Protein AF-0000000082720178 (afdb_homodimer)

Solvent-accessible surface area (backbone atoms only — not comparable to full-atom values): 41706 Å² total; per-residue (Å²): 103,67,63,56,49,51,52,51,48,44,49,37,62,72,74,40,55,43,65,56,24,17,54,50,43,48,48,54,54,47,52,56,64,49,44,74,40,42,38,33,37,38,34,42,59,77,24,45,58,36,50,36,52,17,33,49,51,61,38,50,56,73,42,89,86,37,43,69,71,69,71,55,94,68,56,86,49,78,40,82,41,52,26,85,91,44,62,38,36,28,40,30,44,42,42,30,40,37,24,77,92,29,33,66,92,52,33,65,79,72,67,57,78,77,83,43,68,35,36,35,39,31,35,40,74,45,82,38,37,66,55,52,53,51,54,50,54,40,47,75,69,72,43,56,71,41,38,32,37,28,50,42,62,57,53,51,52,52,47,40,69,45,28,69,89,74,57,50,70,70,59,50,53,49,51,49,52,49,51,46,45,49,54,43,37,75,71,68,38,88,82,68,60,77,29,49,27,23,57,91,44,50,64,40,81,27,40,64,56,48,51,52,50,51,43,67,71,37,58,70,66,51,21,59,46,49,59,50,50,43,59,85,51,48,71,64,54,51,51,51,50,50,54,56,54,56,69,44,37,64,56,53,14,50,26,20,35,32,26,69,52,41,72,36,76,95,41,100,39,34,46,23,62,68,56,52,42,55,54,49,51,49,48,30,54,50,52,47,34,33,55,70,48,38,48,47,51,18,65,74,58,70,42,54,56,67,61,48,55,68,59,49,76,55,79,62,47,59,45,83,78,39,72,68,57,51,52,52,54,49,46,66,41,51,79,31,68,74,55,52,46,34,71,69,56,44,76,73,67,85,50,85,77,58,57,75,87,32,34,50,30,24,50,44,43,36,50,51,51,50,50,51,50,51,48,51,50,51,27,35,50,44,38,47,43,63,57,69,51,82,111,101,67,64,56,50,50,52,51,49,42,48,37,63,73,74,38,55,44,65,56,24,17,54,50,44,49,49,53,53,47,52,56,63,50,45,75,40,42,38,33,34,37,34,44,59,78,25,46,59,38,50,37,52,18,33,48,51,62,36,51,56,73,40,89,86,36,43,70,69,68,72,53,93,64,54,87,48,79,40,83,41,52,26,85,91,43,61,38,38,28,40,30,44,42,42,29,40,38,25,78,91,28,34,65,92,53,36,65,79,71,66,57,79,76,82,42,67,34,37,35,39,32,36,40,73,46,80,38,37,65,57,51,53,51,53,51,54,41,47,74,70,72,41,54,71,39,39,33,38,27,50,44,63,57,53,50,51,50,46,39,69,45,28,68,90,74,57,50,71,70,59,50,53,49,51,50,52,48,50,45,46,49,54,43,36,76,73,69,37,88,79,70,58,76,30,48,28,23,56,90,43,48,65,41,83,26,39,64,58,48,50,51,49,52,43,68,70,38,58,68,67,50,21,58,48,50,59,51,51,42,59,85,51,49,71,64,54,51,53,52,50,48,54,55,54,58,70,46,37,63,55,53,14,52,25,22,34,32,26,69,53,41,74,36,76,96,41,99,38,31,44,23,61,69,55,50,41,56,54,50,52,48,50,30,54,49,51,47,34,34,55,72,48,38,47,46,51,18,67,73,57,70,43,53,56,66,62,48,56,68,58,48,76,57,79,63,47,60,44,83,78,40,72,69,56,50,50,52,53,49,46,66,41,52,80,32,68,73,54,52,46,34,70,69,55,44,76,72,66,86,48,85,76,57,58,75,87,31,32,50,31,24,48,44,43,36,49,52,53,50,49,51,51,51,49,51,50,51,28,37,50,44,37,47,44,65,57,68,50,82,113

Foldseek 3Di:
DLVVLLVVLLVLLVPDALASSLVVLVVSVVVLLQAAAEEEEAEAFPLCRQLLVCLQLLHHCPDPQGRHDDPDFDDLAWDWRARPVHRSYIYTYAGHECDPSHDLVCNCVRHPPQPHQAYEYGGEDADDVSSLSVVVVCVVSVHYYAYEYEPLVVVLVVQCVVCVPDRDSVVSVVVRQVRNVVVNVVSPDPDHHYFYAYSLQRLDGCNVVVLVVCLVPDPVSVNLNSLLSGDCSDLVSLVVPLVVLLSCLLSLLSSQLSHDFDQQVVDNTGTDLVSLLVSLVSLQSSLQQEQVSLCSLCVSQVNDSVQLVVQADDPVGNDRDDSVSLSVVVNVCSPPPQLVCLVVPLPDDPRSPNPSSSSSSSSNSSSSSNVSSVRSSVSSVRSNCRSPVPD/DLVVLLVVLLVLLVPDALASSLVVLVVSVVVLLQAAAEEEEAEAFPLCRQLLVCLQLLHHCPDPQGRHDDPDFDDLAWDWRARPVHRSYIYTYAGHECDPSHDLVCNCVRHPPQPHQAYEYGGEDADDVSSLSVVVVCVVSVHYYAYEYEPLVVVLVVQCVVCVPDRDSVVSVVVRQVRNVVVNVVSPDPDHHYFYAYSLQRLDGCNVVVLVVCLVPDPVSVNLNSLLSGDCSDLVSLVVPLVVLLSCLLSLLSSQLSHDFCQQVVDNTGTDLVSLLVSLVSLQSSLQQEQVSLCSLCVSQVPHSVQLVVQADDPVGNDRDDSVSLSVVLNVCSPPPQLVCLVVPLPDDPRSPNPSSSSSSSSNSSSSSNVSSVRSSVSSVRSNCSSPVPD

InterPro domains:
  IPR007743 Immunity-related GTPases-like [PF05049] (7-385)
  IPR027417 P-loop containing nucleoside triphosphate hydrolase [G3DSA:3.40.50.300] (37-218)
  IPR027417 P-loop containing nucleoside triphosphate hydrolase [SSF52540] (13-230)
  IPR030385 IRG-type guanine nucleotide-binding (G) domain [PS51716] (35-217)
  IPR051515 Immunity-related GTPase [PTHR32341] (4-389)

Nearest PDB structures (foldseek):
  5fph-assembly7_G  TM=8.128E-01  e=3.679E-24  Mus musculus
  4lv5-assembly3_B  TM=8.031E-01  e=7.877E-24  Mus musculus
  5fph-assembly3_B  TM=8.210E-01  e=2.353E-23  Mus musculus
  4lv8-assembly3_B  TM=8.014E-01  e=9.808E-23  Mus musculus
  1tq6-assembly1_A  TM=7.907E-01  e=2.002E-22  Mus musculus

Organism: NCBI:txid210632

Radius of gyration: 36.69 Å; Cα contacts (8 Å, |Δi|>4): 1253; chains: 2; bounding box: 57×122×67 Å

Structure (mmCIF, N/CA/C/O backbone):
data_AF-0000000082720178-model_v1
#
loop_
_entity.id
_entity.type
_entity.pdbx_description
1 polymer 'Interferon-inducible GTPase 5-like'
#
loop_
_atom_site.group_PDB
_atom_site.id
_atom_site.type_symbol
_atom_site.label_atom_id
_atom_site.label_alt_id
_atom_site.label_comp_id
_atom_site.label_asym_id
_atom_site.label_entity_id
_atom_site.label_seq_id
_atom_site.pdbx_PDB_ins_code
_atom_site.Cartn_x
_atom_site.Cartn_y
_atom_site.Cartn_z
_atom_site.occupancy
_atom_site.B_iso_or_equiv
_atom_site.auth_seq_id
_atom_site.auth_comp_id
_atom_site.auth_asym_id
_atom_site.auth_atom_id
_atom_site.pdbx_PDB_model_num
ATOM 1 N N . MET A 1 1 ? -13.562 40.438 10.492 1 57.91 1 MET A N 1
ATOM 2 C CA . MET A 1 1 ? -12.875 40.062 11.734 1 57.91 1 MET A CA 1
ATOM 3 C C . MET A 1 1 ? -11.805 41.094 12.07 1 57.91 1 MET A C 1
ATOM 5 O O . MET A 1 1 ? -11.727 41.562 13.203 1 57.91 1 MET A O 1
ATOM 9 N N . GLU A 1 2 ? -11.172 41.438 10.977 1 64.31 2 GLU A N 1
ATOM 10 C CA . GLU A 1 2 ? -10.172 42.438 11.25 1 64.31 2 GLU A CA 1
ATOM 11 C C . GLU A 1 2 ? -10.82 43.75 11.711 1 64.31 2 GLU A C 1
ATOM 13 O O . GLU A 1 2 ? -10.328 44.406 12.641 1 64.31 2 GLU A O 1
ATOM 18 N N . ALA A 1 3 ? -12 43.906 11.078 1 65.06 3 ALA A N 1
ATOM 19 C CA . ALA A 1 3 ? -12.703 45.156 11.398 1 65.06 3 ALA A CA 1
ATOM 20 C C . ALA A 1 3 ? -13.211 45.156 12.836 1 65.06 3 ALA A C 1
ATOM 22 O O . ALA A 1 3 ? -13.125 46.156 13.539 1 65.06 3 ALA A O 1
ATOM 23 N N . GLU A 1 4 ? -13.656 43.906 13.109 1 72.38 4 GLU A N 1
ATOM 24 C CA . GLU A 1 4 ? -14.172 43.812 14.469 1 72.38 4 GLU A CA 1
ATOM 25 C C . GLU A 1 4 ? -13.055 43.906 15.5 1 72.38 4 GLU A C 1
ATOM 27 O O . GLU A 1 4 ? -13.227 44.562 16.547 1 72.38 4 GLU A O 1
ATOM 32 N N . THR A 1 5 ? -11.984 43.344 15.148 1 76.31 5 THR A N 1
ATOM 33 C CA . THR A 1 5 ? -10.844 43.406 16.047 1 76.31 5 THR A CA 1
ATOM 34 C C . THR A 1 5 ? -10.328 44.844 16.141 1 76.31 5 THR A C 1
ATOM 36 O O . THR A 1 5 ? -10.008 45.312 17.234 1 76.31 5 THR A O 1
ATOM 39 N N . ASP A 1 6 ? -10.297 45.5 15.047 1 76.44 6 ASP A N 1
ATOM 40 C CA . ASP A 1 6 ? -9.875 46.906 15.023 1 76.44 6 ASP A CA 1
ATOM 41 C C . ASP A 1 6 ? -10.758 47.781 15.93 1 76.44 6 ASP A C 1
ATOM 43 O O . ASP A 1 6 ? -10.25 48.594 16.688 1 76.44 6 ASP A O 1
ATOM 47 N N . ALA A 1 7 ? -12.039 47.469 15.82 1 75.25 7 ALA A N 1
ATOM 48 C CA . ALA A 1 7 ? -12.992 48.25 16.609 1 75.25 7 ALA A CA 1
ATOM 49 C C . ALA A 1 7 ? -12.82 48 18.094 1 75.25 7 ALA A C 1
ATOM 51 O O . ALA A 1 7 ? -12.891 48.906 18.922 1 75.25 7 ALA A O 1
ATOM 52 N N . GLU A 1 8 ? -12.578 46.781 18.375 1 79.25 8 GLU A N 1
ATOM 53 C CA . GLU A 1 8 ? -12.414 46.406 19.766 1 79.25 8 GLU A CA 1
ATOM 54 C C . GLU A 1 8 ? -11.156 47.031 20.359 1 79.25 8 GLU A C 1
ATOM 56 O O . GLU A 1 8 ? -11.18 47.531 21.484 1 79.25 8 GLU A O 1
ATOM 61 N N . ILE A 1 9 ? -10.141 47 19.703 1 78.38 9 ILE A N 1
ATOM 62 C CA . ILE A 1 9 ? -8.867 47.531 20.172 1 78.38 9 ILE A CA 1
ATOM 63 C C . ILE A 1 9 ? -8.953 49.031 20.312 1 78.38 9 ILE A C 1
ATOM 65 O O . ILE A 1 9 ? -8.461 49.594 21.297 1 78.38 9 ILE A O 1
ATOM 69 N N . ARG A 1 10 ? -9.609 49.688 19.406 1 76.06 10 ARG A N 1
ATOM 70 C CA . ARG A 1 10 ? -9.812 51.125 19.484 1 76.06 10 ARG A CA 1
ATOM 71 C C . ARG A 1 10 ? -10.578 51.5 20.75 1 76.06 10 ARG A C 1
ATOM 73 O O . ARG A 1 10 ? -10.25 52.5 21.422 1 76.06 10 ARG A O 1
ATOM 80 N N . GLN A 1 11 ? -11.5 50.719 21.016 1 76.75 11 GLN A N 1
ATOM 81 C CA . GLN A 1 11 ? -12.297 51 22.203 1 76.75 11 GLN A CA 1
ATOM 82 C C . GLN A 1 11 ? -11.469 50.812 23.469 1 76.75 11 GLN A C 1
ATOM 84 O O . GLN A 1 11 ? -11.617 51.562 24.422 1 76.75 11 GLN A O 1
ATOM 89 N N . ILE A 1 12 ? -10.617 49.844 23.484 1 77 12 ILE A N 1
ATOM 90 C CA . ILE A 1 12 ? -9.758 49.562 24.641 1 77 12 ILE A CA 1
ATOM 91 C C . ILE A 1 12 ? -8.789 50.719 24.844 1 77 12 ILE A C 1
ATOM 93 O O . ILE A 1 12 ? -8.586 51.188 25.969 1 77 12 ILE A O 1
ATOM 97 N N . LEU A 1 13 ? -8.25 51.219 23.766 1 73.75 13 LEU A N 1
ATOM 98 C CA . LEU A 1 13 ? -7.266 52.281 23.844 1 73.75 13 LEU A CA 1
ATOM 99 C C . LEU A 1 13 ? -7.914 53.594 24.297 1 73.75 13 LEU A C 1
ATOM 101 O O . LEU A 1 13 ? -7.277 54.406 24.969 1 73.75 13 LEU A O 1
ATOM 105 N N . GLN A 1 14 ? -9.203 53.719 24 1 72.19 14 GLN A N 1
ATOM 106 C CA . GLN A 1 14 ? -9.914 54.938 24.344 1 72.19 14 GLN A CA 1
ATOM 107 C C . GLN A 1 14 ? -10.406 54.906 25.797 1 72.19 14 GLN A C 1
ATOM 109 O O . GLN A 1 14 ? -10.5 55.938 26.453 1 72.19 14 GLN A O 1
ATOM 114 N N . ASN A 1 15 ? -10.727 53.781 26.297 1 69.25 15 ASN A N 1
ATOM 115 C CA . ASN A 1 15 ? -11.484 53.688 27.547 1 69.25 15 ASN A CA 1
ATOM 116 C C . ASN A 1 15 ? -10.609 53.25 28.703 1 69.25 15 ASN A C 1
ATOM 118 O O . ASN A 1 15 ? -11.039 53.25 29.859 1 69.25 15 ASN A O 1
ATOM 122 N N . SER A 1 16 ? -9.438 52.719 28.469 1 67.56 16 SER A N 1
ATOM 123 C CA . SER A 1 16 ? -8.695 52.094 29.547 1 67.56 16 SER A CA 1
ATOM 124 C C . SER A 1 16 ? -7.383 52.812 29.812 1 67.56 16 SER A C 1
ATOM 126 O O . SER A 1 16 ? -6.871 53.531 28.953 1 67.56 16 SER A O 1
ATOM 128 N N . ASP A 1 17 ? -7.027 52.656 31.062 1 67.94 17 ASP A N 1
ATOM 129 C CA . ASP A 1 17 ? -5.68 53.094 31.422 1 67.94 17 ASP A CA 1
ATOM 130 C C . ASP A 1 17 ? -4.629 52.281 30.656 1 67.94 17 ASP A C 1
ATOM 132 O O . ASP A 1 17 ? -4.898 51.156 30.203 1 67.94 17 ASP A O 1
ATOM 136 N N . GLN A 1 18 ? -3.543 52.875 30.516 1 66.12 18 GLN A N 1
ATOM 137 C CA . GLN A 1 18 ? -2.486 52.375 29.656 1 66.12 18 GLN A CA 1
ATOM 138 C C . GLN A 1 18 ? -2.139 50.906 29.984 1 66.12 18 GLN A C 1
ATOM 140 O O . GLN A 1 18 ? -2.104 50.062 29.094 1 66.12 18 GLN A O 1
ATOM 145 N N . SER A 1 19 ? -1.897 50.625 31.25 1 65.69 19 SER A N 1
ATOM 146 C CA . SER A 1 19 ? -1.517 49.281 31.688 1 65.69 19 SER A CA 1
ATOM 147 C C . SER A 1 19 ? -2.643 48.281 31.438 1 65.69 19 SER A C 1
ATOM 149 O O . SER A 1 19 ? -2.396 47.156 31 1 65.69 19 SER A O 1
ATOM 151 N N . LEU A 1 20 ? -3.781 48.75 31.641 1 76.5 20 LEU A N 1
ATOM 152 C CA . LEU A 1 20 ? -4.945 47.906 31.453 1 76.5 20 LEU A CA 1
ATOM 153 C C . LEU A 1 20 ? -5.215 47.656 29.969 1 76.5 20 LEU A C 1
ATOM 155 O O . LEU A 1 20 ? -5.633 46.562 29.578 1 76.5 20 LEU A O 1
ATOM 159 N N . ALA A 1 21 ? -4.844 48.688 29.25 1 76.5 21 ALA A N 1
ATOM 160 C CA . ALA A 1 21 ? -5.066 48.562 27.812 1 76.5 21 ALA A CA 1
ATOM 161 C C . ALA A 1 21 ? -4.168 47.5 27.188 1 76.5 21 ALA A C 1
ATOM 163 O O . ALA A 1 21 ? -4.617 46.688 26.375 1 76.5 21 ALA A O 1
ATOM 164 N N . ALA A 1 22 ? -2.908 47.438 27.609 1 75.94 22 ALA A N 1
ATOM 165 C CA . ALA A 1 22 ? -1.968 46.438 27.094 1 75.94 22 ALA A CA 1
ATOM 166 C C . ALA A 1 22 ? -2.432 45.031 27.422 1 75.94 22 ALA A C 1
ATOM 168 O O . ALA A 1 22 ? -2.391 44.156 26.562 1 75.94 22 ALA A O 1
ATOM 169 N N . ALA A 1 23 ? -2.875 44.875 28.531 1 78.31 23 ALA A N 1
ATOM 170 C CA . ALA A 1 23 ? -3.332 43.562 28.969 1 78.31 23 ALA A CA 1
ATOM 171 C C . ALA A 1 23 ? -4.57 43.125 28.188 1 78.31 23 ALA A C 1
ATOM 173 O O . ALA A 1 23 ? -4.699 41.969 27.812 1 78.31 23 ALA A O 1
ATOM 174 N N . GLN A 1 24 ? -5.434 44.125 27.984 1 81.5 24 GLN A N 1
ATOM 175 C CA . GLN A 1 24 ? -6.676 43.812 27.297 1 81.5 24 GLN A CA 1
ATOM 176 C C . GLN A 1 24 ? -6.418 43.5 25.812 1 81.5 24 GLN A C 1
ATOM 178 O O . GLN A 1 24 ? -7.043 42.594 25.25 1 81.5 24 GLN A O 1
ATOM 183 N N . ILE A 1 25 ? -5.551 44.219 25.25 1 79.44 25 ILE A N 1
ATOM 184 C CA . ILE A 1 25 ? -5.199 43.969 23.859 1 79.44 25 ILE A CA 1
ATOM 185 C C . ILE A 1 25 ? -4.562 42.594 23.719 1 79.44 25 ILE A C 1
ATOM 187 O O . ILE A 1 25 ? -4.879 41.844 22.781 1 79.44 25 ILE A O 1
ATOM 191 N N . ASN A 1 26 ? -3.744 42.25 24.688 1 76.94 26 ASN A N 1
ATOM 192 C CA . ASN A 1 26 ? -3.133 40.938 24.688 1 76.94 26 ASN A CA 1
ATOM 193 C C . ASN A 1 26 ? -4.184 39.812 24.781 1 76.94 26 ASN A C 1
ATOM 195 O O . ASN A 1 26 ? -4.047 38.781 24.156 1 76.94 26 ASN A O 1
ATOM 199 N N . GLU A 1 27 ? -5.098 40.125 25.5 1 80.5 27 GLU A N 1
ATOM 200 C CA . GLU A 1 27 ? -6.172 39.125 25.672 1 80.5 27 GLU A CA 1
ATOM 201 C C . GLU A 1 27 ? -6.945 38.938 24.359 1 80.5 27 GLU A C 1
ATOM 203 O O . GLU A 1 27 ? -7.336 37.812 24.031 1 80.5 27 GLU A O 1
ATOM 208 N N . VAL A 1 28 ? -7.203 40.062 23.719 1 79.56 28 VAL A N 1
ATOM 209 C CA . VAL A 1 28 ? -7.914 40 22.453 1 79.56 28 VAL A CA 1
ATOM 210 C C . VAL A 1 28 ? -7.094 39.219 21.438 1 79.56 28 VAL A C 1
ATOM 212 O O . VAL A 1 28 ? -7.629 38.406 20.703 1 79.56 28 VAL A O 1
ATOM 215 N N . LEU A 1 29 ? -5.859 39.438 21.453 1 76.81 29 LEU A N 1
ATOM 216 C CA . LEU A 1 29 ? -4.977 38.75 20.516 1 76.81 29 LEU A CA 1
ATOM 217 C C . LEU A 1 29 ? -4.879 37.25 20.828 1 76.81 29 LEU A C 1
ATOM 219 O O . LEU A 1 29 ? -4.887 36.406 19.922 1 76.81 29 LEU A O 1
ATOM 223 N N . GLU A 1 30 ? -4.879 36.969 22.031 1 76.88 30 GLU A N 1
ATOM 224 C CA . GLU A 1 30 ? -4.816 35.562 22.453 1 76.88 30 GLU A CA 1
ATOM 225 C C . GLU A 1 30 ? -6.105 34.844 22.125 1 76.88 30 GLU A C 1
ATOM 227 O O . GLU A 1 30 ? -6.074 33.656 21.734 1 76.88 30 GLU A O 1
ATOM 232 N N . ARG A 1 31 ? -7.164 35.5 22.328 1 78.06 31 ARG A N 1
ATOM 233 C CA . ARG A 1 31 ? -8.461 34.906 22.016 1 78.06 31 ARG A CA 1
ATOM 234 C C . ARG A 1 31 ? -8.562 34.594 20.516 1 78.06 31 ARG A C 1
ATOM 236 O O . ARG A 1 31 ? -9.117 33.562 20.141 1 78.06 31 ARG A O 1
ATOM 243 N N . GLN A 1 32 ? -8.094 35.469 19.781 1 73.94 32 GLN A N 1
ATOM 244 C CA . GLN A 1 32 ? -8.133 35.281 18.328 1 73.94 32 GLN A CA 1
ATOM 245 C C . GLN A 1 32 ? -7.242 34.094 17.906 1 73.94 32 GLN A C 1
ATOM 247 O O . GLN A 1 32 ? -7.562 33.375 16.953 1 73.94 32 GLN A O 1
ATOM 252 N N . ASN A 1 33 ? -6.23 33.969 18.672 1 73.25 33 ASN A N 1
ATOM 253 C CA . ASN A 1 33 ? -5.266 32.906 18.328 1 73.25 33 ASN A CA 1
ATOM 254 C C . ASN A 1 33 ? -5.684 31.562 18.891 1 73.25 33 ASN A C 1
ATOM 256 O O . ASN A 1 33 ? -5.164 30.531 18.484 1 73.25 33 ASN A O 1
ATOM 260 N N . ASN A 1 34 ? -6.711 31.578 19.766 1 78.88 34 ASN A N 1
ATOM 261 C CA . ASN A 1 34 ? -7.043 30.344 20.469 1 78.88 34 ASN A CA 1
ATOM 262 C C . ASN A 1 34 ? -8.438 29.844 20.094 1 78.88 34 ASN A C 1
ATOM 264 O O . ASN A 1 34 ? -9.117 29.219 20.922 1 78.88 34 ASN A O 1
ATOM 268 N N . VAL A 1 35 ? -8.875 30.219 18.953 1 81 35 VAL A N 1
ATOM 269 C CA . VAL A 1 35 ? -10.141 29.672 18.484 1 81 35 VAL A CA 1
ATOM 270 C C . VAL A 1 35 ? -10.031 28.156 18.297 1 81 35 VAL A C 1
ATOM 272 O O . VAL A 1 35 ? -9.133 27.672 17.609 1 81 35 VAL A O 1
ATOM 275 N N . PRO A 1 36 ? -10.961 27.516 18.953 1 87.44 36 PRO A N 1
ATOM 276 C CA . PRO A 1 36 ? -10.875 26.047 18.844 1 87.44 36 PRO A CA 1
ATOM 277 C C . PRO A 1 36 ? -11.273 25.531 17.469 1 87.44 36 PRO A C 1
ATOM 279 O O . PRO A 1 36 ? -12.25 26 16.891 1 87.44 36 PRO A O 1
ATOM 282 N N . LEU A 1 37 ? -10.523 24.75 16.938 1 89.62 37 LEU A N 1
ATOM 283 C CA . LEU A 1 37 ? -10.773 24.047 15.688 1 89.62 37 LEU A CA 1
ATOM 284 C C . LEU A 1 37 ? -10.625 22.547 15.867 1 89.62 37 LEU A C 1
ATOM 286 O O . LEU A 1 37 ? -9.555 22.062 16.25 1 89.62 37 LEU A O 1
ATOM 290 N N . ASN A 1 38 ? -11.766 21.812 15.664 1 92.06 38 ASN A N 1
ATOM 291 C CA . ASN A 1 38 ? -11.773 20.359 15.766 1 92.06 38 ASN A CA 1
ATOM 292 C C . ASN A 1 38 ? -11.938 19.688 14.406 1 92.06 38 ASN A C 1
ATOM 294 O O . ASN A 1 38 ? -13.008 19.766 13.805 1 92.06 38 ASN A O 1
ATOM 298 N N . ILE A 1 39 ? -10.922 19.016 14.023 1 92.38 39 ILE A N 1
ATOM 299 C CA . ILE A 1 39 ? -10.906 18.375 12.719 1 92.38 39 ILE A CA 1
ATOM 300 C C . ILE A 1 39 ? -10.977 16.859 12.883 1 92.38 39 ILE A C 1
ATOM 302 O O . ILE A 1 39 ? -10.094 16.266 13.5 1 92.38 39 ILE A O 1
ATOM 306 N N . ALA A 1 40 ? -11.984 16.266 12.328 1 95 40 ALA A N 1
ATOM 307 C CA . ALA A 1 40 ? -12.109 14.82 12.406 1 95 40 ALA A CA 1
ATOM 308 C C . ALA A 1 40 ? -11.492 14.148 11.18 1 95 40 ALA A C 1
ATOM 310 O O . ALA A 1 40 ? -11.797 14.516 10.047 1 95 40 ALA A O 1
ATOM 311 N N . VAL A 1 41 ? -10.617 13.203 11.445 1 95.88 41 VAL A N 1
ATOM 312 C CA . VAL A 1 41 ? -10.023 12.406 10.375 1 95.88 41 VAL A CA 1
ATOM 313 C C . VAL A 1 41 ? -10.57 10.984 10.43 1 95.88 41 VAL A C 1
ATOM 315 O O . VAL A 1 41 ? -10.352 10.258 11.398 1 95.88 41 VAL A O 1
ATOM 318 N N . THR A 1 42 ? -11.289 10.609 9.383 1 95.06 42 THR A N 1
ATOM 319 C CA . THR A 1 42 ? -11.93 9.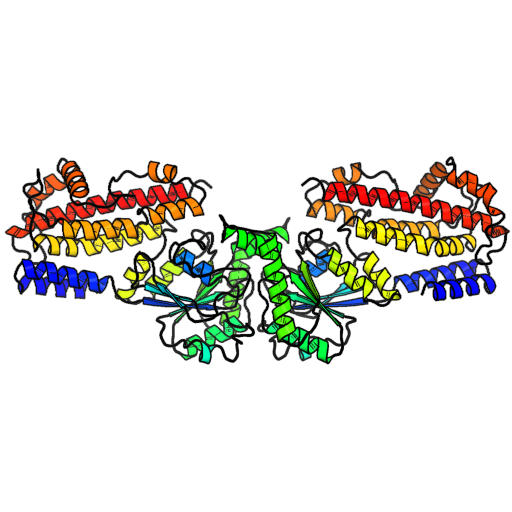305 9.32 1 95.06 42 THR A CA 1
ATOM 320 C C . THR A 1 42 ? -11.586 8.602 8.008 1 95.06 42 THR A C 1
ATOM 322 O O . THR A 1 42 ? -10.898 9.164 7.152 1 95.06 42 THR A O 1
ATOM 325 N N . GLY A 1 43 ? -12 7.355 7.898 1 94.56 43 GLY A N 1
ATOM 326 C CA . GLY A 1 43 ? -11.664 6.527 6.75 1 94.56 43 GLY A CA 1
ATOM 327 C C . GLY A 1 43 ? -11.445 5.07 7.109 1 94.56 43 GLY A C 1
ATOM 328 O O . GLY A 1 43 ? -11.641 4.672 8.258 1 94.56 43 GLY A O 1
ATOM 329 N N . GLU A 1 44 ? -11.023 4.34 6.137 1 91.94 44 GLU A N 1
ATOM 330 C CA . GLU A 1 44 ? -10.852 2.902 6.324 1 91.94 44 GLU A CA 1
ATOM 331 C C . GLU A 1 44 ? -9.617 2.6 7.164 1 91.94 44 GLU A C 1
ATOM 333 O O . GLU A 1 44 ? -8.68 3.404 7.215 1 91.94 44 GLU A O 1
ATOM 338 N N . THR A 1 45 ? -9.664 1.413 7.789 1 89.69 45 THR A N 1
ATOM 339 C CA . THR A 1 45 ? -8.508 0.959 8.555 1 89.69 45 THR A CA 1
ATOM 340 C C . THR A 1 45 ? -7.281 0.826 7.656 1 89.69 45 THR A C 1
ATOM 342 O O . THR A 1 45 ? -7.391 0.393 6.508 1 89.69 45 THR A O 1
ATOM 345 N N . GLY A 1 46 ? -6.172 1.346 8.156 1 89.5 46 GLY A N 1
ATOM 346 C CA . GLY A 1 46 ? -4.922 1.211 7.426 1 89.5 46 GLY A CA 1
ATOM 347 C C . GLY A 1 46 ? -4.75 2.248 6.332 1 89.5 46 GLY A C 1
ATOM 348 O O . GLY A 1 46 ? -3.754 2.236 5.605 1 89.5 46 GLY A O 1
ATOM 349 N N . ALA A 1 47 ? -5.633 3.146 6.215 1 92.81 47 ALA A N 1
ATOM 350 C CA . ALA A 1 47 ? -5.609 4.129 5.133 1 92.81 47 ALA A CA 1
ATOM 351 C C . ALA A 1 47 ? -4.547 5.191 5.379 1 92.81 47 ALA A C 1
ATOM 353 O O . ALA A 1 47 ? -4.207 5.965 4.48 1 92.81 47 ALA A O 1
ATOM 354 N N . GLY A 1 48 ? -3.994 5.262 6.629 1 93.31 48 GLY A N 1
ATOM 355 C CA . GLY A 1 48 ? -2.951 6.234 6.914 1 93.31 48 GLY A CA 1
ATOM 356 C C . GLY A 1 48 ? -3.459 7.453 7.664 1 93.31 48 GLY A C 1
ATOM 357 O O . GLY A 1 48 ? -2.861 8.523 7.586 1 93.31 48 GLY A O 1
ATOM 358 N N . LYS A 1 49 ? -4.562 7.328 8.359 1 94.94 49 LYS A N 1
ATOM 359 C CA . LYS A 1 49 ? -5.164 8.43 9.109 1 94.94 49 LYS A CA 1
ATOM 360 C C . LYS A 1 49 ? -4.191 8.984 10.148 1 94.94 49 LYS A C 1
ATOM 362 O O . LYS A 1 49 ? -3.949 10.188 10.195 1 94.94 49 LYS A O 1
ATOM 367 N N . SER A 1 50 ? -3.648 8.102 10.945 1 94.88 50 SER A N 1
ATOM 368 C CA . SER A 1 50 ? -2.75 8.523 12.016 1 94.88 50 SER A CA 1
ATOM 369 C C . SER A 1 50 ? -1.476 9.148 11.453 1 94.88 50 SER A C 1
ATOM 371 O O . SER A 1 50 ? -0.987 10.148 11.977 1 94.88 50 SER A O 1
ATOM 373 N N . THR A 1 51 ? -0.949 8.523 10.422 1 93.94 51 THR A N 1
ATOM 374 C CA . THR A 1 51 ? 0.23 9.086 9.773 1 93.94 51 THR A CA 1
ATOM 375 C C . THR A 1 51 ? -0.068 10.477 9.219 1 93.94 51 THR A C 1
ATOM 377 O O . THR A 1 51 ? 0.766 11.375 9.312 1 93.94 51 THR A O 1
ATOM 380 N N . PHE A 1 52 ? -1.224 10.664 8.633 1 95.62 52 PHE A N 1
ATOM 381 C CA . PHE A 1 52 ? -1.647 11.953 8.094 1 95.62 52 PHE A CA 1
ATOM 382 C C . PHE A 1 52 ? -1.74 13 9.188 1 95.62 52 PHE A C 1
ATOM 384 O O . PHE A 1 52 ? -1.288 14.133 9.016 1 95.62 52 PHE A O 1
ATOM 391 N N . ILE A 1 53 ? -2.34 12.609 10.281 1 96.25 53 ILE A N 1
ATOM 392 C CA . ILE A 1 53 ? -2.486 13.492 11.43 1 96.25 53 ILE A CA 1
ATOM 393 C C . ILE A 1 53 ? -1.107 13.93 11.922 1 96.25 53 ILE A C 1
ATOM 395 O O . ILE A 1 53 ? -0.878 15.117 12.172 1 96.25 53 ILE A O 1
ATOM 399 N N . ASN A 1 54 ? -0.237 12.977 12.078 1 94.06 54 ASN A N 1
ATOM 400 C CA . ASN A 1 54 ? 1.118 13.312 12.508 1 94.06 54 ASN A CA 1
ATOM 401 C C . ASN A 1 54 ? 1.793 14.273 11.531 1 94.06 54 ASN A C 1
ATOM 403 O O . ASN A 1 54 ? 2.361 15.289 11.945 1 94.06 54 ASN A O 1
ATOM 407 N N . ALA A 1 55 ? 1.644 13.992 10.281 1 91.94 55 ALA A N 1
ATOM 408 C CA . ALA A 1 55 ? 2.27 14.82 9.258 1 91.94 55 ALA A CA 1
ATOM 409 C C . ALA A 1 55 ? 1.704 16.234 9.273 1 91.94 55 ALA A C 1
ATOM 411 O O . ALA A 1 55 ? 2.453 17.203 9.18 1 91.94 55 ALA A O 1
ATOM 412 N N . PHE A 1 56 ? 0.453 16.281 9.383 1 92.12 56 PHE A N 1
ATOM 413 C CA . PHE A 1 56 ? -0.204 17.594 9.398 1 92.12 56 PHE A CA 1
ATOM 414 C C . PHE A 1 56 ? 0.243 18.406 10.602 1 92.12 56 PHE A C 1
ATOM 416 O O . PHE A 1 56 ? 0.332 19.625 10.531 1 92.12 56 PHE A O 1
ATOM 423 N N . ARG A 1 57 ? 0.526 17.75 11.633 1 91.75 57 ARG A N 1
ATOM 424 C CA . ARG A 1 57 ? 0.955 18.422 12.859 1 91.75 57 ARG A CA 1
ATOM 425 C C . ARG A 1 57 ? 2.469 18.609 12.875 1 91.75 57 ARG A C 1
ATOM 427 O O . ARG A 1 57 ? 3.041 18.953 13.914 1 91.75 57 ARG A O 1
ATOM 434 N N . ASP A 1 58 ? 3.096 18.266 11.766 1 89.12 58 ASP A N 1
ATOM 435 C CA . ASP A 1 58 ? 4.535 18.422 11.578 1 89.12 58 ASP A CA 1
ATOM 436 C C . ASP A 1 58 ? 5.312 17.516 12.539 1 89.12 58 ASP A C 1
ATOM 438 O O . ASP A 1 58 ? 6.301 17.953 13.141 1 89.12 58 ASP A O 1
ATOM 442 N N . LEU A 1 59 ? 4.73 16.375 12.758 1 89.75 59 LEU A N 1
ATOM 443 C CA . LEU A 1 59 ? 5.375 15.359 13.578 1 89.75 59 LEU A CA 1
ATOM 444 C C . LEU A 1 59 ? 5.746 14.133 12.75 1 89.75 59 LEU A C 1
ATOM 446 O O . LEU A 1 59 ? 5.062 13.812 11.773 1 89.75 59 LEU A O 1
ATOM 450 N N . ASN A 1 60 ? 6.832 13.531 13.18 1 87.19 60 ASN A N 1
ATOM 451 C CA . ASN A 1 60 ? 7.105 12.188 12.695 1 87.19 60 ASN A CA 1
ATOM 452 C C . ASN A 1 60 ? 6.371 11.133 13.523 1 87.19 60 ASN A C 1
ATOM 454 O O . ASN A 1 60 ? 5.977 11.391 14.664 1 87.19 60 ASN A O 1
ATOM 458 N N . ASP A 1 61 ? 6.262 9.977 12.969 1 89.19 61 ASP A N 1
ATOM 459 C CA . ASP A 1 61 ? 5.469 8.93 13.594 1 89.19 61 ASP A CA 1
ATOM 460 C C . ASP A 1 61 ? 6.102 8.469 14.906 1 89.19 61 ASP A C 1
ATOM 462 O O . ASP A 1 61 ? 5.43 7.867 15.75 1 89.19 61 ASP A O 1
ATOM 466 N N . GLU A 1 62 ? 7.355 8.789 15.148 1 86.81 62 GLU A N 1
ATOM 467 C CA . GLU A 1 62 ? 8.039 8.32 16.359 1 86.81 62 GLU A CA 1
ATOM 468 C C . GLU A 1 62 ? 8.156 9.438 17.391 1 86.81 62 GLU A C 1
ATOM 470 O O . GLU A 1 62 ? 8.648 9.211 18.5 1 86.81 62 GLU A O 1
ATOM 475 N N . ASP A 1 63 ? 7.738 10.562 17.031 1 88.25 63 ASP A N 1
ATOM 476 C CA . ASP A 1 63 ? 7.883 11.703 17.938 1 88.25 63 ASP A CA 1
ATOM 477 C C . ASP A 1 63 ? 6.957 11.562 19.141 1 88.25 63 ASP A C 1
ATOM 479 O O . ASP A 1 63 ? 5.953 10.844 19.078 1 88.25 63 ASP A O 1
ATOM 483 N N . GLU A 1 64 ? 7.289 12.258 20.172 1 88.12 64 GLU A N 1
ATOM 484 C CA . GLU A 1 64 ? 6.422 12.305 21.344 1 88.12 64 GLU A CA 1
ATOM 485 C C . GLU A 1 64 ? 5.09 12.969 21.016 1 88.12 64 GLU A C 1
ATOM 487 O O . GLU A 1 64 ? 5.059 14.023 20.375 1 88.12 64 GLU A O 1
ATOM 492 N N . GLY A 1 65 ? 4.027 12.32 21.453 1 90.06 65 GLY A N 1
ATOM 493 C CA . GLY A 1 65 ? 2.705 12.891 21.234 1 90.06 65 GLY A CA 1
ATOM 494 C C . GLY A 1 65 ? 2.123 12.523 19.875 1 90.06 65 GLY A C 1
ATOM 495 O O . GLY A 1 65 ? 0.982 12.875 19.578 1 90.06 65 GLY A O 1
ATOM 496 N N . ALA A 1 66 ? 2.883 11.828 19.109 1 91.75 66 ALA A N 1
ATOM 497 C CA . ALA A 1 66 ? 2.4 11.406 17.797 1 91.75 66 ALA A CA 1
ATOM 498 C C . ALA A 1 66 ? 1.315 10.344 17.922 1 91.75 66 ALA A C 1
ATOM 500 O O . ALA A 1 66 ? 1.305 9.57 18.891 1 91.75 66 ALA A O 1
ATOM 501 N N . ALA A 1 67 ? 0.402 10.422 17.016 1 91.19 67 ALA A N 1
ATOM 502 C CA . ALA A 1 67 ? -0.583 9.344 16.922 1 91.19 67 ALA A CA 1
ATOM 503 C C . ALA A 1 67 ? 0.09 8.008 16.625 1 91.19 67 ALA A C 1
ATOM 505 O O . ALA A 1 67 ? 1.034 7.949 15.828 1 91.19 67 ALA A O 1
ATOM 506 N N . LEU A 1 68 ? -0.419 6.973 17.188 1 87.5 68 LEU A N 1
ATOM 507 C CA . LEU A 1 68 ? 0.169 5.652 17 1 87.5 68 LEU A CA 1
ATOM 508 C C . LEU A 1 68 ? -0.1 5.129 15.602 1 87.5 68 LEU A C 1
ATOM 510 O O . LEU A 1 68 ? -1.225 5.219 15.102 1 87.5 68 LEU A O 1
ATOM 514 N N . THR A 1 69 ? 0.968 4.676 14.992 1 85.38 69 THR A N 1
ATOM 515 C CA . THR A 1 69 ? 0.882 4.109 13.648 1 85.38 69 THR A CA 1
ATOM 516 C C . THR A 1 69 ? 1.402 2.674 13.633 1 85.38 69 THR A C 1
ATOM 518 O O . THR A 1 69 ? 2.02 2.221 14.602 1 85.38 69 THR A O 1
ATOM 521 N N . GLY A 1 70 ? 1.036 1.876 12.578 1 81.75 70 GLY A N 1
ATOM 522 C CA . GLY A 1 70 ? 1.529 0.511 12.484 1 81.75 70 GLY A CA 1
ATOM 523 C C . GLY A 1 70 ? 0.789 -0.323 11.461 1 81.75 70 GLY A C 1
ATOM 524 O O . GLY A 1 70 ? -0.146 0.16 10.812 1 81.75 70 GLY A O 1
ATOM 525 N N . CYS A 1 71 ? 1.255 -1.528 11.352 1 81.75 71 CYS A N 1
ATOM 526 C CA . CYS A 1 71 ? 0.708 -2.443 10.359 1 81.75 71 CYS A CA 1
ATOM 527 C C . CYS A 1 71 ? -0.548 -3.131 10.875 1 81.75 71 CYS A C 1
ATOM 529 O O . CYS A 1 71 ? -1.229 -3.838 10.133 1 81.75 71 CYS A O 1
ATOM 531 N N . LYS A 1 72 ? -0.849 -2.916 12.18 1 81.56 72 LYS A N 1
ATOM 532 C CA . LYS A 1 72 ? -2.084 -3.402 12.789 1 81.56 72 LYS A CA 1
ATOM 533 C C . LYS A 1 72 ? -2.967 -2.244 13.242 1 81.56 72 LYS A C 1
ATOM 535 O O . LYS A 1 72 ? -2.521 -1.096 13.281 1 81.56 72 LYS A O 1
ATOM 540 N N . GLU A 1 73 ? -4.148 -2.666 13.383 1 80.5 73 GLU A N 1
ATOM 541 C CA . GLU A 1 73 ? -5.055 -1.647 13.906 1 80.5 73 GLU A CA 1
ATOM 542 C C . GLU A 1 73 ? -4.535 -1.066 15.219 1 80.5 73 GLU A C 1
ATOM 544 O O . GLU A 1 73 ? -4.242 -1.808 16.156 1 80.5 73 GLU A O 1
ATOM 549 N N . THR A 1 74 ? -4.445 0.219 15.234 1 79 74 THR A N 1
ATOM 550 C CA . THR A 1 74 ? -3.9 0.866 16.422 1 79 74 THR A CA 1
ATOM 551 C C . THR A 1 74 ? -4.914 1.838 17.016 1 79 74 THR A C 1
ATOM 553 O O . THR A 1 74 ? -4.82 2.193 18.203 1 79 74 THR A O 1
ATOM 556 N N . THR A 1 75 ? -5.805 2.359 16.219 1 81.81 75 THR A N 1
ATOM 557 C CA . THR A 1 75 ? -6.809 3.312 16.672 1 81.81 75 THR A CA 1
ATOM 558 C C . THR A 1 75 ? -8.094 2.594 17.078 1 81.81 75 THR A C 1
ATOM 560 O O . THR A 1 75 ? -8.906 2.232 16.219 1 81.81 75 THR A O 1
ATOM 563 N N . LYS A 1 76 ? -8.305 2.484 18.359 1 86.06 76 LYS A N 1
ATOM 564 C CA . LYS A 1 76 ? -9.438 1.696 18.844 1 86.06 76 LYS A CA 1
ATOM 565 C C . LYS A 1 76 ? -10.484 2.588 19.5 1 86.06 76 LYS A C 1
ATOM 567 O O . LYS A 1 76 ? -11.531 2.104 19.938 1 86.06 76 LYS A O 1
ATOM 572 N N . GLU A 1 77 ? -10.141 3.859 19.625 1 89 77 GLU A N 1
ATOM 573 C CA . GLU A 1 77 ? -11.062 4.859 20.141 1 89 77 GLU A CA 1
ATOM 574 C C . GLU A 1 77 ? -10.82 6.227 19.516 1 89 77 GLU A C 1
ATOM 576 O O . GLU A 1 77 ? -9.75 6.469 18.953 1 89 77 GLU A O 1
ATOM 581 N N . VAL A 1 78 ? -11.859 6.969 19.578 1 91.56 78 VAL A N 1
ATOM 582 C CA . VAL A 1 78 ? -11.695 8.352 19.141 1 91.56 78 VAL A CA 1
ATOM 583 C C . VAL A 1 78 ? -10.648 9.047 20 1 91.56 78 VAL A C 1
ATOM 585 O O . VAL A 1 78 ? -10.805 9.148 21.219 1 91.56 78 VAL A O 1
ATOM 588 N N . THR A 1 79 ? -9.586 9.539 19.406 1 93.5 79 THR A N 1
ATOM 589 C CA . THR A 1 79 ? -8.484 10.102 20.172 1 93.5 79 THR A CA 1
ATOM 590 C C . THR A 1 79 ? -8.133 11.5 19.672 1 93.5 79 THR A C 1
ATOM 592 O O . THR A 1 79 ? -8.062 11.727 18.453 1 93.5 79 THR A O 1
ATOM 595 N N . ALA A 1 80 ? -7.934 12.398 20.625 1 94.19 80 ALA A N 1
ATOM 596 C CA . ALA A 1 80 ? -7.602 13.781 20.281 1 94.19 80 ALA A CA 1
ATOM 597 C C . ALA A 1 80 ? -6.09 13.984 20.219 1 94.19 80 ALA A C 1
ATOM 599 O O . ALA A 1 80 ? -5.352 13.477 21.062 1 94.19 80 ALA A O 1
ATOM 600 N N . TYR A 1 81 ? -5.664 14.695 19.203 1 95.44 81 TYR A N 1
ATOM 601 C CA . TYR A 1 81 ? -4.266 15.078 19.031 1 95.44 81 TYR A CA 1
ATOM 602 C C . TYR A 1 81 ? -4.137 16.578 18.781 1 95.44 81 TYR A C 1
ATOM 604 O O . TYR A 1 81 ? -4.156 17.016 17.625 1 95.44 81 TYR A O 1
ATOM 612 N N . PRO A 1 82 ? -3.92 17.328 19.797 1 93.94 82 PRO A N 1
ATOM 613 C CA . PRO A 1 82 ? -3.699 18.766 19.609 1 93.94 82 PRO A CA 1
ATOM 614 C C . PRO A 1 82 ? -2.369 19.062 18.922 1 93.94 82 PRO A C 1
ATOM 616 O O . PRO A 1 82 ? -1.394 18.328 19.094 1 93.94 82 PRO A O 1
ATOM 619 N N . HIS A 1 83 ? -2.389 20.078 18.125 1 91.69 83 HIS A N 1
ATOM 620 C CA . HIS A 1 83 ? -1.129 20.531 17.547 1 91.69 83 HIS A CA 1
ATOM 621 C C . HIS A 1 83 ? -0.14 20.938 18.625 1 91.69 83 HIS A C 1
ATOM 623 O O . HIS A 1 83 ? -0.518 21.609 19.594 1 91.69 83 HIS A O 1
ATOM 629 N N . PRO A 1 84 ? 1.073 20.609 18.484 1 87.88 84 PRO A N 1
ATOM 630 C CA . PRO A 1 84 ? 2.043 20.875 19.547 1 87.88 84 PRO A CA 1
ATOM 631 C C . PRO A 1 84 ? 2.23 22.375 19.797 1 87.88 84 PRO A C 1
ATOM 633 O O . PRO A 1 84 ? 2.338 22.797 20.953 1 87.88 84 PRO A O 1
ATOM 636 N N . ASN A 1 85 ? 2.248 23.188 18.781 1 83.44 85 ASN A N 1
ATOM 637 C CA . ASN A 1 85 ? 2.504 24.625 18.922 1 83.44 85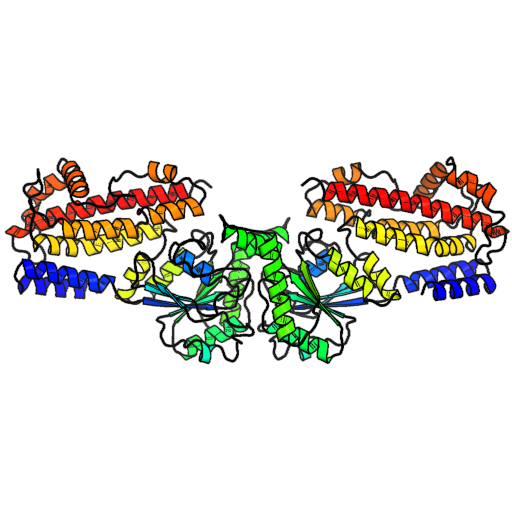 ASN A CA 1
ATOM 638 C C . ASN A 1 85 ? 1.206 25.422 18.953 1 83.44 85 ASN A C 1
ATOM 640 O O . ASN A 1 85 ? 1.199 26.594 19.344 1 83.44 85 ASN A O 1
ATOM 644 N N . TYR A 1 86 ? 0.124 24.75 18.547 1 86.44 86 TYR A N 1
ATOM 645 C CA . TYR A 1 86 ? -1.191 25.391 18.5 1 86.44 86 TYR A CA 1
ATOM 646 C C . TYR A 1 86 ? -2.258 24.453 19.078 1 86.44 86 TYR A C 1
ATOM 648 O O . TYR A 1 86 ? -3.115 23.969 18.344 1 86.44 86 TYR A O 1
ATOM 656 N N . PRO A 1 87 ? -2.361 24.328 20.328 1 88.62 87 PRO A N 1
ATOM 657 C CA . PRO A 1 87 ? -3.199 23.328 20.984 1 88.62 87 PRO A CA 1
ATOM 658 C C . PRO A 1 87 ? -4.691 23.562 20.766 1 88.62 87 PRO A C 1
ATOM 660 O O . PRO A 1 87 ? -5.508 22.688 21.031 1 88.62 87 PRO A O 1
ATOM 663 N N . ASN A 1 88 ? -5.055 24.781 20.359 1 88.94 88 ASN A N 1
ATOM 664 C CA . ASN A 1 88 ? -6.453 25.078 20.062 1 88.94 88 ASN A CA 1
ATOM 665 C C . ASN A 1 88 ? -6.914 24.344 18.797 1 88.94 88 ASN A C 1
ATOM 667 O O . ASN A 1 88 ? -8.117 24.234 18.547 1 88.94 88 ASN A O 1
ATOM 671 N N . VAL A 1 89 ? -6.027 23.891 18.016 1 90.25 89 VAL A N 1
ATOM 672 C CA . VAL A 1 89 ? -6.352 23.094 16.844 1 90.25 89 VAL A CA 1
ATOM 673 C C . VAL A 1 89 ? -6.125 21.609 17.156 1 90.25 89 VAL A C 1
ATOM 675 O O . VAL A 1 89 ? -4.996 21.188 17.406 1 90.25 89 VAL A O 1
ATOM 678 N N . THR A 1 90 ? -7.199 20.891 17.078 1 93.69 90 THR A N 1
ATOM 679 C CA . THR A 1 90 ? -7.125 19.484 17.469 1 93.69 90 THR A CA 1
ATOM 680 C C . THR A 1 90 ? -7.562 18.578 16.328 1 93.69 90 THR A C 1
ATOM 682 O O . THR A 1 90 ? -8.633 18.781 15.75 1 93.69 90 THR A O 1
ATOM 685 N N . PHE A 1 91 ? -6.707 17.672 16.016 1 94.88 91 PHE A N 1
ATOM 686 C CA . PHE A 1 91 ? -7.055 16.594 15.102 1 94.88 91 PHE A CA 1
ATOM 687 C C . PHE A 1 91 ? -7.586 15.391 15.859 1 94.88 91 PHE A C 1
ATOM 689 O O . PHE A 1 91 ? -6.98 14.953 16.844 1 94.88 91 PHE A O 1
ATOM 696 N N . TRP A 1 92 ? -8.688 14.945 15.398 1 94.31 92 TRP A N 1
ATOM 697 C CA . TRP A 1 92 ? -9.289 13.781 16.016 1 94.31 92 TRP A CA 1
ATOM 698 C C . TRP A 1 92 ? -9.141 12.547 15.133 1 94.31 92 TRP A C 1
ATOM 700 O O . TRP A 1 92 ? -9.664 12.508 14.016 1 94.31 92 TRP A O 1
ATOM 710 N N . ASP A 1 93 ? -8.414 11.609 15.617 1 95.31 93 ASP A N 1
ATOM 711 C CA . ASP A 1 93 ? -8.242 10.336 14.938 1 95.31 93 ASP A CA 1
ATOM 712 C C . ASP A 1 93 ? -9.414 9.398 15.227 1 95.31 93 ASP A C 1
ATOM 714 O O . ASP A 1 93 ? -9.562 8.914 16.359 1 95.31 93 ASP A O 1
ATOM 718 N N . LEU A 1 94 ? -10.18 9.141 14.266 1 93.44 94 LEU A N 1
ATOM 719 C CA . LEU A 1 94 ? -11.32 8.242 14.422 1 93.44 94 LEU A CA 1
ATOM 720 C C . LEU A 1 94 ? -10.945 6.82 14.016 1 93.44 94 LEU A C 1
ATOM 722 O O . LEU A 1 94 ? -10.164 6.621 13.086 1 93.44 94 LEU A O 1
ATOM 726 N N . PRO A 1 95 ? -11.469 5.844 14.688 1 91.19 95 PRO A N 1
ATOM 727 C CA . PRO A 1 95 ? -11.203 4.457 14.289 1 91.19 95 PRO A CA 1
ATOM 728 C C . PRO A 1 95 ? -11.586 4.184 12.836 1 91.19 95 PRO A C 1
ATOM 730 O O . PRO A 1 95 ? -12.5 4.82 12.305 1 91.19 95 PRO A O 1
ATOM 733 N N . GLY A 1 96 ? -10.859 3.271 12.281 1 90.06 96 GLY A N 1
ATOM 734 C CA . GLY A 1 96 ? -11.133 2.934 10.891 1 90.06 96 GLY A CA 1
ATOM 735 C C . GLY A 1 96 ? -12.445 2.207 10.695 1 90.06 96 GLY A C 1
ATOM 736 O O . GLY A 1 96 ? -12.812 1.35 11.5 1 90.06 96 GLY A O 1
ATOM 737 N N . ILE A 1 97 ? -13.094 2.557 9.656 1 88.69 97 ILE A N 1
ATOM 738 C CA . ILE A 1 97 ? -14.328 1.88 9.281 1 88.69 97 ILE A CA 1
ATOM 739 C C . ILE A 1 97 ? -14.008 0.554 8.594 1 88.69 97 ILE A C 1
ATOM 741 O O . ILE A 1 97 ? -12.992 0.436 7.902 1 88.69 97 ILE A O 1
ATOM 745 N N . GLY A 1 98 ? -14.891 -0.463 8.82 1 85.94 98 GLY A N 1
ATOM 746 C CA . GLY A 1 98 ? -14.773 -1.71 8.078 1 85.94 98 GLY A CA 1
ATOM 747 C C . GLY A 1 98 ? -14 -2.775 8.82 1 85.94 98 GLY A C 1
ATOM 748 O O . GLY A 1 98 ? -13.703 -3.836 8.273 1 85.94 98 GLY A O 1
ATOM 749 N N . THR A 1 99 ? -13.562 -2.467 10.023 1 84.38 99 THR A N 1
ATOM 750 C CA . THR A 1 99 ? -12.922 -3.479 10.852 1 84.38 99 THR A CA 1
ATOM 751 C C . THR A 1 99 ? -13.961 -4.328 11.57 1 84.38 99 THR A C 1
ATOM 753 O O . THR A 1 99 ? -15.156 -4.016 11.547 1 84.38 99 THR A O 1
ATOM 756 N N . THR A 1 100 ? -13.477 -5.332 12.133 1 82.06 100 THR A N 1
ATOM 757 C CA . THR A 1 100 ? -14.391 -6.176 12.898 1 82.06 100 THR A CA 1
ATOM 758 C C . THR A 1 100 ? -14.891 -5.438 14.133 1 82.06 100 THR A C 1
ATOM 760 O O . THR A 1 100 ? -16.016 -5.656 14.578 1 82.06 100 THR A O 1
ATOM 763 N N . ASN A 1 101 ? -14.109 -4.527 14.688 1 81.88 101 ASN A N 1
ATOM 764 C CA . ASN A 1 101 ? -14.477 -3.742 15.859 1 81.88 101 ASN A CA 1
ATOM 765 C C . ASN A 1 101 ? -15.352 -2.551 15.484 1 81.88 101 ASN A C 1
ATOM 767 O O . ASN A 1 101 ? -16.188 -2.109 16.281 1 81.88 101 ASN A O 1
ATOM 771 N N . PHE A 1 102 ? -15.227 -2.062 14.289 1 82.75 102 PHE A N 1
ATOM 772 C CA . PHE A 1 102 ? -15.961 -0.907 13.781 1 82.75 102 PHE A CA 1
ATOM 773 C C . PHE A 1 102 ? -16.531 -1.192 12.398 1 82.75 102 PHE A C 1
ATOM 775 O O . PHE A 1 102 ? -16.156 -0.542 11.422 1 82.75 102 PHE A O 1
ATOM 782 N N . PRO A 1 103 ? -17.469 -2.086 12.438 1 83.75 103 PRO A N 1
ATOM 783 C CA . PRO A 1 103 ? -18.094 -2.396 11.148 1 83.75 103 PRO A CA 1
ATOM 784 C C . PRO A 1 103 ? -18.844 -1.205 10.555 1 83.75 103 PRO A C 1
ATOM 786 O O . PRO A 1 103 ? -19.312 -0.34 11.289 1 83.75 103 PRO A O 1
ATOM 789 N N . ALA A 1 104 ? -18.938 -1.184 9.273 1 82.62 104 ALA A N 1
ATOM 790 C CA . ALA A 1 104 ? -19.516 -0.052 8.547 1 82.62 104 ALA A CA 1
ATOM 791 C C . ALA A 1 104 ? -20.938 0.241 9.016 1 82.62 104 ALA A C 1
ATOM 793 O O . ALA A 1 104 ? -21.312 1.403 9.188 1 82.62 104 ALA A O 1
ATOM 794 N N . LYS A 1 105 ? -21.672 -0.749 9.32 1 81.88 105 LYS A N 1
ATOM 795 C CA . LYS A 1 105 ? -23.078 -0.604 9.672 1 81.88 105 LYS A CA 1
ATOM 796 C C . LYS A 1 105 ? -23.234 0.085 11.031 1 81.88 105 LYS A C 1
ATOM 798 O O . LYS A 1 105 ? -24.203 0.807 11.258 1 81.88 105 LYS A O 1
ATOM 803 N N . LYS A 1 106 ? -22.266 0.032 11.906 1 82.75 106 LYS A N 1
ATOM 804 C CA . LYS A 1 106 ? -22.391 0.544 13.266 1 82.75 106 LYS A CA 1
ATOM 805 C C . LYS A 1 106 ? -21.438 1.712 13.508 1 82.75 106 LYS A C 1
ATOM 807 O O . LYS A 1 106 ? -21.328 2.221 14.625 1 82.75 106 LYS A O 1
ATOM 812 N N . TYR A 1 107 ? -20.828 2.154 12.555 1 85.75 107 TYR A N 1
ATOM 813 C CA . TYR A 1 107 ? -19.719 3.088 12.695 1 85.75 107 TYR A CA 1
ATOM 814 C C . TYR A 1 107 ? -20.203 4.418 13.266 1 85.75 107 TYR A C 1
ATOM 816 O O . TYR A 1 107 ? -19.594 4.953 14.195 1 85.75 107 TYR A O 1
ATOM 824 N N . LYS A 1 108 ? -21.297 4.98 12.781 1 81.19 108 LYS A N 1
ATOM 825 C CA . LYS A 1 108 ? -21.812 6.277 13.203 1 81.19 108 LYS A CA 1
ATOM 826 C C . LYS A 1 108 ? -22.125 6.277 14.695 1 81.19 108 LYS A C 1
ATOM 828 O O . LYS A 1 108 ? -21.75 7.203 15.422 1 81.19 108 LYS A O 1
ATOM 833 N N . LYS A 1 109 ? -22.75 5.305 15.109 1 79.44 109 LYS A N 1
ATOM 834 C CA . LYS A 1 109 ? -23.188 5.199 16.5 1 79.44 109 LYS A CA 1
ATOM 835 C C . LYS A 1 109 ? -22 5.086 17.453 1 79.44 109 LYS A C 1
ATOM 837 O O . LYS A 1 109 ? -22.031 5.637 18.547 1 79.44 109 LYS A O 1
ATOM 842 N N . LYS A 1 110 ? -21 4.555 17.016 1 79.5 110 LYS A N 1
ATOM 843 C CA . LYS A 1 110 ? -19.859 4.262 17.875 1 79.5 110 LYS A CA 1
ATOM 844 C C . LYS A 1 110 ? -18.922 5.461 17.969 1 79.5 110 LYS A C 1
ATOM 846 O O . LYS A 1 110 ? -18.297 5.68 19.016 1 79.5 110 LYS A O 1
ATOM 851 N N . VAL A 1 111 ? -18.781 6.266 17.016 1 82.75 111 VAL A N 1
ATOM 852 C CA . VAL A 1 111 ? -17.719 7.273 16.938 1 82.75 111 VAL A CA 1
ATOM 853 C C . VAL A 1 111 ? -18.312 8.648 17.234 1 82.75 111 VAL A C 1
ATOM 855 O O . VAL A 1 111 ? -17.609 9.547 17.703 1 82.75 111 VAL A O 1
ATOM 858 N N . GLY A 1 112 ? -19.547 8.984 17.219 1 79.12 112 GLY A N 1
ATOM 859 C CA . GLY A 1 112 ? -20.125 10.289 17.484 1 79.12 112 GLY A CA 1
ATOM 860 C C . GLY A 1 112 ? -19.594 11.375 16.562 1 79.12 112 GLY A C 1
ATOM 861 O O . GLY A 1 112 ? -18.844 12.242 17 1 79.12 112 GLY A O 1
ATOM 862 N N . LEU A 1 113 ? -20.109 11.641 15.461 1 78 113 LEU A N 1
ATOM 863 C CA . LEU A 1 113 ? -19.578 12.5 14.398 1 78 113 LEU A CA 1
ATOM 864 C C . LEU A 1 113 ? -20.047 13.938 14.578 1 78 113 LEU A C 1
ATOM 866 O O . LEU A 1 113 ? -19.547 14.844 13.922 1 78 113 LEU A O 1
ATOM 870 N N . GLU A 1 114 ? -20.75 14.297 15.594 1 80.81 114 GLU A N 1
ATOM 871 C CA . GLU A 1 114 ? -21.438 15.586 15.648 1 80.81 114 GLU A CA 1
ATOM 872 C C . GLU A 1 114 ? -20.531 16.672 16.219 1 80.81 114 GLU A C 1
ATOM 874 O O . GLU A 1 114 ? -20.703 17.859 15.938 1 80.81 114 GLU A O 1
ATOM 879 N N . LYS A 1 115 ? -19.547 16.359 16.859 1 82.38 115 LYS A N 1
ATOM 880 C CA . LYS A 1 115 ? -18.797 17.328 17.656 1 82.38 115 LYS A CA 1
ATOM 881 C C . LYS A 1 115 ? -17.672 17.969 16.844 1 82.38 115 LYS A C 1
ATOM 883 O O . LYS A 1 115 ? -16.953 18.844 17.328 1 82.38 115 LYS A O 1
ATOM 888 N N . PHE A 1 116 ? -17.625 17.656 15.617 1 89.19 116 PHE A N 1
ATOM 889 C CA . PHE A 1 116 ? -16.469 18.109 14.852 1 89.19 116 PHE A CA 1
ATOM 890 C C . PHE A 1 116 ? -16.875 19.234 13.898 1 89.19 116 PHE A C 1
ATOM 892 O O . PHE A 1 116 ? -18.031 19.344 13.523 1 89.19 116 PHE A O 1
ATOM 899 N N . ASP A 1 117 ? -15.875 20.141 13.586 1 87.19 117 ASP A N 1
ATOM 900 C CA . ASP A 1 117 ? -16.141 21.25 12.672 1 87.19 117 ASP A CA 1
ATOM 901 C C . ASP A 1 117 ? -16.266 20.75 11.234 1 87.19 117 ASP A C 1
ATOM 903 O O . ASP A 1 117 ? -17.188 21.156 10.516 1 87.19 117 ASP A O 1
ATOM 907 N N . PHE A 1 118 ? -15.375 19.969 10.828 1 89.44 118 PHE A N 1
ATOM 908 C CA . PHE A 1 118 ? -15.453 19.312 9.531 1 89.44 118 PHE A CA 1
ATOM 909 C C . PHE A 1 118 ? -14.68 18 9.539 1 89.44 118 PHE A C 1
ATOM 911 O O . PHE A 1 118 ? -14.055 17.656 10.539 1 89.44 118 PHE A O 1
ATOM 918 N N . PHE A 1 119 ? -14.82 17.297 8.375 1 93.56 119 PHE A N 1
ATOM 919 C CA . PHE A 1 119 ? -14.258 15.945 8.305 1 93.56 119 PHE A CA 1
ATOM 920 C C . PHE A 1 119 ? -13.258 15.836 7.156 1 93.56 119 PHE A C 1
ATOM 922 O O . PHE A 1 119 ? -13.438 16.469 6.109 1 93.56 119 PHE A O 1
ATOM 929 N N . ILE A 1 120 ? -12.242 15.102 7.434 1 95.56 120 ILE A N 1
ATOM 930 C CA . ILE A 1 120 ? -11.367 14.625 6.371 1 95.56 120 ILE A CA 1
ATOM 931 C C . ILE A 1 120 ? -11.516 13.109 6.219 1 95.56 120 ILE A C 1
ATOM 933 O O . ILE A 1 120 ? -11.258 12.359 7.16 1 95.56 120 ILE A O 1
ATOM 937 N N . ILE A 1 121 ? -11.961 12.688 5.086 1 96.81 121 ILE A N 1
ATOM 938 C CA . ILE A 1 121 ? -12.055 11.266 4.785 1 96.81 121 ILE A CA 1
ATOM 939 C C . ILE A 1 121 ? -10.789 10.805 4.074 1 96.81 121 ILE A C 1
ATOM 941 O O . ILE A 1 121 ? -10.492 11.242 2.963 1 96.81 121 ILE A O 1
ATOM 945 N N . ILE A 1 122 ? -10.07 9.922 4.707 1 97.12 122 ILE A N 1
ATOM 946 C CA . ILE A 1 122 ? -8.844 9.391 4.125 1 97.12 122 ILE A CA 1
ATOM 947 C C . ILE A 1 122 ? -9.125 8.031 3.486 1 97.12 122 ILE A C 1
ATOM 949 O O . ILE A 1 122 ? -9.695 7.145 4.125 1 97.12 122 ILE A O 1
ATOM 953 N N . SER A 1 123 ? -8.797 7.879 2.246 1 95.38 123 SER A N 1
ATOM 954 C CA . SER A 1 123 ? -8.922 6.633 1.496 1 95.38 123 SER A CA 1
ATOM 955 C C . SER A 1 123 ? -7.586 6.223 0.883 1 95.38 123 SER A C 1
ATOM 957 O O . SER A 1 123 ? -6.824 7.074 0.416 1 95.38 123 SER A O 1
ATOM 959 N N . ALA A 1 124 ? -7.312 4.914 0.91 1 92.5 124 ALA A N 1
ATOM 960 C CA . ALA A 1 124 ? -6.066 4.438 0.317 1 92.5 124 ALA A CA 1
ATOM 961 C C . ALA A 1 124 ? -6.336 3.354 -0.724 1 92.5 124 ALA A C 1
ATOM 963 O O . ALA A 1 124 ? -7.266 2.559 -0.576 1 92.5 124 ALA A O 1
ATOM 964 N N . HIS A 1 125 ? -5.602 3.377 -1.767 1 85.06 125 HIS A N 1
ATOM 965 C CA . HIS A 1 125 ? -5.441 2.336 -2.775 1 85.06 125 HIS A CA 1
ATOM 966 C C . HIS A 1 125 ? -6.648 2.281 -3.709 1 85.06 125 HIS A C 1
ATOM 968 O O . HIS A 1 125 ? -6.492 2.301 -4.934 1 85.06 125 HIS A O 1
ATOM 974 N N . ARG A 1 126 ? -7.883 2.186 -3.141 1 88.12 126 ARG A N 1
ATOM 975 C CA . ARG A 1 126 ? -9.062 2.146 -4 1 88.12 126 ARG A CA 1
ATOM 976 C C . ARG A 1 126 ? -10.227 2.896 -3.361 1 88.12 126 ARG A C 1
ATOM 978 O O . ARG A 1 126 ? -10.312 2.998 -2.137 1 88.12 126 ARG A O 1
ATOM 985 N N . PHE A 1 127 ? -11.039 3.459 -4.281 1 90.62 127 PHE A N 1
ATOM 986 C CA . PHE A 1 127 ? -12.336 3.975 -3.84 1 90.62 127 PHE A CA 1
ATOM 987 C C . PHE A 1 127 ? -13.281 2.834 -3.498 1 90.62 127 PHE A C 1
ATOM 989 O O . PHE A 1 127 ? -13.445 1.9 -4.285 1 90.62 127 PHE A O 1
ATOM 996 N N . THR A 1 128 ? -13.906 2.82 -2.346 1 90.81 128 THR A N 1
ATOM 997 C CA . THR A 1 128 ? -14.688 1.68 -1.887 1 90.81 128 THR A CA 1
ATOM 998 C C . THR A 1 128 ? -16.094 2.121 -1.463 1 90.81 128 THR A C 1
ATOM 1000 O O . THR A 1 128 ? -16.375 3.318 -1.406 1 90.81 128 THR A O 1
ATOM 1003 N N . GLU A 1 129 ? -16.922 1.135 -1.119 1 91.12 129 GLU A N 1
ATOM 1004 C CA . GLU A 1 129 ? -18.266 1.416 -0.626 1 91.12 129 GLU A CA 1
ATOM 1005 C C . GLU A 1 129 ? -18.219 2.107 0.734 1 91.12 129 GLU A C 1
ATOM 1007 O O . GLU A 1 129 ? -19.125 2.871 1.078 1 91.12 129 GLU A O 1
ATOM 1012 N N . ASN A 1 130 ? -17.203 1.825 1.516 1 92 130 ASN A N 1
ATOM 1013 C CA . ASN A 1 130 ? -17.062 2.461 2.82 1 92 130 ASN A CA 1
ATOM 1014 C C . ASN A 1 130 ? -16.844 3.965 2.691 1 92 130 ASN A C 1
ATOM 1016 O O . ASN A 1 130 ? -17.297 4.738 3.543 1 92 130 ASN A O 1
ATOM 1020 N N . ASP A 1 131 ? -16.156 4.402 1.663 1 93.69 131 ASP A N 1
ATOM 1021 C CA . ASP A 1 131 ? -15.984 5.824 1.381 1 93.69 131 ASP A CA 1
ATOM 1022 C C . ASP A 1 131 ? -17.328 6.5 1.153 1 93.69 131 ASP A C 1
ATOM 1024 O O . ASP A 1 131 ? -17.578 7.586 1.68 1 93.69 131 ASP A O 1
ATOM 1028 N N . VAL A 1 132 ? -18.125 5.809 0.427 1 93.31 132 VAL A N 1
ATOM 1029 C CA . VAL A 1 132 ? -19.453 6.324 0.113 1 93.31 132 VAL A CA 1
ATOM 1030 C C . VAL A 1 132 ? -20.281 6.406 1.388 1 93.31 132 VAL A C 1
ATOM 1032 O O . VAL A 1 132 ? -20.969 7.402 1.628 1 93.31 132 VAL A O 1
ATOM 1035 N N . LYS A 1 133 ? -20.266 5.379 2.137 1 92.31 133 LYS A N 1
ATOM 1036 C CA . LYS A 1 133 ? -21.031 5.328 3.381 1 92.31 133 LYS A CA 1
ATOM 1037 C C . LYS A 1 133 ? -20.641 6.473 4.312 1 92.31 133 LYS A C 1
ATOM 1039 O O . LYS A 1 133 ? -21.5 7.133 4.891 1 92.31 133 LYS A O 1
ATOM 1044 N N . LEU A 1 134 ? -19.375 6.703 4.453 1 92.62 134 LEU A N 1
ATOM 1045 C CA . LEU A 1 134 ? -18.891 7.781 5.301 1 92.62 134 LEU A CA 1
ATOM 1046 C C . LEU A 1 134 ? -19.344 9.141 4.773 1 92.62 134 LEU A C 1
ATOM 1048 O O . LEU A 1 134 ? -19.844 9.969 5.535 1 92.62 134 LEU A O 1
ATOM 1052 N N . ALA A 1 135 ? -19.156 9.367 3.475 1 93.81 135 ALA A N 1
ATOM 1053 C CA . ALA A 1 135 ? -19.547 10.625 2.848 1 93.81 135 ALA A CA 1
ATOM 1054 C C . ALA A 1 135 ? -21.031 10.914 3.057 1 93.81 135 ALA A C 1
ATOM 1056 O O . ALA A 1 135 ? -21.406 12.031 3.422 1 93.81 135 ALA A O 1
ATOM 1057 N N . LYS A 1 136 ? -21.828 9.93 2.906 1 93.38 136 LYS A N 1
ATOM 1058 C CA . LYS A 1 136 ? -23.266 10.094 3.037 1 93.38 136 LYS A CA 1
ATOM 1059 C C . LYS A 1 136 ? -23.656 10.391 4.484 1 93.38 136 LYS A C 1
ATOM 1061 O O . LYS A 1 136 ? -24.531 11.219 4.738 1 93.38 136 LYS A O 1
ATOM 1066 N N . GLU A 1 137 ? -23.031 9.703 5.395 1 90.5 137 GLU A N 1
ATOM 1067 C CA . GLU A 1 137 ? -23.328 9.93 6.805 1 90.5 137 GLU A CA 1
ATOM 1068 C C . GLU A 1 137 ? -22.969 11.352 7.227 1 90.5 137 GLU A C 1
ATOM 1070 O O . GLU A 1 137 ? -23.719 11.984 7.98 1 90.5 137 GLU A O 1
ATOM 1075 N N . ILE A 1 138 ? -21.844 11.836 6.793 1 90.69 138 ILE A N 1
ATOM 1076 C CA . ILE A 1 138 ? -21.406 13.195 7.121 1 90.69 138 ILE A CA 1
ATOM 1077 C C . ILE A 1 138 ? -22.359 14.211 6.492 1 90.69 138 ILE A C 1
ATOM 1079 O O . ILE A 1 138 ? -22.719 15.203 7.125 1 90.69 138 ILE A O 1
ATOM 1083 N N . LYS A 1 139 ? -22.75 13.953 5.277 1 90.38 139 LYS A N 1
ATOM 1084 C CA . LYS A 1 139 ? -23.703 14.828 4.586 1 90.38 139 LYS A CA 1
ATOM 1085 C C . LYS A 1 139 ? -25.031 14.891 5.332 1 90.38 139 LYS A C 1
ATOM 1087 O O . LYS A 1 139 ? -25.641 15.961 5.43 1 90.38 139 LYS A O 1
ATOM 1092 N N . LYS A 1 140 ? -25.469 13.789 5.781 1 90.38 140 LYS A N 1
ATOM 1093 C CA . LYS A 1 140 ? -26.719 13.727 6.535 1 90.38 140 LYS A CA 1
ATOM 1094 C C . LYS A 1 140 ? -26.672 14.641 7.758 1 90.38 140 LYS A C 1
ATOM 1096 O O . LYS A 1 140 ? -27.688 15.195 8.172 1 90.38 140 LYS A O 1
ATOM 1101 N N . MET A 1 141 ? -25.547 14.805 8.297 1 89 141 MET A N 1
ATOM 1102 C CA . MET A 1 141 ? -25.359 15.656 9.469 1 89 141 MET A CA 1
ATOM 1103 C C . MET A 1 141 ? -25.125 17.109 9.055 1 89 141 MET A C 1
ATOM 1105 O O . MET A 1 141 ? -24.859 17.969 9.898 1 89 141 MET A O 1
ATOM 1109 N N . LYS A 1 142 ? -25.078 17.391 7.797 1 88.75 142 LYS A N 1
ATOM 1110 C CA . LYS A 1 142 ? -24.891 18.719 7.219 1 88.75 142 LYS A CA 1
ATOM 1111 C C . LYS A 1 142 ? -23.5 19.266 7.539 1 88.75 142 LYS A C 1
ATOM 1113 O O . LYS A 1 142 ? -23.35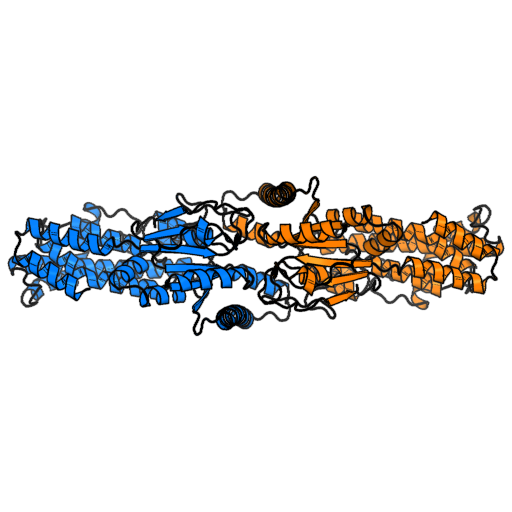9 20.438 7.844 1 88.75 142 LYS A O 1
ATOM 1118 N N . LYS A 1 143 ? -22.656 18.391 7.598 1 88.25 143 LYS A N 1
ATOM 1119 C CA . LYS A 1 143 ? -21.266 18.781 7.805 1 88.25 143 LYS A CA 1
ATOM 1120 C C . LYS A 1 143 ? -20.469 18.656 6.512 1 88.25 143 LYS A C 1
ATOM 1122 O O . LYS A 1 143 ? -20.859 17.938 5.594 1 88.25 143 LYS A O 1
ATOM 1127 N N . THR A 1 144 ? -19.406 19.438 6.527 1 89.31 144 THR A N 1
ATOM 1128 C CA . THR A 1 144 ? -18.547 19.438 5.355 1 89.31 144 THR A CA 1
ATOM 1129 C C . THR A 1 144 ? -17.438 18.391 5.5 1 89.31 144 THR A C 1
ATOM 1131 O O . THR A 1 144 ? -16.969 18.141 6.605 1 89.31 144 THR A O 1
ATOM 1134 N N . PHE A 1 145 ? -17.125 17.781 4.344 1 93 145 PHE A N 1
ATOM 1135 C CA . PHE A 1 145 ? -15.977 16.891 4.355 1 93 145 PHE A CA 1
ATOM 1136 C C . PHE A 1 145 ? -15.062 17.156 3.162 1 93 145 PHE A C 1
ATOM 1138 O O . PHE A 1 145 ? -15.5 17.734 2.164 1 93 145 PHE A O 1
ATOM 1145 N N . TYR A 1 146 ? -13.812 16.797 3.332 1 94.31 146 TYR A N 1
ATOM 1146 C CA . TYR A 1 146 ? -12.797 16.797 2.285 1 94.31 146 TYR A CA 1
ATOM 1147 C C . TYR A 1 146 ? -12.234 15.398 2.072 1 94.31 146 TYR A C 1
ATOM 1149 O O . TYR A 1 146 ? -11.891 14.703 3.035 1 94.31 146 TYR A O 1
ATOM 1157 N N . PHE A 1 147 ? -12.18 14.992 0.825 1 97.19 147 PHE A N 1
ATOM 1158 C CA . PHE A 1 147 ? -11.742 13.641 0.507 1 97.19 147 PHE A CA 1
ATOM 1159 C C . PHE A 1 147 ? -10.266 13.617 0.146 1 97.19 147 PHE A C 1
ATOM 1161 O O . PHE A 1 147 ? -9.844 14.266 -0.814 1 97.19 147 PHE A O 1
ATOM 1168 N N . VAL A 1 148 ? -9.516 12.852 0.911 1 97.69 148 VAL A N 1
ATOM 1169 C CA . VAL A 1 148 ? -8.07 12.766 0.711 1 97.69 148 VAL A CA 1
ATOM 1170 C C . VAL A 1 148 ? -7.691 11.336 0.328 1 97.69 148 VAL A C 1
ATOM 1172 O O . VAL A 1 148 ? -7.938 10.398 1.088 1 97.69 148 VAL A O 1
ATOM 1175 N N . ARG A 1 149 ? -7.18 11.18 -0.854 1 97.56 149 ARG A N 1
ATOM 1176 C CA . ARG A 1 149 ? -6.578 9.914 -1.266 1 97.56 149 ARG A CA 1
ATOM 1177 C C . ARG A 1 149 ? -5.113 9.844 -0.854 1 97.56 149 ARG A C 1
ATOM 1179 O O . ARG A 1 149 ? -4.27 10.547 -1.424 1 97.56 149 ARG A O 1
ATOM 1186 N N . SER A 1 150 ? -4.848 8.938 0.084 1 96.56 150 SER A N 1
ATOM 1187 C CA . SER A 1 150 ? -3.521 8.891 0.688 1 96.56 150 SER A CA 1
ATOM 1188 C C . SER A 1 150 ? -2.65 7.832 0.016 1 96.56 150 SER A C 1
ATOM 1190 O O . SER A 1 150 ? -3.084 7.172 -0.93 1 96.56 150 SER A O 1
ATOM 1192 N N . LYS A 1 151 ? -1.375 7.75 0.413 1 94.69 151 LYS A N 1
ATOM 1193 C CA . LYS A 1 151 ? -0.383 6.762 0.004 1 94.69 151 LYS A CA 1
ATOM 1194 C C . LYS A 1 151 ? -0.177 6.781 -1.508 1 94.69 151 LYS A C 1
ATOM 1196 O O . LYS A 1 151 ? -0.02 5.73 -2.133 1 94.69 151 LYS A O 1
ATOM 1201 N N . ILE A 1 152 ? -0.261 7.895 -2.049 1 95.44 152 ILE A N 1
ATOM 1202 C CA . ILE A 1 152 ? -0.1 8.062 -3.488 1 95.44 152 ILE A CA 1
ATOM 1203 C C . ILE A 1 152 ? 1.293 7.598 -3.91 1 95.44 152 ILE A C 1
ATOM 1205 O O . ILE A 1 152 ? 1.466 7.035 -4.992 1 95.44 152 ILE A O 1
ATOM 1209 N N . ASP A 1 153 ? 2.289 7.859 -3.064 1 93.56 153 ASP A N 1
ATOM 1210 C CA . ASP A 1 153 ? 3.645 7.395 -3.336 1 93.56 153 ASP A CA 1
ATOM 1211 C C . ASP A 1 153 ? 3.674 5.883 -3.543 1 93.56 153 ASP A C 1
ATOM 1213 O O . ASP A 1 153 ? 4.312 5.391 -4.477 1 93.56 153 ASP A O 1
ATOM 1217 N N . SER A 1 154 ? 2.986 5.211 -2.703 1 91.94 154 SER A N 1
ATOM 1218 C CA . SER A 1 154 ? 2.92 3.756 -2.809 1 91.94 154 SER A CA 1
ATOM 1219 C C . SER A 1 154 ? 2.201 3.326 -4.086 1 91.94 154 SER A C 1
ATOM 1221 O O . SER A 1 154 ? 2.607 2.363 -4.738 1 91.94 154 SER A O 1
ATOM 1223 N N . ASP A 1 155 ? 1.117 3.912 -4.395 1 93.25 155 ASP A N 1
ATOM 1224 C CA . ASP A 1 155 ? 0.362 3.588 -5.602 1 93.25 155 ASP A CA 1
ATOM 1225 C C . ASP A 1 155 ? 1.212 3.795 -6.855 1 93.25 155 ASP A C 1
ATOM 1227 O O . ASP A 1 155 ? 1.165 2.986 -7.785 1 93.25 155 ASP A O 1
ATOM 1231 N N . LEU A 1 156 ? 1.909 4.891 -6.863 1 93.44 156 LEU A N 1
ATOM 1232 C CA . LEU A 1 156 ? 2.766 5.188 -8.008 1 93.44 156 LEU A CA 1
ATOM 1233 C C . LEU A 1 156 ? 3.877 4.152 -8.133 1 93.44 156 LEU A C 1
ATOM 1235 O O . LEU A 1 156 ? 4.195 3.709 -9.242 1 93.44 156 LEU A O 1
ATOM 1239 N N . ASP A 1 157 ? 4.477 3.801 -7 1 91.94 157 ASP A N 1
ATOM 1240 C CA . ASP A 1 157 ? 5.523 2.783 -7.008 1 91.94 157 ASP A CA 1
ATOM 1241 C C . ASP A 1 157 ? 4.988 1.453 -7.535 1 91.94 157 ASP A C 1
ATOM 1243 O O . ASP A 1 157 ? 5.648 0.788 -8.336 1 91.94 157 ASP A O 1
ATOM 1247 N N . ASN A 1 158 ? 3.875 1.065 -7.09 1 89.88 158 ASN A N 1
ATOM 1248 C CA . ASN A 1 158 ? 3.25 -0.167 -7.555 1 89.88 158 ASN A CA 1
ATOM 1249 C C . ASN A 1 158 ? 2.994 -0.132 -9.062 1 89.88 158 ASN A C 1
ATOM 1251 O O . ASN A 1 158 ? 3.238 -1.117 -9.758 1 89.88 158 ASN A O 1
ATOM 1255 N N . GLU A 1 159 ? 2.406 0.979 -9.484 1 91.31 159 GLU A N 1
ATOM 1256 C CA . GLU A 1 159 ? 2.123 1.123 -10.906 1 91.31 159 GLU A CA 1
ATOM 1257 C C . GLU A 1 159 ? 3.404 1.064 -11.734 1 91.31 159 GLU A C 1
ATOM 1259 O O . GLU A 1 159 ? 3.422 0.486 -12.82 1 91.31 159 GLU A O 1
ATOM 1264 N N . LYS A 1 160 ? 4.438 1.684 -11.273 1 90.56 160 LYS A N 1
ATOM 1265 C CA . LYS A 1 160 ? 5.727 1.667 -11.953 1 90.56 160 LYS A CA 1
ATOM 1266 C C . LYS A 1 160 ? 6.277 0.247 -12.055 1 90.56 160 LYS A C 1
ATOM 1268 O O . LYS A 1 160 ? 6.867 -0.127 -13.07 1 90.56 160 LYS A O 1
ATOM 1273 N N . ARG A 1 161 ? 6.094 -0.532 -11.055 1 87.12 161 ARG A N 1
ATOM 1274 C CA . ARG A 1 161 ? 6.582 -1.907 -11.031 1 87.12 161 ARG A CA 1
ATOM 1275 C C . ARG A 1 161 ? 5.754 -2.797 -11.953 1 87.12 161 ARG A C 1
ATOM 1277 O O . ARG A 1 161 ? 6.281 -3.729 -12.562 1 87.12 161 ARG A O 1
ATOM 1284 N N . SER A 1 162 ? 4.465 -2.52 -11.977 1 86.12 162 SER A N 1
ATOM 1285 C CA . SER A 1 162 ? 3.557 -3.295 -12.812 1 86.12 162 SER A CA 1
ATOM 1286 C C . SER A 1 162 ? 3.723 -2.934 -14.289 1 86.12 162 SER A C 1
ATOM 1288 O O . SER A 1 162 ? 3.518 -3.775 -15.164 1 86.12 162 SER A O 1
ATOM 1290 N N . ARG A 1 163 ? 3.971 -1.719 -14.57 1 84.38 163 ARG A N 1
ATOM 1291 C CA . ARG A 1 163 ? 4.098 -1.207 -15.93 1 84.38 163 ARG A CA 1
ATOM 1292 C C . ARG A 1 163 ? 5.488 -0.63 -16.172 1 84.38 163 ARG A C 1
ATOM 1294 O O . ARG A 1 163 ? 5.633 0.571 -16.406 1 84.38 163 ARG A O 1
ATOM 1301 N N . LYS A 1 164 ? 6.422 -1.383 -16.203 1 77.31 164 LYS A N 1
ATOM 1302 C CA . LYS A 1 164 ? 7.816 -0.964 -16.312 1 77.31 164 LYS A CA 1
ATOM 1303 C C . LYS A 1 164 ? 8.062 -0.206 -17.609 1 77.31 164 LYS A C 1
ATOM 1305 O O . LYS A 1 164 ? 8.711 0.844 -17.609 1 77.31 164 LYS A O 1
ATOM 1310 N N . SER A 1 165 ? 7.496 -0.7 -18.688 1 78.94 165 SER A N 1
ATOM 1311 C CA . SER A 1 165 ? 7.773 -0.097 -19.984 1 78.94 165 SER A CA 1
ATOM 1312 C C . SER A 1 165 ? 6.836 1.07 -20.266 1 78.94 165 SER A C 1
ATOM 1314 O O . SER A 1 165 ? 7.219 2.039 -20.922 1 78.94 165 SER A O 1
ATOM 1316 N N . ASN A 1 166 ? 5.629 1.044 -19.75 1 83.44 166 ASN A N 1
ATOM 1317 C CA . ASN A 1 166 ? 4.605 2.014 -20.125 1 83.44 166 ASN A CA 1
ATOM 1318 C C . ASN A 1 166 ? 4.156 2.85 -18.938 1 83.44 166 ASN A C 1
ATOM 1320 O O . ASN A 1 166 ? 3.061 3.414 -18.953 1 83.44 166 ASN A O 1
ATOM 1324 N N . PHE A 1 167 ? 4.992 3.104 -18.031 1 89.62 167 PHE A N 1
ATOM 1325 C CA . PHE A 1 167 ? 4.594 3.85 -16.844 1 89.62 167 PHE A CA 1
ATOM 1326 C C . PHE A 1 167 ? 4.48 5.34 -17.156 1 89.62 167 PHE A C 1
ATOM 1328 O O . PHE A 1 167 ? 5.371 5.918 -17.781 1 89.62 167 PHE A O 1
ATOM 1335 N N . ASN A 1 168 ? 3.365 5.973 -16.812 1 92.5 168 ASN A N 1
ATOM 1336 C CA . ASN A 1 168 ? 3.111 7.406 -16.922 1 92.5 168 ASN A CA 1
ATOM 1337 C C . ASN A 1 168 ? 2.572 7.973 -15.602 1 92.5 168 ASN A C 1
ATOM 1339 O O . ASN A 1 168 ? 1.428 7.703 -15.234 1 92.5 168 ASN A O 1
ATOM 1343 N N . LYS A 1 169 ? 3.414 8.797 -14.984 1 94.25 169 LYS A N 1
ATOM 1344 C CA . LYS A 1 169 ? 3.086 9.328 -13.664 1 94.25 169 LYS A CA 1
ATOM 1345 C C . LYS A 1 169 ? 1.825 10.188 -13.719 1 94.25 169 LYS A C 1
ATOM 1347 O O . LYS A 1 169 ? 0.9 9.984 -12.93 1 94.25 169 LYS A O 1
ATOM 1352 N N . GLU A 1 170 ? 1.759 11.18 -14.609 1 94.5 170 GLU A N 1
ATOM 1353 C CA . GLU A 1 170 ? 0.646 12.117 -14.703 1 94.5 170 GLU A CA 1
ATOM 1354 C C . GLU A 1 170 ? -0.66 11.398 -15.023 1 94.5 170 GLU A C 1
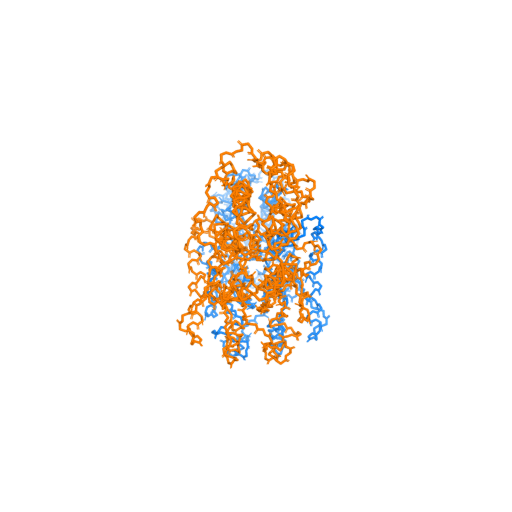ATOM 1356 O O . GLU A 1 170 ? -1.708 11.719 -14.461 1 94.5 170 GLU A O 1
ATOM 1361 N N . LYS A 1 171 ? -0.559 10.477 -15.906 1 94 171 LYS A N 1
ATOM 1362 C CA . LYS A 1 171 ? -1.75 9.711 -16.25 1 94 171 LYS A CA 1
ATOM 1363 C C . LYS A 1 171 ? -2.264 8.914 -15.055 1 94 171 LYS A C 1
ATOM 1365 O O . LYS A 1 171 ? -3.471 8.852 -14.82 1 94 171 LYS A O 1
ATOM 1370 N N . THR A 1 172 ? -1.348 8.305 -14.336 1 94.25 172 THR A N 1
ATOM 1371 C CA . THR A 1 172 ? -1.724 7.531 -13.156 1 94.25 172 THR A CA 1
ATOM 1372 C C . THR A 1 172 ? -2.424 8.414 -12.125 1 94.25 172 THR A C 1
ATOM 1374 O O . THR A 1 172 ? -3.463 8.031 -11.586 1 94.25 172 THR A O 1
ATOM 1377 N N . LEU A 1 173 ? -1.881 9.547 -11.875 1 96.12 173 LEU A N 1
ATOM 1378 C CA . LEU A 1 173 ? -2.463 10.477 -10.914 1 96.12 173 LEU A CA 1
ATOM 1379 C C . LEU A 1 173 ? -3.859 10.906 -11.352 1 96.12 173 LEU A C 1
ATOM 1381 O O . LEU A 1 173 ? -4.781 10.969 -10.539 1 96.12 173 LEU A O 1
ATOM 1385 N N . THR A 1 174 ? -3.99 11.211 -12.594 1 95.38 174 THR A N 1
ATOM 1386 C CA . THR A 1 174 ? -5.277 11.617 -13.148 1 95.38 174 THR A CA 1
ATOM 1387 C C . THR A 1 174 ? -6.301 10.5 -13.016 1 95.38 174 THR A C 1
ATOM 1389 O O . THR A 1 174 ? -7.449 10.734 -12.633 1 95.38 174 THR A O 1
ATOM 1392 N N . ASP A 1 175 ? -5.848 9.312 -13.305 1 94.19 175 ASP A N 1
ATOM 1393 C CA . ASP A 1 175 ? -6.734 8.156 -13.211 1 94.19 175 ASP A CA 1
ATOM 1394 C C . ASP A 1 175 ? -7.23 7.953 -11.781 1 94.19 175 ASP A C 1
ATOM 1396 O O . ASP A 1 175 ? -8.414 7.668 -11.562 1 94.19 175 ASP A O 1
ATOM 1400 N N . ILE A 1 176 ? -6.344 8.062 -10.875 1 95 176 ILE A N 1
ATOM 1401 C CA . ILE A 1 176 ? -6.695 7.895 -9.469 1 95 176 ILE A CA 1
ATOM 1402 C C . ILE A 1 176 ? -7.715 8.953 -9.055 1 95 176 ILE A C 1
ATOM 1404 O O . ILE A 1 176 ? -8.742 8.633 -8.453 1 95 176 ILE A O 1
ATOM 1408 N N . LYS A 1 177 ? -7.434 10.18 -9.391 1 95.62 177 LYS A N 1
ATOM 1409 C CA . LYS A 1 177 ? -8.305 11.289 -9.023 1 95.62 177 LYS A CA 1
ATOM 1410 C C . LYS A 1 177 ? -9.68 11.141 -9.664 1 95.62 177 LYS A C 1
ATOM 1412 O O . LYS A 1 177 ? -10.703 11.336 -8.992 1 95.62 177 LYS A O 1
ATOM 1417 N N . GLU A 1 178 ? -9.711 10.828 -10.875 1 94.44 178 GLU A N 1
ATOM 1418 C CA . GLU A 1 178 ? -10.961 10.68 -11.609 1 94.44 178 GLU A CA 1
ATOM 1419 C C . GLU A 1 178 ? -11.805 9.539 -11.047 1 94.44 178 GLU A C 1
ATOM 1421 O O . GLU A 1 178 ? -13.031 9.609 -11.031 1 94.44 178 GLU A O 1
ATOM 1426 N N . ASP A 1 179 ? -11.125 8.523 -10.68 1 93.88 179 ASP A N 1
ATOM 1427 C CA . ASP A 1 179 ? -11.844 7.391 -10.094 1 93.88 179 ASP A CA 1
ATOM 1428 C C . ASP A 1 179 ? -12.578 7.809 -8.82 1 93.88 179 ASP A C 1
ATOM 1430 O O . ASP A 1 179 ? -13.727 7.426 -8.602 1 93.88 179 ASP A O 1
ATOM 1434 N N . CYS A 1 180 ? -11.93 8.523 -8 1 94.88 180 CYS A N 1
ATOM 1435 C CA . CYS A 1 180 ? -12.531 9.016 -6.766 1 94.88 180 CYS A CA 1
ATOM 1436 C C . CYS A 1 180 ? -13.688 9.961 -7.062 1 94.88 180 CYS A C 1
ATOM 1438 O O . CYS A 1 180 ? -14.758 9.859 -6.453 1 94.88 180 CYS A O 1
ATOM 1440 N N . ILE A 1 181 ? -13.438 10.891 -7.992 1 95.12 181 ILE A N 1
ATOM 1441 C CA . ILE A 1 181 ? -14.453 11.883 -8.352 1 95.12 181 ILE A CA 1
ATOM 1442 C C . ILE A 1 181 ? -15.695 11.172 -8.891 1 95.12 181 ILE A C 1
ATOM 1444 O O . ILE A 1 181 ? -16.812 11.469 -8.461 1 95.12 181 ILE A O 1
ATOM 1448 N N . LYS A 1 182 ? -15.492 10.289 -9.773 1 93.94 182 LYS A N 1
ATOM 1449 C CA . LYS A 1 182 ? -16.609 9.547 -10.359 1 93.94 182 LYS A CA 1
ATOM 1450 C C . LYS A 1 182 ? -17.359 8.766 -9.289 1 93.94 182 LYS A C 1
ATOM 1452 O O . LYS A 1 182 ? -18.594 8.727 -9.305 1 93.94 182 LYS A O 1
ATOM 1457 N N . GLY A 1 183 ? -16.609 8.102 -8.422 1 92.94 183 GLY A N 1
ATOM 1458 C CA . GLY A 1 183 ? -17.234 7.363 -7.344 1 92.94 183 GLY A CA 1
ATOM 1459 C C . GLY A 1 183 ? -18.141 8.227 -6.477 1 92.94 183 GLY A C 1
ATOM 1460 O O . GLY A 1 183 ? -19.25 7.836 -6.145 1 92.94 183 GLY A O 1
ATOM 1461 N N . LEU A 1 184 ? -17.656 9.352 -6.129 1 94.94 184 LEU A N 1
ATOM 1462 C CA . LEU A 1 184 ? -18.422 10.273 -5.293 1 94.94 184 LEU A CA 1
ATOM 1463 C C . LEU A 1 184 ? -19.594 10.852 -6.066 1 94.94 184 LEU A C 1
ATOM 1465 O O . LEU A 1 184 ? -20.688 11.008 -5.512 1 94.94 184 LEU A O 1
ATOM 1469 N N . GLN A 1 185 ? -19.391 11.164 -7.309 1 94.94 185 GLN A N 1
ATOM 1470 C CA . GLN A 1 185 ? -20.469 11.68 -8.141 1 94.94 185 GLN A CA 1
ATOM 1471 C C . GLN A 1 185 ? -21.594 10.656 -8.289 1 94.94 185 GLN A C 1
ATOM 1473 O O . GLN A 1 185 ? -22.766 11 -8.211 1 94.94 185 GLN A O 1
ATOM 1478 N N . ASP A 1 186 ? -21.203 9.469 -8.547 1 93.5 186 ASP A N 1
ATOM 1479 C CA . ASP A 1 186 ? -22.172 8.383 -8.664 1 93.5 186 ASP A CA 1
ATOM 1480 C C . ASP A 1 186 ? -22.969 8.234 -7.375 1 93.5 186 ASP A C 1
ATOM 1482 O O . ASP A 1 186 ? -24.109 7.75 -7.398 1 93.5 186 ASP A O 1
ATOM 1486 N N . ALA A 1 187 ? -22.375 8.602 -6.312 1 92.06 187 ALA A N 1
ATOM 1487 C CA . ALA A 1 187 ? -23.031 8.5 -5.016 1 92.06 187 ALA A CA 1
ATOM 1488 C C . ALA A 1 187 ? -23.875 9.734 -4.73 1 92.06 187 ALA A C 1
ATOM 1490 O O . ALA A 1 187 ? -24.5 9.836 -3.672 1 92.06 187 ALA A O 1
ATOM 1491 N N . GLY A 1 188 ? -23.859 10.766 -5.605 1 92.69 188 GLY A N 1
ATOM 1492 C CA . GLY A 1 188 ? -24.766 11.898 -5.473 1 92.69 188 GLY A CA 1
ATOM 1493 C C . GLY A 1 188 ? -24.047 13.188 -5.105 1 92.69 188 GLY A C 1
ATOM 1494 O O . GLY A 1 188 ? -24.688 14.211 -4.863 1 92.69 188 GLY A O 1
ATOM 1495 N N . PHE A 1 189 ? -22.797 13.148 -5.059 1 93.94 189 PHE A N 1
ATOM 1496 C CA . PHE A 1 189 ? -22.047 14.352 -4.742 1 93.94 189 PHE A CA 1
ATOM 1497 C C . PHE A 1 189 ? -21.656 15.102 -6.016 1 93.94 189 PHE A C 1
ATOM 1499 O O . PHE A 1 189 ? -20.875 14.594 -6.82 1 93.94 189 PHE A O 1
ATOM 1506 N N . GLU A 1 190 ? -22.109 16.203 -6.23 1 90.12 190 GLU A N 1
ATOM 1507 C CA . GLU A 1 190 ? -22.016 16.922 -7.5 1 90.12 190 GLU A CA 1
ATOM 1508 C C . GLU A 1 190 ? -20.594 17.422 -7.738 1 90.12 190 GLU A C 1
ATOM 1510 O O . GLU A 1 190 ? -20.047 17.25 -8.828 1 90.12 190 GLU A O 1
ATOM 1515 N N . SER A 1 191 ? -19.938 18.141 -6.809 1 88.56 191 SER A N 1
ATOM 1516 C CA . SER A 1 191 ? -18.594 18.703 -6.973 1 88.56 191 SER A CA 1
ATOM 1517 C C . SER A 1 191 ? -17.688 18.312 -5.816 1 88.56 191 SER A C 1
ATOM 1519 O O . SER A 1 191 ? -17.219 19.172 -5.062 1 88.56 191 SER A O 1
ATOM 1521 N N . PRO A 1 192 ? -17.438 17.016 -5.891 1 91 192 PRO A N 1
ATOM 1522 C CA . PRO A 1 192 ? -16.594 16.578 -4.773 1 91 192 PRO A CA 1
ATOM 1523 C C . PRO A 1 192 ? -15.164 17.109 -4.871 1 91 192 PRO A C 1
ATOM 1525 O O . PRO A 1 192 ? -14.609 17.203 -5.969 1 91 192 PRO A O 1
ATOM 1528 N N . GLN A 1 193 ? -14.57 17.484 -3.812 1 91.5 193 GLN A N 1
ATOM 1529 C CA . GLN A 1 193 ? -13.172 17.891 -3.729 1 91.5 193 GLN A CA 1
ATOM 1530 C C . GLN A 1 193 ? -12.281 16.734 -3.307 1 91.5 193 GLN A C 1
ATOM 1532 O O . GLN A 1 193 ? -12.383 16.234 -2.182 1 91.5 193 GLN A O 1
ATOM 1537 N N . VAL A 1 194 ? -11.445 16.359 -4.242 1 96.25 194 VAL A N 1
ATOM 1538 C CA . VAL A 1 194 ? -10.555 15.227 -4.004 1 96.25 194 VAL A CA 1
ATOM 1539 C C . VAL A 1 194 ? -9.102 15.695 -4.031 1 96.25 194 VAL A C 1
ATOM 1541 O O . VAL A 1 194 ? -8.688 16.391 -4.961 1 96.25 194 VAL A O 1
ATOM 1544 N N . PHE A 1 195 ? -8.328 15.305 -2.994 1 97.56 195 PHE A N 1
ATOM 1545 C CA . PHE A 1 195 ? -6.93 15.695 -2.891 1 97.56 195 PHE A CA 1
ATOM 1546 C C . PHE A 1 195 ? -6.031 14.469 -2.793 1 97.56 195 PHE A C 1
ATOM 1548 O O . PHE A 1 195 ? -6.23 13.609 -1.93 1 97.56 195 PHE A O 1
ATOM 1555 N N . LEU A 1 196 ? -5.098 14.352 -3.691 1 97.75 196 LEU A N 1
ATOM 1556 C CA . LEU A 1 196 ? -4.098 13.289 -3.629 1 97.75 196 LEU A CA 1
ATOM 1557 C C . LEU A 1 196 ? -2.939 13.695 -2.721 1 97.75 196 LEU A C 1
ATOM 1559 O O . LEU A 1 196 ? -2.344 14.758 -2.902 1 97.75 196 LEU A O 1
ATOM 1563 N N . VAL A 1 197 ? -2.594 12.805 -1.733 1 96.62 197 VAL A N 1
ATOM 1564 C CA . VAL A 1 197 ? -1.587 13.211 -0.76 1 96.62 197 VAL A CA 1
ATOM 1565 C C . VAL A 1 197 ? -0.681 12.031 -0.428 1 96.62 197 VAL A C 1
ATOM 1567 O O . VAL A 1 197 ? -1.118 10.875 -0.455 1 96.62 197 VAL A O 1
ATOM 1570 N N . SER A 1 198 ? 0.555 12.242 -0.243 1 95.56 198 SER A N 1
ATOM 1571 C CA . SER A 1 198 ? 1.48 11.359 0.454 1 95.56 198 SER A CA 1
ATOM 1572 C C . SER A 1 198 ? 1.888 11.93 1.806 1 95.56 198 SER A C 1
ATOM 1574 O O . SER A 1 198 ? 2.539 12.977 1.87 1 95.56 198 SER A O 1
ATOM 1576 N N . SER A 1 199 ? 1.546 11.258 2.873 1 93 199 SER A N 1
ATOM 1577 C CA . SER A 1 199 ? 1.813 11.773 4.211 1 93 199 SER A CA 1
ATOM 1578 C C . SER A 1 199 ? 3.311 11.805 4.5 1 93 199 SER A C 1
ATOM 1580 O O . SER A 1 199 ? 3.758 12.531 5.395 1 93 199 SER A O 1
ATOM 1582 N N . PHE A 1 200 ? 4.078 11.07 3.76 1 89.19 200 PHE A N 1
ATOM 1583 C CA . PHE A 1 200 ? 5.523 11.047 3.949 1 89.19 200 PHE A CA 1
ATOM 1584 C C . PHE A 1 200 ? 6.191 12.164 3.15 1 89.19 200 PHE A C 1
ATOM 1586 O O . PHE A 1 200 ? 7.309 12.57 3.461 1 89.19 200 PHE A O 1
ATOM 1593 N N . GLU A 1 201 ? 5.527 12.617 2.154 1 90 201 GLU A N 1
ATOM 1594 C CA . GLU A 1 201 ? 6.012 13.695 1.295 1 90 201 GLU A CA 1
ATOM 1595 C C . GLU A 1 201 ? 4.926 14.742 1.058 1 90 201 GLU A C 1
ATOM 1597 O O . GLU A 1 201 ? 4.48 14.93 -0.076 1 90 201 GLU A O 1
ATOM 1602 N N . LEU A 1 202 ? 4.656 15.484 2.02 1 89.31 202 LEU A N 1
ATOM 1603 C CA . LEU A 1 202 ? 3.535 16.422 1.987 1 89.31 202 LEU A CA 1
ATOM 1604 C C . LEU A 1 202 ? 3.762 17.5 0.934 1 89.31 202 LEU A C 1
ATOM 1606 O O . LEU A 1 202 ? 2.807 18.125 0.464 1 89.31 202 LEU A O 1
ATOM 1610 N N . HIS A 1 203 ? 4.992 17.781 0.676 1 87.25 203 HIS A N 1
ATOM 1611 C CA . HIS A 1 203 ? 5.309 18.859 -0.267 1 87.25 203 HIS A CA 1
ATOM 1612 C C . HIS A 1 203 ? 4.977 18.438 -1.697 1 87.25 203 HIS A C 1
ATOM 1614 O O . HIS A 1 203 ? 4.957 19.281 -2.602 1 87.25 203 HIS A O 1
ATOM 1620 N N . GLU A 1 204 ? 4.625 17.141 -1.809 1 90.12 204 GLU A N 1
ATOM 1621 C CA . GLU A 1 204 ? 4.277 16.625 -3.131 1 90.12 204 GLU A CA 1
ATOM 1622 C C . GLU A 1 204 ? 2.766 16.531 -3.311 1 90.12 204 GLU A C 1
ATOM 1624 O O . GLU A 1 204 ? 2.02 16.5 -2.328 1 90.12 204 GLU A O 1
ATOM 1629 N N . TYR A 1 205 ? 2.289 16.703 -4.516 1 94 205 TYR A N 1
ATOM 1630 C CA . TYR A 1 205 ? 0.914 16.453 -4.934 1 94 205 TYR A CA 1
ATOM 1631 C C . TYR A 1 205 ? -0.015 17.562 -4.438 1 94 205 TYR A C 1
ATOM 1633 O O . TYR A 1 205 ? 0.238 18.734 -4.668 1 94 205 TYR A O 1
ATOM 1641 N N . ASP A 1 206 ? -1.178 17.141 -3.693 1 94 206 ASP A N 1
ATOM 1642 C CA . ASP A 1 206 ? -2.26 18.109 -3.541 1 94 206 ASP A CA 1
ATOM 1643 C C . ASP A 1 206 ? -2.348 18.609 -2.102 1 94 206 ASP A C 1
ATOM 1645 O O . ASP A 1 206 ? -3.361 19.188 -1.7 1 94 206 ASP A O 1
ATOM 1649 N N . PHE A 1 207 ? -1.369 18.469 -1.297 1 92.81 207 PHE A N 1
ATOM 1650 C CA . PHE A 1 207 ? -1.501 18.906 0.086 1 92.81 207 PHE A CA 1
ATOM 1651 C C . PHE A 1 207 ? -1.652 20.422 0.156 1 92.81 207 PHE A C 1
ATOM 1653 O O . PHE A 1 207 ? -2.445 20.938 0.948 1 92.81 207 PHE A O 1
ATOM 1660 N N . SER A 1 208 ? -0.852 21.109 -0.592 1 87.94 208 SER A N 1
ATOM 1661 C CA . SER A 1 208 ? -0.958 22.562 -0.621 1 87.94 208 SER A CA 1
ATOM 1662 C C . SER A 1 208 ? -2.348 23.016 -1.064 1 87.94 208 SER A C 1
ATOM 1664 O O . SER A 1 208 ? -2.908 23.953 -0.511 1 87.94 208 SER A O 1
ATOM 1666 N N . LEU A 1 209 ? -2.861 22.328 -2.037 1 91.19 209 LEU A N 1
ATOM 1667 C CA . LEU A 1 209 ? -4.203 22.625 -2.518 1 91.19 209 LEU A CA 1
ATOM 1668 C C . LEU A 1 209 ? -5.246 22.344 -1.442 1 91.19 209 LEU A C 1
ATOM 1670 O O . LEU A 1 209 ? -6.23 23.078 -1.314 1 91.19 209 LEU A O 1
ATOM 1674 N N . LEU A 1 210 ? -5.078 21.266 -0.719 1 93.06 210 LEU A N 1
ATOM 1675 C CA . LEU A 1 210 ? -5.961 20.938 0.392 1 93.06 210 LEU A CA 1
ATOM 1676 C C . LEU A 1 210 ? -5.969 22.047 1.434 1 93.06 210 LEU A C 1
ATOM 1678 O O . LEU A 1 210 ? -7.035 22.5 1.856 1 93.06 210 LEU A O 1
ATOM 1682 N N . GLN A 1 211 ? -4.836 22.469 1.757 1 87.81 211 GLN A N 1
ATOM 1683 C CA . GLN A 1 211 ? -4.707 23.531 2.748 1 87.81 211 GLN A CA 1
ATOM 1684 C C . GLN A 1 211 ? -5.387 24.812 2.271 1 87.81 211 GLN A C 1
ATOM 1686 O O . GLN A 1 211 ? -6.074 25.484 3.045 1 87.81 211 GLN A O 1
ATOM 1691 N N . GLU A 1 212 ? -5.145 25.125 1.074 1 87.19 212 GLU A N 1
ATOM 1692 C CA . GLU A 1 212 ? -5.754 26.312 0.501 1 87.19 212 GLU A CA 1
ATOM 1693 C C . GLU A 1 212 ? -7.277 26.234 0.525 1 87.19 212 GLU A C 1
ATOM 1695 O O . GLU A 1 212 ? -7.961 27.219 0.817 1 87.19 212 GLU A O 1
ATOM 1700 N N . THR A 1 213 ? -7.73 25.109 0.215 1 89.94 213 THR A N 1
ATOM 1701 C CA . THR A 1 213 ? -9.172 24.891 0.19 1 89.94 213 THR A CA 1
ATOM 1702 C C . THR A 1 213 ? -9.758 25 1.595 1 89.94 213 THR A C 1
ATOM 1704 O O . THR A 1 213 ? -10.805 25.641 1.789 1 89.94 213 THR A O 1
ATOM 1707 N N . LEU A 1 214 ? -9.117 24.438 2.516 1 87.38 214 LEU A N 1
ATOM 1708 C CA . LEU A 1 214 ? -9.562 24.516 3.902 1 87.38 214 LEU A CA 1
ATOM 1709 C C . LEU A 1 214 ? -9.578 25.969 4.387 1 87.38 214 LEU A C 1
ATOM 1711 O O . LEU A 1 214 ? -10.523 26.391 5.051 1 87.38 214 LEU A O 1
ATOM 1715 N N . GLU A 1 215 ? -8.578 26.656 4.031 1 82.44 215 GLU A N 1
ATOM 1716 C CA . GLU A 1 215 ? -8.469 28.062 4.418 1 82.44 215 GLU A CA 1
ATOM 1717 C C . GLU A 1 215 ? -9.602 28.891 3.824 1 82.44 215 GLU A C 1
ATOM 1719 O O . GLU A 1 215 ? -10.117 29.812 4.473 1 82.44 215 GLU A O 1
ATOM 1724 N N . ARG A 1 216 ? -9.938 28.547 2.668 1 83.12 216 ARG A N 1
ATOM 1725 C CA . ARG A 1 216 ? -10.961 29.312 1.965 1 83.12 216 ARG A CA 1
ATOM 1726 C C . ARG A 1 216 ? -12.344 29.016 2.527 1 83.12 216 ARG A C 1
ATOM 1728 O O . ARG A 1 216 ? -13.195 29.906 2.602 1 83.12 216 ARG A O 1
ATOM 1735 N N . GLU A 1 217 ? -12.531 27.875 2.965 1 85.19 217 GLU A N 1
ATOM 1736 C CA . GLU A 1 217 ? -13.883 27.438 3.303 1 85.19 217 GLU A CA 1
ATOM 1737 C C . GLU A 1 217 ? -14.156 27.594 4.797 1 85.19 217 GLU A C 1
ATOM 1739 O O . GLU A 1 217 ? -15.312 27.641 5.223 1 85.19 217 GLU A O 1
ATOM 1744 N N . LEU A 1 218 ? -13.156 27.734 5.582 1 82.38 218 LEU A N 1
ATOM 1745 C CA . LEU A 1 218 ? -13.344 27.922 7.016 1 82.38 218 LEU A CA 1
ATOM 1746 C C . LEU A 1 218 ? -13.688 29.375 7.34 1 82.38 218 LEU A C 1
ATOM 1748 O O . LEU A 1 218 ? -13.297 30.281 6.605 1 82.38 218 LEU A O 1
ATOM 1752 N N . PRO A 1 219 ? -14.469 29.516 8.398 1 78.5 219 PRO A N 1
ATOM 1753 C CA . PRO A 1 219 ? -14.672 30.891 8.859 1 78.5 219 PRO A CA 1
ATOM 1754 C C . PRO A 1 219 ? -13.359 31.609 9.164 1 78.5 219 PRO A C 1
ATOM 1756 O O . PRO A 1 219 ? -12.367 30.969 9.523 1 78.5 219 PRO A O 1
ATOM 1759 N N . GLU A 1 220 ? -13.352 32.844 8.984 1 73.31 220 GLU A N 1
ATOM 1760 C CA . GLU A 1 220 ? -12.156 33.688 9.062 1 73.31 220 GLU A CA 1
ATOM 1761 C C . GLU A 1 220 ? -11.383 33.438 10.352 1 73.31 220 GLU A C 1
ATOM 1763 O O . GLU A 1 220 ? -10.156 33.312 10.336 1 73.31 220 GLU A O 1
ATOM 1768 N N . HIS A 1 221 ? -12.172 33.406 11.438 1 70.44 221 HIS A N 1
ATOM 1769 C CA . HIS A 1 221 ? -11.508 33.281 12.727 1 70.44 221 HIS A CA 1
ATOM 1770 C C . HIS A 1 221 ? -10.812 31.922 12.844 1 70.44 221 HIS A C 1
ATOM 1772 O O . HIS A 1 221 ? -9.852 31.781 13.602 1 70.44 221 HIS A O 1
ATOM 1778 N N . LYS A 1 222 ? -11.195 30.969 12.094 1 78.75 222 LYS A N 1
ATOM 1779 C CA . LYS A 1 222 ? -10.617 29.641 12.141 1 78.75 222 LYS A CA 1
ATOM 1780 C C . LYS A 1 222 ? -9.547 29.469 11.062 1 78.75 222 LYS A C 1
ATOM 1782 O O . LYS A 1 222 ? -8.641 28.625 11.203 1 78.75 222 LYS A O 1
ATOM 1787 N N . ARG A 1 223 ? -9.602 30.297 10.078 1 82.88 223 ARG A N 1
ATOM 1788 C CA . ARG A 1 223 ? -8.68 30.25 8.953 1 82.88 223 ARG A CA 1
ATOM 1789 C C . ARG A 1 223 ? -7.242 30.516 9.398 1 82.88 223 ARG A C 1
ATOM 1791 O O . ARG A 1 223 ? -6.32 29.797 9 1 82.88 223 ARG A O 1
ATOM 1798 N N . ASP A 1 224 ? -7.062 31.516 10.18 1 77.5 224 ASP A N 1
ATOM 1799 C CA . ASP A 1 224 ? -5.727 31.875 10.641 1 77.5 224 ASP A CA 1
ATOM 1800 C C . ASP A 1 224 ? -5.137 30.781 11.531 1 77.5 224 ASP A C 1
ATOM 1802 O O . ASP A 1 224 ? -3.941 30.5 11.453 1 77.5 224 ASP A O 1
ATOM 1806 N N . ALA A 1 225 ? -6.004 30.25 12.336 1 79.5 225 ALA A N 1
ATOM 1807 C CA . ALA A 1 225 ? -5.547 29.188 13.219 1 79.5 225 ALA A CA 1
ATOM 1808 C C . ALA A 1 225 ? -5.023 28 12.414 1 79.5 225 ALA A C 1
ATOM 1810 O O . ALA A 1 225 ? -3.977 27.438 12.742 1 79.5 225 ALA A O 1
ATOM 1811 N N . LEU A 1 226 ? -5.73 27.672 11.367 1 86.12 226 LEU A N 1
ATOM 1812 C CA . LEU A 1 226 ? -5.328 26.547 10.531 1 86.12 226 LEU A CA 1
ATOM 1813 C C . LEU A 1 226 ? -4.047 26.859 9.773 1 86.12 226 LEU A C 1
ATOM 1815 O O . LEU A 1 226 ? -3.17 26.016 9.633 1 86.12 226 LEU A O 1
ATOM 1819 N N . LEU A 1 227 ? -3.98 28.016 9.289 1 86 227 LEU A N 1
ATOM 1820 C CA . LEU A 1 227 ? -2.811 28.422 8.523 1 86 227 LEU A CA 1
ATOM 1821 C C . LEU A 1 227 ? -1.543 28.312 9.359 1 86 227 LEU A C 1
ATOM 1823 O O . LEU A 1 227 ? -0.51 27.859 8.875 1 86 227 LEU A O 1
ATOM 1827 N N . MET A 1 228 ? -1.658 28.688 10.602 1 84.31 228 MET A N 1
ATOM 1828 C CA . MET A 1 228 ? -0.49 28.688 11.477 1 84.31 228 MET A CA 1
ATOM 1829 C C . MET A 1 228 ? -0.062 27.25 11.805 1 84.31 228 MET A C 1
ATOM 1831 O O . MET A 1 228 ? 1.118 27 12.047 1 84.31 228 MET A O 1
ATOM 1835 N N . THR A 1 229 ? -1.016 26.344 11.75 1 85.44 229 THR A N 1
ATOM 1836 C CA . THR A 1 229 ? -0.728 24.953 12.109 1 85.44 229 THR A CA 1
ATOM 1837 C C . THR A 1 229 ? -0.213 24.172 10.906 1 85.44 229 THR A C 1
ATOM 1839 O O . THR A 1 229 ? 0.355 23.094 11.055 1 85.44 229 THR A O 1
ATOM 1842 N N . THR A 1 230 ? -0.347 24.734 9.797 1 87.19 230 THR A N 1
ATOM 1843 C CA . THR A 1 230 ? 0.014 24.031 8.57 1 87.19 230 THR A CA 1
ATOM 1844 C C . THR A 1 230 ? 1.53 23.953 8.414 1 87.19 230 THR A C 1
ATOM 1846 O O . THR A 1 230 ? 2.225 24.953 8.555 1 87.19 230 THR A O 1
ATOM 1849 N N . PRO A 1 231 ? 2.023 22.766 8.133 1 87.88 231 PRO A N 1
ATOM 1850 C CA . PRO A 1 231 ? 3.463 22.656 7.883 1 87.88 231 PRO A CA 1
ATOM 1851 C C . PRO A 1 231 ? 3.91 23.422 6.641 1 87.88 231 PRO A C 1
ATOM 1853 O O . PRO A 1 231 ? 3.1 23.688 5.75 1 87.88 231 PRO A O 1
ATOM 1856 N N . ILE A 1 232 ? 5.16 23.797 6.656 1 88.62 232 ILE A N 1
ATOM 1857 C CA . ILE A 1 232 ? 5.727 24.5 5.512 1 88.62 232 ILE A CA 1
ATOM 1858 C C . ILE A 1 232 ? 6.016 23.516 4.387 1 88.62 232 ILE A C 1
ATOM 1860 O O . ILE A 1 232 ? 7.012 22.797 4.43 1 88.62 232 ILE A O 1
ATOM 1864 N N . THR A 1 233 ? 5.137 23.531 3.439 1 86.62 233 THR A N 1
ATOM 1865 C CA . THR A 1 233 ? 5.277 22.562 2.35 1 86.62 233 THR A CA 1
ATOM 1866 C C . THR A 1 233 ? 5.535 23.281 1.027 1 86.62 233 THR A C 1
ATOM 1868 O O . THR A 1 233 ? 5.801 22.641 0.009 1 86.62 233 THR A O 1
ATOM 1871 N N . SER A 1 234 ? 5.445 24.578 1.012 1 87.88 234 SER A N 1
ATOM 1872 C CA . SER A 1 234 ? 5.676 25.359 -0.192 1 87.88 234 SER A CA 1
ATOM 1873 C C . SER A 1 234 ? 6.047 26.797 0.155 1 87.88 234 SER A C 1
ATOM 1875 O O . SER A 1 234 ? 5.848 27.25 1.289 1 87.88 234 SER A O 1
ATOM 1877 N N . LEU A 1 235 ? 6.562 27.5 -0.848 1 90.81 235 LEU A N 1
ATOM 1878 C CA . LEU A 1 235 ? 6.891 28.906 -0.667 1 90.81 235 LEU A CA 1
ATOM 1879 C C . LEU A 1 235 ? 5.621 29.75 -0.545 1 90.81 235 LEU A C 1
ATOM 1881 O O . LEU A 1 235 ? 5.613 30.766 0.143 1 90.81 235 LEU A O 1
ATOM 1885 N N . GLU A 1 236 ? 4.621 29.203 -1.107 1 88.81 236 GLU A N 1
ATOM 1886 C CA . GLU A 1 236 ? 3.346 29.906 -1.062 1 88.81 236 GLU A CA 1
ATOM 1887 C C . GLU A 1 236 ? 2.787 29.938 0.358 1 88.81 236 GLU A C 1
ATOM 1889 O O . GLU A 1 236 ? 2.213 30.953 0.779 1 88.81 236 GLU A O 1
ATOM 1894 N N . ILE A 1 237 ? 2.926 28.906 1.069 1 88.81 237 ILE A N 1
ATOM 1895 C CA . ILE A 1 237 ? 2.447 28.844 2.445 1 88.81 237 ILE A CA 1
ATOM 1896 C C . ILE A 1 237 ? 3.225 29.844 3.305 1 88.81 237 ILE A C 1
ATOM 1898 O O . ILE A 1 237 ? 2.656 30.484 4.191 1 88.81 237 ILE A O 1
ATOM 1902 N N . ILE A 1 238 ? 4.496 29.984 3.064 1 93.44 238 ILE A N 1
ATOM 1903 C CA . ILE A 1 238 ? 5.328 30.938 3.793 1 93.44 238 ILE A CA 1
ATOM 1904 C C . ILE A 1 238 ? 4.828 32.344 3.541 1 93.44 238 ILE A C 1
ATOM 1906 O O . ILE A 1 238 ? 4.691 33.156 4.477 1 93.44 238 ILE A O 1
ATOM 1910 N N . ALA A 1 239 ? 4.535 32.562 2.299 1 93.25 239 ALA A N 1
ATOM 1911 C CA . ALA A 1 239 ? 4.047 33.906 1.928 1 93.25 239 ALA A CA 1
ATOM 1912 C C . ALA A 1 239 ? 2.707 34.188 2.598 1 93.25 239 ALA A C 1
ATOM 1914 O O . ALA A 1 239 ? 2.467 35.312 3.043 1 93.25 239 ALA A O 1
ATOM 1915 N N . LYS A 1 240 ? 1.896 33.25 2.668 1 89.75 240 LYS A N 1
ATOM 1916 C CA . LYS A 1 240 ? 0.592 33.438 3.303 1 89.75 240 LYS A CA 1
ATOM 1917 C C . LYS A 1 240 ? 0.737 33.688 4.801 1 89.75 240 LYS A C 1
ATOM 1919 O O . LYS A 1 240 ? 0.03 34.5 5.371 1 89.75 240 LYS A O 1
ATOM 1924 N N . LYS A 1 241 ? 1.569 32.969 5.414 1 91.62 241 LYS A N 1
ATOM 1925 C CA . LYS A 1 241 ? 1.812 33.156 6.84 1 91.62 241 LYS A CA 1
ATOM 1926 C C . LYS A 1 241 ? 2.391 34.531 7.113 1 91.62 241 LYS A C 1
ATOM 1928 O O . LYS A 1 241 ? 2.021 35.188 8.094 1 91.62 241 LYS A O 1
ATOM 1933 N N . LYS A 1 242 ? 3.307 34.938 6.246 1 94.94 242 LYS A N 1
ATOM 1934 C CA . LYS A 1 242 ? 3.871 36.25 6.387 1 94.94 242 LYS A CA 1
ATOM 1935 C C . LYS A 1 242 ? 2.779 37.344 6.348 1 94.94 242 LYS A C 1
ATOM 1937 O O . LYS A 1 242 ? 2.764 38.25 7.176 1 94.94 242 LYS A O 1
ATOM 1942 N N . LYS A 1 243 ? 1.947 37.125 5.391 1 91.88 243 LYS A N 1
ATOM 1943 C CA . LYS A 1 243 ? 0.857 38.094 5.246 1 91.88 243 LYS A CA 1
ATOM 1944 C C . LYS A 1 243 ? -0.031 38.094 6.488 1 91.88 243 LYS A C 1
ATOM 1946 O O . LYS A 1 243 ? -0.455 39.156 6.941 1 91.88 243 LYS A O 1
ATOM 1951 N N . ALA A 1 244 ? -0.306 37 6.996 1 87.06 244 ALA A N 1
ATOM 1952 C CA . ALA A 1 244 ? -1.136 36.906 8.195 1 87.06 244 ALA A CA 1
ATOM 1953 C C . ALA A 1 244 ? -0.453 37.562 9.398 1 87.06 244 ALA A C 1
ATOM 1955 O O . ALA A 1 244 ? -1.089 38.281 10.164 1 87.06 244 ALA A O 1
ATOM 1956 N N . PHE A 1 245 ? 0.8 37.281 9.586 1 91.25 245 PHE A N 1
ATOM 1957 C CA . PHE A 1 245 ? 1.551 37.875 10.688 1 91.25 245 PHE A CA 1
ATOM 1958 C C . PHE A 1 245 ? 1.642 39.375 10.539 1 91.25 245 PHE A C 1
ATOM 1960 O O . PHE A 1 245 ? 1.544 40.125 11.523 1 91.25 245 PHE A O 1
ATOM 1967 N N . LYS A 1 246 ? 1.848 39.812 9.328 1 92.5 246 LYS A N 1
ATOM 1968 C CA . LYS A 1 246 ? 1.98 41.25 9.055 1 92.5 246 LYS A CA 1
ATOM 1969 C C . LYS A 1 246 ? 0.711 42 9.445 1 92.5 246 LYS A C 1
ATOM 1971 O O . LYS A 1 246 ? 0.779 43.094 9.984 1 92.5 246 LYS A O 1
ATOM 1976 N N . SER A 1 247 ? -0.38 41.406 9.195 1 87.62 247 SER A N 1
ATOM 1977 C CA . SER A 1 247 ? -1.66 42.031 9.484 1 87.62 247 SER A CA 1
ATOM 1978 C C . SER A 1 247 ? -1.873 42.188 10.984 1 87.62 247 SER A C 1
ATOM 1980 O O . SER A 1 247 ? -2.67 43.031 11.414 1 87.62 247 SER A O 1
ATOM 1982 N N . LYS A 1 248 ? -1.146 41.5 11.789 1 86.5 248 LYS A N 1
ATOM 1983 C CA . LYS A 1 248 ? -1.339 41.531 13.234 1 86.5 248 LYS A CA 1
ATOM 1984 C C . LYS A 1 248 ? -0.329 42.469 13.906 1 86.5 248 LYS A C 1
ATOM 1986 O O . LYS A 1 248 ? -0.428 42.75 15.102 1 86.5 248 LYS A O 1
ATOM 1991 N N . ILE A 1 249 ? 0.646 42.969 13.172 1 89.44 249 ILE A N 1
ATOM 1992 C CA . ILE A 1 249 ? 1.698 43.812 13.719 1 89.44 249 ILE A CA 1
ATOM 1993 C C . ILE A 1 249 ? 1.081 45.062 14.352 1 89.44 249 ILE A C 1
ATOM 1995 O O . ILE A 1 249 ? 1.529 45.5 15.406 1 89.44 249 ILE A O 1
ATOM 1999 N N . LYS A 1 250 ? 0.042 45.594 13.711 1 85.31 250 LYS A N 1
ATOM 2000 C CA . LYS A 1 250 ? -0.582 46.781 14.219 1 85.31 250 LYS A CA 1
ATOM 2001 C C . LYS A 1 250 ? -1.127 46.594 15.633 1 85.31 250 LYS A C 1
ATOM 2003 O O . LYS A 1 250 ? -1.064 47.5 16.469 1 85.31 250 LYS A O 1
ATOM 2008 N N . TYR A 1 251 ? -1.553 45.406 15.891 1 83.19 251 TYR A N 1
ATOM 2009 C CA . TYR A 1 251 ? -2.104 45.125 17.203 1 83.19 251 TYR A CA 1
ATOM 2010 C C . TYR A 1 251 ? -0.992 44.938 18.234 1 83.19 251 TYR A C 1
ATOM 2012 O O . TYR A 1 251 ? -1.112 45.438 19.375 1 83.19 251 TYR A O 1
ATOM 2020 N N . TRP A 1 252 ? 0.052 44.312 17.844 1 85 252 TRP A N 1
ATOM 2021 C CA . TRP A 1 252 ? 1.197 44.156 18.734 1 85 252 TRP A CA 1
ATOM 2022 C C . TRP A 1 252 ? 1.823 45.5 19.062 1 85 252 TRP A C 1
ATOM 2024 O O . TRP A 1 252 ? 2.197 45.75 20.219 1 85 252 TRP A O 1
ATOM 2034 N N . ALA A 1 253 ? 1.917 46.25 18.047 1 83.44 253 ALA A N 1
ATOM 2035 C CA . ALA A 1 253 ? 2.492 47.594 18.234 1 83.44 253 ALA A CA 1
ATOM 2036 C C . ALA A 1 253 ? 1.629 48.438 19.172 1 83.44 253 ALA A C 1
ATOM 2038 O O . ALA A 1 253 ? 2.15 49.156 20.031 1 83.44 253 ALA A O 1
ATOM 2039 N N . ALA A 1 254 ? 0.335 48.312 19.016 1 78.75 254 ALA A N 1
ATOM 2040 C CA . ALA A 1 254 ? -0.582 49.062 19.891 1 78.75 254 ALA A CA 1
ATOM 2041 C C . ALA A 1 254 ? -0.468 48.562 21.328 1 78.75 254 ALA A C 1
ATOM 2043 O O . ALA A 1 254 ? -0.468 49.375 22.266 1 78.75 254 ALA A O 1
ATOM 2044 N N . ALA A 1 255 ? -0.359 47.281 21.5 1 78.81 255 ALA A N 1
ATOM 2045 C CA . ALA A 1 255 ? -0.232 46.719 22.828 1 78.81 255 ALA A CA 1
ATOM 2046 C C . ALA A 1 255 ? 1.072 47.156 23.5 1 78.81 255 ALA A C 1
ATOM 2048 O O . ALA A 1 255 ? 1.104 47.406 24.703 1 78.81 255 ALA A O 1
ATOM 2049 N N . SER A 1 256 ? 2.131 47.188 22.766 1 78.69 256 SER A N 1
ATOM 2050 C CA . SER A 1 256 ? 3.434 47.594 23.297 1 78.69 256 SER A CA 1
ATOM 2051 C C . SER A 1 256 ? 3.447 49.062 23.672 1 78.69 256 SER A C 1
ATOM 2053 O O . SER A 1 256 ? 4.043 49.438 24.688 1 78.69 256 SER A O 1
ATOM 2055 N N . ALA A 1 257 ? 2.867 49.844 22.859 1 75.06 257 ALA A N 1
ATOM 2056 C CA . ALA A 1 257 ? 2.832 51.281 23.109 1 75.06 257 ALA A CA 1
ATOM 2057 C C . ALA A 1 257 ? 2.045 51.594 24.375 1 75.06 257 ALA A C 1
ATOM 2059 O O . ALA A 1 257 ? 2.357 52.531 25.094 1 75.06 257 ALA A O 1
ATOM 2060 N N . ALA A 1 258 ? 1.1 50.812 24.594 1 70.88 258 ALA A N 1
ATOM 2061 C CA . ALA A 1 258 ? 0.256 51.031 25.766 1 70.88 258 ALA A CA 1
ATOM 2062 C C . ALA A 1 258 ? 0.919 50.469 27.031 1 70.88 258 ALA A C 1
ATOM 2064 O O . ALA A 1 258 ? 0.596 50.875 28.141 1 70.88 258 ALA A O 1
ATOM 2065 N N . GLY A 1 259 ? 1.776 49.469 26.844 1 66.62 259 GLY A N 1
ATOM 2066 C CA . GLY A 1 259 ? 2.367 48.781 27.984 1 66.62 259 GLY A CA 1
ATOM 2067 C C . GLY A 1 259 ? 3.605 49.469 28.516 1 66.62 259 GLY A C 1
ATOM 2068 O O . GLY A 1 259 ? 3.914 50.594 28.109 1 66.62 259 GLY A O 1
ATOM 2069 N N . ALA A 1 260 ? 4.105 48.781 29.531 1 57.72 260 ALA A N 1
ATOM 2070 C CA . ALA A 1 260 ? 5.285 49.312 30.203 1 57.72 260 ALA A CA 1
ATOM 2071 C C . ALA A 1 260 ? 6.48 49.406 29.266 1 57.72 260 ALA A C 1
ATOM 2073 O O . ALA A 1 260 ? 6.754 48.438 28.516 1 57.72 260 ALA A O 1
ATOM 2074 N N . ALA A 1 261 ? 6.895 50.562 28.984 1 60.38 261 ALA A N 1
ATOM 2075 C CA . ALA A 1 261 ? 7.973 50.812 28.031 1 60.38 261 ALA A CA 1
ATOM 2076 C C . ALA A 1 261 ? 9.336 50.75 28.703 1 60.38 261 ALA A C 1
ATOM 2078 O O . ALA A 1 261 ? 9.5 51.188 29.844 1 60.38 261 ALA A O 1
ATOM 2079 N N . VAL A 1 262 ? 10.023 49.719 28.469 1 58.03 262 VAL A N 1
ATOM 2080 C CA . VAL A 1 262 ? 11.422 49.625 28.859 1 58.03 262 VAL A CA 1
ATOM 2081 C C . VAL A 1 262 ? 12.297 50.375 27.859 1 58.03 262 VAL A C 1
ATOM 2083 O O . VAL A 1 262 ? 12.133 50.219 26.641 1 58.03 262 VAL A O 1
ATOM 2086 N N . PRO A 1 263 ? 13.047 51.188 28.422 1 59.66 263 PRO A N 1
ATOM 2087 C CA . PRO A 1 263 ? 13.93 51.906 27.516 1 59.66 263 PRO A CA 1
ATOM 2088 C C . PRO A 1 263 ? 14.883 51 26.75 1 59.66 263 PRO A C 1
ATOM 2090 O O . PRO A 1 263 ? 15.359 50 27.328 1 59.66 263 PRO A O 1
ATOM 2093 N N . VAL A 1 264 ? 14.93 51 25.547 1 58.5 264 VAL A N 1
ATOM 2094 C CA . VAL A 1 264 ? 15.859 50.25 24.703 1 58.5 264 VAL A CA 1
ATOM 2095 C C . VAL A 1 264 ? 17.172 51 24.578 1 58.5 264 VAL A C 1
ATOM 2097 O O . VAL A 1 264 ? 17.203 52.156 24.156 1 58.5 264 VAL A O 1
ATOM 2100 N N . PRO A 1 265 ? 18.188 50.344 25.125 1 54.34 265 PRO A N 1
ATOM 2101 C CA . PRO A 1 265 ? 19.469 51.062 25 1 54.34 265 PRO A CA 1
ATOM 2102 C C . PRO A 1 265 ? 19.781 51.438 23.562 1 54.34 265 PRO A C 1
ATOM 2104 O O . PRO A 1 265 ? 19.656 50.625 22.656 1 54.34 265 PRO A O 1
ATOM 2107 N N . GLY A 1 266 ? 20.203 52.594 23.484 1 52.78 266 GLY A N 1
ATOM 2108 C CA . GLY A 1 266 ? 20.609 53.094 22.172 1 52.78 266 GLY A CA 1
ATOM 2109 C C . GLY A 1 266 ? 19.453 53.625 21.344 1 52.78 266 GLY A C 1
ATOM 2110 O O . GLY A 1 266 ? 19.672 54.312 20.344 1 52.78 266 GLY A O 1
ATOM 2111 N N . LEU A 1 267 ? 18.281 53.094 21.938 1 55.62 267 LEU A N 1
ATOM 2112 C CA . LEU A 1 267 ? 17.109 53.688 21.297 1 55.62 267 LEU A CA 1
ATOM 2113 C C . LEU A 1 267 ? 16.359 54.562 22.266 1 55.62 267 LEU A C 1
ATOM 2115 O O . LEU A 1 267 ? 16.344 54.312 23.469 1 55.62 267 LEU A O 1
ATOM 2119 N N . SER A 1 268 ? 16.172 55.688 22.016 1 52.94 268 SER A N 1
ATOM 2120 C CA . SER A 1 268 ? 15.422 56.625 22.859 1 52.94 268 SER A CA 1
ATOM 2121 C C . SER A 1 268 ? 13.961 56.219 22.969 1 52.94 268 SER A C 1
ATOM 2123 O O . SER A 1 268 ? 13.07 57.062 22.938 1 52.94 268 SER A O 1
ATOM 2125 N N . ILE A 1 269 ? 13.844 54.844 22.922 1 58.88 269 ILE A N 1
ATOM 2126 C CA . ILE A 1 269 ? 12.438 54.438 22.984 1 58.88 269 ILE A CA 1
ATOM 2127 C C . ILE A 1 269 ? 12.273 53.312 24 1 58.88 269 ILE A C 1
ATOM 2129 O O . ILE A 1 269 ? 13.25 52.656 24.375 1 58.88 269 ILE A O 1
ATOM 2133 N N . ALA A 1 270 ? 11.078 53.312 24.594 1 62.31 270 ALA A N 1
ATOM 2134 C CA . ALA A 1 270 ? 10.719 52.219 25.484 1 62.31 270 ALA A CA 1
ATOM 2135 C C . ALA A 1 270 ? 9.719 51.25 24.828 1 62.31 270 ALA A C 1
ATOM 2137 O O . ALA A 1 270 ? 8.82 51.688 24.109 1 62.31 270 ALA A O 1
ATOM 2138 N N . VAL A 1 271 ? 10.094 50.094 24.75 1 67 271 VAL A N 1
ATOM 2139 C CA . VAL A 1 271 ? 9.203 49.094 24.188 1 67 271 VAL A CA 1
ATOM 2140 C C . VAL A 1 271 ? 8.898 48 25.234 1 67 271 VAL A C 1
ATOM 2142 O O . VAL A 1 271 ? 9.664 47.812 26.172 1 67 271 VAL A O 1
ATOM 2145 N N . ASP A 1 272 ? 7.766 47.438 25.125 1 76.88 272 ASP A N 1
ATOM 2146 C CA . ASP A 1 272 ? 7.453 46.281 25.953 1 76.88 272 ASP A CA 1
ATOM 2147 C C . ASP A 1 272 ? 8.094 45.031 25.391 1 76.88 272 ASP A C 1
ATOM 2149 O O . ASP A 1 272 ? 7.602 44.438 24.422 1 76.88 272 ASP A O 1
ATOM 2153 N N . VAL A 1 273 ? 9.109 44.594 25.984 1 78.69 273 VAL A N 1
ATOM 2154 C CA . VAL A 1 273 ? 9.93 43.5 25.516 1 78.69 273 VAL A CA 1
ATOM 2155 C C . VAL A 1 273 ? 9.133 42.188 25.562 1 78.69 273 VAL A C 1
ATOM 2157 O O . VAL A 1 273 ? 9.297 41.312 24.703 1 78.69 273 VAL A O 1
ATOM 2160 N N . SER A 1 274 ? 8.266 42.062 26.5 1 81.75 274 SER A N 1
ATOM 2161 C CA . SER A 1 274 ? 7.477 40.844 26.656 1 81.75 274 SER A CA 1
ATOM 2162 C C . SER A 1 274 ? 6.531 40.656 25.469 1 81.75 274 SER A C 1
ATOM 2164 O O . SER A 1 274 ? 6.348 39.531 25 1 81.75 274 SER A O 1
ATOM 2166 N N . ILE A 1 275 ? 5.992 41.75 25.016 1 81.44 275 ILE A N 1
ATOM 2167 C CA . ILE A 1 275 ? 5.062 41.719 23.891 1 81.44 275 ILE A CA 1
ATOM 2168 C C . ILE A 1 275 ? 5.816 41.344 22.609 1 81.44 275 ILE A C 1
ATOM 2170 O O . ILE A 1 275 ? 5.332 40.562 21.797 1 81.44 275 ILE A O 1
ATOM 2174 N N . LEU A 1 276 ? 6.965 41.906 22.453 1 84.69 276 LEU A N 1
ATOM 2175 C CA . LEU A 1 276 ? 7.766 41.625 21.266 1 84.69 276 LEU A CA 1
ATOM 2176 C C . LEU A 1 276 ? 8.203 40.156 21.25 1 84.69 276 LEU A C 1
ATOM 2178 O O . LEU A 1 276 ? 8.172 39.531 20.203 1 84.69 276 LEU A O 1
ATOM 2182 N N . ILE A 1 277 ? 8.531 39.688 22.422 1 87.81 277 ILE A N 1
ATOM 2183 C CA . ILE A 1 277 ? 8.961 38.312 22.531 1 87.81 277 ILE A CA 1
ATOM 2184 C C . ILE A 1 277 ? 7.805 37.375 22.156 1 87.81 277 ILE A C 1
ATOM 2186 O O . ILE A 1 277 ? 7.996 36.406 21.453 1 87.81 277 ILE A O 1
ATOM 2190 N N . ALA A 1 278 ? 6.637 37.688 22.578 1 84.56 278 ALA A N 1
ATOM 2191 C CA . ALA A 1 278 ? 5.461 36.875 22.266 1 84.56 278 ALA A CA 1
ATOM 2192 C C . ALA A 1 278 ? 5.195 36.844 20.766 1 84.56 278 ALA A C 1
ATOM 2194 O O . ALA A 1 278 ? 4.938 35.781 20.203 1 84.56 278 ALA A O 1
ATOM 2195 N N . ALA A 1 279 ? 5.289 38 20.156 1 88.31 279 ALA A N 1
ATOM 2196 C CA . ALA A 1 279 ? 5.055 38.094 18.719 1 88.31 279 ALA A CA 1
ATOM 2197 C C . ALA A 1 279 ? 6.125 37.312 17.938 1 88.31 279 ALA A C 1
ATOM 2199 O O . ALA A 1 279 ? 5.805 36.531 17.047 1 88.31 279 ALA A O 1
ATOM 2200 N N . ILE A 1 280 ? 7.328 37.531 18.297 1 91.88 280 ILE A N 1
ATOM 2201 C CA . ILE A 1 280 ? 8.445 36.938 17.562 1 91.88 280 ILE A CA 1
ATOM 2202 C C . ILE A 1 280 ? 8.461 35.438 17.766 1 91.88 280 ILE A C 1
ATOM 2204 O O . ILE A 1 280 ? 8.781 34.688 16.844 1 91.88 280 ILE A O 1
ATOM 2208 N N . THR A 1 281 ? 8.109 34.969 18.922 1 89.88 281 THR A N 1
ATOM 2209 C CA . THR A 1 281 ? 8.008 33.562 19.172 1 89.88 281 THR A CA 1
ATOM 2210 C C . THR A 1 281 ? 6.973 32.906 18.25 1 89.88 281 THR A C 1
ATOM 2212 O O . THR A 1 281 ? 7.18 31.797 17.75 1 89.88 281 THR A O 1
ATOM 2215 N N . GLN A 1 282 ? 5.941 33.594 18 1 88.88 282 GLN A N 1
ATOM 2216 C CA . GLN A 1 282 ? 4.926 33.125 17.078 1 88.88 282 GLN A CA 1
ATOM 2217 C C . GLN A 1 282 ? 5.473 33.031 15.656 1 88.88 282 GLN A C 1
ATOM 2219 O O . GLN A 1 282 ? 5.129 32.094 14.906 1 88.88 282 GLN A O 1
ATOM 2224 N N . TYR A 1 283 ? 6.285 34.031 15.328 1 93.75 283 TYR A N 1
ATOM 2225 C CA . TYR A 1 283 ? 6.898 34 14.008 1 93.75 283 TYR A CA 1
ATOM 2226 C C . TYR A 1 283 ? 7.789 32.781 13.859 1 93.75 283 TYR A C 1
ATOM 2228 O O . TYR A 1 283 ? 7.691 32.062 12.867 1 93.75 283 TYR A O 1
ATOM 2236 N N . VAL A 1 284 ? 8.578 32.531 14.867 1 93.62 284 VAL A N 1
ATOM 2237 C CA . VAL A 1 284 ? 9.547 31.438 14.836 1 93.62 284 VAL A CA 1
ATOM 2238 C C . VAL A 1 284 ? 8.812 30.109 14.727 1 93.62 284 VAL A C 1
ATOM 2240 O O . VAL A 1 284 ? 9.188 29.25 13.914 1 93.62 284 VAL A O 1
ATOM 2243 N N . HIS A 1 285 ? 7.766 29.969 15.461 1 90.31 285 HIS A N 1
ATOM 2244 C CA . HIS A 1 285 ? 6.973 28.734 15.43 1 90.31 285 HIS A CA 1
ATOM 2245 C C . HIS A 1 285 ? 6.215 28.609 14.109 1 90.31 285 HIS A C 1
ATOM 2247 O O . HIS A 1 285 ? 6.215 27.547 13.492 1 90.31 285 HIS A O 1
ATOM 2253 N N . GLY A 1 286 ? 5.625 29.672 13.695 1 91 286 GLY A N 1
ATOM 2254 C CA . GLY A 1 286 ? 4.832 29.641 12.477 1 91 286 GLY A CA 1
ATOM 2255 C C . GLY A 1 286 ? 5.652 29.312 11.242 1 91 286 GLY A C 1
ATOM 2256 O O . GLY A 1 286 ? 5.16 28.656 10.32 1 91 286 GLY A O 1
ATOM 2257 N N . PHE A 1 287 ? 6.895 29.766 11.281 1 94.56 287 PHE A N 1
ATOM 2258 C CA . PHE A 1 287 ? 7.754 29.562 10.125 1 94.56 287 PHE A CA 1
ATOM 2259 C C . PHE A 1 287 ? 8.578 28.297 10.281 1 94.56 287 PHE A C 1
ATOM 2261 O O . PHE A 1 287 ? 9.43 27.984 9.445 1 94.56 287 PHE A O 1
ATOM 2268 N N . GLY A 1 288 ? 8.312 27.531 11.32 1 91.81 288 GLY A N 1
ATOM 2269 C CA . GLY A 1 288 ? 8.984 26.266 11.539 1 91.81 288 GLY A CA 1
ATOM 2270 C C . GLY A 1 288 ? 10.477 26.406 11.805 1 91.81 288 GLY A C 1
ATOM 2271 O O . GLY A 1 288 ? 11.281 25.594 11.352 1 91.81 288 GLY A O 1
ATOM 2272 N N . LEU A 1 289 ? 10.852 27.5 12.461 1 94.31 289 LEU A N 1
ATOM 2273 C CA . LEU A 1 289 ? 12.273 27.781 12.664 1 94.31 289 LEU A CA 1
ATOM 2274 C C . LEU A 1 289 ? 12.68 27.484 14.109 1 94.31 289 LEU A C 1
ATOM 2276 O O . LEU A 1 289 ? 13.766 27.891 14.539 1 94.31 289 LEU A O 1
ATOM 2280 N N . ASP A 1 290 ? 11.773 26.844 14.883 1 92.44 290 ASP A N 1
ATOM 2281 C CA . ASP A 1 290 ? 12.148 26.406 16.219 1 92.44 290 ASP A CA 1
ATOM 2282 C C . ASP A 1 290 ? 12.969 25.125 16.172 1 92.44 290 ASP A C 1
ATOM 2284 O O . ASP A 1 290 ? 12.898 24.375 15.203 1 92.44 290 ASP A O 1
ATOM 2288 N N . ILE A 1 291 ? 13.609 24.812 17.25 1 91.75 291 ILE A N 1
ATOM 2289 C CA . ILE A 1 291 ? 14.586 23.734 17.297 1 91.75 291 ILE A CA 1
ATOM 2290 C C . ILE A 1 291 ? 13.891 22.391 17.078 1 91.75 291 ILE A C 1
ATOM 2292 O O . ILE A 1 291 ? 14.281 21.625 16.188 1 91.75 291 ILE A O 1
ATOM 2296 N N . PRO A 1 292 ? 12.828 22.094 17.766 1 89.94 292 PRO A N 1
ATOM 2297 C CA . PRO A 1 292 ? 12.203 20.781 17.562 1 89.94 292 PRO A CA 1
ATOM 2298 C C . PRO A 1 292 ? 11.703 20.578 16.125 1 89.94 292 PRO A C 1
ATOM 2300 O O . PRO A 1 292 ? 11.906 19.516 15.547 1 89.94 292 PRO A O 1
ATOM 2303 N N . THR A 1 293 ? 11.109 21.594 15.578 1 90.06 293 THR A N 1
ATOM 2304 C CA . THR A 1 293 ? 10.594 21.484 14.219 1 90.06 293 THR A CA 1
ATOM 2305 C C . THR A 1 293 ? 11.727 21.297 13.219 1 90.06 293 THR A C 1
ATOM 2307 O O . THR A 1 293 ? 11.633 20.469 12.312 1 90.06 293 THR A O 1
ATOM 2310 N N . MET A 1 294 ? 12.766 22.016 13.406 1 92 294 MET A N 1
ATOM 2311 C CA . MET A 1 294 ? 13.898 21.922 12.492 1 92 294 MET A CA 1
ATOM 2312 C C . MET A 1 294 ? 14.555 20.547 12.57 1 92 294 MET A C 1
ATOM 2314 O O . MET A 1 294 ? 14.992 20.016 11.555 1 92 294 MET A O 1
ATOM 2318 N N . LYS A 1 295 ? 14.586 20 13.703 1 91.12 295 LYS A N 1
ATOM 2319 C CA . LYS A 1 295 ? 15.133 18.656 13.867 1 91.12 295 LYS A CA 1
ATOM 2320 C C . LYS A 1 295 ? 14.266 17.609 13.172 1 91.12 295 LYS A C 1
ATOM 2322 O O . LYS A 1 295 ? 14.773 16.672 12.562 1 91.12 295 LYS A O 1
ATOM 2327 N N . ARG A 1 296 ? 13.047 17.844 13.258 1 88.06 296 ARG A N 1
ATOM 2328 C CA . ARG A 1 296 ? 12.117 16.922 12.609 1 88.06 296 ARG A CA 1
ATOM 2329 C C . ARG A 1 296 ? 12.234 17.016 11.086 1 88.06 296 ARG A C 1
ATOM 2331 O O . ARG A 1 296 ? 12.18 15.992 10.398 1 88.06 296 ARG A O 1
ATOM 2338 N N . VAL A 1 297 ? 12.328 18.188 10.609 1 88.62 297 VAL A N 1
ATOM 2339 C CA . VAL A 1 297 ? 12.484 18.406 9.172 1 88.62 297 VAL A CA 1
ATOM 2340 C C . VAL A 1 297 ? 13.781 17.75 8.695 1 88.62 297 VAL A C 1
ATOM 2342 O O . VAL A 1 297 ? 13.805 17.109 7.641 1 88.62 297 VAL A O 1
ATOM 2345 N N . ALA A 1 298 ? 14.828 17.891 9.469 1 90.31 298 ALA A N 1
ATOM 2346 C CA . ALA A 1 298 ? 16.094 17.266 9.141 1 90.31 298 ALA A CA 1
ATOM 2347 C C . ALA A 1 298 ? 15.961 15.75 9.062 1 90.31 298 ALA A C 1
ATOM 2349 O O . ALA A 1 298 ? 16.438 15.125 8.109 1 90.31 298 ALA A O 1
ATOM 2350 N N . ALA A 1 299 ? 15.273 15.195 9.984 1 85.06 299 ALA A N 1
ATOM 2351 C CA . ALA A 1 299 ? 15.078 13.75 10.039 1 85.06 299 ALA A CA 1
ATOM 2352 C C . ALA A 1 299 ? 14.242 13.258 8.867 1 85.06 299 ALA A C 1
ATOM 2354 O O . ALA A 1 299 ? 14.523 12.203 8.289 1 85.06 299 ALA A O 1
ATOM 2355 N N . ARG A 1 300 ? 13.305 14.008 8.5 1 83.19 300 ARG A N 1
ATOM 2356 C CA . ARG A 1 300 ? 12.367 13.633 7.449 1 83.19 300 ARG A CA 1
ATOM 2357 C C . ARG A 1 300 ? 13.023 13.711 6.074 1 83.19 300 ARG A C 1
ATOM 2359 O O . ARG A 1 300 ? 12.75 12.883 5.203 1 83.19 300 ARG A O 1
ATOM 2366 N N . THR A 1 301 ? 13.883 14.648 5.871 1 84.69 301 THR A N 1
ATOM 2367 C CA . THR A 1 301 ? 14.406 14.922 4.535 1 84.69 301 THR A CA 1
ATOM 2368 C C . THR A 1 301 ? 15.781 14.266 4.359 1 84.69 301 THR A C 1
ATOM 2370 O O . THR A 1 301 ? 16.266 14.133 3.234 1 84.69 301 THR A O 1
ATOM 2373 N N . GLY A 1 302 ? 16.406 13.945 5.445 1 84.44 302 GLY A N 1
ATOM 2374 C CA . GLY A 1 302 ? 17.734 13.367 5.375 1 84.44 302 GLY A CA 1
ATOM 2375 C C . GLY A 1 302 ? 18.844 14.406 5.352 1 84.44 302 GLY A C 1
ATOM 2376 O O . GLY A 1 302 ? 20.031 14.062 5.332 1 84.44 302 GLY A O 1
ATOM 2377 N N . VAL A 1 303 ? 18.484 15.68 5.293 1 90.88 303 VAL A N 1
ATOM 2378 C CA . VAL A 1 303 ? 19.469 16.75 5.395 1 90.88 303 VAL A CA 1
ATOM 2379 C C . VAL A 1 303 ? 19.875 16.953 6.852 1 90.88 303 VAL A C 1
ATOM 2381 O O . VAL A 1 303 ? 19.031 16.906 7.75 1 90.88 303 VAL A O 1
ATOM 2384 N N . SER A 1 304 ? 21.094 17.125 7.078 1 93.62 304 SER A N 1
ATOM 2385 C CA . SER A 1 304 ? 21.562 17.25 8.461 1 93.62 304 SER A CA 1
ATOM 2386 C C . SER A 1 304 ? 21.047 18.531 9.109 1 93.62 304 SER A C 1
ATOM 2388 O O . SER A 1 304 ? 20.875 19.547 8.43 1 93.62 304 SER A O 1
ATOM 2390 N N . TYR A 1 305 ? 20.812 18.469 10.422 1 94.19 305 TYR A N 1
ATOM 2391 C CA . TYR A 1 305 ? 20.375 19.641 11.188 1 94.19 305 TYR A CA 1
ATOM 2392 C C . TYR A 1 305 ? 21.359 20.781 11.031 1 94.19 305 TYR A C 1
ATOM 2394 O O . TYR A 1 305 ? 20.969 21.938 10.883 1 94.19 305 TYR A O 1
ATOM 2402 N N . ASP A 1 306 ? 22.641 20.469 10.969 1 94.38 306 ASP A N 1
ATOM 2403 C CA . ASP A 1 306 ? 23.688 21.484 10.844 1 94.38 306 ASP A CA 1
ATOM 2404 C C . ASP A 1 306 ? 23.625 22.172 9.484 1 94.38 306 ASP A C 1
ATOM 2406 O O . ASP A 1 306 ? 23.875 23.375 9.383 1 94.38 306 ASP A O 1
ATOM 2410 N N . ASP A 1 307 ? 23.266 21.469 8.547 1 94.44 307 ASP A N 1
ATOM 2411 C CA . ASP A 1 307 ? 23.141 22.031 7.203 1 94.44 307 ASP A CA 1
ATOM 2412 C C . ASP A 1 307 ? 21.969 23 7.125 1 94.44 307 ASP A C 1
ATOM 2414 O O . ASP A 1 307 ? 22.047 24.016 6.422 1 94.44 307 ASP A O 1
ATOM 2418 N N . LEU A 1 308 ? 20.906 22.672 7.824 1 94.56 308 LEU A N 1
ATOM 2419 C CA . LEU A 1 308 ? 19.766 23.578 7.859 1 94.56 308 LEU A CA 1
ATOM 2420 C C . LEU A 1 308 ? 20.094 24.859 8.609 1 94.56 308 LEU A C 1
ATOM 2422 O O . LEU A 1 308 ? 19.703 25.953 8.195 1 94.56 308 LEU A O 1
ATOM 2426 N N . LEU A 1 309 ? 20.875 24.766 9.68 1 94.75 309 LEU A N 1
ATOM 2427 C CA . LEU A 1 309 ? 21.281 25.906 10.477 1 94.75 309 LEU A CA 1
ATOM 2428 C C . LEU A 1 309 ? 22.203 26.828 9.68 1 94.75 309 LEU A C 1
ATOM 2430 O O . LEU A 1 309 ? 22.188 28.047 9.852 1 94.75 309 LEU A O 1
ATOM 2434 N N . ALA A 1 310 ? 22.922 26.25 8.797 1 94.44 310 ALA A N 1
ATOM 2435 C CA . ALA A 1 310 ? 23.953 26.969 8.055 1 94.44 310 ALA A CA 1
ATOM 2436 C C . ALA A 1 310 ? 23.328 28.016 7.125 1 94.44 310 ALA A C 1
ATOM 2438 O O . ALA A 1 310 ? 23.969 29 6.781 1 94.44 310 ALA A O 1
ATOM 2439 N N . VAL A 1 311 ? 22.094 27.844 6.801 1 94.88 311 VAL A N 1
ATOM 2440 C CA . VAL A 1 311 ? 21.5 28.75 5.828 1 94.88 311 VAL A CA 1
ATOM 2441 C C . VAL A 1 311 ? 20.719 29.828 6.555 1 94.88 311 VAL A C 1
ATOM 2443 O O . VAL A 1 311 ? 20.203 30.766 5.922 1 94.88 311 VAL A O 1
ATOM 2446 N N . ILE A 1 312 ? 20.547 29.75 7.82 1 95.38 312 ILE A N 1
ATOM 2447 C CA . ILE A 1 312 ? 19.797 30.703 8.617 1 95.38 312 ILE A CA 1
ATOM 2448 C C . ILE A 1 312 ? 20.656 31.938 8.898 1 95.38 312 ILE A C 1
ATOM 2450 O O . ILE A 1 312 ? 21.844 31.812 9.219 1 95.38 312 ILE A O 1
ATOM 2454 N N . VAL A 1 313 ? 20.062 33.094 8.812 1 92.38 313 VAL A N 1
ATOM 2455 C CA . VAL A 1 313 ? 20.766 34.375 9.016 1 92.38 313 VAL A CA 1
ATOM 2456 C C . VAL A 1 313 ? 20.375 34.969 10.359 1 92.38 313 VAL A C 1
ATOM 2458 O O . VAL A 1 313 ? 21.219 35.438 11.117 1 92.38 313 VAL A O 1
ATOM 2461 N N . SER A 1 314 ? 19.109 34.938 10.719 1 92.5 314 SER A N 1
ATOM 2462 C CA . SER A 1 314 ? 18.594 35.562 11.938 1 92.5 314 SER A CA 1
ATOM 2463 C C . SER A 1 314 ? 19.062 34.812 13.18 1 92.5 314 SER A C 1
ATOM 2465 O O . SER A 1 314 ? 18.969 33.594 13.25 1 92.5 314 SER A O 1
ATOM 2467 N N . PRO A 1 315 ? 19.516 35.531 14.148 1 91.75 315 PRO A N 1
ATOM 2468 C CA . PRO A 1 315 ? 19.891 34.875 15.406 1 91.75 315 PRO A CA 1
ATOM 2469 C C . PRO A 1 315 ? 18.672 34.438 16.219 1 91.75 315 PRO A C 1
ATOM 2471 O O . PRO A 1 315 ? 18.828 33.719 17.203 1 91.75 315 PRO A O 1
ATOM 2474 N N . LEU A 1 316 ? 17.516 34.875 15.82 1 91.69 316 LEU A N 1
ATOM 2475 C CA . LEU A 1 316 ? 16.312 34.562 16.562 1 91.69 316 LEU A CA 1
ATOM 2476 C C . LEU A 1 316 ? 15.766 33.188 16.172 1 91.69 316 LEU A C 1
ATOM 2478 O O . LEU A 1 316 ? 14.914 32.625 16.875 1 91.69 316 LEU A O 1
ATOM 2482 N N . ALA A 1 317 ? 16.266 32.688 15.055 1 91.44 317 ALA A N 1
ATOM 2483 C CA . ALA A 1 317 ? 15.859 31.359 14.586 1 91.44 317 ALA A CA 1
ATOM 2484 C C . ALA A 1 317 ? 16.672 30.266 15.281 1 91.44 317 ALA A C 1
ATOM 2486 O O . ALA A 1 317 ? 17.875 30.438 15.539 1 91.44 317 ALA A O 1
ATOM 2487 N N . ALA A 1 318 ? 16 29.141 15.555 1 90.5 318 ALA A N 1
ATOM 2488 C CA . ALA A 1 318 ? 16.625 28 16.188 1 90.5 318 ALA A CA 1
ATOM 2489 C C . ALA A 1 318 ? 17.25 28.375 17.531 1 90.5 318 ALA A C 1
ATOM 2491 O O . ALA A 1 318 ? 18.359 27.953 17.859 1 90.5 318 ALA A O 1
ATOM 2492 N N . ALA A 1 319 ? 16.656 29.344 18.156 1 87.38 319 ALA A N 1
ATOM 2493 C CA . ALA A 1 319 ? 17.094 29.812 19.469 1 87.38 319 ALA A CA 1
ATOM 2494 C C . ALA A 1 319 ? 15.906 30.188 20.344 1 87.38 319 ALA A C 1
ATOM 2496 O O . ALA A 1 319 ? 14.797 30.406 19.844 1 87.38 319 ALA A O 1
ATOM 2497 N N . GLU A 1 320 ? 16.125 30.141 21.609 1 86.56 320 GLU A N 1
ATOM 2498 C CA . GLU A 1 320 ? 15.109 30.703 22.5 1 86.56 320 GLU A CA 1
ATOM 2499 C C . GLU A 1 320 ? 15.141 32.219 22.484 1 86.56 320 GLU A C 1
ATOM 2501 O O . GLU A 1 320 ? 16.188 32.844 22.688 1 86.56 320 GLU A O 1
ATOM 2506 N N . VAL A 1 321 ? 14.008 32.75 22.266 1 88.88 321 VAL A N 1
ATOM 2507 C CA . VAL A 1 321 ? 13.938 34.219 22.188 1 88.88 321 VAL A CA 1
ATOM 2508 C C . VAL A 1 321 ? 13.938 34.812 23.594 1 88.88 321 VAL A C 1
ATOM 2510 O O . VAL A 1 321 ? 12.875 34.969 24.203 1 88.88 321 VAL A O 1
ATOM 2513 N N . THR A 1 322 ? 15.047 35.219 24.094 1 88.38 322 THR A N 1
ATOM 2514 C CA . THR A 1 322 ? 15.203 35.844 25.391 1 88.38 322 THR A CA 1
ATOM 2515 C C . THR A 1 322 ? 15.242 37.375 25.266 1 88.38 322 THR A C 1
ATOM 2517 O O . THR A 1 322 ? 15.477 37.906 24.172 1 88.38 322 THR A O 1
ATOM 2520 N N . PRO A 1 323 ? 14.883 38.031 26.391 1 85.5 323 PRO A N 1
ATOM 2521 C CA . PRO A 1 323 ? 14.969 39.469 26.344 1 85.5 323 PRO A CA 1
ATOM 2522 C C . PRO A 1 323 ? 16.359 39.969 25.953 1 85.5 323 PRO A C 1
ATOM 2524 O O . PRO A 1 323 ? 16.484 40.938 25.172 1 85.5 323 PRO A O 1
ATOM 2527 N N . THR A 1 324 ? 17.375 39.344 26.469 1 83.56 324 THR A N 1
ATOM 2528 C CA . THR A 1 324 ? 18.734 39.75 26.172 1 83.56 324 THR A CA 1
ATOM 2529 C C . THR A 1 324 ? 19.047 39.562 24.688 1 83.56 324 THR A C 1
ATOM 2531 O O . THR A 1 324 ? 19.656 40.469 24.078 1 83.56 324 THR A O 1
ATOM 2534 N N . LEU A 1 325 ? 18.625 38.531 24.125 1 87.62 325 LEU A N 1
ATOM 2535 C CA . LEU A 1 325 ? 18.859 38.281 22.719 1 87.62 325 LEU A CA 1
ATOM 2536 C C . LEU A 1 325 ? 18.094 39.281 21.844 1 87.62 325 LEU A C 1
ATOM 2538 O O . LEU A 1 325 ? 18.641 39.781 20.859 1 87.62 325 LEU A O 1
ATOM 2542 N N . LEU A 1 326 ? 16.891 39.469 22.203 1 86.75 326 LEU A N 1
ATOM 2543 C CA . LEU A 1 326 ? 16.062 40.406 21.438 1 86.75 326 LEU A CA 1
ATOM 2544 C C . LEU A 1 326 ? 16.672 41.812 21.484 1 86.75 326 LEU A C 1
ATOM 2546 O O . LEU A 1 326 ? 16.719 42.5 20.453 1 86.75 326 LEU A O 1
ATOM 2550 N N . LEU A 1 327 ? 17.094 42.219 22.641 1 81.38 327 LEU A N 1
ATOM 2551 C CA . LEU A 1 327 ? 17.688 43.562 22.781 1 81.38 327 LEU A CA 1
ATOM 2552 C C . LEU A 1 327 ? 18.969 43.688 21.969 1 81.38 327 LEU A C 1
ATOM 2554 O O . LEU A 1 327 ? 19.234 44.75 21.391 1 81.38 327 LEU A O 1
ATOM 2558 N N . ARG A 1 328 ? 19.688 42.625 21.922 1 81.69 328 ARG A N 1
ATOM 2559 C CA . ARG A 1 328 ? 20.906 42.625 21.109 1 81.69 328 ARG A CA 1
ATOM 2560 C C . ARG A 1 328 ? 20.562 42.781 19.625 1 81.69 328 ARG A C 1
ATOM 2562 O O . ARG A 1 328 ? 21.234 43.531 18.906 1 81.69 328 ARG A O 1
ATOM 2569 N N . VAL A 1 329 ? 19.562 42.094 19.172 1 84.94 329 VAL A N 1
ATOM 2570 C CA . VAL A 1 329 ? 19.141 42.156 17.781 1 84.94 329 VAL A CA 1
ATOM 2571 C C . VAL A 1 329 ? 18.625 43.562 17.469 1 84.94 329 VAL A C 1
ATOM 2573 O O . VAL A 1 329 ? 18.938 44.125 16.422 1 84.94 329 VAL A O 1
ATOM 2576 N N . MET A 1 330 ? 17.875 44.125 18.375 1 79.75 330 MET A N 1
ATOM 2577 C CA . MET A 1 330 ? 17.328 45.469 18.172 1 79.75 330 MET A CA 1
ATOM 2578 C C . MET A 1 330 ? 18.453 46.5 18.141 1 79.75 330 MET A C 1
ATOM 2580 O O . MET A 1 330 ? 18.391 47.469 17.359 1 79.75 330 MET A O 1
ATOM 2584 N N . ALA A 1 331 ? 19.359 46.312 19 1 75.5 331 ALA A N 1
ATOM 2585 C CA . ALA A 1 331 ? 20.5 47.219 19.016 1 75.5 331 ALA A CA 1
ATOM 2586 C C . ALA A 1 331 ? 21.25 47.188 17.688 1 75.5 331 ALA A C 1
ATOM 2588 O O . ALA A 1 331 ? 21.75 48.219 17.234 1 75.5 331 ALA A O 1
ATOM 2589 N N . SER A 1 332 ? 21.359 46.062 17.125 1 77.06 332 SER A N 1
ATOM 2590 C CA . SER A 1 332 ? 22.047 45.938 15.836 1 77.06 332 SER A CA 1
ATOM 2591 C C . SER A 1 332 ? 21.25 46.594 14.711 1 77.06 332 SER A C 1
ATOM 2593 O O . SER A 1 332 ? 21.812 46.969 13.688 1 77.06 332 SER A O 1
ATOM 2595 N N . LEU A 1 333 ? 19.953 46.625 14.945 1 73.5 333 LEU A N 1
ATOM 2596 C CA . LEU A 1 333 ? 19.078 47.25 13.953 1 73.5 333 LEU A CA 1
ATOM 2597 C C . LEU A 1 333 ? 19.094 48.75 14.102 1 73.5 333 LEU A C 1
ATOM 2599 O O . LEU A 1 333 ? 18.734 49.469 13.164 1 73.5 333 LEU A O 1
ATOM 2603 N N . ALA A 1 334 ? 19.297 49.281 15.305 1 63.97 334 ALA A N 1
ATOM 2604 C CA . ALA A 1 334 ? 19.25 50.719 15.602 1 63.97 334 ALA A CA 1
ATOM 2605 C C . ALA A 1 334 ? 20.094 51.5 14.617 1 63.97 334 ALA A C 1
ATOM 2607 O O . ALA A 1 334 ? 19.766 52.625 14.266 1 63.97 334 ALA A O 1
ATOM 2608 N N . GLY A 1 335 ? 21.172 50.938 14.094 1 58.81 335 GLY A N 1
ATOM 2609 C CA . GLY A 1 335 ? 21.984 51.656 13.133 1 58.81 335 GLY A CA 1
ATOM 2610 C C . GLY A 1 335 ? 21.438 51.594 11.719 1 58.81 335 GLY A C 1
ATOM 2611 O O . GLY A 1 335 ? 21.953 52.25 10.82 1 58.81 335 GLY A O 1
ATOM 2612 N N . THR A 1 336 ? 20.344 50.875 11.742 1 55.59 336 THR A N 1
ATOM 2613 C CA . THR A 1 336 ? 19.828 50.781 10.383 1 55.59 336 THR A CA 1
ATOM 2614 C C . THR A 1 336 ? 18.828 51.906 10.102 1 55.59 336 THR A C 1
ATOM 2616 O O . THR A 1 336 ? 18.188 52.406 11.016 1 55.59 336 THR A O 1
ATOM 2619 N N . ALA A 1 337 ? 18.828 52.375 8.82 1 47.69 337 ALA A N 1
ATOM 2620 C CA . ALA A 1 337 ? 18 53.469 8.32 1 47.69 337 ALA A CA 1
ATOM 2621 C C . ALA A 1 337 ? 16.547 53.281 8.742 1 47.69 337 ALA A C 1
ATOM 2623 O O . ALA A 1 337 ? 15.82 54.25 8.969 1 47.69 337 ALA A O 1
ATOM 2624 N N . ALA A 1 338 ? 16.141 52.094 8.914 1 48.62 338 ALA A N 1
ATOM 2625 C CA . ALA A 1 338 ? 14.719 51.812 9.141 1 48.62 338 ALA A CA 1
ATOM 2626 C C . ALA A 1 338 ? 14.273 52.344 10.5 1 48.62 338 ALA A C 1
ATOM 2628 O O . ALA A 1 338 ? 13.195 52.938 10.633 1 48.62 338 ALA A O 1
ATOM 2629 N N . LEU A 1 339 ? 15.109 52.219 11.539 1 54.66 339 LEU A N 1
ATOM 2630 C CA . LEU A 1 339 ? 14.766 52.719 12.867 1 54.66 339 LEU A CA 1
ATOM 2631 C C . LEU A 1 339 ? 15.086 54.188 13.008 1 54.66 339 LEU A C 1
ATOM 2633 O O . LEU A 1 339 ? 14.406 54.938 13.734 1 54.66 339 LEU A O 1
ATOM 2637 N N . MET A 1 340 ? 16.094 54.531 12.156 1 49.56 340 MET A N 1
ATOM 2638 C CA . MET A 1 340 ? 16.422 55.938 12.18 1 49.56 340 MET A CA 1
ATOM 2639 C C . MET A 1 340 ? 15.273 56.781 11.641 1 49.56 340 MET A C 1
ATOM 2641 O O . MET A 1 340 ? 15.016 57.875 12.148 1 49.56 340 MET A O 1
ATOM 2645 N N . ALA A 1 341 ? 14.648 56.281 10.609 1 45.88 341 ALA A N 1
ATOM 2646 C CA . ALA A 1 341 ? 13.562 57.031 10.016 1 45.88 341 ALA A CA 1
ATOM 2647 C C . ALA A 1 341 ? 12.344 57.062 10.922 1 45.88 341 ALA A C 1
ATOM 2649 O O . ALA A 1 341 ? 11.461 57.906 10.766 1 45.88 341 ALA A O 1
ATOM 2650 N N . ALA A 1 342 ? 12.195 56.125 11.805 1 50.38 342 ALA A N 1
ATOM 2651 C CA . ALA A 1 342 ? 11.062 56.156 12.719 1 50.38 342 ALA A CA 1
ATOM 2652 C C . ALA A 1 342 ? 11.023 57.469 13.508 1 50.38 342 ALA A C 1
ATOM 2654 O O . ALA A 1 342 ? 9.945 58 13.789 1 50.38 342 ALA A O 1
ATOM 2655 N N . GLU A 1 343 ? 12.172 57.969 13.859 1 45.75 343 GLU A N 1
ATOM 2656 C CA . GLU 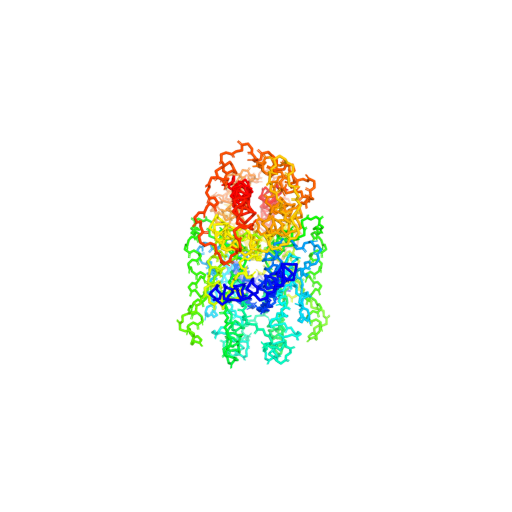A 1 343 ? 12.234 59.25 14.562 1 45.75 343 GLU A CA 1
ATOM 2657 C C . GLU A 1 343 ? 11.609 60.375 13.734 1 45.75 343 GLU A C 1
ATOM 2659 O O . GLU A 1 343 ? 10.938 61.25 14.273 1 45.75 343 GLU A O 1
ATOM 2664 N N . GLU A 1 344 ? 11.859 60.344 12.5 1 43.56 344 GLU A N 1
ATOM 2665 C CA . GLU A 1 344 ? 11.336 61.469 11.711 1 43.56 344 GLU A CA 1
ATOM 2666 C C . GLU A 1 344 ? 9.852 61.281 11.422 1 43.56 344 GLU A C 1
ATOM 2668 O O . GLU A 1 344 ? 9.109 62.25 11.312 1 43.56 344 GLU A O 1
ATOM 2673 N N . GLY A 1 345 ? 9.398 60.094 11.141 1 42.97 345 GLY A N 1
ATOM 2674 C CA . GLY A 1 345 ? 8.047 59.812 10.672 1 42.97 345 GLY A CA 1
ATOM 2675 C C . GLY A 1 345 ? 7.027 59.781 11.797 1 42.97 345 GLY A C 1
ATOM 2676 O O . GLY A 1 345 ? 5.852 59.5 11.555 1 42.97 345 GLY A O 1
ATOM 2677 N N . SER A 1 346 ? 7.383 59.75 12.961 1 44.56 346 SER A N 1
ATOM 2678 C CA . SER A 1 346 ? 6.434 59.719 14.062 1 44.56 346 SER A CA 1
ATOM 2679 C C . SER A 1 346 ? 5.434 60.844 13.977 1 44.56 346 SER A C 1
ATOM 2681 O O . SER A 1 346 ? 4.496 60.938 14.773 1 44.56 346 SER A O 1
ATOM 2683 N N . ARG A 1 347 ? 5.711 61.906 13.32 1 40.75 347 ARG A N 1
ATOM 2684 C CA . ARG A 1 347 ? 4.77 63 13.414 1 40.75 347 ARG A CA 1
ATOM 2685 C C . ARG A 1 347 ? 3.373 62.562 12.969 1 40.75 347 ARG A C 1
ATOM 2687 O O . ARG A 1 347 ? 2.373 63 13.547 1 40.75 347 ARG A O 1
ATOM 2694 N N . PHE A 1 348 ? 3.145 62.219 11.594 1 36.34 348 PHE A N 1
ATOM 2695 C CA . PHE A 1 348 ? 1.843 62.344 10.953 1 36.34 348 PHE A CA 1
ATOM 2696 C C . PHE A 1 348 ? 1.046 61.062 11.102 1 36.34 348 PHE A C 1
ATOM 2698 O O . PHE A 1 348 ? 0.01 60.875 10.453 1 36.34 348 PHE A O 1
ATOM 2705 N N . ILE A 1 349 ? 1.566 59.875 11.422 1 39.06 349 ILE A N 1
ATOM 2706 C CA . ILE A 1 349 ? 0.626 58.812 11.117 1 39.06 349 ILE A CA 1
ATOM 2707 C C . ILE A 1 349 ? -0.533 58.844 12.117 1 39.06 349 ILE A C 1
ATOM 2709 O O . ILE A 1 349 ? -0.327 58.688 13.32 1 39.06 349 ILE A O 1
ATOM 2713 N N . PRO A 1 350 ? -1.66 59.375 11.734 1 41.31 350 PRO A N 1
ATOM 2714 C CA . PRO A 1 350 ? -2.914 59.281 12.484 1 41.31 350 PRO A CA 1
ATOM 2715 C C . PRO A 1 350 ? -3.129 57.875 13.07 1 41.31 350 PRO A C 1
ATOM 2717 O O . PRO A 1 350 ? -3.338 56.906 12.32 1 41.31 350 PRO A O 1
ATOM 2720 N N . ILE A 1 351 ? -2.35 57.406 13.906 1 43.47 351 ILE A N 1
ATOM 2721 C CA . ILE A 1 351 ? -2.391 56.125 14.578 1 43.47 351 ILE A CA 1
ATOM 2722 C C . ILE A 1 351 ? -3.766 55.906 15.211 1 43.47 351 ILE A C 1
ATOM 2724 O O . ILE A 1 351 ? -4.488 56.875 15.469 1 43.47 351 ILE A O 1
ATOM 2728 N N . LEU A 1 352 ? -4.078 54.594 15.406 1 42.06 352 LEU A N 1
ATOM 2729 C CA . LEU A 1 352 ? -5.254 54.031 16.062 1 42.06 352 LEU A CA 1
ATOM 2730 C C . LEU A 1 352 ? -5.566 54.812 17.344 1 42.06 352 LEU A C 1
ATOM 2732 O O . LEU A 1 352 ? -5.844 54.188 18.391 1 42.06 352 LEU A O 1
ATOM 2736 N N . GLY A 1 353 ? -5.652 56.25 17.172 1 43.66 353 GLY A N 1
ATOM 2737 C CA . GLY A 1 353 ? -6.066 57 18.359 1 43.66 353 GLY A CA 1
ATOM 2738 C C . GLY A 1 353 ? -5.02 57 19.453 1 43.66 353 GLY A C 1
ATOM 2739 O O . GLY A 1 353 ? -5.32 57.312 20.609 1 43.66 353 GLY A O 1
ATOM 2740 N N . ILE A 1 354 ? -3.846 56.469 19.25 1 47.47 354 ILE A N 1
ATOM 2741 C CA . ILE A 1 354 ? -2.844 56.375 20.312 1 47.47 354 ILE A CA 1
ATOM 2742 C C . ILE A 1 354 ? -2.314 57.781 20.625 1 47.47 354 ILE A C 1
ATOM 2744 O O . ILE A 1 354 ? -2.096 58.594 19.703 1 47.47 354 ILE A O 1
ATOM 2748 N N . PRO A 1 355 ? -2.371 58.219 21.828 1 50.66 355 PRO A N 1
ATOM 2749 C CA . PRO A 1 355 ? -1.771 59.5 22.203 1 50.66 355 PRO A CA 1
ATOM 2750 C C . PRO A 1 355 ? -0.383 59.719 21.609 1 50.66 355 PRO A C 1
ATOM 2752 O O . PRO A 1 355 ? 0.34 58.75 21.375 1 50.66 355 PRO A O 1
ATOM 2755 N N . ILE A 1 356 ? 0.02 60.906 21.141 1 49.53 356 ILE A N 1
ATOM 2756 C CA . ILE A 1 356 ? 1.248 61.375 20.5 1 49.53 356 ILE A CA 1
ATOM 2757 C C . ILE A 1 356 ? 2.457 60.781 21.234 1 49.53 356 ILE A C 1
ATOM 2759 O O . ILE A 1 356 ? 3.436 60.375 20.594 1 49.53 356 ILE A O 1
ATOM 2763 N N . ALA A 1 357 ? 2.379 60.688 22.609 1 50.25 357 ALA A N 1
ATOM 2764 C CA . ALA A 1 357 ? 3.512 60.219 23.406 1 50.25 357 ALA A CA 1
ATOM 2765 C C . ALA A 1 357 ? 3.795 58.75 23.156 1 50.25 357 ALA A C 1
ATOM 2767 O O . ALA A 1 357 ? 4.926 58.281 23.328 1 50.25 357 ALA A O 1
ATOM 2768 N N . MET A 1 358 ? 2.836 58.125 22.672 1 61.72 358 MET A N 1
ATOM 2769 C CA . MET A 1 358 ? 2.965 56.688 22.469 1 61.72 358 MET A CA 1
ATOM 2770 C C . MET A 1 358 ? 3.24 56.344 21.016 1 61.72 358 MET A C 1
ATOM 2772 O O . MET A 1 358 ? 3.512 55.219 20.656 1 61.72 358 MET A O 1
ATOM 2776 N N . GLY A 1 359 ? 3.166 57.375 20.172 1 66 359 GLY A N 1
ATOM 2777 C CA . GLY A 1 359 ? 3.314 57.219 18.734 1 66 359 GLY A CA 1
ATOM 2778 C C . GLY A 1 359 ? 4.688 56.719 18.328 1 66 359 GLY A C 1
ATOM 2779 O O . GLY A 1 359 ? 4.797 55.812 17.469 1 66 359 GLY A O 1
ATOM 2780 N N . LEU A 1 360 ? 5.68 57.281 19.047 1 68 360 LEU A N 1
ATOM 2781 C CA . LEU A 1 360 ? 7.039 56.875 18.719 1 68 360 LEU A CA 1
ATOM 2782 C C . LEU A 1 360 ? 7.258 55.406 19.031 1 68 360 LEU A C 1
ATOM 2784 O O . LEU A 1 360 ? 7.867 54.656 18.25 1 68 360 LEU A O 1
ATOM 2788 N N . SER A 1 361 ? 6.785 54.969 20.172 1 72.94 361 SER A N 1
ATOM 2789 C CA . SER A 1 361 ? 6.918 53.594 20.578 1 72.94 361 SER A CA 1
ATOM 2790 C C . SER A 1 361 ? 6.172 52.656 19.625 1 72.94 361 SER A C 1
ATOM 2792 O O . SER A 1 361 ? 6.66 51.562 19.297 1 72.94 361 SER A O 1
ATOM 2794 N N . TYR A 1 362 ? 5.012 53.094 19.109 1 79.19 362 TYR A N 1
ATOM 2795 C CA . TYR A 1 362 ? 4.207 52.312 18.172 1 79.19 362 TYR A CA 1
ATOM 2796 C C . TYR A 1 362 ? 4.945 52.125 16.844 1 79.19 362 TYR A C 1
ATOM 2798 O O . TYR A 1 362 ? 5.039 51 16.328 1 79.19 362 TYR A O 1
ATOM 2806 N N . VAL A 1 363 ? 5.438 53.219 16.328 1 78.06 363 VAL A N 1
ATOM 2807 C CA . VAL A 1 363 ? 6.102 53.188 15.023 1 78.06 363 VAL A CA 1
ATOM 2808 C C . VAL A 1 363 ? 7.375 52.344 15.117 1 78.06 363 VAL A C 1
ATOM 2810 O O . VAL A 1 363 ? 7.668 51.531 14.219 1 78.06 363 VAL A O 1
ATOM 2813 N N . THR A 1 364 ? 8.086 52.531 16.188 1 76.75 364 THR A N 1
ATOM 2814 C CA . THR A 1 364 ? 9.32 51.781 16.359 1 76.75 364 THR A CA 1
ATOM 2815 C C . THR A 1 364 ? 9.047 50.281 16.484 1 76.75 364 THR A C 1
ATOM 2817 O O . THR A 1 364 ? 9.703 49.469 15.844 1 76.75 364 THR A O 1
ATOM 2820 N N . THR A 1 365 ? 8.062 49.969 17.312 1 82.38 365 THR A N 1
ATOM 2821 C CA . THR A 1 365 ? 7.707 48.562 17.5 1 82.38 365 THR A CA 1
ATOM 2822 C C . THR A 1 365 ? 7.234 47.969 16.172 1 82.38 365 THR A C 1
ATOM 2824 O O . THR A 1 365 ? 7.602 46.844 15.844 1 82.38 365 THR A O 1
ATOM 2827 N N . SER A 1 366 ? 6.453 48.719 15.445 1 86.5 366 SER A N 1
ATOM 2828 C CA . SER A 1 366 ? 5.941 48.219 14.164 1 86.5 366 SER A CA 1
ATOM 2829 C C . SER A 1 366 ? 7.078 47.969 13.18 1 86.5 366 SER A C 1
ATOM 2831 O O . SER A 1 366 ? 7.07 46.969 12.477 1 86.5 366 SER A O 1
ATOM 2833 N N . ARG A 1 367 ? 8.023 48.781 13.164 1 83.38 367 ARG A N 1
ATOM 2834 C CA . ARG A 1 367 ? 9.148 48.625 12.242 1 83.38 367 ARG A CA 1
ATOM 2835 C C . ARG A 1 367 ? 10.039 47.469 12.641 1 83.38 367 ARG A C 1
ATOM 2837 O O . ARG A 1 367 ? 10.523 46.719 11.781 1 83.38 367 ARG A O 1
ATOM 2844 N N . VAL A 1 368 ? 10.258 47.406 13.914 1 83.44 368 VAL A N 1
ATOM 2845 C CA . VAL A 1 368 ? 11.094 46.312 14.414 1 83.44 368 VAL A CA 1
ATOM 2846 C C . VAL A 1 368 ? 10.445 44.969 14.086 1 83.44 368 VAL A C 1
ATOM 2848 O O . VAL A 1 368 ? 11.102 44.062 13.555 1 83.44 368 VAL A O 1
ATOM 2851 N N . LEU A 1 369 ? 9.188 44.875 14.375 1 90.12 369 LEU A N 1
ATOM 2852 C CA . LEU A 1 369 ? 8.469 43.625 14.125 1 90.12 369 LEU A CA 1
ATOM 2853 C C . LEU A 1 369 ? 8.438 43.312 12.633 1 90.12 369 LEU A C 1
ATOM 2855 O O . LEU A 1 369 ? 8.594 42.156 12.227 1 90.12 369 LEU A O 1
ATOM 2859 N N . SER A 1 370 ? 8.258 44.312 11.82 1 91.31 370 SER A N 1
ATOM 2860 C CA . SER A 1 370 ? 8.234 44.125 10.375 1 91.31 370 SER A CA 1
ATOM 2861 C C . SER A 1 370 ? 9.586 43.656 9.859 1 91.31 370 SER A C 1
ATOM 2863 O O . SER A 1 370 ? 9.648 42.781 8.984 1 91.31 370 SER A O 1
ATOM 2865 N N . HIS A 1 371 ? 10.562 44.219 10.359 1 87.75 371 HIS A N 1
ATOM 2866 C CA . HIS A 1 371 ? 11.906 43.844 9.945 1 87.75 371 HIS A CA 1
ATOM 2867 C C . HIS A 1 371 ? 12.211 42.406 10.344 1 87.75 371 HIS A C 1
ATOM 2869 O O . HIS A 1 371 ? 12.727 41.625 9.531 1 87.75 371 HIS A O 1
ATOM 2875 N N . ILE A 1 372 ? 11.953 42.094 11.547 1 91.06 372 ILE A N 1
ATOM 2876 C CA . ILE A 1 372 ? 12.219 40.719 12.039 1 91.06 372 ILE A CA 1
ATOM 2877 C C . ILE A 1 372 ? 11.375 39.719 11.266 1 91.06 372 ILE A C 1
ATOM 2879 O O . ILE A 1 372 ? 11.859 38.656 10.898 1 91.06 372 ILE A O 1
ATOM 2883 N N . LEU A 1 373 ? 10.109 40.094 11.023 1 95.06 373 LEU A N 1
ATOM 2884 C CA . LEU A 1 373 ? 9.234 39.219 10.234 1 95.06 373 LEU A CA 1
ATOM 2885 C C . LEU A 1 373 ? 9.836 38.938 8.867 1 95.06 373 LEU A C 1
ATOM 2887 O O . LEU A 1 373 ? 9.828 37.781 8.406 1 95.06 373 LEU A O 1
ATOM 2891 N N . ASN A 1 374 ? 10.383 39.938 8.227 1 94.19 374 ASN A N 1
ATOM 2892 C CA . ASN A 1 374 ? 10.969 39.781 6.898 1 94.19 374 ASN A CA 1
ATOM 2893 C C . ASN A 1 374 ? 12.195 38.844 6.938 1 94.19 374 ASN A C 1
ATOM 2895 O O . ASN A 1 374 ? 12.359 38 6.07 1 94.19 374 ASN A O 1
ATOM 2899 N N . ILE A 1 375 ? 13 39.031 7.902 1 92.88 375 ILE A N 1
ATOM 2900 C CA . ILE A 1 375 ? 14.211 38.219 8.008 1 92.88 375 ILE A CA 1
ATOM 2901 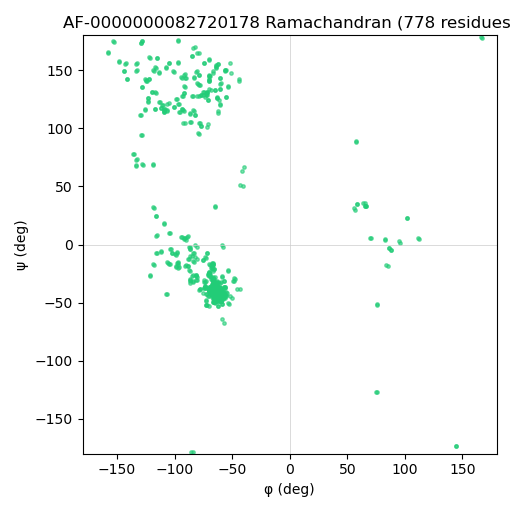C C . ILE A 1 375 ? 13.852 36.781 8.273 1 92.88 375 ILE A C 1
ATOM 2903 O O . ILE A 1 375 ? 14.43 35.875 7.672 1 92.88 375 ILE A O 1
ATOM 2907 N N . LEU A 1 376 ? 12.93 36.594 9.172 1 95.56 376 LEU A N 1
ATOM 2908 C CA . LEU A 1 376 ? 12.523 35.219 9.5 1 95.56 376 LEU A CA 1
ATOM 2909 C C . LEU A 1 376 ? 11.828 34.562 8.312 1 95.56 376 LEU A C 1
ATOM 2911 O O . LEU A 1 376 ? 11.93 33.344 8.117 1 95.56 376 LEU A O 1
ATOM 2915 N N . THR A 1 377 ? 11.109 35.344 7.516 1 96.62 377 THR A N 1
ATOM 2916 C CA . THR A 1 377 ? 10.5 34.844 6.293 1 96.62 377 THR A CA 1
ATOM 2917 C C . THR A 1 377 ? 11.562 34.344 5.328 1 96.62 377 THR A C 1
ATOM 2919 O O . THR A 1 377 ? 11.438 33.25 4.773 1 96.62 377 THR A O 1
ATOM 2922 N N . GLU A 1 378 ? 12.531 35.094 5.156 1 95.88 378 GLU A N 1
ATOM 2923 C CA . GLU A 1 378 ? 13.625 34.688 4.266 1 95.88 378 GLU A CA 1
ATOM 2924 C C . GLU A 1 378 ? 14.344 33.438 4.777 1 95.88 378 GLU A C 1
ATOM 2926 O O . GLU A 1 378 ? 14.711 32.562 3.994 1 95.88 378 GLU A O 1
ATOM 2931 N N . ASP A 1 379 ? 14.508 33.438 6.055 1 96.25 379 ASP A N 1
ATOM 2932 C CA . ASP A 1 379 ? 15.133 32.25 6.652 1 96.25 379 ASP A CA 1
ATOM 2933 C C . ASP A 1 379 ? 14.297 31 6.406 1 96.25 379 ASP A C 1
ATOM 2935 O O . ASP A 1 379 ? 14.836 29.938 6.102 1 96.25 379 ASP A O 1
ATOM 2939 N N . SER A 1 380 ? 13.039 31.141 6.645 1 96.44 380 SER A N 1
ATOM 2940 C CA . SER A 1 380 ? 12.141 30.016 6.398 1 96.44 380 SER A CA 1
ATOM 2941 C C . SER A 1 380 ? 12.227 29.547 4.949 1 96.44 380 SER A C 1
ATOM 2943 O O . SER A 1 380 ? 12.219 28.344 4.68 1 96.44 380 SER A O 1
ATOM 2945 N N . GLU A 1 381 ? 12.297 30.484 4.016 1 96.25 381 GLU A N 1
ATOM 2946 C CA . GLU A 1 381 ? 12.422 30.156 2.6 1 96.25 381 GLU A CA 1
ATOM 2947 C C . GLU A 1 381 ? 13.734 29.422 2.314 1 96.25 381 GLU A C 1
ATOM 2949 O O . GLU A 1 381 ? 13.758 28.453 1.55 1 96.25 381 GLU A O 1
ATOM 2954 N N . ARG A 1 382 ? 14.805 29.859 2.889 1 95.62 382 ARG A N 1
ATOM 2955 C CA . ARG A 1 382 ? 16.109 29.219 2.705 1 95.62 382 ARG A CA 1
ATOM 2956 C C . ARG A 1 382 ? 16.094 27.797 3.244 1 95.62 382 ARG A C 1
ATOM 2958 O O . ARG A 1 382 ? 16.625 26.891 2.604 1 95.62 382 ARG A O 1
ATOM 2965 N N . VAL A 1 383 ? 15.523 27.703 4.434 1 94.69 383 VAL A N 1
ATOM 2966 C CA . VAL A 1 383 ? 15.461 26.375 5.051 1 94.69 383 VAL A CA 1
ATOM 2967 C C . VAL A 1 383 ? 14.625 25.438 4.176 1 94.69 383 VAL A C 1
ATOM 2969 O O . VAL A 1 383 ? 14.992 24.281 3.973 1 94.69 383 VAL A O 1
ATOM 2972 N N . PHE A 1 384 ? 13.547 25.969 3.686 1 93.62 384 PHE A N 1
ATOM 2973 C CA . PHE A 1 384 ? 12.688 25.156 2.828 1 93.62 384 PHE A CA 1
ATOM 2974 C C . PHE A 1 384 ? 13.438 24.703 1.584 1 93.62 384 PHE A C 1
ATOM 2976 O O . PHE A 1 384 ? 13.367 23.531 1.207 1 93.62 384 PHE A O 1
ATOM 2983 N N . ARG A 1 385 ? 14.109 25.562 0.914 1 93.62 385 ARG A N 1
ATOM 2984 C CA . ARG A 1 385 ? 14.836 25.234 -0.31 1 93.62 385 ARG A CA 1
ATOM 2985 C C . ARG A 1 385 ? 15.953 24.234 -0.04 1 93.62 385 ARG A C 1
ATOM 2987 O O . ARG A 1 385 ? 16.188 23.328 -0.849 1 93.62 385 ARG A O 1
ATOM 2994 N N . LYS A 1 386 ? 16.594 24.406 1.065 1 92.88 386 LYS A N 1
ATOM 2995 C CA . LYS A 1 386 ? 17.672 23.484 1.427 1 92.88 386 LYS A CA 1
ATOM 2996 C C . LYS A 1 386 ? 17.125 22.094 1.752 1 92.88 386 LYS A C 1
ATOM 2998 O O . LYS A 1 386 ? 17.719 21.078 1.381 1 92.88 386 LYS A O 1
ATOM 3003 N N . ALA A 1 387 ? 16.047 22.094 2.453 1 91.12 387 ALA A N 1
ATOM 3004 C CA . ALA A 1 387 ? 15.469 20.828 2.928 1 91.12 387 ALA A CA 1
ATOM 3005 C C . ALA A 1 387 ? 14.797 20.078 1.789 1 91.12 387 ALA A C 1
ATOM 3007 O O . ALA A 1 387 ? 14.898 18.844 1.707 1 91.12 387 ALA A O 1
ATOM 3008 N N . PHE A 1 388 ? 14.133 20.734 0.856 1 85 388 PHE A N 1
ATOM 3009 C CA . PHE A 1 388 ? 13.281 20.062 -0.116 1 85 388 PHE A CA 1
ATOM 3010 C C . PHE A 1 388 ? 13.789 20.297 -1.534 1 85 388 PHE A C 1
ATOM 3012 O O . PHE A 1 388 ? 13.273 19.703 -2.488 1 85 388 PHE A O 1
ATOM 3019 N N . GLY A 1 389 ? 14.656 21.25 -1.93 1 76 389 GLY A N 1
ATOM 3020 C CA . GLY A 1 389 ? 15.125 21.625 -3.256 1 76 389 GLY A CA 1
ATOM 3021 C C . GLY A 1 389 ? 16.078 20.594 -3.857 1 76 389 GLY A C 1
ATOM 3022 O O . GLY A 1 389 ? 16.188 20.5 -5.082 1 76 389 GLY A O 1
ATOM 3023 N N . SER A 1 390 ? 17.234 20.109 -3.158 1 55.53 390 SER A N 1
ATOM 3024 C CA . SER A 1 390 ? 18.328 19.391 -3.822 1 55.53 390 SER A CA 1
ATOM 3025 C C . SER A 1 390 ? 17.812 18.141 -4.512 1 55.53 390 SER A C 1
ATOM 3027 O O . SER A 1 390 ? 18.578 17.391 -5.109 1 55.53 390 SER A O 1
ATOM 3029 N N . LYS A 1 391 ? 16.812 17.844 -4.469 1 40.38 391 LYS A N 1
ATOM 3030 C CA . LYS A 1 391 ? 16.656 16.609 -5.234 1 40.38 391 LYS A CA 1
ATOM 3031 C C . LYS A 1 391 ? 16.438 16.906 -6.715 1 40.38 391 LYS A C 1
ATOM 3033 O O . LYS A 1 391 ? 15.688 17.828 -7.062 1 40.38 391 LYS A O 1
ATOM 3038 N N . MET B 1 1 ? -2.102 -43.312 -7 1 58.31 1 MET B N 1
ATOM 3039 C CA . MET B 1 1 ? -2.18 -42.844 -8.383 1 58.31 1 MET B CA 1
ATOM 3040 C C . MET B 1 1 ? -1.079 -43.5 -9.227 1 58.31 1 MET B C 1
ATOM 3042 O O . MET B 1 1 ? -1.342 -44 -10.32 1 58.31 1 MET B O 1
ATOM 3046 N N . GLU B 1 2 ? 0.023 -43.5 -8.547 1 64.81 2 GLU B N 1
ATOM 3047 C CA . GLU B 1 2 ? 1.093 -44.125 -9.305 1 64.81 2 GLU B CA 1
ATOM 3048 C C . GLU B 1 2 ? 0.795 -45.625 -9.539 1 64.81 2 GLU B C 1
ATOM 3050 O O . GLU B 1 2 ? 1.023 -46.125 -10.633 1 64.81 2 GLU B O 1
ATOM 3055 N N . ALA B 1 3 ? 0.144 -46.125 -8.445 1 65.31 3 ALA B N 1
ATOM 3056 C CA . ALA B 1 3 ? -0.154 -47.562 -8.531 1 65.31 3 ALA B CA 1
ATOM 3057 C C . ALA B 1 3 ? -1.208 -47.844 -9.602 1 65.31 3 ALA B C 1
ATOM 3059 O O . ALA B 1 3 ? -1.102 -48.812 -10.344 1 65.31 3 ALA B O 1
ATOM 3060 N N . GLU B 1 4 ? -2.121 -46.844 -9.562 1 72.94 4 GLU B N 1
ATOM 3061 C CA . GLU B 1 4 ? -3.184 -47.031 -10.547 1 72.94 4 GLU B CA 1
ATOM 3062 C C . GLU B 1 4 ? -2.656 -46.844 -11.969 1 72.94 4 GLU B C 1
ATOM 3064 O O . GLU B 1 4 ? -3.033 -47.594 -12.875 1 72.94 4 GLU B O 1
ATOM 3069 N N . THR B 1 5 ? -1.815 -45.906 -12.078 1 76.5 5 THR B N 1
ATOM 3070 C CA . THR B 1 5 ? -1.225 -45.688 -13.391 1 76.5 5 THR B CA 1
ATOM 3071 C C . THR B 1 5 ? -0.351 -46.844 -13.812 1 76.5 5 THR B C 1
ATOM 3073 O O . THR B 1 5 ? -0.396 -47.281 -14.969 1 76.5 5 THR B O 1
ATOM 3076 N N . ASP B 1 6 ? 0.375 -47.375 -12.883 1 76.69 6 ASP B N 1
ATOM 3077 C CA . ASP B 1 6 ? 1.213 -48.531 -13.156 1 76.69 6 ASP B CA 1
ATOM 3078 C C . ASP B 1 6 ? 0.375 -49.719 -13.648 1 76.69 6 ASP B C 1
ATOM 3080 O O . ASP B 1 6 ? 0.745 -50.375 -14.617 1 76.69 6 ASP B O 1
ATOM 3084 N N . ALA B 1 7 ? -0.736 -49.844 -12.969 1 75.56 7 ALA B N 1
ATOM 3085 C CA . ALA B 1 7 ? -1.613 -50.969 -13.32 1 75.56 7 ALA B CA 1
ATOM 3086 C C . ALA B 1 7 ? -2.209 -50.781 -14.711 1 75.56 7 ALA B C 1
ATOM 3088 O O . ALA B 1 7 ? -2.301 -51.719 -15.484 1 75.56 7 ALA B O 1
ATOM 3089 N N . GLU B 1 8 ? -2.537 -49.594 -14.969 1 79.5 8 GLU B N 1
ATOM 3090 C CA . GLU B 1 8 ? -3.135 -49.281 -16.266 1 79.5 8 GLU B CA 1
ATOM 3091 C C . GLU B 1 8 ? -2.127 -49.5 -17.406 1 79.5 8 GLU B C 1
ATOM 3093 O O . GLU B 1 8 ? -2.459 -50.062 -18.438 1 79.5 8 GLU B O 1
ATOM 3098 N N . ILE B 1 9 ? -1.001 -49.094 -17.25 1 78.75 9 ILE B N 1
ATOM 3099 C CA . ILE B 1 9 ? 0.037 -49.188 -18.266 1 78.75 9 ILE B CA 1
ATOM 3100 C C . ILE B 1 9 ? 0.418 -50.656 -18.469 1 78.75 9 ILE B C 1
ATOM 3102 O O . ILE B 1 9 ? 0.598 -51.094 -19.609 1 78.75 9 ILE B O 1
ATOM 3106 N N . ARG B 1 10 ? 0.495 -51.375 -17.406 1 75.88 10 ARG B N 1
ATOM 3107 C CA . ARG B 1 10 ? 0.779 -52.812 -17.5 1 75.88 10 ARG B CA 1
ATOM 3108 C C . ARG B 1 10 ? -0.278 -53.531 -18.328 1 75.88 10 ARG B C 1
ATOM 3110 O O . ARG B 1 10 ? 0.048 -54.375 -19.156 1 75.88 10 ARG B O 1
ATOM 3117 N N . GLN B 1 11 ? -1.437 -53.156 -18.109 1 77.12 11 GLN B N 1
ATOM 3118 C CA . GLN B 1 11 ? -2.535 -53.75 -18.844 1 77.12 11 GLN B CA 1
ATOM 3119 C C . GLN B 1 11 ? -2.449 -53.438 -20.344 1 77.12 11 GLN B C 1
ATOM 3121 O O . GLN B 1 11 ? -2.721 -54.281 -21.188 1 77.12 11 GLN B O 1
ATOM 3126 N N . ILE B 1 12 ? -2.08 -52.219 -20.656 1 77 12 ILE B N 1
ATOM 3127 C CA . ILE B 1 12 ? -1.953 -51.781 -22.047 1 77 12 ILE B CA 1
ATOM 3128 C C . ILE B 1 12 ? -0.837 -52.562 -22.734 1 77 12 ILE B C 1
ATOM 3130 O O . ILE B 1 12 ? -1.003 -53 -23.859 1 77 12 ILE B O 1
ATOM 3134 N N . LEU B 1 13 ? 0.245 -52.719 -22.047 1 73.81 13 LEU B N 1
ATOM 3135 C CA . LEU B 1 13 ? 1.404 -53.406 -22.609 1 73.81 13 LEU B CA 1
ATOM 3136 C C . LEU B 1 13 ? 1.116 -54.875 -22.844 1 73.81 13 LEU B C 1
ATOM 3138 O O . LEU B 1 13 ? 1.633 -55.5 -23.781 1 73.81 13 LEU B O 1
ATOM 3142 N N . GLN B 1 14 ? 0.217 -55.406 -22.016 1 72.31 14 GLN B N 1
ATOM 3143 C CA . GLN B 1 14 ? -0.105 -56.844 -22.109 1 72.31 14 GLN B CA 1
ATOM 3144 C C . GLN B 1 14 ? -1.157 -57.094 -23.188 1 72.31 14 GLN B C 1
ATOM 3146 O O . GLN B 1 14 ? -1.165 -58.156 -23.828 1 72.31 14 GLN B O 1
ATOM 3151 N N . ASN B 1 15 ? -2.031 -56.188 -23.422 1 69.12 15 ASN B N 1
ATOM 3152 C CA . ASN B 1 15 ? -3.23 -56.469 -24.203 1 69.12 15 ASN B CA 1
ATOM 3153 C C . ASN B 1 15 ? -3.16 -55.844 -25.594 1 69.12 15 ASN B C 1
ATOM 3155 O O . ASN B 1 15 ? -4.023 -56.094 -26.438 1 69.12 15 ASN B O 1
ATOM 3159 N N . SER B 1 16 ? -2.271 -54.938 -25.844 1 67.31 16 SER B N 1
ATOM 3160 C CA . SER B 1 16 ? -2.33 -54.188 -27.094 1 67.31 16 SER B CA 1
ATOM 3161 C C . SER B 1 16 ? -1.109 -54.438 -27.969 1 67.31 16 SER B C 1
ATOM 3163 O O . SER B 1 16 ? -0.062 -54.875 -27.469 1 67.31 16 SER B O 1
ATOM 3165 N N . ASP B 1 17 ? -1.412 -54.281 -29.234 1 68.06 17 ASP B N 1
ATOM 3166 C CA . ASP B 1 17 ? -0.294 -54.25 -30.172 1 68.06 17 ASP B CA 1
ATOM 3167 C C . ASP B 1 17 ? 0.641 -53.062 -29.875 1 68.06 17 ASP B C 1
ATOM 3169 O O . ASP B 1 17 ? 0.232 -52.094 -29.266 1 68.06 17 ASP B O 1
ATOM 3173 N N . GLN B 1 18 ? 1.802 -53.25 -30.281 1 66.5 18 GLN B N 1
ATOM 3174 C CA . GLN B 1 18 ? 2.889 -52.344 -29.922 1 66.5 18 GLN B CA 1
ATOM 3175 C C . GLN B 1 18 ? 2.539 -50.906 -30.266 1 66.5 18 GLN B C 1
ATOM 3177 O O . GLN B 1 18 ? 2.66 -50 -29.406 1 66.5 18 GLN B O 1
ATOM 3182 N N . SER B 1 19 ? 2.09 -50.625 -31.484 1 65.75 19 SER B N 1
ATOM 3183 C CA . SER B 1 19 ? 1.764 -49.281 -31.938 1 65.75 19 SER B CA 1
ATOM 3184 C C . SER B 1 19 ? 0.588 -48.719 -31.156 1 65.75 19 SER B C 1
ATOM 3186 O O . SER B 1 19 ? 0.595 -47.531 -30.781 1 65.75 19 SER B O 1
ATOM 3188 N N . LEU B 1 20 ? -0.296 -49.562 -30.859 1 76.5 20 LEU B N 1
ATOM 3189 C CA . LEU B 1 20 ? -1.479 -49.156 -30.125 1 76.5 20 LEU B CA 1
ATOM 3190 C C . LEU B 1 20 ? -1.139 -48.906 -28.656 1 76.5 20 LEU B C 1
ATOM 3192 O O . LEU B 1 20 ? -1.683 -47.969 -28.031 1 76.5 20 LEU B O 1
ATOM 3196 N N . ALA B 1 21 ? -0.162 -49.656 -28.25 1 76.56 21 ALA B N 1
ATOM 3197 C CA . ALA B 1 21 ? 0.243 -49.5 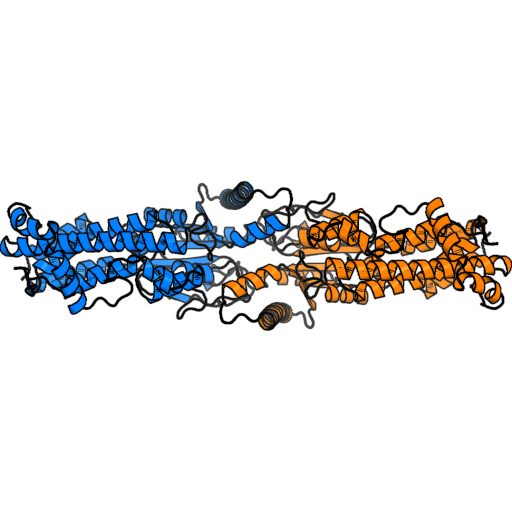-26.859 1 76.56 21 ALA B CA 1
ATOM 3198 C C . ALA B 1 21 ? 0.897 -48.156 -26.609 1 76.56 21 ALA B C 1
ATOM 3200 O O . ALA B 1 21 ? 0.6 -47.469 -25.625 1 76.56 21 ALA B O 1
ATOM 3201 N N . ALA B 1 22 ? 1.737 -47.688 -27.531 1 76 22 ALA B N 1
ATOM 3202 C CA . ALA B 1 22 ? 2.404 -46.406 -27.406 1 76 22 ALA B CA 1
ATOM 3203 C C . ALA B 1 22 ? 1.392 -45.25 -27.391 1 76 22 ALA B C 1
ATOM 3205 O O . ALA B 1 22 ? 1.491 -44.344 -26.562 1 76 22 ALA B O 1
ATOM 3206 N N . ALA B 1 23 ? 0.484 -45.375 -28.172 1 78.31 23 ALA B N 1
ATOM 3207 C CA . ALA B 1 23 ? -0.538 -44.344 -28.266 1 78.31 23 ALA B CA 1
ATOM 3208 C C . ALA B 1 23 ? -1.383 -44.281 -27 1 78.31 23 ALA B C 1
ATOM 3210 O O . ALA B 1 23 ? -1.716 -43.188 -26.5 1 78.31 23 ALA B O 1
ATOM 3211 N N . GLN B 1 24 ? -1.676 -45.469 -26.516 1 81.62 24 GLN B N 1
ATOM 3212 C CA . GLN B 1 24 ? -2.51 -45.562 -25.328 1 81.62 24 GLN B CA 1
ATOM 3213 C C . GLN B 1 24 ? -1.759 -45.062 -24.094 1 81.62 24 GLN B C 1
ATOM 3215 O O . GLN B 1 24 ? -2.336 -44.375 -23.234 1 81.62 24 GLN B O 1
ATOM 3220 N N . ILE B 1 25 ? -0.552 -45.375 -24.016 1 79.56 25 ILE B N 1
ATOM 3221 C CA . ILE B 1 25 ? 0.265 -44.906 -22.891 1 79.56 25 ILE B CA 1
ATOM 3222 C C . ILE B 1 25 ? 0.389 -43.406 -22.938 1 79.56 25 ILE B C 1
ATOM 3224 O O . ILE B 1 25 ? 0.274 -42.719 -21.906 1 79.56 25 ILE B O 1
ATOM 3228 N N . ASN B 1 26 ? 0.534 -42.875 -24.141 1 77.06 26 ASN B N 1
ATOM 3229 C CA . ASN B 1 26 ? 0.592 -41.438 -24.312 1 77.06 26 ASN B CA 1
ATOM 3230 C C . ASN B 1 26 ? -0.703 -40.75 -23.859 1 77.06 26 ASN B C 1
ATOM 3232 O O . ASN B 1 26 ? -0.675 -39.688 -23.266 1 77.06 26 ASN B O 1
ATOM 3236 N N . GLU B 1 27 ? -1.683 -41.406 -24.125 1 80.69 27 GLU B N 1
ATOM 3237 C CA . GLU B 1 27 ? -2.982 -40.875 -23.734 1 80.69 27 GLU B CA 1
ATOM 3238 C C . GLU B 1 27 ? -3.129 -40.844 -22.219 1 80.69 27 GLU B C 1
ATOM 3240 O O . GLU B 1 27 ? -3.689 -39.906 -21.656 1 80.69 27 GLU B O 1
ATOM 3245 N N . VAL B 1 28 ? -2.686 -41.938 -21.609 1 79.62 28 VAL B N 1
ATOM 3246 C CA . VAL B 1 28 ? -2.744 -42 -20.141 1 79.62 28 VAL B CA 1
ATOM 3247 C C . VAL B 1 28 ? -1.883 -40.906 -19.531 1 79.62 28 VAL B C 1
ATOM 3249 O O . VAL B 1 28 ? -2.299 -40.25 -18.578 1 79.62 28 VAL B O 1
ATOM 3252 N N . LEU B 1 29 ? -0.794 -40.688 -20.109 1 76.88 29 LEU B N 1
ATOM 3253 C CA . LEU B 1 29 ? 0.12 -39.656 -19.594 1 76.88 29 LEU B CA 1
ATOM 3254 C C . LEU B 1 29 ? -0.449 -38.25 -19.812 1 76.88 29 LEU B C 1
ATOM 3256 O O . LEU B 1 29 ? -0.348 -37.406 -18.922 1 76.88 29 LEU B O 1
ATOM 3260 N N . GLU B 1 30 ? -1.063 -38.062 -20.859 1 76.81 30 GLU B N 1
ATOM 3261 C CA . GLU B 1 30 ? -1.672 -36.781 -21.156 1 76.81 30 GLU B CA 1
ATOM 3262 C C . GLU B 1 30 ? -2.855 -36.5 -20.234 1 76.81 30 GLU B C 1
ATOM 3264 O O . GLU B 1 30 ? -3.059 -35.375 -19.812 1 76.81 30 GLU B O 1
ATOM 3269 N N . ARG B 1 31 ? -3.594 -37.5 -20 1 77.94 31 ARG B N 1
ATOM 3270 C CA . ARG B 1 31 ? -4.738 -37.375 -19.109 1 77.94 31 ARG B CA 1
ATOM 3271 C C . ARG B 1 31 ? -4.289 -37 -17.703 1 77.94 31 ARG B C 1
ATOM 3273 O O . ARG B 1 31 ? -4.938 -36.156 -17.047 1 77.94 31 ARG B O 1
ATOM 3280 N N . GLN B 1 32 ? -3.277 -37.594 -17.312 1 74.12 32 GLN B N 1
ATOM 3281 C CA . GLN B 1 32 ? -2.75 -37.312 -15.984 1 74.12 32 GLN B CA 1
ATOM 3282 C C . GLN B 1 32 ? -2.223 -35.875 -15.898 1 74.12 32 GLN B C 1
ATOM 3284 O O . GLN B 1 32 ? -2.324 -35.219 -14.859 1 74.12 32 GLN B O 1
ATOM 3289 N N . ASN B 1 33 ? -1.764 -35.438 -17.031 1 73.44 33 ASN B N 1
ATOM 3290 C CA . ASN B 1 33 ? -1.168 -34.125 -17.062 1 73.44 33 ASN B CA 1
ATOM 3291 C C . ASN B 1 33 ? -2.223 -33.031 -17.281 1 73.44 33 ASN B C 1
ATOM 3293 O O . ASN B 1 33 ? -1.964 -31.859 -17.047 1 73.44 33 ASN B O 1
ATOM 3297 N N . ASN B 1 34 ? -3.447 -33.469 -17.609 1 78.94 34 ASN B N 1
ATOM 3298 C CA . ASN B 1 34 ? -4.449 -32.469 -18.016 1 78.94 34 ASN B CA 1
ATOM 3299 C C . ASN B 1 34 ? -5.621 -32.438 -17.031 1 78.94 34 ASN B C 1
ATOM 3301 O O . ASN B 1 34 ? -6.75 -32.156 -17.422 1 78.94 34 ASN B O 1
ATOM 3305 N N . VAL B 1 35 ? -5.367 -32.844 -15.852 1 81.25 35 VAL B N 1
ATOM 3306 C CA . VAL B 1 35 ? -6.402 -32.75 -14.828 1 81.25 35 VAL B CA 1
ATOM 3307 C C . VAL B 1 35 ? -6.738 -31.266 -14.594 1 81.25 35 VAL B C 1
ATOM 3309 O O . VAL B 1 35 ? -5.852 -30.469 -14.32 1 81.25 35 VAL B O 1
ATOM 3312 N N . PRO B 1 36 ? -8.031 -31.031 -14.719 1 87.5 36 PRO B N 1
ATOM 3313 C CA . PRO B 1 36 ? -8.406 -29.625 -14.547 1 87.5 36 PRO B CA 1
ATOM 3314 C C . PRO B 1 36 ? -8.312 -29.156 -13.094 1 87.5 36 PRO B C 1
ATOM 3316 O O . PRO B 1 36 ? -8.711 -29.891 -12.188 1 87.5 36 PRO B O 1
ATOM 3319 N N . LEU B 1 37 ? -7.727 -28.125 -12.883 1 89.62 37 LEU B N 1
ATOM 3320 C CA . LEU B 1 37 ? -7.629 -27.453 -11.594 1 89.62 37 LEU B CA 1
ATOM 3321 C C . LEU B 1 37 ? -8.094 -26.016 -11.695 1 89.62 37 LEU B C 1
ATOM 3323 O O . LEU B 1 37 ? -7.539 -25.219 -12.461 1 89.62 37 LEU B O 1
ATOM 3327 N N . ASN B 1 38 ? -9.211 -25.688 -10.961 1 92.12 38 ASN B N 1
ATOM 3328 C CA . ASN B 1 38 ? -9.766 -24.344 -10.93 1 92.12 38 ASN B CA 1
ATOM 3329 C C . ASN B 1 38 ? -9.539 -23.672 -9.586 1 92.12 38 ASN B C 1
ATOM 3331 O O . ASN B 1 38 ? -10.148 -24.047 -8.586 1 92.12 38 ASN B O 1
ATOM 3335 N N . ILE B 1 39 ? -8.75 -22.656 -9.633 1 92.31 39 ILE B N 1
ATOM 3336 C CA . ILE B 1 39 ? -8.391 -21.953 -8.414 1 92.31 39 ILE B CA 1
ATOM 3337 C C . ILE B 1 39 ? -9.039 -20.562 -8.406 1 92.31 39 ILE B C 1
ATOM 3339 O O . ILE B 1 39 ? -8.773 -19.75 -9.289 1 92.31 39 ILE B O 1
ATOM 3343 N N . ALA B 1 40 ? -9.852 -20.312 -7.426 1 95.06 40 ALA B N 1
ATOM 3344 C CA . ALA B 1 40 ? -10.484 -19 -7.328 1 95.06 40 ALA B CA 1
ATOM 3345 C C . ALA B 1 40 ? -9.672 -18.062 -6.445 1 95.06 40 ALA B C 1
ATOM 3347 O O . ALA B 1 40 ? -9.312 -18.406 -5.32 1 95.06 40 ALA B O 1
ATOM 3348 N N . VAL B 1 41 ? -9.375 -16.906 -6.98 1 95.94 41 VAL B N 1
ATOM 3349 C CA . VAL B 1 41 ? -8.688 -15.867 -6.219 1 95.94 41 VAL B CA 1
ATOM 3350 C C . VAL B 1 41 ? -9.648 -14.719 -5.91 1 95.94 41 VAL B C 1
ATOM 3352 O O . VAL B 1 41 ? -10.141 -14.055 -6.82 1 95.94 41 VAL B O 1
ATOM 3355 N N . THR B 1 42 ? -9.93 -14.531 -4.633 1 95.25 42 THR B N 1
ATOM 3356 C CA . THR B 1 42 ? -10.875 -13.523 -4.188 1 95.25 42 THR B CA 1
ATOM 3357 C C . THR B 1 42 ? -10.266 -12.648 -3.098 1 95.25 42 THR B C 1
ATOM 3359 O O . THR B 1 42 ? -9.133 -12.875 -2.676 1 95.25 42 THR B O 1
ATOM 3362 N N . GLY B 1 43 ? -10.984 -11.617 -2.725 1 94.69 43 GLY B N 1
ATOM 3363 C CA . GLY B 1 43 ? -10.5 -10.633 -1.77 1 94.69 43 GLY B CA 1
ATOM 3364 C C . GLY B 1 43 ? -10.961 -9.227 -2.074 1 94.69 43 GLY B C 1
ATOM 3365 O O . GLY B 1 43 ? -11.758 -9.008 -2.994 1 94.69 43 GLY B O 1
ATOM 3366 N N . GLU B 1 44 ? -10.438 -8.312 -1.322 1 91.94 44 GLU B N 1
ATOM 3367 C CA . GLU B 1 44 ? -10.867 -6.918 -1.449 1 91.94 44 GLU B CA 1
ATOM 3368 C C . GLU B 1 44 ? -10.297 -6.281 -2.715 1 91.94 44 GLU B C 1
ATOM 3370 O O . GLU B 1 44 ? -9.266 -6.719 -3.229 1 91.94 44 GLU B O 1
ATOM 3375 N N . THR B 1 45 ? -11.008 -5.238 -3.158 1 89.81 45 THR B N 1
ATOM 3376 C CA . THR B 1 45 ? -10.531 -4.48 -4.309 1 89.81 45 THR B CA 1
ATOM 3377 C C . THR B 1 45 ? -9.164 -3.861 -4.023 1 89.81 45 THR B C 1
ATOM 3379 O O . THR B 1 45 ? -8.906 -3.398 -2.91 1 89.81 45 THR B O 1
ATOM 3382 N N . GLY B 1 46 ? -8.273 -4.008 -4.992 1 89.56 46 GLY B N 1
ATOM 3383 C CA . GLY B 1 46 ? -6.957 -3.395 -4.867 1 89.56 46 GLY B CA 1
ATOM 3384 C C . GLY B 1 46 ? -5.988 -4.223 -4.039 1 89.56 46 GLY B C 1
ATOM 3385 O O . GLY B 1 46 ? -4.848 -3.811 -3.816 1 89.56 46 GLY B O 1
ATOM 3386 N N . ALA B 1 47 ? -6.375 -5.355 -3.633 1 92.94 47 ALA B N 1
ATOM 3387 C CA . ALA B 1 47 ? -5.555 -6.184 -2.75 1 92.94 47 ALA B CA 1
ATOM 3388 C C . ALA B 1 47 ? -4.41 -6.84 -3.518 1 92.94 47 ALA B C 1
ATOM 3390 O O . ALA B 1 47 ? -3.479 -7.375 -2.918 1 92.94 47 ALA B O 1
ATOM 3391 N N . GLY B 1 48 ? -4.457 -6.816 -4.875 1 93.31 48 GLY B N 1
ATOM 3392 C CA . GLY B 1 48 ? -3.381 -7.395 -5.66 1 93.31 48 GLY B CA 1
ATOM 3393 C C . GLY B 1 48 ? -3.717 -8.766 -6.215 1 93.31 48 GLY B C 1
ATOM 3394 O O . GLY B 1 48 ? -2.818 -9.562 -6.5 1 93.31 48 GLY B O 1
ATOM 3395 N N . LYS B 1 49 ? -4.992 -9.086 -6.355 1 95.12 49 LYS B N 1
ATOM 3396 C CA . LYS B 1 49 ? -5.441 -10.383 -6.859 1 95.12 49 LYS B CA 1
ATOM 3397 C C . LYS B 1 49 ? -4.891 -10.648 -8.258 1 95.12 49 LYS B C 1
ATOM 3399 O O . LYS B 1 49 ? -4.297 -11.695 -8.508 1 95.12 49 LYS B O 1
ATOM 3404 N N . SER B 1 50 ? -5.082 -9.695 -9.133 1 94.94 50 SER B N 1
ATOM 3405 C CA . SER B 1 50 ? -4.652 -9.867 -10.516 1 94.94 50 SER B CA 1
ATOM 3406 C C . SER B 1 50 ? -3.135 -9.969 -10.617 1 94.94 50 SER B C 1
ATOM 3408 O O . SER B 1 50 ? -2.609 -10.789 -11.375 1 94.94 50 SER B O 1
ATOM 3410 N N . THR B 1 51 ? -2.461 -9.125 -9.867 1 94 51 THR B N 1
ATOM 3411 C CA . THR B 1 51 ? -1.005 -9.195 -9.844 1 94 51 THR B CA 1
ATOM 3412 C C . THR B 1 51 ? -0.539 -10.555 -9.336 1 94 51 THR B C 1
ATOM 3414 O O . THR B 1 51 ? 0.426 -11.117 -9.852 1 94 51 THR B O 1
ATOM 3417 N N . PHE B 1 52 ? -1.181 -11.086 -8.32 1 95.75 52 PHE B N 1
ATOM 3418 C CA . PHE B 1 52 ? -0.857 -12.391 -7.75 1 95.75 52 PHE B CA 1
ATOM 3419 C C . PHE B 1 52 ? -1.052 -13.492 -8.789 1 95.75 52 PHE B C 1
ATOM 3421 O O . PHE B 1 52 ? -0.209 -14.383 -8.922 1 95.75 52 PHE B O 1
ATOM 3428 N N . ILE B 1 53 ? -2.16 -13.414 -9.477 1 96.25 53 ILE B N 1
ATOM 3429 C CA . ILE B 1 53 ? -2.475 -14.391 -10.516 1 96.25 53 ILE B CA 1
ATOM 3430 C C . ILE B 1 53 ? -1.39 -14.367 -11.586 1 96.25 53 ILE B C 1
ATOM 3432 O O . ILE B 1 53 ? -0.901 -15.422 -12.008 1 96.25 53 ILE B O 1
ATOM 3436 N N . ASN B 1 54 ? -1.062 -13.188 -12.031 1 94.12 54 ASN B N 1
ATOM 3437 C CA . ASN B 1 54 ? -0.004 -13.07 -13.031 1 94.12 54 ASN B CA 1
ATOM 3438 C C . ASN B 1 54 ? 1.31 -13.664 -12.531 1 94.12 54 ASN B C 1
ATOM 3440 O O . ASN B 1 54 ? 1.95 -14.453 -13.227 1 94.12 54 ASN B O 1
ATOM 3444 N N . ALA B 1 55 ? 1.632 -13.344 -11.32 1 92 55 ALA B N 1
ATOM 3445 C CA . ALA B 1 55 ? 2.883 -13.82 -10.734 1 92 55 ALA B CA 1
ATOM 3446 C C . ALA B 1 55 ? 2.889 -15.344 -10.617 1 92 55 ALA B C 1
ATOM 3448 O O . ALA B 1 55 ? 3.885 -15.992 -10.945 1 92 55 ALA B O 1
ATOM 3449 N N . PHE B 1 56 ? 1.825 -15.836 -10.172 1 92.12 56 PHE B N 1
ATOM 3450 C CA . PHE B 1 56 ? 1.716 -17.281 -10.008 1 92.12 56 PHE B CA 1
ATOM 3451 C C . PHE B 1 56 ? 1.848 -17.984 -11.352 1 92.12 56 PHE B C 1
ATOM 3453 O O . PHE B 1 56 ? 2.375 -19.094 -11.422 1 92.12 56 PHE B O 1
ATOM 3460 N N . ARG B 1 57 ? 1.408 -17.359 -12.352 1 91.75 57 ARG B N 1
ATOM 3461 C CA . ARG B 1 57 ? 1.464 -17.938 -13.688 1 91.75 57 ARG B CA 1
ATOM 3462 C C . ARG B 1 57 ? 2.781 -17.594 -14.375 1 91.75 57 ARG B C 1
ATOM 3464 O O . ARG B 1 57 ? 2.93 -17.812 -15.578 1 91.75 57 ARG B O 1
ATOM 3471 N N . ASP B 1 58 ? 3.668 -16.984 -13.609 1 89.06 58 ASP B N 1
ATOM 3472 C CA . ASP B 1 58 ? 5 -16.609 -14.086 1 89.06 58 ASP B CA 1
ATOM 3473 C C . ASP B 1 58 ? 4.922 -15.586 -15.211 1 89.06 58 ASP B C 1
ATOM 3475 O O . ASP B 1 58 ? 5.633 -15.703 -16.219 1 89.06 58 ASP B O 1
ATOM 3479 N N . LEU B 1 59 ? 3.945 -14.727 -15.062 1 89.81 59 LEU B N 1
ATOM 3480 C CA . LEU B 1 59 ? 3.777 -13.625 -16 1 89.81 59 LEU B CA 1
ATOM 3481 C C . LEU B 1 59 ? 4.027 -12.281 -15.32 1 89.81 59 LEU B C 1
ATOM 3483 O O . LEU B 1 59 ? 3.77 -12.133 -14.125 1 89.81 59 LEU B O 1
ATOM 3487 N N . ASN B 1 60 ? 4.543 -11.391 -16.141 1 87.31 60 ASN B N 1
ATOM 3488 C CA . ASN B 1 60 ? 4.523 -9.992 -15.711 1 87.31 60 ASN B CA 1
ATOM 3489 C C . ASN B 1 60 ? 3.189 -9.328 -16.047 1 87.31 60 ASN B C 1
ATOM 3491 O O . ASN B 1 60 ? 2.455 -9.797 -16.922 1 87.31 60 ASN B O 1
ATOM 3495 N N . ASP B 1 61 ? 2.943 -8.234 -15.414 1 89.25 61 ASP B N 1
ATOM 3496 C CA . ASP B 1 61 ? 1.649 -7.57 -15.547 1 89.25 61 ASP B CA 1
ATOM 3497 C C . ASP B 1 61 ? 1.453 -7.031 -16.969 1 89.25 61 ASP B C 1
ATOM 3499 O O . ASP B 1 61 ? 0.323 -6.773 -17.391 1 89.25 61 ASP B O 1
ATOM 3503 N N . GLU B 1 62 ? 2.506 -6.918 -17.75 1 86.81 62 GLU B N 1
ATOM 3504 C CA . GLU B 1 62 ? 2.391 -6.344 -19.078 1 86.81 62 GLU B CA 1
ATOM 3505 C C . GLU B 1 62 ? 2.416 -7.43 -20.156 1 86.81 62 GLU B C 1
ATOM 3507 O O . GLU B 1 62 ? 2.271 -7.141 -21.344 1 86.81 62 GLU B O 1
ATOM 3512 N N . ASP B 1 63 ? 2.604 -8.602 -19.734 1 88.44 63 ASP B N 1
ATOM 3513 C CA . ASP B 1 63 ? 2.719 -9.688 -20.703 1 88.44 63 ASP B CA 1
ATOM 3514 C C . ASP B 1 63 ? 1.375 -9.977 -21.375 1 88.44 63 ASP B C 1
ATOM 3516 O O . ASP B 1 63 ? 0.322 -9.648 -20.828 1 88.44 63 ASP B O 1
ATOM 3520 N N . GLU B 1 64 ? 1.453 -10.594 -22.5 1 88.12 64 GLU B N 1
ATOM 3521 C CA . GLU B 1 64 ? 0.235 -11.031 -23.172 1 88.12 64 GLU B CA 1
ATOM 3522 C C . GLU B 1 64 ? -0.504 -12.086 -22.359 1 88.12 64 GLU B C 1
ATOM 3524 O O . GLU B 1 64 ? 0.108 -13.023 -21.844 1 88.12 64 GLU B O 1
ATOM 3529 N N . GLY B 1 65 ? -1.808 -11.875 -22.234 1 90.12 65 GLY B N 1
ATOM 3530 C CA . GLY B 1 65 ? -2.615 -12.844 -21.516 1 90.12 65 GLY B CA 1
ATOM 3531 C C . GLY B 1 65 ? -2.639 -12.594 -20.016 1 90.12 65 GLY B C 1
ATOM 3532 O O . GLY B 1 65 ? -3.336 -13.289 -19.266 1 90.12 65 GLY B O 1
ATOM 3533 N N . ALA B 1 66 ? -1.907 -11.617 -19.594 1 91.81 66 ALA B N 1
ATOM 3534 C CA . ALA B 1 66 ? -1.884 -11.281 -18.172 1 91.81 66 ALA B CA 1
ATOM 3535 C C . ALA B 1 66 ? -3.209 -10.664 -17.734 1 91.81 66 ALA B C 1
ATOM 3537 O O . ALA B 1 66 ? -3.9 -10.023 -18.531 1 91.81 66 ALA B O 1
ATOM 3538 N N . ALA B 1 67 ? -3.557 -10.969 -16.531 1 91.44 67 ALA B N 1
ATOM 3539 C CA . ALA B 1 67 ? -4.703 -10.281 -15.922 1 91.44 67 ALA B CA 1
ATOM 3540 C C . ALA B 1 67 ? -4.461 -8.781 -15.836 1 91.44 67 ALA B C 1
ATOM 3542 O O . ALA B 1 67 ? -3.348 -8.336 -15.547 1 91.44 67 ALA B O 1
ATOM 3543 N N . LEU B 1 68 ? -5.496 -8.039 -16.047 1 87.69 68 LEU B N 1
ATOM 3544 C CA . LEU B 1 68 ? -5.375 -6.586 -16.031 1 87.69 68 LEU B CA 1
ATOM 3545 C C . LEU B 1 68 ? -5.164 -6.074 -14.602 1 87.69 68 LEU B C 1
ATOM 3547 O O . LEU B 1 68 ? -5.855 -6.504 -13.68 1 87.69 68 LEU B O 1
ATOM 3551 N N . THR B 1 69 ? -4.152 -5.242 -14.484 1 85.75 69 THR B N 1
ATOM 3552 C CA . THR B 1 69 ? -3.832 -4.633 -13.195 1 85.75 69 THR B CA 1
ATOM 3553 C C . THR B 1 69 ? -3.879 -3.111 -13.289 1 85.75 69 THR B C 1
ATOM 3555 O O . THR B 1 69 ? -3.943 -2.553 -14.383 1 85.75 69 THR B O 1
ATOM 3558 N N . GLY B 1 70 ? -4.008 -2.396 -12.117 1 81.94 70 GLY B N 1
ATOM 3559 C CA . GLY B 1 70 ? -4.02 -0.942 -12.133 1 81.94 70 GLY B CA 1
ATOM 3560 C C . GLY B 1 70 ? -4.48 -0.333 -10.828 1 81.94 70 GLY B C 1
ATOM 3561 O O . GLY B 1 70 ? -4.824 -1.054 -9.883 1 81.94 70 GLY B O 1
ATOM 3562 N N . CYS B 1 71 ? -4.449 0.964 -10.82 1 82.12 71 CYS B N 1
ATOM 3563 C CA . CYS B 1 71 ? -4.789 1.711 -9.617 1 82.12 71 CYS B CA 1
ATOM 3564 C C . CYS B 1 71 ? -6.297 1.887 -9.492 1 82.12 71 CYS B C 1
ATOM 3566 O O . CYS B 1 71 ? -6.785 2.365 -8.469 1 82.12 71 CYS B O 1
ATOM 3568 N N . LYS B 1 72 ? -7.027 1.485 -10.547 1 81.44 72 LYS B N 1
ATOM 3569 C CA . LYS B 1 72 ? -8.484 1.475 -10.523 1 81.44 72 LYS B CA 1
ATOM 3570 C C . LYS B 1 72 ? -9.031 0.053 -10.641 1 81.44 72 LYS B C 1
ATOM 3572 O O . LYS B 1 72 ? -8.281 -0.875 -10.969 1 81.44 72 LYS B O 1
ATOM 3577 N N . GLU B 1 73 ? -10.227 0.031 -10.219 1 80.62 73 GLU B N 1
ATOM 3578 C CA . GLU B 1 73 ? -10.859 -1.273 -10.375 1 80.62 73 GLU B CA 1
ATOM 3579 C C . GLU B 1 73 ? -10.797 -1.749 -11.82 1 80.62 73 GLU B C 1
ATOM 3581 O O . GLU B 1 73 ? -11.195 -1.029 -12.734 1 80.62 73 GLU B O 1
ATOM 3586 N N . THR B 1 74 ? -10.289 -2.928 -11.984 1 79.19 74 THR B N 1
ATOM 3587 C CA . THR B 1 74 ? -10.125 -3.443 -13.336 1 79.19 74 THR B CA 1
ATOM 3588 C C . THR B 1 74 ? -10.898 -4.742 -13.516 1 79.19 74 THR B C 1
ATOM 3590 O O . THR B 1 74 ? -11.234 -5.121 -14.641 1 79.19 74 THR B O 1
ATOM 3593 N N . THR B 1 75 ? -11.109 -5.484 -12.453 1 81.75 75 THR B N 1
ATOM 3594 C CA . THR B 1 75 ? -11.82 -6.754 -12.508 1 81.75 75 THR B CA 1
ATOM 3595 C C . THR B 1 75 ? -13.312 -6.551 -12.266 1 81.75 75 THR B C 1
ATOM 3597 O O . THR B 1 75 ? -13.75 -6.422 -11.125 1 81.75 75 THR B O 1
ATOM 3600 N N . LYS B 1 76 ? -14.078 -6.625 -13.312 1 86.06 76 LYS B N 1
ATOM 3601 C CA . LYS B 1 76 ? -15.5 -6.312 -13.203 1 86.06 76 LYS B CA 1
ATOM 3602 C C . LYS B 1 76 ? -16.359 -7.559 -13.406 1 86.06 76 LYS B C 1
ATOM 3604 O O . LYS B 1 76 ? -17.578 -7.5 -13.305 1 86.06 76 LYS B O 1
ATOM 3609 N N . GLU B 1 77 ? -15.695 -8.641 -13.766 1 89.19 77 GLU B N 1
ATOM 3610 C CA . GLU B 1 77 ? -16.359 -9.93 -13.914 1 89.19 77 GLU B CA 1
ATOM 3611 C C . GLU B 1 77 ? -15.406 -11.078 -13.562 1 89.19 77 GLU B C 1
ATOM 3613 O O . GLU B 1 77 ? -14.188 -10.891 -13.539 1 89.19 77 GLU B O 1
ATOM 3618 N N . VAL B 1 78 ? -16.047 -12.148 -13.234 1 91.75 78 VAL B N 1
ATOM 3619 C CA . VAL B 1 78 ? -15.25 -13.352 -13.023 1 91.75 78 VAL B CA 1
ATOM 3620 C C . VAL B 1 78 ? -14.516 -13.719 -14.305 1 91.75 78 VAL B C 1
ATOM 3622 O O . VAL B 1 78 ? -15.148 -13.969 -15.336 1 91.75 78 VAL B O 1
ATOM 3625 N N . THR B 1 79 ? -13.203 -13.758 -14.273 1 93.62 79 THR B N 1
ATOM 3626 C CA . THR B 1 79 ? -12.43 -13.969 -15.484 1 93.62 79 THR B CA 1
ATOM 3627 C C . THR B 1 79 ? -11.438 -15.109 -15.297 1 93.62 79 THR B C 1
ATOM 3629 O O . THR B 1 79 ? -10.773 -15.203 -14.258 1 93.62 79 THR B O 1
ATOM 3632 N N . ALA B 1 80 ? -11.375 -15.977 -16.312 1 94.25 80 ALA B N 1
ATOM 3633 C CA . ALA B 1 80 ? -10.477 -17.125 -16.281 1 94.25 80 ALA B CA 1
ATOM 3634 C C . ALA B 1 80 ? -9.117 -16.797 -16.891 1 94.25 80 ALA B C 1
ATOM 3636 O O . ALA B 1 80 ? -9.047 -16.141 -17.922 1 94.25 80 ALA B O 1
ATOM 3637 N N . TYR B 1 81 ? -8.086 -17.234 -16.203 1 95.5 81 TYR B N 1
ATOM 3638 C CA . TYR B 1 81 ? -6.715 -17.094 -16.688 1 95.5 81 TYR B CA 1
ATOM 3639 C C . TYR B 1 81 ? -5.984 -18.438 -16.641 1 95.5 81 TYR B C 1
ATOM 3641 O O . TYR B 1 81 ? -5.359 -18.766 -15.625 1 95.5 81 TYR B O 1
ATOM 3649 N N . PRO B 1 82 ? -5.98 -19.141 -17.703 1 93.88 82 PRO B N 1
ATOM 3650 C CA . PRO B 1 82 ? -5.227 -20.406 -17.75 1 93.88 82 PRO B CA 1
ATOM 3651 C C . PRO B 1 82 ? -3.715 -20.188 -17.734 1 93.88 82 PRO B C 1
ATOM 3653 O O . PRO B 1 82 ? -3.229 -19.172 -18.25 1 93.88 82 PRO B O 1
ATOM 3656 N N . HIS B 1 83 ? -3.043 -21.078 -17.094 1 91.75 83 HIS B N 1
ATOM 3657 C CA . HIS B 1 83 ? -1.588 -21.031 -17.141 1 91.75 83 HIS B CA 1
ATOM 3658 C C . HIS B 1 83 ? -1.091 -21.172 -18.578 1 91.75 83 HIS B C 1
ATOM 3660 O O . HIS B 1 83 ? -1.603 -21.984 -19.344 1 91.75 83 HIS B O 1
ATOM 3666 N N . PRO B 1 84 ? -0.132 -20.406 -18.938 1 87.75 84 PRO B N 1
ATOM 3667 C CA . PRO B 1 84 ? 0.31 -20.422 -20.344 1 87.75 84 PRO B CA 1
ATOM 3668 C C . PRO B 1 84 ? 0.863 -21.781 -20.766 1 87.75 84 PRO B C 1
ATOM 3670 O O . PRO B 1 84 ? 0.595 -22.234 -21.891 1 87.75 84 PRO B O 1
ATOM 3673 N N . ASN B 1 85 ? 1.604 -22.469 -19.938 1 83.5 85 ASN B N 1
ATOM 3674 C CA . ASN B 1 85 ? 2.246 -23.734 -20.281 1 83.5 85 ASN B CA 1
ATOM 3675 C C . ASN B 1 85 ? 1.425 -24.922 -19.812 1 83.5 85 ASN B C 1
ATOM 3677 O O . ASN B 1 85 ? 1.643 -26.047 -20.266 1 83.5 85 ASN B O 1
ATOM 3681 N N . TYR B 1 86 ? 0.483 -24.641 -18.922 1 86.56 86 TYR B N 1
ATOM 3682 C CA . TYR B 1 86 ? -0.384 -25.672 -18.375 1 86.56 86 TYR B CA 1
ATOM 3683 C C . TYR B 1 86 ? -1.836 -25.219 -18.344 1 86.56 86 TYR B C 1
ATOM 3685 O O . TYR B 1 86 ? -2.4 -24.984 -17.281 1 86.56 86 TYR B O 1
ATOM 3693 N N . PRO B 1 87 ? -2.516 -25.234 -19.422 1 88.62 87 PRO B N 1
ATOM 3694 C CA . PRO B 1 87 ? -3.842 -24.625 -19.562 1 88.62 87 PRO B CA 1
ATOM 3695 C C . PRO B 1 87 ? -4.914 -25.344 -18.75 1 88.62 87 PRO B C 1
ATOM 3697 O O . PRO B 1 87 ? -6.012 -24.812 -18.562 1 88.62 87 PRO B O 1
ATOM 3700 N N . ASN B 1 88 ? -4.613 -26.578 -18.312 1 88.94 88 ASN B N 1
ATOM 3701 C CA . ASN B 1 88 ? -5.555 -27.297 -17.469 1 88.94 88 ASN B CA 1
ATOM 3702 C C . ASN B 1 88 ? -5.648 -26.672 -16.078 1 88.94 88 ASN B C 1
ATOM 3704 O O . ASN B 1 88 ? -6.578 -26.969 -15.32 1 88.94 88 ASN B O 1
ATOM 3708 N N . VAL B 1 89 ? -4.727 -25.875 -15.727 1 90.19 89 VAL B N 1
ATOM 3709 C CA . VAL B 1 89 ? -4.766 -25.141 -14.469 1 90.19 89 VAL B CA 1
ATOM 3710 C C . VAL B 1 89 ? -5.219 -23.703 -14.727 1 90.19 89 VAL B C 1
ATOM 3712 O O . VAL B 1 89 ? -4.531 -22.953 -15.414 1 90.19 89 VAL B O 1
ATOM 3715 N N . THR B 1 90 ? -6.328 -23.391 -14.125 1 93.75 90 THR B N 1
ATOM 3716 C CA . THR B 1 90 ? -6.914 -22.078 -14.406 1 93.75 90 THR B CA 1
ATOM 3717 C C . THR B 1 90 ? -7.098 -21.281 -13.109 1 93.75 90 THR B C 1
ATOM 3719 O O . THR B 1 90 ? -7.668 -21.781 -12.141 1 93.75 90 THR B O 1
ATOM 3722 N N . PHE B 1 91 ? -6.559 -20.109 -13.133 1 94.88 91 PHE B N 1
ATOM 3723 C CA . PHE B 1 91 ? -6.82 -19.156 -12.07 1 94.88 91 PHE B CA 1
ATOM 3724 C C . PHE B 1 91 ? -8.008 -18.266 -12.43 1 94.88 91 PHE B C 1
ATOM 3726 O O . PHE B 1 91 ? -8.078 -17.734 -13.539 1 94.88 91 PHE B O 1
ATOM 3733 N N . TRP B 1 92 ? -8.875 -18.188 -11.5 1 94.44 92 TRP B N 1
ATOM 3734 C CA . TRP B 1 92 ? -10.047 -17.344 -11.703 1 94.44 92 TRP B CA 1
ATOM 3735 C C . TRP B 1 92 ? -9.961 -16.078 -10.875 1 94.44 92 TRP B C 1
ATOM 3737 O O . TRP B 1 92 ? -9.914 -16.125 -9.641 1 94.44 92 TRP B O 1
ATOM 3747 N N . ASP B 1 93 ? -9.883 -14.992 -11.555 1 95.44 93 ASP B N 1
ATOM 3748 C CA . ASP B 1 93 ? -9.883 -13.68 -10.914 1 95.44 93 ASP B CA 1
ATOM 3749 C C . ASP B 1 93 ? -11.297 -13.219 -10.594 1 95.44 93 ASP B C 1
ATOM 3751 O O . ASP B 1 93 ? -12.078 -12.906 -11.5 1 95.44 93 ASP B O 1
ATOM 3755 N N . LEU B 1 94 ? -11.617 -13.164 -9.375 1 93.56 94 LEU B N 1
ATOM 3756 C CA . LEU B 1 94 ? -12.945 -12.727 -8.945 1 93.56 94 LEU B CA 1
ATOM 3757 C C . LEU B 1 94 ? -12.945 -11.234 -8.633 1 93.56 94 LEU B C 1
ATOM 3759 O O . LEU B 1 94 ? -11.953 -10.703 -8.117 1 93.56 94 LEU B O 1
ATOM 3763 N N . PRO B 1 95 ? -13.992 -10.555 -8.93 1 91.38 95 PRO B N 1
ATOM 3764 C CA . PRO B 1 95 ? -14.078 -9.133 -8.57 1 91.38 95 PRO B CA 1
ATOM 3765 C C . PRO B 1 95 ? -13.859 -8.891 -7.078 1 91.38 95 PRO B C 1
ATOM 3767 O O . PRO B 1 95 ? -14.18 -9.75 -6.254 1 91.38 95 PRO B O 1
ATOM 3770 N N . GLY B 1 96 ? -13.328 -7.742 -6.82 1 90.25 96 GLY B N 1
ATOM 3771 C CA . GLY B 1 96 ? -13.062 -7.41 -5.43 1 90.25 96 GLY B CA 1
ATOM 3772 C C . GLY B 1 96 ? -14.32 -7.164 -4.621 1 90.25 96 GLY B C 1
ATOM 3773 O O . GLY B 1 96 ? -15.266 -6.547 -5.113 1 90.25 96 GLY B O 1
ATOM 3774 N N . ILE B 1 97 ? -14.297 -7.629 -3.438 1 88.88 97 ILE B N 1
ATOM 3775 C CA . ILE B 1 97 ? -15.398 -7.391 -2.514 1 88.88 97 ILE B CA 1
ATOM 3776 C C . ILE B 1 97 ? -15.289 -5.984 -1.926 1 88.88 97 ILE B C 1
ATOM 3778 O O . ILE B 1 97 ? -14.18 -5.477 -1.721 1 88.88 97 ILE B O 1
ATOM 3782 N N . GLY B 1 98 ? -16.453 -5.352 -1.665 1 86.25 98 GLY B N 1
ATOM 3783 C CA . GLY B 1 98 ? -16.469 -4.086 -0.95 1 86.25 98 GLY B CA 1
ATOM 3784 C C . GLY B 1 98 ? -16.5 -2.883 -1.87 1 86.25 98 GLY B C 1
ATOM 3785 O O . GLY B 1 98 ? -16.344 -1.745 -1.418 1 86.25 98 GLY B O 1
ATOM 3786 N N . THR B 1 99 ? -16.578 -3.119 -3.16 1 84.69 99 THR B N 1
ATOM 3787 C CA . THR B 1 99 ? -16.734 -2.018 -4.102 1 84.69 99 THR B CA 1
ATOM 3788 C C . THR B 1 99 ? -18.203 -1.631 -4.234 1 84.69 99 THR B C 1
ATOM 3790 O O . THR B 1 99 ? -19.078 -2.326 -3.719 1 84.69 99 THR B O 1
ATOM 3793 N N . THR B 1 100 ? -18.375 -0.568 -4.848 1 82.25 100 THR B N 1
ATOM 3794 C CA . THR B 1 100 ? -19.75 -0.151 -5.078 1 82.25 100 THR B CA 1
ATOM 3795 C C . THR B 1 100 ? -20.453 -1.113 -6.031 1 82.25 100 THR B C 1
ATOM 3797 O O . THR B 1 100 ? -21.672 -1.334 -5.918 1 82.25 100 THR B O 1
ATOM 3800 N N . ASN B 1 101 ? -19.75 -1.748 -6.949 1 82.25 101 ASN B N 1
ATOM 3801 C CA . ASN B 1 101 ? -20.297 -2.705 -7.902 1 82.25 101 ASN B CA 1
ATOM 3802 C C . ASN B 1 101 ? -20.453 -4.09 -7.281 1 82.25 101 ASN B C 1
ATOM 3804 O O . ASN B 1 101 ? -21.344 -4.852 -7.672 1 82.25 101 ASN B O 1
ATOM 3808 N N . PHE B 1 102 ? -19.656 -4.398 -6.293 1 83.38 102 PHE B N 1
ATOM 3809 C CA . PHE B 1 102 ? -19.656 -5.688 -5.613 1 83.38 102 PHE B CA 1
ATOM 3810 C C . PHE B 1 102 ? -19.625 -5.504 -4.102 1 83.38 102 PHE B C 1
ATOM 3812 O O . PHE B 1 102 ? -18.672 -5.906 -3.439 1 83.38 102 PHE B O 1
ATOM 3819 N N . PRO B 1 103 ? -20.734 -4.996 -3.664 1 84.12 103 PRO B N 1
ATOM 3820 C CA . PRO B 1 103 ? -20.812 -4.816 -2.211 1 84.12 103 PRO B CA 1
ATOM 3821 C C . PRO B 1 103 ? -20.766 -6.137 -1.449 1 84.12 103 PRO B C 1
ATOM 3823 O O . PRO B 1 103 ? -21.203 -7.168 -1.973 1 84.12 103 PRO B O 1
ATOM 3826 N N . ALA B 1 104 ? -20.281 -6.094 -0.264 1 83 104 ALA B N 1
ATOM 3827 C CA . ALA B 1 104 ? -20.062 -7.293 0.543 1 83 104 ALA B CA 1
ATOM 3828 C C . ALA B 1 104 ? -21.359 -8.086 0.712 1 83 104 ALA B C 1
ATOM 3830 O O . ALA B 1 104 ? -21.344 -9.32 0.636 1 83 104 ALA B O 1
ATOM 3831 N N . LYS B 1 105 ? -22.422 -7.422 0.842 1 82.38 105 LYS B N 1
ATOM 3832 C CA . LYS B 1 105 ? -23.703 -8.062 1.122 1 82.38 105 LYS B CA 1
ATOM 3833 C C . LYS B 1 105 ? -24.188 -8.875 -0.078 1 82.38 105 LYS B C 1
ATOM 3835 O O . LYS B 1 105 ? -24.859 -9.898 0.085 1 82.38 105 LYS B O 1
ATOM 3840 N N . LYS B 1 106 ? -23.781 -8.562 -1.29 1 83.25 106 LYS B N 1
ATOM 3841 C CA . LYS B 1 106 ? -24.312 -9.195 -2.498 1 83.25 106 LYS B CA 1
ATOM 3842 C C . LYS B 1 106 ? -23.219 -9.992 -3.215 1 83.25 106 LYS B C 1
ATOM 3844 O O . LYS B 1 106 ? -23.438 -10.523 -4.305 1 83.25 106 LYS B O 1
ATOM 3849 N N . TYR B 1 107 ? -22.156 -10.125 -2.656 1 86.12 107 TYR B N 1
ATOM 3850 C CA . TYR B 1 107 ? -20.969 -10.633 -3.334 1 86.12 107 TYR B CA 1
ATOM 3851 C C . TYR B 1 107 ? -21.156 -12.086 -3.748 1 86.12 107 TYR B C 1
ATOM 3853 O O . TYR B 1 107 ? -20.875 -12.453 -4.891 1 86.12 107 TYR B O 1
ATOM 3861 N N . LYS B 1 108 ? -21.688 -12.945 -2.879 1 81.62 108 LYS B N 1
ATOM 3862 C CA . LYS B 1 108 ? -21.859 -14.367 -3.145 1 81.62 108 LYS B CA 1
ATOM 3863 C C . LYS B 1 108 ? -22.766 -14.602 -4.344 1 81.62 108 LYS B C 1
ATOM 3865 O O . LYS B 1 108 ? -22.453 -15.398 -5.23 1 81.62 108 LYS B O 1
ATOM 3870 N N . LYS B 1 109 ? -23.797 -13.93 -4.375 1 79.75 109 LYS B N 1
ATOM 3871 C CA . LYS B 1 109 ? -24.797 -14.094 -5.422 1 79.75 109 LYS B CA 1
ATOM 3872 C C . LYS B 1 109 ? -24.25 -13.656 -6.777 1 79.75 109 LYS B C 1
ATOM 3874 O O . LYS B 1 109 ? -24.562 -14.266 -7.801 1 79.75 109 LYS B O 1
ATOM 3879 N N . LYS B 1 110 ? -23.406 -12.789 -6.773 1 80 110 LYS B N 1
ATOM 3880 C CA . LYS B 1 110 ? -22.922 -12.195 -8.016 1 80 110 LYS B CA 1
ATOM 3881 C C . LYS B 1 110 ? -21.781 -13.008 -8.609 1 80 110 LYS B C 1
ATOM 3883 O O . LYS B 1 110 ? -21.625 -13.086 -9.836 1 80 110 LYS B O 1
ATOM 3888 N N . VAL B 1 111 ? -20.953 -13.625 -7.875 1 83.12 111 VAL B N 1
ATOM 3889 C CA . VAL B 1 111 ? -19.703 -14.203 -8.352 1 83.12 111 VAL B CA 1
ATOM 3890 C C . VAL B 1 111 ? -19.859 -15.719 -8.469 1 83.12 111 VAL B C 1
ATOM 3892 O O . VAL B 1 111 ? -19.156 -16.359 -9.266 1 83.12 111 VAL B O 1
ATOM 3895 N N . GLY B 1 112 ? -20.766 -16.453 -7.945 1 79.5 112 GLY B N 1
ATOM 3896 C CA . GLY B 1 112 ? -20.922 -17.891 -8.031 1 79.5 112 GLY B CA 1
ATOM 3897 C C . GLY B 1 112 ? -19.703 -18.656 -7.523 1 79.5 112 GLY B C 1
ATOM 3898 O O . GLY B 1 112 ? -18.953 -19.219 -8.312 1 79.5 112 GLY B O 1
ATOM 3899 N N . LEU B 1 113 ? -19.562 -19 -6.34 1 78.5 113 LEU B N 1
ATOM 3900 C CA . LEU B 1 113 ? -18.359 -19.531 -5.688 1 78.5 113 LEU B CA 1
ATOM 3901 C C . LEU B 1 113 ? -18.344 -21.062 -5.758 1 78.5 113 LEU B C 1
ATOM 3903 O O . LEU B 1 113 ? -17.328 -21.688 -5.453 1 78.5 113 LEU B O 1
ATOM 3907 N N . GLU B 1 114 ? -19.25 -21.703 -6.398 1 81.06 114 GLU B N 1
ATOM 3908 C CA . GLU B 1 114 ? -19.406 -23.156 -6.262 1 81.06 114 GLU B CA 1
ATOM 3909 C C . GLU B 1 114 ? -18.531 -23.906 -7.258 1 81.06 114 GLU B C 1
ATOM 3911 O O . GLU B 1 114 ? -18.156 -25.062 -7.023 1 81.06 114 GLU B O 1
ATOM 3916 N N . LYS B 1 115 ? -18.094 -23.328 -8.227 1 82.38 115 LYS B N 1
ATOM 3917 C CA . LYS B 1 115 ? -17.484 -24.047 -9.344 1 82.38 115 LYS B CA 1
ATOM 3918 C C . LYS B 1 115 ? -15.984 -24.188 -9.156 1 82.38 115 LYS B C 1
ATOM 3920 O O . LYS B 1 115 ? -15.305 -24.797 -9.984 1 82.38 115 LYS B O 1
ATOM 3925 N N . PHE B 1 116 ? -15.508 -23.781 -8.055 1 89.38 116 PHE B N 1
ATOM 3926 C CA . PHE B 1 116 ? -14.055 -23.766 -7.902 1 89.38 116 PHE B CA 1
ATOM 3927 C C . PHE B 1 116 ? -13.594 -24.875 -6.969 1 89.38 116 PHE B C 1
ATOM 3929 O O . PHE B 1 116 ? -14.367 -25.344 -6.141 1 89.38 116 PHE B O 1
ATOM 3936 N N . ASP B 1 117 ? -12.328 -25.344 -7.184 1 87.19 117 ASP B N 1
ATOM 3937 C CA . ASP B 1 117 ? -11.773 -26.406 -6.344 1 87.19 117 ASP B CA 1
ATOM 3938 C C . ASP B 1 117 ? -11.43 -25.875 -4.957 1 87.19 117 ASP B C 1
ATOM 3940 O O . ASP B 1 117 ? -11.766 -26.5 -3.945 1 87.19 117 ASP B O 1
ATOM 3944 N N . PHE B 1 118 ? -10.766 -24.812 -4.914 1 89.38 118 PHE B N 1
ATOM 3945 C CA . PHE B 1 118 ? -10.484 -24.125 -3.658 1 89.38 118 PHE B CA 1
ATOM 3946 C C . PHE B 1 118 ? -10.289 -22.625 -3.891 1 89.38 118 PHE B C 1
ATOM 3948 O O . PHE B 1 118 ? -10.32 -22.156 -5.031 1 89.38 118 PHE B O 1
ATOM 3955 N N . PHE B 1 119 ? -10.148 -21.906 -2.736 1 93.62 119 PHE B N 1
ATOM 3956 C CA . PHE B 1 119 ? -10.109 -20.453 -2.803 1 93.62 119 PHE B CA 1
ATOM 3957 C C . PHE B 1 119 ? -8.812 -19.922 -2.195 1 93.62 119 PHE B C 1
ATOM 3959 O O . PHE B 1 119 ? -8.297 -20.484 -1.229 1 93.62 119 PHE B O 1
ATOM 3966 N N . ILE B 1 120 ? -8.336 -18.906 -2.824 1 95.62 120 ILE B N 1
ATOM 3967 C CA . ILE B 1 120 ? -7.309 -18.078 -2.211 1 95.62 120 ILE B CA 1
ATOM 3968 C C . ILE B 1 120 ? -7.887 -16.703 -1.885 1 95.62 120 ILE B C 1
ATOM 3970 O O . ILE B 1 120 ? -8.336 -15.977 -2.781 1 95.62 120 ILE B O 1
ATOM 3974 N N . ILE B 1 121 ? -7.906 -16.375 -0.644 1 96.88 121 ILE B N 1
ATOM 3975 C CA . ILE B 1 121 ? -8.344 -15.039 -0.219 1 96.88 121 ILE B CA 1
ATOM 3976 C C . ILE B 1 121 ? -7.137 -14.117 -0.092 1 96.88 121 ILE B C 1
ATOM 3978 O O . ILE B 1 121 ? -6.254 -14.344 0.741 1 96.88 121 ILE B O 1
ATOM 3982 N N . ILE B 1 122 ? -7.105 -13.102 -0.902 1 97.19 122 ILE B N 1
ATOM 3983 C CA . ILE B 1 122 ? -6.012 -12.133 -0.868 1 97.19 122 ILE B CA 1
ATOM 3984 C C . ILE B 1 122 ? -6.434 -10.906 -0.063 1 97.19 122 ILE B C 1
ATOM 3986 O O . ILE B 1 122 ? -7.484 -10.32 -0.319 1 97.19 122 ILE B O 1
ATOM 3990 N N . SER B 1 123 ? -5.684 -10.547 0.922 1 95.44 123 SER B N 1
ATOM 3991 C CA . SER B 1 123 ? -5.883 -9.367 1.748 1 95.44 123 SER B CA 1
ATOM 3992 C C . SER B 1 123 ? -4.645 -8.477 1.756 1 95.44 123 SER B C 1
ATOM 3994 O O . SER B 1 123 ? -3.518 -8.977 1.771 1 95.44 123 SER B O 1
ATOM 3996 N N . ALA B 1 124 ? -4.867 -7.16 1.721 1 92.69 124 ALA B N 1
ATOM 3997 C CA . ALA B 1 124 ? -3.732 -6.238 1.756 1 92.69 124 ALA B CA 1
ATOM 3998 C C . ALA B 1 124 ? -3.881 -5.23 2.893 1 92.69 124 ALA B C 1
ATOM 4000 O O . ALA B 1 124 ? -4.992 -4.816 3.223 1 92.69 124 ALA B O 1
ATOM 4001 N N . HIS B 1 125 ? -2.812 -4.914 3.51 1 85.25 125 HIS B N 1
ATOM 4002 C CA . HIS B 1 125 ? -2.604 -3.801 4.43 1 85.25 125 HIS B CA 1
ATOM 4003 C C . HIS B 1 125 ? -3.229 -4.086 5.789 1 85.25 125 HIS B C 1
ATOM 4005 O O . HIS B 1 125 ? -2.572 -3.939 6.824 1 85.25 125 HIS B O 1
ATOM 4011 N N . ARG B 1 126 ? -4.531 -4.48 5.805 1 88.56 126 ARG B N 1
ATOM 4012 C CA . ARG B 1 126 ? -5.164 -4.777 7.086 1 88.56 126 ARG B CA 1
ATOM 4013 C C . ARG B 1 126 ? -6.145 -5.934 6.957 1 88.56 126 ARG B C 1
ATOM 4015 O O . ARG B 1 126 ? -6.703 -6.168 5.883 1 88.56 126 ARG B O 1
ATOM 4022 N N . PHE B 1 127 ? -6.242 -6.66 8.102 1 90.81 127 PHE B N 1
ATOM 4023 C CA . PHE B 1 127 ? -7.332 -7.625 8.219 1 90.81 127 PHE B CA 1
ATOM 4024 C C . PHE B 1 127 ? -8.664 -6.91 8.422 1 90.81 127 PHE B C 1
ATOM 4026 O O . PHE B 1 127 ? -8.781 -6.039 9.281 1 90.81 127 PHE B O 1
ATOM 4033 N N . THR B 1 128 ? -9.688 -7.199 7.656 1 90.94 128 THR B N 1
ATOM 4034 C CA . THR B 1 128 ? -10.93 -6.434 7.68 1 90.94 128 THR B CA 1
ATOM 4035 C C . THR B 1 128 ? -12.133 -7.359 7.867 1 90.94 128 THR B C 1
ATOM 4037 O O . THR B 1 128 ? -11.984 -8.586 7.844 1 90.94 128 THR B O 1
ATOM 4040 N N . GLU B 1 129 ? -13.305 -6.742 8.008 1 91.12 129 GLU B N 1
ATOM 4041 C CA . GLU B 1 129 ? -14.547 -7.504 8.125 1 91.12 129 GLU B CA 1
ATOM 4042 C C . GLU B 1 129 ? -14.859 -8.25 6.828 1 91.12 129 GLU B C 1
ATOM 4044 O O . GLU B 1 129 ? -15.508 -9.297 6.848 1 91.12 129 GLU B O 1
ATOM 4049 N N . ASN B 1 130 ? -14.453 -7.695 5.711 1 92.06 130 ASN B N 1
ATOM 4050 C CA . ASN B 1 130 ? -14.688 -8.352 4.426 1 92.06 130 ASN B CA 1
ATOM 4051 C C . ASN B 1 130 ? -13.938 -9.672 4.328 1 92.06 130 ASN B C 1
ATOM 4053 O O . ASN B 1 130 ? -14.414 -10.617 3.693 1 92.06 130 ASN B O 1
ATOM 4057 N N . ASP B 1 131 ? -12.75 -9.766 4.91 1 93.81 131 ASP B N 1
ATOM 4058 C CA . ASP B 1 131 ? -12.008 -11.016 4.973 1 93.81 131 ASP B CA 1
ATOM 4059 C C . ASP B 1 131 ? -12.797 -12.094 5.711 1 93.81 131 ASP B C 1
ATOM 4061 O O . ASP B 1 131 ? -12.867 -13.242 5.258 1 93.81 131 ASP B O 1
ATOM 4065 N N . VAL B 1 132 ? -13.383 -11.648 6.762 1 93.44 132 VAL B N 1
ATOM 4066 C CA . VAL B 1 132 ? -14.172 -12.562 7.578 1 93.44 132 VAL B CA 1
ATOM 4067 C C . VAL B 1 132 ? -15.398 -13.031 6.789 1 93.44 132 VAL B C 1
ATOM 4069 O O . VAL B 1 132 ? -15.727 -14.219 6.789 1 93.44 132 VAL B O 1
ATOM 4072 N N . LYS B 1 133 ? -16.062 -12.117 6.184 1 92.38 133 LYS B N 1
ATOM 4073 C CA . LYS B 1 133 ? -17.25 -12.43 5.402 1 92.38 133 LYS B CA 1
ATOM 4074 C C . LYS B 1 133 ? -16.938 -13.445 4.305 1 92.38 133 LYS B C 1
ATOM 4076 O O . LYS B 1 133 ? -17.688 -14.406 4.109 1 92.38 133 LYS B O 1
ATOM 4081 N N . LEU B 1 134 ? -15.875 -13.242 3.617 1 92.75 134 LEU B N 1
ATOM 4082 C CA . LEU B 1 134 ? -15.461 -14.156 2.555 1 92.75 134 LEU B CA 1
ATOM 4083 C C . LEU B 1 134 ? -15.148 -15.539 3.117 1 92.75 134 LEU B C 1
ATOM 4085 O O . LEU B 1 134 ? -15.609 -16.547 2.584 1 92.75 134 LEU B O 1
ATOM 4089 N N . ALA B 1 135 ? -14.352 -15.586 4.184 1 93.94 135 ALA B N 1
ATOM 4090 C CA . ALA B 1 135 ? -13.961 -16.844 4.812 1 93.94 135 ALA B CA 1
ATOM 4091 C C . ALA B 1 135 ? -15.195 -17.641 5.242 1 93.94 135 ALA B C 1
ATOM 4093 O O . ALA B 1 135 ? -15.281 -18.844 4.988 1 93.94 135 ALA B O 1
ATOM 4094 N N . LYS B 1 136 ? -16.125 -16.984 5.809 1 93.5 136 LYS B N 1
ATOM 4095 C CA . LYS B 1 136 ? -17.344 -17.641 6.301 1 93.5 136 LYS B CA 1
ATOM 4096 C C . LYS B 1 136 ? -18.188 -18.156 5.148 1 93.5 136 LYS B C 1
ATOM 4098 O O . LYS B 1 136 ? -18.734 -19.266 5.23 1 93.5 136 LYS B O 1
ATOM 4103 N N . GLU B 1 137 ? -18.312 -17.375 4.117 1 90.69 137 GLU B N 1
ATOM 4104 C CA . GLU B 1 137 ? -19.094 -17.797 2.959 1 90.69 137 GLU B CA 1
ATOM 4105 C C . GLU B 1 137 ? -18.484 -19.047 2.311 1 90.69 137 GLU B C 1
ATOM 4107 O O . GLU B 1 137 ? -19.219 -19.953 1.902 1 90.69 137 GLU B O 1
ATOM 4112 N N . ILE B 1 138 ? -17.188 -19.094 2.174 1 90.81 138 ILE B N 1
ATOM 4113 C CA . ILE B 1 138 ? -16.5 -20.234 1.578 1 90.81 138 ILE B CA 1
ATOM 4114 C C . ILE B 1 138 ? -16.672 -21.453 2.471 1 90.81 138 ILE B C 1
ATOM 4116 O O . ILE B 1 138 ? -16.906 -22.562 1.979 1 90.81 138 ILE B O 1
ATOM 4120 N N . LYS B 1 139 ? -16.547 -21.266 3.75 1 90.44 139 LYS B N 1
ATOM 4121 C CA . LYS B 1 139 ? -16.734 -22.344 4.707 1 90.44 139 LYS B CA 1
ATOM 4122 C C . LYS B 1 139 ? -18.141 -22.922 4.617 1 90.44 139 LYS B C 1
ATOM 4124 O O . LYS B 1 139 ? -18.328 -24.141 4.699 1 90.44 139 LYS B O 1
ATOM 4129 N N . LYS B 1 140 ? -19.094 -22.078 4.496 1 90.56 140 LYS B N 1
ATOM 4130 C CA . LYS B 1 140 ? -20.484 -22.5 4.367 1 90.56 140 LYS B CA 1
ATOM 4131 C C . LYS B 1 140 ? -20.672 -23.438 3.17 1 90.56 140 LYS B C 1
ATOM 4133 O O . LYS B 1 140 ? -21.5 -24.344 3.201 1 90.56 140 LYS B O 1
ATOM 4138 N N . MET B 1 141 ? -19.906 -23.25 2.189 1 89.06 141 MET B N 1
ATOM 4139 C CA . MET B 1 141 ? -19.969 -24.078 0.989 1 89.06 141 MET B CA 1
ATOM 4140 C C . MET B 1 141 ? -19.094 -25.328 1.139 1 89.06 141 MET B C 1
ATOM 4142 O O . MET B 1 141 ? -18.953 -26.109 0.196 1 89.06 141 MET B O 1
ATOM 4146 N N . LYS B 1 142 ? -18.406 -25.469 2.217 1 88.81 142 LYS B N 1
ATOM 4147 C CA . LYS B 1 142 ? -17.547 -26.594 2.543 1 88.81 142 LYS B CA 1
ATOM 4148 C C . LYS B 1 142 ? -16.344 -26.656 1.611 1 88.81 142 LYS B C 1
ATOM 4150 O O . LYS B 1 142 ? -15.945 -27.734 1.176 1 88.81 142 LYS B O 1
ATOM 4155 N N . LYS B 1 143 ? -15.969 -25.562 1.27 1 88.38 143 LYS B N 1
ATOM 4156 C CA . LYS B 1 143 ? -14.766 -25.469 0.446 1 88.38 143 LYS B CA 1
ATOM 4157 C C . LYS B 1 143 ? -13.578 -24.969 1.267 1 88.38 143 LYS B C 1
ATOM 4159 O O . LYS B 1 143 ? -13.758 -24.359 2.32 1 88.38 143 LYS B O 1
ATOM 4164 N N . THR B 1 144 ? -12.438 -25.344 0.73 1 89.38 144 THR B N 1
ATOM 4165 C CA . THR B 1 144 ? -11.203 -24.953 1.403 1 89.38 144 THR B CA 1
ATOM 4166 C C . THR B 1 144 ? -10.711 -23.594 0.884 1 89.38 144 THR B C 1
ATOM 4168 O O . THR B 1 144 ? -10.867 -23.281 -0.298 1 89.38 144 THR B O 1
ATOM 4171 N N . PHE B 1 145 ? -10.164 -22.828 1.836 1 93.06 145 PHE B N 1
ATOM 4172 C CA . PHE B 1 145 ? -9.508 -21.594 1.398 1 93.06 145 PHE B CA 1
ATOM 4173 C C . PHE B 1 145 ? -8.141 -21.453 2.053 1 93.06 145 PHE B C 1
ATOM 4175 O O . PHE B 1 145 ? -7.871 -22.062 3.088 1 93.06 145 PHE B O 1
ATOM 4182 N N . TYR B 1 146 ? -7.297 -20.703 1.394 1 94.25 146 TYR B N 1
ATOM 4183 C CA . TYR B 1 146 ? -5.996 -20.266 1.893 1 94.25 146 TYR B CA 1
ATOM 4184 C C . TYR B 1 146 ? -5.91 -18.75 1.955 1 94.25 146 TYR B C 1
ATOM 4186 O O . TYR B 1 146 ? -6.277 -18.062 1 1 94.25 146 TYR B O 1
ATOM 4194 N N . PHE B 1 147 ? -5.457 -18.266 3.082 1 97.25 147 PHE B N 1
ATOM 4195 C CA . PHE B 1 147 ? -5.418 -16.812 3.291 1 97.25 147 PHE B CA 1
ATOM 4196 C C . PHE B 1 147 ? -4.035 -16.266 2.977 1 97.25 147 PHE B C 1
ATOM 4198 O O . PHE B 1 147 ? -3.045 -16.641 3.605 1 97.25 147 PHE B O 1
ATOM 4205 N N . VAL B 1 148 ? -4 -15.352 2.021 1 97.75 148 VAL B N 1
ATOM 4206 C CA . VAL B 1 148 ? -2.74 -14.758 1.583 1 97.75 148 VAL B CA 1
ATOM 4207 C C . VAL B 1 148 ? -2.742 -13.266 1.878 1 97.75 148 VAL B C 1
ATOM 4209 O O . VAL B 1 148 ? -3.598 -12.523 1.382 1 97.75 148 VAL B O 1
ATOM 4212 N N . ARG B 1 149 ? -1.862 -12.844 2.725 1 97.62 149 ARG B N 1
ATOM 4213 C CA . ARG B 1 149 ? -1.613 -11.422 2.938 1 97.62 149 ARG B CA 1
ATOM 4214 C C . ARG B 1 149 ? -0.589 -10.891 1.94 1 97.62 149 ARG B C 1
ATOM 4216 O O . ARG B 1 149 ? 0.598 -11.203 2.031 1 97.62 149 ARG B O 1
ATOM 4223 N N . SER B 1 150 ? -1.081 -10.023 1.061 1 96.62 150 SER B N 1
ATOM 4224 C CA . SER B 1 150 ? -0.253 -9.57 -0.052 1 96.62 150 SER B CA 1
ATOM 4225 C C . SER B 1 150 ? 0.403 -8.227 0.256 1 96.62 150 SER B C 1
ATOM 4227 O O . SER B 1 150 ? 0.227 -7.68 1.348 1 96.62 150 SER B O 1
ATOM 4229 N N . LYS B 1 151 ? 1.256 -7.742 -0.644 1 94.75 151 LYS B N 1
ATOM 4230 C CA . LYS B 1 151 ? 1.923 -6.441 -0.627 1 94.75 151 LYS B CA 1
ATOM 4231 C C . LYS B 1 151 ? 2.758 -6.27 0.639 1 94.75 151 LYS B C 1
ATOM 4233 O O . LYS B 1 151 ? 2.803 -5.18 1.214 1 94.75 151 LYS B O 1
ATOM 4238 N N . ILE B 1 152 ? 3.307 -7.297 1.07 1 95.56 152 ILE B N 1
ATOM 4239 C CA . ILE B 1 152 ? 4.121 -7.281 2.281 1 95.56 152 ILE B CA 1
ATOM 4240 C C . ILE B 1 152 ? 5.309 -6.34 2.094 1 95.56 152 ILE B C 1
ATOM 4242 O O . ILE B 1 152 ? 5.73 -5.668 3.039 1 95.56 152 ILE B O 1
ATOM 4246 N N . ASP B 1 153 ? 5.859 -6.309 0.884 1 93.69 153 ASP B N 1
ATOM 4247 C CA . ASP B 1 153 ? 6.953 -5.387 0.581 1 93.69 153 ASP B CA 1
ATOM 4248 C C . ASP B 1 153 ? 6.551 -3.945 0.876 1 93.69 153 ASP B C 1
ATOM 4250 O O . ASP B 1 153 ? 7.324 -3.191 1.475 1 93.69 153 ASP B O 1
ATOM 4254 N N . SER B 1 154 ? 5.379 -3.623 0.475 1 92 154 SER B N 1
ATOM 4255 C CA . SER B 1 154 ? 4.875 -2.275 0.716 1 92 154 SER B CA 1
ATOM 4256 C C . SER B 1 154 ? 4.68 -2.018 2.207 1 92 154 SER B C 1
ATOM 4258 O O . SER B 1 154 ? 4.969 -0.924 2.697 1 92 154 SER B O 1
ATOM 4260 N N . ASP B 1 155 ? 4.113 -2.912 2.906 1 93.31 155 ASP B N 1
ATOM 4261 C CA . ASP B 1 155 ? 3.895 -2.771 4.344 1 93.31 155 ASP B CA 1
ATOM 4262 C C . ASP B 1 155 ? 5.215 -2.576 5.082 1 93.31 155 ASP B C 1
ATOM 4264 O O . ASP B 1 155 ? 5.301 -1.762 6.004 1 93.31 155 ASP B O 1
ATOM 4268 N N . LEU B 1 156 ? 6.172 -3.355 4.699 1 93.56 156 LEU B N 1
ATOM 4269 C CA . LEU B 1 156 ? 7.48 -3.248 5.332 1 93.56 156 LEU B CA 1
ATOM 4270 C C . LEU B 1 156 ? 8.109 -1.888 5.051 1 93.56 156 LEU B C 1
ATOM 4272 O O . LEU B 1 156 ? 8.703 -1.276 5.945 1 93.56 156 LEU B O 1
ATOM 4276 N N . ASP B 1 157 ? 8 -1.446 3.807 1 92.06 157 ASP B N 1
ATOM 4277 C CA . ASP B 1 157 ? 8.523 -0.135 3.445 1 92.06 157 ASP B CA 1
ATOM 4278 C C . ASP B 1 157 ? 7.855 0.971 4.258 1 92.06 157 ASP B C 1
ATOM 4280 O O . ASP B 1 157 ? 8.523 1.884 4.746 1 92.06 157 ASP B O 1
ATOM 4284 N N . ASN B 1 158 ? 6.598 0.91 4.375 1 90.06 158 ASN B N 1
ATOM 4285 C CA . ASN B 1 158 ? 5.855 1.887 5.164 1 90.06 158 ASN B CA 1
ATOM 4286 C C . ASN B 1 158 ? 6.305 1.889 6.621 1 90.06 158 ASN B C 1
ATOM 4288 O O . ASN B 1 158 ? 6.473 2.951 7.223 1 90.06 158 ASN B O 1
ATOM 4292 N N . GLU B 1 159 ? 6.387 0.693 7.164 1 91.44 159 GLU B N 1
ATOM 4293 C CA . GLU B 1 159 ? 6.816 0.573 8.555 1 91.44 159 GLU B CA 1
ATOM 4294 C C . GLU B 1 159 ? 8.219 1.133 8.75 1 91.44 159 GLU B C 1
ATOM 4296 O O . GLU B 1 159 ? 8.508 1.768 9.766 1 91.44 159 GLU B O 1
ATOM 4301 N N . LYS B 1 160 ? 9.094 0.873 7.832 1 90.69 160 LYS B N 1
ATOM 4302 C CA . LYS B 1 160 ? 10.461 1.386 7.887 1 90.69 160 LYS B CA 1
ATOM 4303 C C . LYS B 1 160 ? 10.477 2.912 7.852 1 90.69 160 LYS B C 1
ATOM 4305 O O . LYS B 1 160 ? 11.273 3.545 8.539 1 90.69 160 LYS B O 1
ATOM 4310 N N . ARG B 1 161 ? 9.625 3.49 7.094 1 87.19 161 ARG B N 1
ATOM 4311 C CA . ARG B 1 161 ? 9.555 4.945 6.969 1 87.19 161 ARG B CA 1
ATOM 4312 C C . ARG B 1 161 ? 8.961 5.57 8.227 1 87.19 161 ARG B C 1
ATOM 4314 O O . ARG B 1 161 ? 9.344 6.672 8.617 1 87.19 161 ARG B O 1
ATOM 4321 N N . SER B 1 162 ? 7.984 4.867 8.781 1 86.31 162 SER B N 1
ATOM 4322 C CA . SER B 1 162 ? 7.324 5.352 9.992 1 86.31 162 SER B CA 1
ATOM 4323 C C . SER B 1 162 ? 8.227 5.191 11.211 1 86.31 162 SER B C 1
ATOM 4325 O O . SER B 1 162 ? 8.141 5.973 12.164 1 86.31 162 SER B O 1
ATOM 4327 N N . ARG B 1 163 ? 8.969 4.156 11.258 1 84.5 163 ARG B N 1
ATOM 4328 C CA . ARG B 1 163 ? 9.836 3.83 12.383 1 84.5 163 ARG B CA 1
ATOM 4329 C C . ARG B 1 163 ? 11.297 3.783 11.945 1 84.5 163 ARG B C 1
ATOM 4331 O O . ARG B 1 163 ? 11.93 2.725 11.992 1 84.5 163 ARG B O 1
ATOM 4338 N N . LYS B 1 164 ? 11.836 4.805 11.633 1 77.31 164 LYS B N 1
ATOM 4339 C CA . LYS B 1 164 ? 13.188 4.895 11.086 1 77.31 164 LYS B CA 1
ATOM 4340 C C . LYS B 1 164 ? 14.219 4.371 12.086 1 77.31 164 LYS B C 1
ATOM 4342 O O . LYS B 1 164 ? 15.102 3.592 11.719 1 77.31 164 LYS B O 1
ATOM 4347 N N . SER B 1 165 ? 14.047 4.727 13.336 1 79.25 165 SER B N 1
ATOM 4348 C CA . SER B 1 165 ? 15.055 4.367 14.328 1 79.25 165 SER B CA 1
ATOM 4349 C C . SER B 1 165 ? 14.797 2.977 14.898 1 79.25 165 SER B C 1
ATOM 4351 O O . SER B 1 165 ? 15.734 2.258 15.258 1 79.25 165 SER B O 1
ATOM 4353 N N . ASN B 1 166 ? 13.57 2.545 14.961 1 83.56 166 ASN B N 1
ATOM 4354 C CA . ASN B 1 166 ? 13.219 1.317 15.664 1 83.56 166 ASN B CA 1
ATOM 4355 C C . ASN B 1 166 ? 12.602 0.288 14.719 1 83.56 166 ASN B C 1
ATOM 4357 O O . ASN B 1 166 ? 11.891 -0.614 15.164 1 83.56 166 ASN B O 1
ATOM 4361 N N . PHE B 1 167 ? 12.992 0.266 13.523 1 89.75 167 PHE B N 1
ATOM 4362 C CA . PHE B 1 167 ? 12.398 -0.662 12.57 1 89.75 167 PHE B CA 1
ATOM 4363 C C . PHE B 1 167 ? 12.945 -2.07 12.773 1 89.75 167 PHE B C 1
ATOM 4365 O O . PHE B 1 167 ? 14.156 -2.26 12.891 1 89.75 167 PHE B O 1
ATOM 4372 N N . ASN B 1 168 ? 12.086 -3.062 12.906 1 92.75 168 ASN B N 1
ATOM 4373 C CA . ASN B 1 168 ? 12.398 -4.484 12.992 1 92.75 168 ASN B CA 1
ATOM 4374 C C . ASN B 1 168 ? 11.57 -5.301 12 1 92.75 168 ASN B C 1
ATOM 4376 O O . ASN B 1 168 ? 10.367 -5.461 12.18 1 92.75 168 ASN B O 1
ATOM 4380 N N . LYS B 1 169 ? 12.281 -5.84 11.008 1 94.31 169 LYS B N 1
ATOM 4381 C CA . LYS B 1 169 ? 11.617 -6.555 9.922 1 94.31 169 LYS B CA 1
ATOM 4382 C C . LYS B 1 169 ? 10.883 -7.785 10.445 1 94.31 169 LYS B C 1
ATOM 4384 O O . LYS B 1 169 ? 9.703 -7.977 10.148 1 94.31 169 LYS B O 1
ATOM 4389 N N . GLU B 1 170 ? 11.555 -8.672 11.188 1 94.56 170 GLU B N 1
ATOM 4390 C CA . GLU B 1 170 ? 10.992 -9.93 11.68 1 94.56 170 GLU B CA 1
ATOM 4391 C C . GLU B 1 170 ? 9.797 -9.672 12.594 1 94.56 170 GLU B C 1
ATOM 4393 O O . GLU B 1 170 ? 8.789 -10.383 12.523 1 94.56 170 GLU B O 1
ATOM 4398 N N . LYS B 1 171 ? 9.945 -8.711 13.43 1 94.06 171 LYS B N 1
ATOM 4399 C CA . LYS B 1 171 ? 8.844 -8.375 14.32 1 94.06 171 LYS B CA 1
ATOM 4400 C C . LYS B 1 171 ? 7.625 -7.902 13.539 1 94.06 171 LYS B C 1
ATOM 4402 O O . LYS B 1 171 ? 6.492 -8.273 13.852 1 94.06 171 LYS B O 1
ATOM 4407 N N . THR B 1 172 ? 7.859 -7.078 12.539 1 94.31 172 THR B N 1
ATOM 4408 C CA . THR B 1 172 ? 6.77 -6.57 11.711 1 94.31 172 THR B CA 1
ATOM 4409 C C . THR B 1 172 ? 6.039 -7.719 11.016 1 94.31 172 THR B C 1
ATOM 4411 O O . THR B 1 172 ? 4.809 -7.766 11.016 1 94.31 172 THR B O 1
ATOM 4414 N N . LEU B 1 173 ? 6.77 -8.609 10.453 1 96.19 173 LEU B N 1
ATOM 4415 C CA . LEU B 1 173 ? 6.188 -9.758 9.773 1 96.19 173 LEU B CA 1
ATOM 4416 C C . LEU B 1 173 ? 5.363 -10.602 10.734 1 96.19 173 LEU B C 1
ATOM 4418 O O . LEU B 1 173 ? 4.262 -11.039 10.398 1 96.19 173 LEU B O 1
ATOM 4422 N N . THR B 1 174 ? 5.891 -10.844 11.883 1 95.44 174 THR B N 1
ATOM 4423 C CA . THR B 1 174 ? 5.199 -11.617 12.906 1 95.44 174 THR B CA 1
ATOM 4424 C C . THR B 1 174 ? 3.904 -10.93 13.32 1 95.44 174 THR B C 1
ATOM 4426 O O . THR B 1 174 ? 2.865 -11.578 13.461 1 95.44 174 THR B O 1
ATOM 4429 N N . ASP B 1 175 ? 4.008 -9.633 13.492 1 94.25 175 ASP B N 1
ATOM 4430 C CA . ASP B 1 175 ? 2.832 -8.859 13.891 1 94.25 175 ASP B CA 1
ATOM 4431 C C . ASP B 1 175 ? 1.729 -8.961 12.836 1 94.25 175 ASP B C 1
ATOM 4433 O O . ASP B 1 175 ? 0.555 -9.117 13.172 1 94.25 175 ASP B O 1
ATOM 4437 N N . ILE B 1 176 ? 2.113 -8.836 11.625 1 95.12 176 ILE B N 1
ATOM 4438 C CA . ILE B 1 176 ? 1.151 -8.906 10.531 1 95.12 176 ILE B CA 1
ATOM 4439 C C . ILE B 1 176 ? 0.485 -10.281 10.516 1 95.12 176 ILE B C 1
ATOM 4441 O O . ILE B 1 176 ? -0.742 -10.383 10.445 1 95.12 176 ILE B O 1
ATOM 4445 N N . LYS B 1 177 ? 1.281 -11.312 10.586 1 95.69 177 LYS B N 1
ATOM 4446 C CA . LYS B 1 177 ? 0.78 -12.68 10.547 1 95.69 177 LYS B CA 1
ATOM 4447 C C . LYS B 1 177 ? -0.144 -12.961 11.727 1 95.69 177 LYS B C 1
ATOM 4449 O O . LYS B 1 177 ? -1.219 -13.539 11.555 1 95.69 177 LYS B O 1
ATOM 4454 N N . GLU B 1 178 ? 0.255 -12.578 12.852 1 94.5 178 GLU B N 1
ATOM 4455 C CA . GLU B 1 178 ? -0.52 -12.82 14.07 1 94.5 178 GLU B CA 1
ATOM 4456 C C . GLU B 1 178 ? -1.854 -12.078 14.023 1 94.5 178 GLU B C 1
ATOM 4458 O O . GLU B 1 178 ? -2.861 -12.578 14.531 1 94.5 178 GLU B O 1
ATOM 4463 N N . ASP B 1 179 ? -1.8 -10.922 13.492 1 94 179 ASP B N 1
ATOM 4464 C CA . ASP B 1 179 ? -3.037 -10.156 13.367 1 94 179 ASP B CA 1
ATOM 4465 C C . ASP B 1 179 ? -4.059 -10.898 12.508 1 94 179 ASP B C 1
ATOM 4467 O O . ASP B 1 179 ? -5.242 -10.945 12.844 1 94 179 ASP B O 1
ATOM 4471 N N . CYS B 1 180 ? -3.621 -11.406 11.43 1 94.94 180 CYS B N 1
ATOM 4472 C CA . CYS B 1 180 ? -4.492 -12.164 10.539 1 94.94 180 CYS B CA 1
ATOM 4473 C C . CYS B 1 180 ? -5.004 -13.422 11.227 1 94.94 180 CYS B C 1
ATOM 4475 O O . CYS B 1 180 ? -6.191 -13.742 11.148 1 94.94 180 CYS B O 1
ATOM 4477 N N . ILE B 1 181 ? -4.082 -14.141 11.875 1 95.19 181 ILE B N 1
ATOM 4478 C CA . ILE B 1 181 ? -4.43 -15.383 12.555 1 95.19 181 ILE B CA 1
ATOM 4479 C C . ILE B 1 181 ? -5.477 -15.109 13.633 1 95.19 181 ILE B C 1
ATOM 4481 O O . ILE B 1 181 ? -6.496 -15.797 13.711 1 95.19 181 ILE B O 1
ATOM 4485 N N . LYS B 1 182 ? -5.227 -14.141 14.406 1 93.94 182 LYS B N 1
ATOM 4486 C CA . LYS B 1 182 ? -6.156 -13.781 15.477 1 93.94 182 LYS B CA 1
ATOM 4487 C C . LYS B 1 182 ? -7.52 -13.391 14.914 1 93.94 182 LYS B C 1
ATOM 4489 O O . LYS B 1 182 ? -8.555 -13.781 15.461 1 93.94 182 LYS B O 1
ATOM 4494 N N . GLY B 1 183 ? -7.492 -12.578 13.867 1 93 183 GLY B N 1
ATOM 4495 C CA . GLY B 1 183 ? -8.742 -12.188 13.234 1 93 183 GLY B CA 1
ATOM 4496 C C . GLY B 1 183 ? -9.562 -13.375 12.766 1 93 183 GLY B C 1
ATOM 4497 O O . GLY B 1 183 ? -10.781 -13.422 12.984 1 93 183 GLY B O 1
ATOM 4498 N N . LEU B 1 184 ? -8.93 -14.289 12.148 1 95.06 184 LEU B N 1
ATOM 4499 C CA . LEU B 1 184 ? -9.609 -15.477 11.656 1 95.06 184 LEU B CA 1
ATOM 4500 C C . LEU B 1 184 ? -10.062 -16.359 12.812 1 95.06 184 LEU B C 1
ATOM 4502 O O . LEU B 1 184 ? -11.164 -16.922 12.781 1 95.06 184 LEU B O 1
ATOM 4506 N N . GLN B 1 185 ? -9.25 -16.484 13.82 1 94.94 185 GLN B N 1
ATOM 4507 C CA . GLN B 1 185 ? -9.617 -17.266 14.992 1 94.94 185 GLN B CA 1
ATOM 4508 C C . GLN B 1 185 ? -10.828 -16.688 15.703 1 94.94 185 GLN B C 1
ATOM 4510 O O . GLN B 1 185 ? -11.734 -17.422 16.109 1 94.94 185 GLN B O 1
ATOM 4515 N N . ASP B 1 186 ? -10.797 -15.414 15.867 1 93.62 186 ASP B N 1
ATOM 4516 C CA . ASP B 1 186 ? -11.93 -14.734 16.484 1 93.62 186 ASP B CA 1
ATOM 4517 C C . ASP B 1 186 ? -13.211 -14.961 15.688 1 93.62 186 ASP B C 1
ATOM 4519 O O . ASP B 1 186 ? -14.312 -14.898 16.234 1 93.62 186 ASP B O 1
ATOM 4523 N N . ALA B 1 187 ? -13.039 -15.188 14.43 1 92.12 187 ALA B N 1
ATOM 4524 C CA . ALA B 1 187 ? -14.188 -15.414 13.562 1 92.12 187 ALA B CA 1
ATOM 4525 C C . ALA B 1 187 ? -14.602 -16.891 13.57 1 92.12 187 ALA B C 1
ATOM 4527 O O . ALA B 1 187 ? -15.539 -17.281 12.875 1 92.12 187 ALA B O 1
ATOM 4528 N N . GLY B 1 188 ? -13.867 -17.766 14.258 1 92.69 188 GLY B N 1
ATOM 4529 C CA . GLY B 1 188 ? -14.289 -19.156 14.438 1 92.69 188 GLY B CA 1
ATOM 4530 C C . GLY B 1 188 ? -13.414 -20.141 13.688 1 92.69 188 GLY B C 1
ATOM 4531 O O . GLY B 1 188 ? -13.703 -21.344 13.664 1 92.69 188 GLY B O 1
ATOM 4532 N N . PHE B 1 189 ? -12.398 -19.688 13.109 1 93.88 189 PHE B N 1
ATOM 4533 C CA . PHE B 1 189 ? -11.492 -20.594 12.406 1 93.88 189 PHE B CA 1
ATOM 4534 C C . PHE B 1 189 ? -10.367 -21.047 13.32 1 93.88 189 PHE B C 1
ATOM 4536 O O . PHE B 1 189 ? -9.539 -20.25 13.75 1 93.88 189 PHE B O 1
ATOM 4543 N N . GLU B 1 190 ? -10.273 -22.219 13.617 1 90.06 190 GLU B N 1
ATOM 4544 C CA . GLU B 1 190 ? -9.398 -22.75 14.656 1 90.06 190 GLU B CA 1
ATOM 4545 C C . GLU B 1 190 ? -7.934 -22.719 14.219 1 90.06 190 GLU B C 1
ATOM 4547 O O . GLU B 1 190 ? -7.062 -22.297 14.977 1 90.06 190 GLU B O 1
ATOM 4552 N N . SER B 1 191 ? -7.535 -23.25 13.039 1 88.5 191 SER B N 1
ATOM 4553 C CA . SER B 1 191 ? -6.156 -23.312 12.562 1 88.5 191 SER B CA 1
ATOM 4554 C C . SER B 1 191 ? -6.035 -22.719 11.156 1 88.5 191 SER B C 1
ATOM 4556 O O . SER B 1 191 ? -5.68 -23.422 10.211 1 88.5 191 SER B O 1
ATOM 4558 N N . PRO B 1 192 ? -6.246 -21.406 11.227 1 90.88 192 PRO B N 1
ATOM 4559 C CA . PRO B 1 192 ? -6.176 -20.812 9.891 1 90.88 192 PRO B CA 1
ATOM 4560 C C . PRO B 1 192 ? -4.758 -20.812 9.32 1 90.88 192 PRO B C 1
ATOM 4562 O O . PRO B 1 192 ? -3.789 -20.625 10.062 1 90.88 192 PRO B O 1
ATOM 4565 N N . GLN B 1 193 ? -4.594 -21.031 8.086 1 91.44 193 GLN B N 1
ATOM 4566 C CA . GLN B 1 193 ? -3.324 -20.938 7.371 1 91.44 193 GLN B CA 1
ATOM 4567 C C . GLN B 1 193 ? -3.162 -19.578 6.699 1 91.44 193 GLN B C 1
ATOM 4569 O O . GLN B 1 193 ? -3.906 -19.25 5.773 1 91.44 193 GLN B O 1
ATOM 4574 N N . VAL B 1 194 ? -2.186 -18.875 7.207 1 96.25 194 VAL B N 1
ATOM 4575 C CA . VAL B 1 194 ? -1.937 -17.531 6.695 1 96.25 194 VAL B CA 1
ATOM 4576 C C . VAL B 1 194 ? -0.554 -17.469 6.051 1 96.25 194 VAL B C 1
ATOM 4578 O O . VAL B 1 194 ? 0.436 -17.906 6.648 1 96.25 194 VAL B O 1
ATOM 4581 N N . PHE B 1 195 ? -0.483 -16.922 4.82 1 97.56 195 PHE B N 1
ATOM 4582 C CA . PHE B 1 195 ? 0.774 -16.812 4.086 1 97.56 195 PHE B CA 1
ATOM 4583 C C . PHE B 1 195 ? 1.062 -15.367 3.707 1 97.56 195 PHE B C 1
ATOM 4585 O O . PHE B 1 195 ? 0.23 -14.703 3.084 1 97.56 195 PHE B O 1
ATOM 4592 N N . LEU B 1 196 ? 2.186 -14.875 4.121 1 97.81 196 LEU B N 1
ATOM 4593 C CA . LEU B 1 196 ? 2.635 -13.547 3.713 1 97.81 196 LEU B CA 1
ATOM 4594 C C . LEU B 1 196 ? 3.346 -13.602 2.365 1 97.81 196 LEU B C 1
ATOM 4596 O O . LEU B 1 196 ? 4.281 -14.383 2.186 1 97.81 196 LEU B O 1
ATOM 4600 N N . VAL B 1 197 ? 2.902 -12.727 1.403 1 96.69 197 VAL B N 1
ATOM 4601 C CA . VAL B 1 197 ? 3.459 -12.844 0.06 1 96.69 197 VAL B CA 1
ATOM 4602 C C . VAL B 1 197 ? 3.67 -11.453 -0.535 1 96.69 197 VAL B C 1
ATOM 4604 O O . VAL B 1 197 ? 2.922 -10.516 -0.229 1 96.69 197 VAL B O 1
ATOM 4607 N N . SER B 1 198 ? 4.699 -11.25 -1.256 1 95.62 198 SER B N 1
ATOM 4608 C CA . SER B 1 198 ? 4.867 -10.156 -2.209 1 95.62 198 SER B CA 1
ATOM 4609 C C . SER B 1 198 ? 4.824 -10.664 -3.646 1 95.62 198 SER B C 1
ATOM 4611 O O . SER B 1 198 ? 5.699 -11.422 -4.066 1 95.62 198 SER B O 1
ATOM 4613 N N . SER B 1 199 ? 3.834 -10.234 -4.402 1 93.06 199 SER B N 1
ATOM 4614 C CA . SER B 1 199 ? 3.656 -10.734 -5.762 1 93.06 199 SER B CA 1
ATOM 4615 C C . SER B 1 199 ? 4.793 -10.281 -6.672 1 93.06 199 SER B C 1
ATOM 4617 O O . SER B 1 199 ? 5.023 -10.875 -7.727 1 93.06 199 SER B O 1
ATOM 4619 N N . PHE B 1 200 ? 5.508 -9.258 -6.266 1 89.19 200 PHE B N 1
ATOM 4620 C CA . PHE B 1 200 ? 6.625 -8.766 -7.059 1 89.19 200 PHE B CA 1
ATOM 4621 C C . PHE B 1 200 ? 7.906 -9.516 -6.715 1 89.19 200 PHE B C 1
ATOM 4623 O O . PHE B 1 200 ? 8.852 -9.531 -7.508 1 89.19 200 PHE B O 1
ATOM 4630 N N . GLU B 1 201 ? 7.938 -10.086 -5.578 1 89.94 201 GLU B N 1
ATOM 4631 C CA . GLU B 1 201 ? 9.078 -10.859 -5.098 1 89.94 201 GLU B CA 1
ATOM 4632 C C . GLU B 1 201 ? 8.633 -12.195 -4.504 1 89.94 201 GLU B C 1
ATOM 4634 O O . GLU B 1 201 ? 8.82 -12.438 -3.309 1 89.94 201 GLU B O 1
ATOM 4639 N N . LEU B 1 202 ? 8.258 -13.07 -5.309 1 89.38 202 LEU B N 1
ATOM 4640 C CA . LEU B 1 202 ? 7.656 -14.32 -4.871 1 89.38 202 LEU B CA 1
ATOM 4641 C C . LEU B 1 202 ? 8.664 -15.172 -4.113 1 89.38 202 LEU B C 1
ATOM 4643 O O . LEU B 1 202 ? 8.289 -16.047 -3.33 1 89.38 202 LEU B O 1
ATOM 4647 N N . HIS B 1 203 ? 9.898 -14.992 -4.434 1 87.25 203 HIS B N 1
ATOM 4648 C CA . HIS B 1 203 ? 10.93 -15.805 -3.809 1 87.25 203 HIS B CA 1
ATOM 4649 C C . HIS B 1 203 ? 11.133 -15.422 -2.348 1 87.25 203 HIS B C 1
ATOM 4651 O O . HIS B 1 203 ? 11.797 -16.141 -1.596 1 87.25 203 HIS B O 1
ATOM 4657 N N . GLU B 1 204 ? 10.445 -14.32 -1.989 1 90.12 204 GLU B N 1
ATOM 4658 C CA . GLU B 1 204 ? 10.555 -13.852 -0.611 1 90.12 204 GLU B CA 1
ATOM 4659 C C . GLU B 1 204 ? 9.336 -14.266 0.209 1 90.12 204 GLU B C 1
ATOM 4661 O O . GLU B 1 204 ? 8.281 -14.578 -0.35 1 90.12 204 GLU B O 1
ATOM 4666 N N . TYR B 1 205 ? 9.516 -14.484 1.491 1 94.06 205 TYR B N 1
ATOM 4667 C CA . TYR B 1 205 ? 8.461 -14.688 2.479 1 94.06 205 TYR B CA 1
ATOM 4668 C C . TYR B 1 205 ? 7.844 -16.078 2.348 1 94.06 205 TYR B C 1
ATOM 4670 O O . TYR B 1 205 ? 8.562 -17.078 2.352 1 94.06 205 TYR B O 1
ATOM 4678 N N . ASP B 1 206 ? 6.41 -16.141 2.211 1 94.06 206 ASP B N 1
ATOM 4679 C CA . ASP B 1 206 ? 5.773 -17.438 2.465 1 94.06 206 ASP B CA 1
ATOM 4680 C C . ASP B 1 206 ? 5.25 -18.047 1.17 1 94.06 206 ASP B C 1
ATOM 4682 O O . ASP B 1 206 ? 4.422 -18.969 1.203 1 94.06 206 ASP B O 1
ATOM 4686 N N . PHE B 1 207 ? 5.664 -17.641 0.038 1 92.81 207 PHE B N 1
ATOM 4687 C CA . PHE B 1 207 ? 5.105 -18.219 -1.183 1 92.81 207 PHE B CA 1
ATOM 4688 C C . PHE B 1 207 ? 5.465 -19.688 -1.303 1 92.81 207 PHE B C 1
ATOM 4690 O O . PHE B 1 207 ? 4.633 -20.5 -1.712 1 92.81 207 PHE B O 1
ATOM 4697 N N . SER B 1 208 ? 6.695 -20 -1.032 1 88 208 SER B N 1
ATOM 4698 C CA . SER B 1 208 ? 7.113 -21.391 -1.079 1 88 208 SER B CA 1
ATOM 4699 C C . SER B 1 208 ? 6.297 -22.25 -0.117 1 88 208 SER B C 1
ATOM 4701 O O . SER B 1 208 ? 5.91 -23.375 -0.45 1 88 208 SER B O 1
ATOM 4703 N N . LEU B 1 209 ? 6.051 -21.703 1.033 1 91.25 209 LEU B N 1
ATOM 4704 C CA . LEU B 1 209 ? 5.238 -22.422 2.02 1 91.25 209 LEU B CA 1
ATOM 4705 C C . LEU B 1 209 ? 3.809 -22.594 1.523 1 91.25 209 LEU B C 1
ATOM 4707 O O . LEU B 1 209 ? 3.182 -23.625 1.772 1 91.25 209 LEU B O 1
ATOM 4711 N N . LEU B 1 210 ? 3.268 -21.578 0.893 1 93 210 LEU B N 1
ATOM 4712 C CA . LEU B 1 210 ? 1.936 -21.656 0.305 1 93 210 LEU B CA 1
ATOM 4713 C C . LEU B 1 210 ? 1.859 -22.781 -0.72 1 93 210 LEU B C 1
ATOM 4715 O O . LEU B 1 210 ? 0.941 -23.609 -0.678 1 93 210 LEU B O 1
ATOM 4719 N N . GLN B 1 211 ? 2.809 -22.812 -1.533 1 87.75 211 GLN B N 1
ATOM 4720 C CA . GLN B 1 211 ? 2.846 -23.844 -2.566 1 87.75 211 GLN B CA 1
ATOM 4721 C C . GLN B 1 211 ? 2.922 -25.234 -1.953 1 87.75 211 GLN B C 1
ATOM 4723 O O . GLN B 1 211 ? 2.242 -26.156 -2.406 1 87.75 211 GLN B O 1
ATOM 4728 N N . GLU B 1 212 ? 3.748 -25.344 -1.003 1 87.06 212 GLU B N 1
ATOM 4729 C CA . GLU B 1 212 ? 3.895 -26.641 -0.324 1 87.06 212 GLU B CA 1
ATOM 4730 C C . GLU B 1 212 ? 2.58 -27.062 0.321 1 87.06 212 GLU B C 1
ATOM 4732 O O . GLU B 1 212 ? 2.219 -28.25 0.27 1 87.06 212 GLU B O 1
ATOM 4737 N N . THR B 1 213 ? 1.959 -26.156 0.892 1 89.94 213 THR B N 1
ATOM 4738 C CA . THR B 1 213 ? 0.692 -26.438 1.554 1 89.94 213 THR B CA 1
ATOM 4739 C C . THR B 1 213 ? -0.367 -26.859 0.537 1 89.94 213 THR B C 1
ATOM 4741 O O . THR B 1 213 ? -1.104 -27.828 0.76 1 89.94 213 THR B O 1
ATOM 4744 N N . LEU B 1 214 ? -0.419 -26.172 -0.527 1 87.31 214 LEU B N 1
ATOM 4745 C CA . LEU B 1 214 ? -1.366 -26.516 -1.585 1 87.31 214 LEU B CA 1
ATOM 4746 C C . LEU B 1 214 ? -1.095 -27.906 -2.133 1 87.31 214 LEU B C 1
ATOM 4748 O O . LEU B 1 214 ? -2.027 -28.688 -2.355 1 87.31 214 LEU B O 1
ATOM 4752 N N . GLU B 1 215 ? 0.132 -28.203 -2.297 1 82.44 215 GLU B N 1
ATOM 4753 C CA . GLU B 1 215 ? 0.537 -29.5 -2.807 1 82.44 215 GLU B CA 1
ATOM 4754 C C . GLU B 1 215 ? 0.127 -30.625 -1.849 1 82.44 215 GLU B C 1
ATOM 4756 O O . GLU B 1 215 ? -0.271 -31.703 -2.283 1 82.44 215 GLU B O 1
ATOM 4761 N N . ARG B 1 216 ? 0.23 -30.328 -0.638 1 83.12 216 ARG B N 1
ATOM 4762 C CA . ARG B 1 216 ? -0.061 -31.328 0.377 1 83.12 216 ARG B CA 1
ATOM 4763 C C . ARG B 1 216 ? -1.562 -31.578 0.498 1 83.12 216 ARG B C 1
ATOM 4765 O O . ARG B 1 216 ? -2.002 -32.688 0.726 1 83.12 216 ARG B O 1
ATOM 4772 N N . GLU B 1 217 ? -2.293 -30.609 0.273 1 85 217 GLU B N 1
ATOM 4773 C CA . GLU B 1 217 ? -3.717 -30.703 0.588 1 85 217 GLU B CA 1
ATOM 4774 C C . GLU B 1 217 ? -4.535 -31.047 -0.648 1 85 217 GLU B C 1
ATOM 4776 O O . GLU B 1 217 ? -5.672 -31.516 -0.534 1 85 217 GLU B O 1
ATOM 4781 N N . LEU B 1 218 ? -3.994 -30.906 -1.793 1 82.25 218 LEU B N 1
ATOM 4782 C CA . LEU B 1 218 ? -4.711 -31.25 -3.016 1 82.25 218 LEU B CA 1
ATOM 4783 C C . LEU B 1 218 ? -4.645 -32.75 -3.271 1 82.25 218 LEU B C 1
ATOM 4785 O O . LEU B 1 218 ? -3.689 -33.406 -2.857 1 82.25 218 LEU B O 1
ATOM 4789 N N . PRO B 1 219 ? -5.707 -33.219 -3.889 1 78.56 219 PRO B N 1
ATOM 4790 C CA . PRO B 1 219 ? -5.609 -34.625 -4.316 1 78.56 219 PRO B CA 1
ATOM 4791 C C . PRO B 1 219 ? -4.402 -34.875 -5.215 1 78.56 219 PRO B C 1
ATOM 4793 O O . PRO B 1 219 ? -3.943 -33.969 -5.918 1 78.56 219 PRO B O 1
ATOM 4796 N N . GLU B 1 220 ? -3.891 -36.031 -5.164 1 73.12 220 GLU B N 1
ATOM 4797 C CA . GLU B 1 220 ? -2.639 -36.406 -5.809 1 73.12 220 GLU B CA 1
ATOM 4798 C C . GLU B 1 220 ? -2.635 -36.031 -7.281 1 73.12 220 GLU B C 1
ATOM 4800 O O . GLU B 1 220 ? -1.64 -35.5 -7.789 1 73.12 220 GLU B O 1
ATOM 4805 N N . HIS B 1 221 ? -3.773 -36.344 -7.906 1 70.56 221 HIS B N 1
ATOM 4806 C CA . HIS B 1 221 ? -3.814 -36.094 -9.344 1 70.56 221 HIS B CA 1
ATOM 4807 C C . HIS B 1 221 ? -3.742 -34.625 -9.641 1 70.56 221 HIS B C 1
ATOM 4809 O O . HIS B 1 221 ? -3.307 -34.219 -10.727 1 70.56 221 HIS B O 1
ATOM 4815 N N . LYS B 1 222 ? -4.066 -33.781 -8.734 1 78.81 222 LYS B N 1
ATOM 4816 C CA . LYS B 1 222 ? -4.055 -32.344 -8.922 1 78.81 222 LYS B CA 1
ATOM 4817 C C . LYS B 1 222 ? -2.758 -31.734 -8.406 1 78.81 222 LYS B C 1
ATOM 4819 O O . LYS B 1 222 ? -2.348 -30.656 -8.859 1 78.81 222 LYS B O 1
ATOM 4824 N N . ARG B 1 223 ? -2.092 -32.469 -7.559 1 82.88 223 ARG B N 1
ATOM 4825 C CA . ARG B 1 223 ? -0.855 -32 -6.938 1 82.88 223 ARG B CA 1
ATOM 4826 C C . ARG B 1 223 ? 0.24 -31.797 -7.977 1 82.88 223 ARG B C 1
ATOM 4828 O O . ARG B 1 223 ? 0.939 -30.781 -7.965 1 82.88 223 ARG B O 1
ATOM 4835 N N . ASP B 1 224 ? 0.395 -32.75 -8.844 1 77.62 224 ASP B N 1
ATOM 4836 C CA . ASP B 1 224 ? 1.437 -32.656 -9.867 1 77.62 224 ASP B CA 1
ATOM 4837 C C . ASP B 1 224 ? 1.173 -31.516 -10.836 1 77.62 224 ASP B C 1
ATOM 4839 O O . ASP B 1 224 ? 2.104 -30.828 -11.258 1 77.62 224 ASP B O 1
ATOM 4843 N N . ALA B 1 225 ? -0.089 -31.375 -11.141 1 79.56 225 ALA B N 1
ATOM 4844 C CA . ALA B 1 225 ? -0.452 -30.297 -12.047 1 79.56 225 ALA B CA 1
ATOM 4845 C C . ALA B 1 225 ? -0.074 -28.938 -11.461 1 79.56 225 ALA B C 1
ATOM 4847 O O . ALA B 1 225 ? 0.477 -28.078 -12.156 1 79.56 225 ALA B O 1
ATOM 4848 N N . LEU B 1 226 ? -0.325 -28.781 -10.188 1 86.19 226 LEU B N 1
ATOM 4849 C CA . LEU B 1 226 ? -0.009 -27.531 -9.523 1 86.19 226 LEU B CA 1
ATOM 4850 C C . LEU B 1 226 ? 1.5 -27.328 -9.414 1 86.19 226 LEU B C 1
ATOM 4852 O O . LEU B 1 226 ? 2 -26.219 -9.609 1 86.19 226 LEU B O 1
ATOM 4856 N N . LEU B 1 227 ? 2.16 -28.344 -9.109 1 86.12 227 LEU B N 1
ATOM 4857 C CA . LEU B 1 227 ? 3.609 -28.266 -8.961 1 86.12 227 LEU B CA 1
ATOM 4858 C C . LEU B 1 227 ? 4.266 -27.797 -10.258 1 86.12 227 LEU B C 1
ATOM 4860 O O . LEU B 1 227 ? 5.18 -26.969 -10.227 1 86.12 227 LEU B O 1
ATOM 4864 N N . MET B 1 228 ? 3.754 -28.281 -11.344 1 84.38 228 MET B N 1
ATOM 4865 C CA . MET B 1 228 ? 4.348 -27.953 -12.633 1 84.38 228 MET B CA 1
ATOM 4866 C C . MET B 1 228 ? 4.078 -26.5 -13 1 84.38 228 MET B C 1
ATOM 4868 O O . MET B 1 228 ? 4.867 -25.875 -13.711 1 84.38 228 MET B O 1
ATOM 4872 N N . THR B 1 229 ? 2.994 -25.953 -12.453 1 85.56 229 THR B N 1
ATOM 4873 C CA . THR B 1 229 ? 2.604 -24.578 -12.797 1 85.56 229 THR B CA 1
ATOM 4874 C C . THR B 1 229 ? 3.293 -23.578 -11.875 1 85.56 229 THR B C 1
ATOM 4876 O O . THR B 1 229 ? 3.332 -22.391 -12.172 1 85.56 229 THR B O 1
ATOM 4879 N N . THR B 1 230 ? 3.859 -24.062 -10.867 1 87.25 230 THR B N 1
ATOM 4880 C CA . THR B 1 230 ? 4.453 -23.172 -9.867 1 87.25 230 THR B CA 1
ATOM 4881 C C . THR B 1 230 ? 5.762 -22.578 -10.383 1 87.25 230 THR B C 1
ATOM 4883 O O . THR B 1 230 ? 6.621 -23.312 -10.891 1 87.25 230 THR B O 1
ATOM 4886 N N . PRO B 1 231 ? 5.887 -21.281 -10.25 1 87.69 231 PRO B N 1
ATOM 4887 C CA . PRO B 1 231 ? 7.156 -20.656 -10.648 1 87.69 231 PRO B CA 1
ATOM 4888 C C . PRO B 1 231 ? 8.328 -21.125 -9.789 1 87.69 231 PRO B C 1
ATOM 4890 O O . PRO B 1 231 ? 8.125 -21.578 -8.656 1 87.69 231 PRO B O 1
ATOM 4893 N N . ILE B 1 232 ? 9.492 -21.062 -10.359 1 88.56 232 ILE B N 1
ATOM 4894 C CA . ILE B 1 232 ? 10.703 -21.438 -9.633 1 88.56 232 ILE B CA 1
ATOM 4895 C C . ILE B 1 232 ? 11.094 -20.312 -8.664 1 88.56 232 ILE B C 1
ATOM 4897 O O . ILE B 1 232 ? 11.656 -19.297 -9.078 1 88.56 232 ILE B O 1
ATOM 4901 N N . THR B 1 233 ? 10.773 -20.547 -7.438 1 86.69 233 THR B N 1
ATOM 4902 C CA . THR B 1 233 ? 11.031 -19.516 -6.445 1 86.69 233 THR B CA 1
ATOM 4903 C C . THR B 1 233 ? 12.062 -20 -5.426 1 86.69 233 THR B C 1
ATOM 4905 O O . THR B 1 233 ? 12.5 -19.234 -4.57 1 86.69 233 THR B O 1
ATOM 4908 N N . SER B 1 234 ? 12.438 -21.234 -5.469 1 87.88 234 SER B N 1
ATOM 4909 C CA . SER B 1 234 ? 13.422 -21.797 -4.551 1 87.88 234 SER B CA 1
ATOM 4910 C C . SER B 1 234 ? 14.062 -23.047 -5.141 1 87.88 234 SER B C 1
ATOM 4912 O O . SER B 1 234 ? 13.555 -23.625 -6.105 1 87.88 234 SER B O 1
ATOM 4914 N N . LEU B 1 235 ? 15.172 -23.438 -4.52 1 90.69 235 LEU B N 1
ATOM 4915 C CA . LEU B 1 235 ? 15.844 -24.672 -4.938 1 90.69 235 LEU B CA 1
ATOM 4916 C C . LEU B 1 235 ? 15.016 -25.891 -4.566 1 90.69 235 LEU B C 1
ATOM 4918 O O . LEU B 1 235 ? 15.07 -26.922 -5.258 1 90.69 235 LEU B O 1
ATOM 4922 N N . GLU B 1 236 ? 14.234 -25.688 -3.586 1 88.69 236 GLU B N 1
ATOM 4923 C CA . GLU B 1 236 ? 13.391 -26.781 -3.133 1 88.69 236 GLU B CA 1
ATOM 4924 C C . GLU B 1 236 ? 12.32 -27.125 -4.168 1 88.69 236 GLU B C 1
ATOM 4926 O O . GLU B 1 236 ? 12 -28.297 -4.383 1 88.69 236 GLU B O 1
ATOM 4931 N N . ILE B 1 237 ? 11.781 -26.156 -4.789 1 88.81 237 ILE B N 1
ATOM 4932 C CA . ILE B 1 237 ? 10.766 -26.375 -5.816 1 88.81 237 ILE B CA 1
ATOM 4933 C C . ILE B 1 237 ? 11.383 -27.125 -7.004 1 88.81 237 ILE B C 1
ATOM 4935 O O . ILE B 1 237 ? 10.742 -27.984 -7.602 1 88.81 237 ILE B O 1
ATOM 4939 N N . ILE B 1 238 ? 12.586 -26.797 -7.344 1 93.44 238 ILE B N 1
ATOM 4940 C CA . ILE B 1 238 ? 13.289 -27.469 -8.438 1 93.44 238 ILE B CA 1
ATOM 4941 C C . ILE B 1 238 ? 13.469 -28.938 -8.102 1 93.44 238 ILE B C 1
ATOM 4943 O O . ILE B 1 238 ? 13.211 -29.812 -8.945 1 93.44 238 ILE B O 1
ATOM 4947 N N . ALA B 1 239 ? 13.836 -29.156 -6.879 1 93.25 239 ALA B N 1
ATOM 4948 C CA . ALA B 1 239 ? 14.039 -30.531 -6.441 1 93.25 239 ALA B CA 1
ATOM 4949 C C . ALA B 1 239 ? 12.734 -31.312 -6.488 1 93.25 239 ALA B C 1
ATOM 4951 O O . ALA B 1 239 ? 12.719 -32.5 -6.875 1 93.25 239 ALA B O 1
ATOM 4952 N N . LYS B 1 240 ? 11.711 -30.719 -6.125 1 89.81 240 LYS B N 1
ATOM 4953 C CA . LYS B 1 240 ? 10.406 -31.375 -6.145 1 89.81 240 LYS B CA 1
ATOM 4954 C C . LYS B 1 240 ? 9.961 -31.672 -7.574 1 89.81 240 LYS B C 1
ATOM 4956 O O . LYS B 1 240 ? 9.406 -32.75 -7.848 1 89.81 240 LYS B O 1
ATOM 4961 N N . LYS B 1 241 ? 10.141 -30.766 -8.422 1 91.69 241 LYS B N 1
ATOM 4962 C CA . LYS B 1 241 ? 9.789 -30.984 -9.828 1 91.69 241 LYS B CA 1
ATOM 4963 C C . LYS B 1 241 ? 10.625 -32.094 -10.43 1 91.69 241 LYS B C 1
ATOM 4965 O O . LYS B 1 241 ? 10.109 -32.906 -11.195 1 91.69 241 LYS B O 1
ATOM 4970 N N . LYS B 1 242 ? 11.898 -32.094 -10.078 1 94.94 242 LYS B N 1
ATOM 4971 C CA . LYS B 1 242 ? 12.766 -33.156 -10.555 1 94.94 242 LYS B CA 1
ATOM 4972 C C . LYS B 1 242 ? 12.234 -34.531 -10.133 1 94.94 242 LYS B C 1
ATOM 4974 O O . LYS B 1 242 ? 12.172 -35.438 -10.938 1 94.94 242 LYS B O 1
ATOM 4979 N N . LYS B 1 243 ? 11.883 -34.562 -8.891 1 92 243 LYS B N 1
ATOM 4980 C CA . LYS B 1 243 ? 11.359 -35.812 -8.367 1 92 243 LYS B CA 1
ATOM 4981 C C . LYS B 1 243 ? 10.086 -36.219 -9.094 1 92 243 LYS B C 1
ATOM 4983 O O . LYS B 1 243 ? 9.898 -37.406 -9.406 1 92 243 LYS B O 1
ATOM 4988 N N . ALA B 1 244 ? 9.266 -35.344 -9.352 1 87.25 244 ALA B N 1
ATOM 4989 C CA . ALA B 1 244 ? 8.016 -35.625 -10.055 1 87.25 244 ALA B CA 1
ATOM 4990 C C . ALA B 1 244 ? 8.289 -36.094 -11.484 1 87.25 244 ALA B C 1
ATOM 4992 O O . ALA B 1 244 ? 7.68 -37.062 -11.945 1 87.25 244 ALA B O 1
ATOM 4993 N N . PHE B 1 245 ? 9.164 -35.406 -12.18 1 91.38 245 PHE B N 1
ATOM 4994 C CA . PHE B 1 245 ? 9.508 -35.812 -13.539 1 91.38 245 PHE B CA 1
ATOM 4995 C C . PHE B 1 245 ? 10.164 -37.188 -13.562 1 91.38 245 PHE B C 1
ATOM 4997 O O . PHE B 1 245 ? 9.906 -38 -14.461 1 91.38 245 PHE B O 1
ATOM 5004 N N . LYS B 1 246 ? 11.016 -37.438 -12.602 1 92.62 246 LYS B N 1
ATOM 5005 C CA . LYS B 1 246 ? 11.734 -38.688 -12.531 1 92.62 246 LYS B CA 1
ATOM 5006 C C . LYS B 1 246 ? 10.766 -39.875 -12.383 1 92.62 246 LYS B C 1
ATOM 5008 O O . LYS B 1 246 ? 10.961 -40.906 -12.992 1 92.62 246 LYS B O 1
ATOM 5013 N N . SER B 1 247 ? 9.75 -39.656 -11.633 1 87.88 247 SER B N 1
ATOM 5014 C CA . SER B 1 247 ? 8.773 -40.719 -11.383 1 87.88 247 SER B CA 1
ATOM 5015 C C . SER B 1 247 ? 8 -41.062 -12.648 1 87.88 247 SER B C 1
ATOM 5017 O O . SER B 1 247 ? 7.434 -42.156 -12.758 1 87.88 247 SER B O 1
ATOM 5019 N N . LYS B 1 248 ? 8.023 -40.219 -13.641 1 86.62 248 LYS B N 1
ATOM 5020 C CA . LYS B 1 248 ? 7.25 -40.438 -14.859 1 86.62 248 LYS B CA 1
ATOM 5021 C C . LYS B 1 248 ? 8.125 -41.031 -15.961 1 86.62 248 LYS B C 1
ATOM 5023 O O . LYS B 1 248 ? 7.617 -41.406 -17.016 1 86.62 248 LYS B O 1
ATOM 5028 N N . ILE B 1 249 ? 9.422 -41.094 -15.773 1 89.56 249 ILE B N 1
ATOM 5029 C CA . ILE B 1 249 ? 10.352 -41.562 -16.781 1 89.56 249 ILE B CA 1
ATOM 5030 C C . ILE B 1 249 ? 9.992 -43 -17.188 1 89.56 249 ILE B C 1
ATOM 5032 O O . ILE B 1 249 ? 10.062 -43.344 -18.359 1 89.56 249 ILE B O 1
ATOM 5036 N N . LYS B 1 250 ? 9.586 -43.781 -16.188 1 85.38 250 LYS B N 1
ATOM 5037 C CA . LYS B 1 250 ? 9.258 -45.188 -16.469 1 85.38 250 LYS B CA 1
ATOM 5038 C C . LYS B 1 250 ? 8.117 -45.281 -17.484 1 85.38 250 LYS B C 1
ATOM 5040 O O . LYS B 1 250 ? 8.117 -46.188 -18.328 1 85.38 250 LYS B O 1
ATOM 5045 N N . TYR B 1 251 ? 7.254 -44.375 -17.438 1 83.31 251 TYR B N 1
ATOM 5046 C CA . TYR B 1 251 ? 6.121 -44.375 -18.359 1 83.31 251 TYR B CA 1
ATOM 5047 C C . TYR B 1 251 ? 6.543 -43.938 -19.75 1 83.31 251 TYR B C 1
ATOM 5049 O O . TYR B 1 251 ? 6.113 -44.531 -20.75 1 83.31 251 TYR B O 1
ATOM 5057 N N . TRP B 1 252 ? 7.359 -42.938 -19.797 1 85.06 252 TRP B N 1
ATOM 5058 C CA . TRP B 1 252 ? 7.875 -42.469 -21.078 1 85.06 252 TRP B CA 1
ATOM 5059 C C . TRP B 1 252 ? 8.711 -43.531 -21.766 1 85.06 252 TRP B C 1
ATOM 5061 O O . TRP B 1 252 ? 8.602 -43.75 -22.984 1 85.06 252 TRP B O 1
ATOM 5071 N N . ALA B 1 253 ? 9.5 -44.156 -20.953 1 83.44 253 ALA B N 1
ATOM 5072 C CA . ALA B 1 253 ? 10.344 -45.219 -21.469 1 83.44 253 ALA B CA 1
ATOM 5073 C C . ALA B 1 253 ? 9.508 -46.375 -22 1 83.44 253 ALA B C 1
ATOM 5075 O O . ALA B 1 253 ? 9.82 -46.938 -23.047 1 83.44 253 ALA B O 1
ATOM 5076 N N . ALA B 1 254 ? 8.461 -46.688 -21.297 1 78.88 254 ALA B N 1
ATOM 5077 C CA . ALA B 1 254 ? 7.57 -47.781 -21.734 1 78.88 254 ALA B CA 1
ATOM 5078 C C . ALA B 1 254 ? 6.875 -47.406 -23.047 1 78.88 254 ALA B C 1
ATOM 5080 O O . ALA B 1 254 ? 6.754 -48.25 -23.938 1 78.88 254 ALA B O 1
ATOM 5081 N N . ALA B 1 255 ? 6.445 -46.156 -23.141 1 78.81 255 ALA B N 1
ATOM 5082 C CA . ALA B 1 255 ? 5.777 -45.688 -24.344 1 78.81 255 ALA B CA 1
ATOM 5083 C C . ALA B 1 255 ? 6.727 -45.719 -25.547 1 78.81 255 ALA B C 1
ATOM 5085 O O . ALA B 1 255 ? 6.328 -46.062 -26.656 1 78.81 255 ALA B O 1
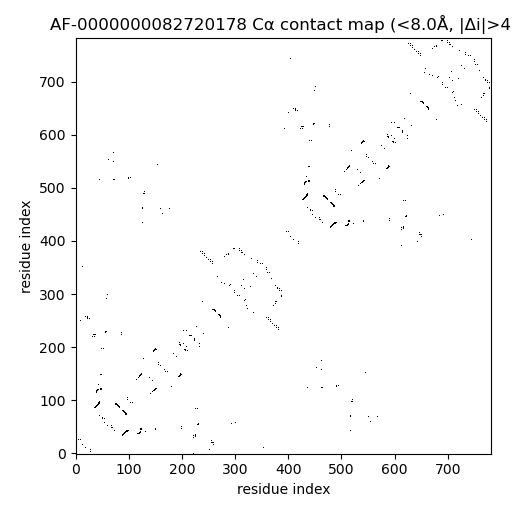ATOM 5086 N N . SER B 1 256 ? 7.949 -45.312 -25.344 1 78.56 256 SER B N 1
ATOM 5087 C CA . SER B 1 256 ? 8.945 -45.312 -26.422 1 78.56 256 SER B CA 1
ATOM 5088 C C . SER B 1 256 ? 9.289 -46.719 -26.891 1 78.56 256 SER B C 1
ATOM 5090 O O . SER B 1 256 ? 9.477 -46.969 -28.078 1 78.56 256 SER B O 1
ATOM 5092 N N . ALA B 1 257 ? 9.43 -47.594 -25.953 1 75.19 257 ALA B N 1
ATOM 5093 C CA . ALA B 1 257 ? 9.773 -48.969 -26.281 1 75.19 257 ALA B CA 1
ATOM 5094 C C . ALA B 1 257 ? 8.672 -49.625 -27.094 1 75.19 257 ALA B C 1
ATOM 5096 O O . ALA B 1 257 ? 8.945 -50.469 -27.953 1 75.19 257 ALA B O 1
ATOM 5097 N N . ALA B 1 258 ? 7.527 -49.219 -26.812 1 71.12 258 ALA B N 1
ATOM 5098 C CA . ALA B 1 258 ? 6.383 -49.812 -27.516 1 71.12 258 ALA B CA 1
ATOM 5099 C C . ALA B 1 258 ? 6.203 -49.188 -28.891 1 71.12 258 ALA B C 1
ATOM 5101 O O . ALA B 1 258 ? 5.594 -49.781 -29.781 1 71.12 258 ALA B O 1
ATOM 5102 N N . GLY B 1 259 ? 6.652 -47.906 -29 1 66.75 259 GLY B N 1
ATOM 5103 C CA . GLY B 1 259 ? 6.422 -47.188 -30.234 1 66.75 259 GLY B CA 1
ATOM 5104 C C . GLY B 1 259 ? 7.461 -47.469 -31.297 1 66.75 259 GLY B C 1
ATOM 5105 O O . GLY B 1 259 ? 8.289 -48.344 -31.156 1 66.75 259 GLY B O 1
ATOM 5106 N N . ALA B 1 260 ? 7.211 -46.75 -32.406 1 57.62 260 ALA B N 1
ATOM 5107 C CA . ALA B 1 260 ? 8.086 -46.906 -33.562 1 57.62 260 ALA B CA 1
ATOM 5108 C C . ALA B 1 260 ? 9.516 -46.469 -33.219 1 57.62 260 ALA B C 1
ATOM 5110 O O . ALA B 1 260 ? 9.734 -45.438 -32.594 1 57.62 260 ALA B O 1
ATOM 5111 N N . ALA B 1 261 ? 10.398 -47.438 -33.25 1 60.28 261 ALA B N 1
ATOM 5112 C CA . ALA B 1 261 ? 11.789 -47.219 -32.875 1 60.28 261 ALA B CA 1
ATOM 5113 C C . ALA B 1 261 ? 12.602 -46.719 -34.062 1 60.28 261 ALA B C 1
ATOM 5115 O O . ALA B 1 261 ? 12.422 -47.188 -35.188 1 60.28 261 ALA B O 1
ATOM 5116 N N . VAL B 1 262 ? 12.922 -45.5 -34.062 1 57.94 262 VAL B N 1
ATOM 5117 C CA . VAL B 1 262 ? 13.883 -44.969 -35.031 1 57.94 262 VAL B CA 1
ATOM 5118 C C . VAL B 1 262 ? 15.305 -45.281 -34.562 1 57.94 262 VAL B C 1
ATOM 5120 O O . VAL B 1 262 ? 15.633 -45.094 -33.375 1 57.94 262 VAL B O 1
ATOM 5123 N N . PRO B 1 263 ? 15.961 -45.844 -35.469 1 59.91 263 PRO B N 1
ATOM 5124 C CA . PRO B 1 263 ? 17.344 -46.156 -35.062 1 59.91 263 PRO B CA 1
ATOM 5125 C C . PRO B 1 263 ? 18.141 -44.875 -34.75 1 59.91 263 PRO B C 1
ATOM 5127 O O . PRO B 1 263 ? 17.953 -43.844 -35.375 1 59.91 263 PRO B O 1
ATOM 5130 N N . VAL B 1 264 ? 18.719 -44.781 -33.656 1 58.69 264 VAL B N 1
ATOM 5131 C CA . VAL B 1 264 ? 19.594 -43.688 -33.25 1 58.69 264 VAL B CA 1
ATOM 5132 C C . VAL B 1 264 ? 21 -43.938 -33.781 1 58.69 264 VAL B C 1
ATOM 5134 O O . VAL B 1 264 ? 21.609 -45 -33.5 1 58.69 264 VAL B O 1
ATOM 5137 N N . PRO B 1 265 ? 21.391 -43.031 -34.656 1 54.84 265 PRO B N 1
ATOM 5138 C CA . PRO B 1 265 ? 22.75 -43.25 -35.156 1 54.84 265 PRO B CA 1
ATOM 5139 C C . PRO B 1 265 ? 23.781 -43.375 -34.031 1 54.84 265 PRO B C 1
ATOM 5141 O O . PRO B 1 265 ? 23.766 -42.594 -33.094 1 54.84 265 PRO B O 1
ATOM 5144 N N . GLY B 1 266 ? 24.562 -44.312 -34.219 1 53.06 266 GLY B N 1
ATOM 5145 C CA . GLY B 1 266 ? 25.625 -44.531 -33.25 1 53.06 266 GLY B CA 1
ATOM 5146 C C . GLY B 1 266 ? 25.219 -45.375 -32.062 1 53.06 266 GLY B C 1
ATOM 5147 O O . GLY B 1 266 ? 26.062 -45.844 -31.312 1 53.06 266 GLY B O 1
ATOM 5148 N N . LEU B 1 267 ? 23.781 -45.312 -32.062 1 55.72 267 LEU B N 1
ATOM 5149 C CA . LEU B 1 267 ? 23.281 -46.219 -31.016 1 55.72 267 LEU B CA 1
ATOM 5150 C C . LEU B 1 267 ? 22.547 -47.375 -31.641 1 55.72 267 LEU B C 1
ATOM 5152 O O . LEU B 1 267 ? 21.938 -47.25 -32.688 1 55.72 267 LEU B O 1
ATOM 5156 N N . SER B 1 268 ? 22.875 -48.5 -31.438 1 52.97 268 SER B N 1
ATOM 5157 C CA . SER B 1 268 ? 22.203 -49.688 -31.953 1 52.97 268 SER B CA 1
ATOM 5158 C C . SER B 1 268 ? 20.797 -49.812 -31.375 1 52.97 268 SER B C 1
ATOM 5160 O O . SER B 1 268 ? 20.375 -50.906 -31.031 1 52.97 268 SER B O 1
ATOM 5162 N N . ILE B 1 269 ? 20.266 -48.562 -31.172 1 59 269 ILE B N 1
ATOM 5163 C CA . ILE B 1 269 ? 18.938 -48.656 -30.578 1 59 269 ILE B CA 1
ATOM 5164 C C . ILE B 1 269 ? 17.969 -47.75 -31.328 1 59 269 ILE B C 1
ATOM 5166 O O . ILE B 1 269 ? 18.391 -46.844 -32.031 1 59 269 ILE B O 1
ATOM 5170 N N . ALA B 1 270 ? 16.703 -48.156 -31.344 1 62.56 270 ALA B N 1
ATOM 5171 C CA . ALA B 1 270 ? 15.641 -47.344 -31.906 1 62.56 270 ALA B CA 1
ATOM 5172 C C . ALA B 1 270 ? 14.766 -46.75 -30.812 1 62.56 270 ALA B C 1
ATOM 5174 O O . ALA B 1 270 ? 14.477 -47.406 -29.812 1 62.56 270 ALA B O 1
ATOM 5175 N N . VAL B 1 271 ? 14.719 -45.5 -30.797 1 67 271 VAL B N 1
ATOM 5176 C CA . VAL B 1 271 ? 13.867 -44.812 -29.828 1 67 271 VAL B CA 1
ATOM 5177 C C . VAL B 1 271 ? 12.805 -44 -30.547 1 67 271 VAL B C 1
ATOM 5179 O O . VAL B 1 271 ? 12.977 -43.656 -31.719 1 67 271 VAL B O 1
ATOM 5182 N N . ASP B 1 272 ? 11.695 -43.875 -29.922 1 77 272 ASP B N 1
ATOM 5183 C CA . ASP B 1 272 ? 10.688 -42.938 -30.453 1 77 272 ASP B CA 1
ATOM 5184 C C . ASP B 1 272 ? 11.031 -41.5 -30.125 1 77 272 ASP B C 1
ATOM 5186 O O . ASP B 1 272 ? 10.836 -41.062 -28.984 1 77 272 ASP B O 1
ATOM 5190 N N . VAL B 1 273 ? 11.484 -40.812 -31.047 1 78.62 273 VAL B N 1
ATOM 5191 C CA . VAL B 1 273 ? 12 -39.438 -30.891 1 78.62 273 VAL B CA 1
ATOM 5192 C C . VAL B 1 273 ? 10.867 -38.5 -30.5 1 78.62 273 VAL B C 1
ATOM 5194 O O . VAL B 1 273 ? 11.078 -37.562 -29.719 1 78.62 273 VAL B O 1
ATOM 5197 N N . SER B 1 274 ? 9.703 -38.75 -30.953 1 81.56 274 SER B N 1
ATOM 5198 C CA . SER B 1 274 ? 8.562 -37.906 -30.656 1 81.56 274 SER B CA 1
ATOM 5199 C C . SER B 1 274 ? 8.219 -37.938 -29.156 1 81.56 274 SER B C 1
ATOM 5201 O O . SER B 1 274 ? 7.891 -36.875 -28.578 1 81.56 274 SER B O 1
ATOM 5203 N N . ILE B 1 275 ? 8.344 -39.125 -28.609 1 81.38 275 ILE B N 1
ATOM 5204 C CA . ILE B 1 275 ? 8.031 -39.281 -27.188 1 81.38 275 ILE B CA 1
ATOM 5205 C C . ILE B 1 275 ? 9.094 -38.594 -26.344 1 81.38 275 ILE B C 1
ATOM 5207 O O . ILE B 1 275 ? 8.773 -37.938 -25.344 1 81.38 275 ILE B O 1
ATOM 5211 N N . LEU B 1 276 ? 10.312 -38.719 -26.75 1 84.81 276 LEU B N 1
ATOM 5212 C CA . LEU B 1 276 ? 11.398 -38.094 -26.016 1 84.81 276 LEU B CA 1
ATOM 5213 C C . LEU B 1 276 ? 11.273 -36.562 -26.078 1 84.81 276 LEU B C 1
ATOM 5215 O O . LEU B 1 276 ? 11.477 -35.875 -25.062 1 84.81 276 LEU B O 1
ATOM 5219 N N . ILE B 1 277 ? 10.891 -36.125 -27.219 1 87.81 277 ILE B N 1
ATOM 5220 C CA . ILE B 1 277 ? 10.727 -34.688 -27.391 1 87.81 277 ILE B CA 1
ATOM 5221 C C . ILE B 1 277 ? 9.609 -34.156 -26.484 1 87.81 277 ILE B C 1
ATOM 5223 O O . ILE B 1 277 ? 9.75 -33.125 -25.844 1 87.81 277 ILE B O 1
ATOM 5227 N N . ALA B 1 278 ? 8.562 -34.906 -26.391 1 84.5 278 ALA B N 1
ATOM 5228 C CA . ALA B 1 278 ? 7.438 -34.5 -25.531 1 84.5 278 ALA B CA 1
ATOM 5229 C C . ALA B 1 278 ? 7.855 -34.438 -24.078 1 84.5 278 ALA B C 1
ATOM 5231 O O . ALA B 1 278 ? 7.535 -33.5 -23.375 1 84.5 278 ALA B O 1
ATOM 5232 N N . ALA B 1 279 ? 8.578 -35.438 -23.656 1 88.25 279 ALA B N 1
ATOM 5233 C CA . ALA B 1 279 ? 9.039 -35.5 -22.266 1 88.25 279 ALA B CA 1
ATOM 5234 C C . ALA B 1 279 ? 10.008 -34.344 -21.969 1 88.25 279 ALA B C 1
ATOM 5236 O O . ALA B 1 279 ? 9.859 -33.625 -20.969 1 88.25 279 ALA B O 1
ATOM 5237 N N . ILE B 1 280 ? 10.922 -34.156 -22.828 1 91.88 280 ILE B N 1
ATOM 5238 C CA . ILE B 1 280 ? 11.977 -33.156 -22.625 1 91.88 280 ILE B CA 1
ATOM 5239 C C . ILE B 1 280 ? 11.391 -31.766 -22.672 1 91.88 280 ILE B C 1
ATOM 5241 O O . ILE B 1 280 ? 11.805 -30.875 -21.922 1 91.88 280 ILE B O 1
ATOM 5245 N N . THR B 1 281 ? 10.445 -31.547 -23.516 1 89.94 281 THR B N 1
ATOM 5246 C CA . THR B 1 281 ? 9.766 -30.25 -23.594 1 89.94 281 THR B CA 1
ATOM 5247 C C . THR B 1 281 ? 9.086 -29.938 -22.266 1 89.94 281 THR B C 1
ATOM 5249 O O . THR B 1 281 ? 9.094 -28.781 -21.812 1 89.94 281 THR B O 1
ATOM 5252 N N . GLN B 1 282 ? 8.562 -30.922 -21.656 1 88.94 282 GLN B N 1
ATOM 5253 C CA . GLN B 1 282 ? 7.953 -30.734 -20.344 1 88.94 282 GLN B CA 1
ATOM 5254 C C . GLN B 1 282 ? 9 -30.344 -19.297 1 88.94 282 GLN B C 1
ATOM 5256 O O . GLN B 1 282 ? 8.719 -29.547 -18.406 1 88.94 282 GLN B O 1
ATOM 5261 N N . TYR B 1 283 ? 10.164 -31 -19.438 1 93.81 283 TYR B N 1
ATOM 5262 C CA . TYR B 1 283 ? 11.234 -30.656 -18.516 1 93.81 283 TYR B CA 1
ATOM 5263 C C . TYR B 1 283 ? 11.625 -29.188 -18.672 1 93.81 283 TYR B C 1
ATOM 5265 O O . TYR B 1 283 ? 11.727 -28.453 -17.672 1 93.81 283 TYR B O 1
ATOM 5273 N N . VAL B 1 284 ? 11.758 -28.781 -19.891 1 93.69 284 VAL B N 1
ATOM 5274 C CA . VAL B 1 284 ? 12.211 -27.422 -20.203 1 93.69 284 VAL B CA 1
ATOM 5275 C C . VAL B 1 284 ? 11.188 -26.406 -19.672 1 93.69 284 VAL B C 1
ATOM 5277 O O . VAL B 1 284 ? 11.562 -25.422 -19.031 1 93.69 284 VAL B O 1
ATOM 5280 N N . HIS B 1 285 ? 9.945 -26.688 -19.875 1 90.38 285 HIS B N 1
ATOM 5281 C CA . HIS B 1 285 ? 8.883 -25.797 -19.406 1 90.38 285 HIS B CA 1
ATOM 5282 C C . HIS B 1 285 ? 8.773 -25.828 -17.891 1 90.38 285 HIS B C 1
ATOM 5284 O O . HIS B 1 285 ? 8.68 -24.781 -17.25 1 90.38 285 HIS B O 1
ATOM 5290 N N . GLY B 1 286 ? 8.82 -26.984 -17.344 1 91.06 286 GLY B N 1
ATOM 5291 C CA . GLY B 1 286 ? 8.68 -27.141 -15.898 1 91.06 286 GLY B CA 1
ATOM 5292 C C . GLY B 1 286 ? 9.789 -26.453 -15.117 1 91.06 286 GLY B C 1
ATOM 5293 O O . GLY B 1 286 ? 9.555 -25.938 -14.023 1 91.06 286 GLY B O 1
ATOM 5294 N N . PHE B 1 287 ? 10.961 -26.453 -15.734 1 94.62 287 PHE B N 1
ATOM 5295 C CA . PHE B 1 287 ? 12.109 -25.875 -15.047 1 94.62 287 PHE B CA 1
ATOM 5296 C C . PHE B 1 287 ? 12.297 -24.422 -15.445 1 94.62 287 PHE B C 1
ATOM 5298 O O . PHE B 1 287 ? 13.266 -23.781 -15.039 1 94.62 287 PHE B O 1
ATOM 5305 N N . GLY B 1 288 ? 11.367 -23.875 -16.203 1 91.88 288 GLY B N 1
ATOM 5306 C CA . GLY B 1 288 ? 11.398 -22.469 -16.594 1 91.88 288 GLY B CA 1
ATOM 5307 C C . GLY B 1 288 ? 12.578 -22.125 -17.5 1 91.88 288 GLY B C 1
ATOM 5308 O O . GLY B 1 288 ? 13.164 -21.047 -17.375 1 91.88 288 GLY B O 1
ATOM 5309 N N . LEU B 1 289 ? 12.984 -23.062 -18.328 1 94.38 289 LEU B N 1
ATOM 5310 C CA . LEU B 1 289 ? 14.18 -22.875 -19.156 1 94.38 289 LEU B CA 1
ATOM 5311 C C . LEU B 1 289 ? 13.797 -22.578 -20.594 1 94.38 289 LEU B C 1
ATOM 5313 O O . LEU B 1 289 ? 14.648 -22.609 -21.484 1 94.38 289 LEU B O 1
ATOM 5317 N N . ASP B 1 290 ? 12.484 -22.328 -20.844 1 92.44 290 ASP B N 1
ATOM 5318 C CA . ASP B 1 290 ? 12.07 -21.906 -22.188 1 92.44 290 ASP B CA 1
ATOM 5319 C C . ASP B 1 290 ? 12.336 -20.422 -22.391 1 92.44 290 ASP B C 1
ATOM 5321 O O . ASP B 1 290 ? 12.445 -19.656 -21.438 1 92.44 290 ASP B O 1
ATOM 5325 N N . ILE B 1 291 ? 12.297 -20 -23.609 1 91.81 291 ILE B N 1
ATOM 5326 C CA . ILE B 1 291 ? 12.734 -18.672 -23.984 1 91.81 291 ILE B CA 1
ATOM 5327 C C . ILE B 1 291 ? 11.789 -17.625 -23.375 1 91.81 291 ILE B C 1
ATOM 5329 O O . ILE B 1 291 ? 12.234 -16.703 -22.703 1 91.81 291 ILE B O 1
ATOM 5333 N N . PRO B 1 292 ? 10.5 -17.766 -23.516 1 89.94 292 PRO B N 1
ATOM 5334 C CA . PRO B 1 292 ? 9.617 -16.734 -22.969 1 89.94 292 PRO B CA 1
ATOM 5335 C C . PRO B 1 292 ? 9.758 -16.594 -21.453 1 89.94 292 PRO B C 1
ATOM 5337 O O . PRO B 1 292 ? 9.812 -15.484 -20.922 1 89.94 292 PRO B O 1
ATOM 5340 N N . THR B 1 293 ? 9.852 -17.703 -20.781 1 90 293 THR B N 1
ATOM 5341 C CA . THR B 1 293 ? 9.969 -17.672 -19.328 1 90 293 THR B CA 1
ATOM 5342 C C . THR B 1 293 ? 11.289 -17.016 -18.906 1 90 293 THR B C 1
ATOM 5344 O O . THR B 1 293 ? 11.312 -16.203 -17.984 1 90 293 THR B O 1
ATOM 5347 N N . MET B 1 294 ? 12.305 -17.359 -19.578 1 92.12 294 MET B N 1
ATOM 5348 C CA . MET B 1 294 ? 13.617 -16.812 -19.234 1 92.12 294 MET B CA 1
ATOM 5349 C C . MET B 1 294 ? 13.664 -15.305 -19.484 1 92.12 294 MET B C 1
ATOM 5351 O O . MET B 1 294 ? 14.281 -14.562 -18.719 1 92.12 294 MET B O 1
ATOM 5355 N N . LYS B 1 295 ? 13.008 -14.867 -20.484 1 91.12 295 LYS B N 1
ATOM 5356 C CA . LYS B 1 295 ? 12.938 -13.438 -20.766 1 91.12 295 LYS B CA 1
ATOM 5357 C C . LYS B 1 295 ? 12.164 -12.703 -19.672 1 91.12 295 LYS B C 1
ATOM 5359 O O . LYS B 1 295 ? 12.539 -11.602 -19.266 1 91.12 295 LYS B O 1
ATOM 5364 N N . ARG B 1 296 ? 11.18 -13.336 -19.234 1 88.06 296 ARG B N 1
ATOM 5365 C CA . ARG B 1 296 ? 10.383 -12.734 -18.188 1 88.06 296 ARG B CA 1
ATOM 5366 C C . ARG B 1 296 ? 11.164 -12.656 -16.875 1 88.06 296 ARG B C 1
ATOM 5368 O O . ARG B 1 296 ? 11.078 -11.664 -16.156 1 88.06 296 ARG B O 1
ATOM 5375 N N . VAL B 1 297 ? 11.859 -13.695 -16.578 1 88.69 297 VAL B N 1
ATOM 5376 C CA . VAL B 1 297 ? 12.688 -13.719 -15.367 1 88.69 297 VAL B CA 1
ATOM 5377 C C . VAL B 1 297 ? 13.75 -12.625 -15.453 1 88.69 297 VAL B C 1
ATOM 5379 O O . VAL B 1 297 ? 14.016 -11.938 -14.461 1 88.69 297 VAL B O 1
ATOM 5382 N N . ALA B 1 298 ? 14.336 -12.469 -16.609 1 90.38 298 ALA B N 1
ATOM 5383 C CA . ALA B 1 298 ? 15.328 -11.422 -16.812 1 90.38 298 ALA B CA 1
ATOM 5384 C C . ALA B 1 298 ? 14.727 -10.039 -16.562 1 90.38 298 ALA B C 1
ATOM 5386 O O . ALA B 1 298 ? 15.32 -9.219 -15.867 1 90.38 298 ALA B O 1
ATOM 5387 N N . ALA B 1 299 ? 13.562 -9.836 -17.047 1 84.94 299 ALA B N 1
ATOM 5388 C CA . ALA B 1 299 ? 12.883 -8.547 -16.906 1 84.94 299 ALA B CA 1
ATOM 5389 C C . ALA B 1 299 ? 12.531 -8.281 -15.438 1 84.94 299 ALA B C 1
ATOM 5391 O O . ALA B 1 299 ? 12.664 -7.152 -14.961 1 84.94 299 ALA B O 1
ATOM 5392 N N . ARG B 1 300 ? 12.156 -9.273 -14.773 1 83.06 300 ARG B N 1
ATOM 5393 C CA . ARG B 1 300 ? 11.703 -9.156 -13.391 1 83.06 300 ARG B CA 1
ATOM 5394 C C . ARG B 1 300 ? 12.875 -8.898 -12.445 1 83.06 300 ARG B C 1
ATOM 5396 O O . ARG B 1 300 ? 12.742 -8.141 -11.477 1 83.06 300 ARG B O 1
ATOM 5403 N N . THR B 1 301 ? 14 -9.469 -12.711 1 84.62 301 THR B N 1
ATOM 5404 C CA . THR B 1 301 ? 15.109 -9.43 -11.766 1 84.62 301 THR B CA 1
ATOM 5405 C C . THR B 1 301 ? 16.109 -8.336 -12.148 1 84.62 301 THR B C 1
ATOM 5407 O O . THR B 1 301 ? 16.953 -7.953 -11.336 1 84.62 301 THR B O 1
ATOM 5410 N N . GLY B 1 302 ? 16.047 -7.91 -13.367 1 84.31 302 GLY B N 1
ATOM 5411 C CA . GLY B 1 302 ? 17 -6.906 -13.828 1 84.31 302 GLY B CA 1
ATOM 5412 C C . GLY B 1 302 ? 18.281 -7.504 -14.367 1 84.31 302 GLY B C 1
ATOM 5413 O O . GLY B 1 302 ? 19.172 -6.781 -14.828 1 84.31 302 GLY B O 1
ATOM 5414 N N . VAL B 1 303 ? 18.438 -8.82 -14.273 1 90.94 303 VAL B N 1
ATOM 5415 C CA . VAL B 1 303 ? 19.578 -9.508 -14.867 1 90.94 303 VAL B CA 1
ATOM 5416 C C . VAL B 1 303 ? 19.344 -9.672 -16.375 1 90.94 303 VAL B C 1
ATOM 5418 O O . VAL B 1 303 ? 18.234 -9.992 -16.812 1 90.94 303 VAL B O 1
ATOM 5421 N N . SER B 1 304 ? 20.344 -9.43 -17.125 1 93.62 304 SER B N 1
ATOM 5422 C CA . SER B 1 304 ? 20.172 -9.492 -18.578 1 93.62 304 SER B CA 1
ATOM 5423 C C . SER B 1 304 ? 19.891 -10.922 -19.031 1 93.62 304 SER B C 1
ATOM 5425 O O . SER B 1 304 ? 20.391 -11.883 -18.438 1 93.62 304 SER B O 1
ATOM 5427 N N . TYR B 1 305 ? 19.125 -11.07 -20.109 1 94.25 305 TYR B N 1
ATOM 5428 C CA . TYR B 1 305 ? 18.828 -12.367 -20.703 1 94.25 305 TYR B CA 1
ATOM 5429 C C . TYR B 1 305 ? 20.109 -13.102 -21.078 1 94.25 305 TYR B C 1
ATOM 5431 O O . TYR B 1 305 ? 20.234 -14.305 -20.859 1 94.25 305 TYR B O 1
ATOM 5439 N N . ASP B 1 306 ? 21.094 -12.352 -21.547 1 94.44 306 ASP B N 1
ATOM 5440 C CA . ASP B 1 306 ? 22.359 -12.93 -21.969 1 94.44 306 ASP B CA 1
ATOM 5441 C C . ASP B 1 306 ? 23.125 -13.492 -20.766 1 94.44 306 ASP B C 1
ATOM 5443 O O . ASP B 1 306 ? 23.781 -14.531 -20.891 1 94.44 306 ASP B O 1
ATOM 5447 N N . ASP B 1 307 ? 23 -12.867 -19.719 1 94.5 307 ASP B N 1
ATOM 5448 C CA . ASP B 1 307 ? 23.672 -13.336 -18.5 1 94.5 307 ASP B CA 1
ATOM 5449 C C . ASP B 1 307 ? 23.047 -14.641 -18 1 94.5 307 ASP B C 1
ATOM 5451 O O . ASP B 1 307 ? 23.75 -15.508 -17.484 1 94.5 307 ASP B O 1
ATOM 5455 N N . LEU B 1 308 ? 21.75 -14.75 -18.141 1 94.75 308 LEU B N 1
ATOM 5456 C CA . LEU B 1 308 ? 21.078 -15.984 -17.75 1 94.75 308 LEU B CA 1
ATOM 5457 C C . LEU B 1 308 ? 21.484 -17.141 -18.672 1 94.75 308 LEU B C 1
ATOM 5459 O O . LEU B 1 308 ? 21.688 -18.266 -18.219 1 94.75 308 LEU B O 1
ATOM 5463 N N . LEU B 1 309 ? 21.641 -16.859 -19.969 1 94.88 309 LEU B N 1
ATOM 5464 C CA . LEU B 1 309 ? 22.016 -17.875 -20.938 1 94.88 309 LEU B CA 1
ATOM 5465 C C . LEU B 1 309 ? 23.453 -18.344 -20.703 1 94.88 309 LEU B C 1
ATOM 5467 O O . LEU B 1 309 ? 23.766 -19.5 -20.953 1 94.88 309 LEU B O 1
ATOM 5471 N N . ALA B 1 310 ? 24.219 -17.484 -20.172 1 94.5 310 ALA B N 1
ATOM 5472 C CA . ALA B 1 310 ? 25.641 -17.75 -20 1 94.5 310 ALA B CA 1
ATOM 5473 C C . ALA B 1 310 ? 25.875 -18.875 -18.984 1 94.5 310 ALA B C 1
ATOM 5475 O O . ALA B 1 310 ? 26.906 -19.562 -19.031 1 94.5 310 ALA B O 1
ATOM 5476 N N . VAL B 1 311 ? 24.953 -19.109 -18.141 1 94.94 311 VAL B N 1
ATOM 5477 C CA . VAL B 1 311 ? 25.188 -20.078 -17.078 1 94.94 311 VAL B CA 1
ATOM 5478 C C . VAL B 1 311 ? 24.578 -21.422 -17.484 1 94.94 311 VAL B C 1
ATOM 5480 O O . VAL B 1 311 ? 24.734 -22.422 -16.766 1 94.94 311 VAL B O 1
ATOM 5483 N N . ILE B 1 312 ? 23.875 -21.5 -18.547 1 95.44 312 ILE B N 1
ATOM 5484 C CA . ILE B 1 312 ? 23.219 -22.719 -19.016 1 95.44 312 ILE B CA 1
ATOM 5485 C C . ILE B 1 312 ? 24.219 -23.609 -19.734 1 95.44 312 ILE B C 1
ATOM 5487 O O . ILE B 1 312 ? 25.031 -23.125 -20.531 1 95.44 312 ILE B O 1
ATOM 5491 N N . VAL B 1 313 ? 24.156 -24.891 -19.5 1 92.44 313 VAL B N 1
ATOM 5492 C CA . VAL B 1 313 ? 25.094 -25.844 -20.094 1 92.44 313 VAL B CA 1
ATOM 5493 C C . VAL B 1 313 ? 24.375 -26.656 -21.172 1 92.44 313 VAL B C 1
ATOM 5495 O O . VAL B 1 313 ? 24.922 -26.875 -22.25 1 92.44 313 VAL B O 1
ATOM 5498 N N . SER B 1 314 ? 23.172 -27.109 -20.953 1 92.56 314 SER B N 1
ATOM 5499 C CA . SER B 1 314 ? 22.422 -27.969 -21.859 1 92.56 314 SER B CA 1
ATOM 5500 C C . SER B 1 314 ? 22.031 -27.219 -23.125 1 92.56 314 SER B C 1
ATOM 5502 O O . SER B 1 314 ? 21.5 -26.094 -23.047 1 92.56 314 SER B O 1
ATOM 5504 N N . PRO B 1 315 ? 22.234 -27.797 -24.25 1 91.81 315 PRO B N 1
ATOM 5505 C CA . PRO B 1 315 ? 21.781 -27.172 -25.5 1 91.81 315 PRO B CA 1
ATOM 5506 C C . PRO B 1 315 ? 20.266 -27.234 -25.656 1 91.81 315 PRO B C 1
ATOM 5508 O O . PRO B 1 315 ? 19.719 -26.578 -26.562 1 91.81 315 PRO B O 1
ATOM 5511 N N . LEU B 1 316 ? 19.609 -28 -24.828 1 91.81 316 LEU B N 1
ATOM 5512 C CA . LEU B 1 316 ? 18.172 -28.172 -24.953 1 91.81 316 LEU B CA 1
ATOM 5513 C C . LEU B 1 316 ? 17.422 -27.047 -24.25 1 91.81 316 LEU B C 1
ATOM 5515 O O . LEU B 1 316 ? 16.219 -26.859 -24.469 1 91.81 316 LEU B O 1
ATOM 5519 N N . ALA B 1 317 ? 18.156 -26.312 -23.422 1 91.56 317 ALA B N 1
ATOM 5520 C CA . ALA B 1 317 ? 17.578 -25.156 -22.719 1 91.56 317 ALA B CA 1
ATOM 5521 C C . ALA B 1 317 ? 17.578 -23.922 -23.609 1 91.56 317 ALA B C 1
ATOM 5523 O O . ALA B 1 317 ? 18.516 -23.703 -24.375 1 91.56 317 ALA B O 1
ATOM 5524 N N . ALA B 1 318 ? 16.516 -23.125 -23.469 1 90.56 318 ALA B N 1
ATOM 5525 C CA . ALA B 1 318 ? 16.359 -21.875 -24.234 1 90.56 318 ALA B CA 1
ATOM 5526 C C . ALA B 1 318 ? 16.438 -22.141 -25.734 1 90.56 318 ALA B C 1
ATOM 5528 O O . ALA B 1 318 ? 17.078 -21.391 -26.469 1 90.56 318 ALA B O 1
ATOM 5529 N N . ALA B 1 319 ? 16 -23.297 -26.109 1 87.31 319 ALA B N 1
ATOM 5530 C CA . ALA B 1 319 ? 15.961 -23.688 -27.516 1 87.31 319 ALA B CA 1
ATOM 5531 C C . ALA B 1 319 ? 14.711 -24.516 -27.812 1 87.31 319 ALA B C 1
ATOM 5533 O O . ALA B 1 319 ? 14.078 -25.047 -26.906 1 87.31 319 ALA B O 1
ATOM 5534 N N . GLU B 1 320 ? 14.32 -24.5 -29.031 1 86.56 320 GLU B N 1
ATOM 5535 C CA . GLU B 1 320 ? 13.281 -25.438 -29.453 1 86.56 320 GLU B CA 1
ATOM 5536 C C . GLU B 1 320 ? 13.828 -26.859 -29.562 1 86.56 320 GLU B C 1
ATOM 5538 O O . GLU B 1 320 ? 14.828 -27.094 -30.25 1 86.56 320 GLU B O 1
ATOM 5543 N N . VAL B 1 321 ? 13.164 -27.734 -28.906 1 88.88 321 VAL B N 1
ATOM 5544 C CA . VAL B 1 321 ? 13.625 -29.109 -28.906 1 88.88 321 VAL B CA 1
ATOM 5545 C C . VAL B 1 321 ? 13.219 -29.797 -30.219 1 88.88 321 VAL B C 1
ATOM 5547 O O . VAL B 1 321 ? 12.125 -30.359 -30.312 1 88.88 321 VAL B O 1
ATOM 5550 N N . THR B 1 322 ? 14.07 -29.828 -31.188 1 88.44 322 THR B N 1
ATOM 5551 C CA . THR B 1 322 ? 13.844 -30.469 -32.469 1 88.44 322 THR B CA 1
ATOM 5552 C C . THR B 1 322 ? 14.445 -31.875 -32.5 1 88.44 322 THR B C 1
ATOM 5554 O O . THR B 1 322 ? 15.289 -32.188 -31.672 1 88.44 322 THR B O 1
ATOM 5557 N N . PRO B 1 323 ? 13.891 -32.719 -33.406 1 85.5 323 PRO B N 1
ATOM 5558 C CA . PRO B 1 323 ? 14.477 -34.031 -33.531 1 85.5 323 PRO B CA 1
ATOM 5559 C C . PRO B 1 323 ? 15.977 -34 -33.812 1 85.5 323 PRO B C 1
ATOM 5561 O O . PRO B 1 323 ? 16.734 -34.781 -33.25 1 85.5 323 PRO B O 1
ATOM 5564 N N . THR B 1 324 ? 16.359 -33.094 -34.688 1 83.62 324 THR B N 1
ATOM 5565 C CA . THR B 1 324 ? 17.766 -32.969 -35.031 1 83.62 324 THR B CA 1
ATOM 5566 C C . THR B 1 324 ? 18.625 -32.594 -33.844 1 83.62 324 THR B C 1
ATOM 5568 O O . THR B 1 324 ? 19.688 -33.188 -33.625 1 83.62 324 THR B O 1
ATOM 5571 N N . LEU B 1 325 ? 18.156 -31.703 -33.062 1 87.81 325 LEU B N 1
ATOM 5572 C CA . LEU B 1 325 ? 18.875 -31.281 -31.859 1 87.81 325 LEU B CA 1
ATOM 5573 C C . LEU B 1 325 ? 18.969 -32.406 -30.844 1 87.81 325 LEU B C 1
ATOM 5575 O O . LEU B 1 325 ? 20.016 -32.625 -30.234 1 87.81 325 LEU B O 1
ATOM 5579 N N . LEU B 1 326 ? 17.875 -33.062 -30.641 1 86.88 326 LEU B N 1
ATOM 5580 C CA . LEU B 1 326 ? 17.844 -34.156 -29.672 1 86.88 326 LEU B CA 1
ATOM 5581 C C . LEU B 1 326 ? 18.812 -35.25 -30.078 1 86.88 326 LEU B C 1
ATOM 5583 O O . LEU B 1 326 ? 19.516 -35.812 -29.234 1 86.88 326 LEU B O 1
ATOM 5587 N N . LEU B 1 327 ? 18.797 -35.594 -31.344 1 81.69 327 LEU B N 1
ATOM 5588 C CA . LEU B 1 327 ? 19.672 -36.656 -31.844 1 81.69 327 LEU B CA 1
ATOM 5589 C C . LEU B 1 327 ? 21.141 -36.25 -31.672 1 81.69 327 LEU B C 1
ATOM 5591 O O . LEU B 1 327 ? 21.984 -37.125 -31.344 1 81.69 327 LEU B O 1
ATOM 5595 N N . ARG B 1 328 ? 21.406 -35.031 -31.875 1 82 328 ARG B N 1
ATOM 5596 C CA . ARG B 1 328 ? 22.766 -34.531 -31.656 1 82 328 ARG B CA 1
ATOM 5597 C C . ARG B 1 328 ? 23.188 -34.688 -30.203 1 82 328 ARG B C 1
ATOM 5599 O O . ARG B 1 328 ? 24.312 -35.125 -29.906 1 82 328 ARG B O 1
ATOM 5606 N N . VAL B 1 329 ? 22.312 -34.344 -29.297 1 85 329 VAL B N 1
ATOM 5607 C CA . VAL B 1 329 ? 22.578 -34.438 -27.859 1 85 329 VAL B CA 1
ATOM 5608 C C . VAL B 1 329 ? 22.766 -35.906 -27.469 1 85 329 VAL B C 1
ATOM 5610 O O . VAL B 1 329 ? 23.672 -36.25 -26.703 1 85 329 VAL B O 1
ATOM 5613 N N . MET B 1 330 ? 21.938 -36.75 -28 1 79.88 330 MET B N 1
ATOM 5614 C CA . MET B 1 330 ? 22.016 -38.188 -27.703 1 79.88 330 MET B CA 1
ATOM 5615 C C . MET B 1 330 ? 23.328 -38.781 -28.234 1 79.88 330 MET B C 1
ATOM 5617 O O . MET B 1 330 ? 23.938 -39.625 -27.578 1 79.88 330 MET B O 1
ATOM 5621 N N . ALA B 1 331 ? 23.641 -38.344 -29.375 1 75.62 331 ALA B N 1
ATOM 5622 C CA . ALA B 1 331 ? 24.891 -38.812 -29.969 1 75.62 331 ALA B CA 1
ATOM 5623 C C . ALA B 1 331 ? 26.094 -38.438 -29.109 1 75.62 331 ALA B C 1
ATOM 5625 O O . ALA B 1 331 ? 27.047 -39.188 -28.984 1 75.62 331 ALA B O 1
ATOM 5626 N N . SER B 1 332 ? 26.047 -37.281 -28.531 1 77.19 332 SER B N 1
ATOM 5627 C CA . SER B 1 332 ? 27.141 -36.844 -27.672 1 77.19 332 SER B CA 1
ATOM 5628 C C . SER B 1 332 ? 27.188 -37.625 -26.375 1 77.19 332 SER B C 1
ATOM 5630 O O . SER B 1 332 ? 28.234 -37.719 -25.734 1 77.19 332 SER B O 1
ATOM 5632 N N . LEU B 1 333 ? 26.016 -38.125 -26.031 1 73.62 333 LEU B N 1
ATOM 5633 C CA . LEU B 1 333 ? 25.938 -38.906 -24.812 1 73.62 333 LEU B CA 1
ATOM 5634 C C . LEU B 1 333 ? 26.406 -40.344 -25.062 1 73.62 333 LEU B C 1
ATOM 5636 O O . LEU B 1 333 ? 26.766 -41.062 -24.125 1 73.62 333 LEU B O 1
ATOM 5640 N N . ALA B 1 334 ? 26.203 -40.844 -26.266 1 64.19 334 ALA B N 1
ATOM 5641 C CA . ALA B 1 334 ? 26.516 -42.219 -26.641 1 64.19 334 ALA B CA 1
ATOM 5642 C C . ALA B 1 334 ? 27.922 -42.594 -26.188 1 64.19 334 ALA B C 1
ATOM 5644 O O . ALA B 1 334 ? 28.188 -43.75 -25.828 1 64.19 334 ALA B O 1
ATOM 5645 N N . GLY B 1 335 ? 28.875 -41.656 -26.141 1 58.88 335 GLY B N 1
ATOM 5646 C CA . GLY B 1 335 ? 30.219 -41.969 -25.688 1 58.88 335 GLY B CA 1
ATOM 5647 C C . GLY B 1 335 ? 30.344 -42 -24.172 1 58.88 335 GLY B C 1
ATOM 5648 O O . GLY B 1 335 ? 31.391 -42.344 -23.641 1 58.88 335 GLY B O 1
ATOM 5649 N N . THR B 1 336 ? 29.188 -41.688 -23.656 1 55.75 336 THR B N 1
ATOM 5650 C CA . THR B 1 336 ? 29.297 -41.656 -22.203 1 55.75 336 THR B CA 1
ATOM 5651 C C . THR B 1 336 ? 28.969 -43.031 -21.594 1 55.75 336 THR B C 1
ATOM 5653 O O . THR B 1 336 ? 28.234 -43.812 -22.188 1 55.75 336 THR B O 1
ATOM 5656 N N . ALA B 1 337 ? 29.672 -43.344 -20.469 1 48 337 ALA B N 1
ATOM 5657 C CA . ALA B 1 337 ? 29.547 -44.594 -19.719 1 48 337 ALA B CA 1
ATOM 5658 C C . ALA B 1 337 ? 28.078 -44.938 -19.469 1 48 337 ALA B C 1
ATOM 5660 O O . ALA B 1 337 ? 27.719 -46.125 -19.438 1 48 337 ALA B O 1
ATOM 5661 N N . ALA B 1 338 ? 27.266 -44 -19.375 1 48.97 338 ALA B N 1
ATOM 5662 C CA . ALA B 1 338 ? 25.891 -44.25 -18.953 1 48.97 338 ALA B CA 1
ATOM 5663 C C . ALA B 1 338 ? 25.125 -45 -20.031 1 48.97 338 ALA B C 1
ATOM 5665 O O . ALA B 1 338 ? 24.375 -45.938 -19.719 1 48.97 338 ALA B O 1
ATOM 5666 N N . LEU B 1 339 ? 25.328 -44.719 -21.312 1 55 339 LEU B N 1
ATOM 5667 C CA . LEU B 1 339 ? 24.641 -45.406 -22.391 1 55 339 LEU B CA 1
ATOM 5668 C C . LEU B 1 339 ? 25.359 -46.688 -22.75 1 55 339 LEU B C 1
ATOM 5670 O O . LEU B 1 339 ? 24.734 -47.656 -23.172 1 55 339 LEU B O 1
ATOM 5674 N N . MET B 1 340 ? 26.672 -46.594 -22.453 1 50.03 340 MET B N 1
ATOM 5675 C CA . MET B 1 340 ? 27.438 -47.812 -22.719 1 50.03 340 MET B CA 1
ATOM 5676 C C . MET B 1 340 ? 26.984 -48.938 -21.812 1 50.03 340 MET B C 1
ATOM 5678 O O . MET B 1 340 ? 26.922 -50.094 -22.234 1 50.03 340 MET B O 1
ATOM 5682 N N . ALA B 1 341 ? 26.734 -48.562 -20.578 1 46.44 341 ALA B N 1
ATOM 5683 C CA . ALA B 1 341 ? 26.344 -49.594 -19.625 1 46.44 341 ALA B CA 1
ATOM 5684 C C . ALA B 1 341 ? 24.938 -50.125 -19.922 1 46.44 341 ALA B C 1
ATOM 5686 O O . ALA B 1 341 ? 24.562 -51.188 -19.484 1 46.44 341 ALA B O 1
ATOM 5687 N N . ALA B 1 342 ? 24.125 -49.375 -20.578 1 50.44 342 ALA B N 1
ATOM 5688 C CA . ALA B 1 342 ? 22.781 -49.844 -20.922 1 50.44 342 ALA B CA 1
ATOM 5689 C C . ALA B 1 342 ? 22.859 -51.156 -21.719 1 50.44 342 ALA B C 1
ATOM 5691 O O . ALA B 1 342 ? 22.031 -52.062 -21.547 1 50.44 342 ALA B O 1
ATOM 5692 N N . GLU B 1 343 ? 23.844 -51.25 -22.562 1 46.12 343 GLU B N 1
ATOM 5693 C CA . GLU B 1 343 ? 24.031 -52.5 -23.328 1 46.12 343 GLU B CA 1
ATOM 5694 C C . GLU B 1 343 ? 24.266 -53.688 -22.406 1 46.12 343 GLU B C 1
ATOM 5696 O O . GLU B 1 343 ? 23.781 -54.781 -22.672 1 46.12 343 GLU B O 1
ATOM 5701 N N . GLU B 1 344 ? 25.031 -53.438 -21.422 1 44.25 344 GLU B N 1
ATOM 5702 C CA . GLU B 1 344 ? 25.328 -54.594 -20.578 1 44.25 344 GLU B CA 1
ATOM 5703 C C . GLU B 1 344 ? 24.156 -54.906 -19.641 1 44.25 344 GLU B C 1
ATOM 5705 O O . GLU B 1 344 ? 23.922 -56.094 -19.312 1 44.25 344 GLU B O 1
ATOM 5710 N N . GLY B 1 345 ? 23.484 -53.938 -19.094 1 43.47 345 GLY B N 1
ATOM 5711 C CA . GLY B 1 345 ? 22.469 -54.125 -18.062 1 43.47 345 GLY B CA 1
ATOM 5712 C C . GLY B 1 345 ? 21.109 -54.5 -18.625 1 43.47 345 GLY B C 1
ATOM 5713 O O . GLY B 1 345 ? 20.141 -54.625 -17.891 1 43.47 345 GLY B O 1
ATOM 5714 N N . SER B 1 346 ? 20.891 -54.438 -19.812 1 45 346 SER B N 1
ATOM 5715 C CA . SER B 1 346 ? 19.594 -54.812 -20.391 1 45 346 SER B CA 1
ATOM 5716 C C . SER B 1 346 ? 19.188 -56.219 -19.969 1 45 346 SER B C 1
ATOM 5718 O O . SER B 1 346 ? 18.078 -56.656 -20.281 1 45 346 SER B O 1
ATOM 5720 N N . ARG B 1 347 ? 20.047 -57.031 -19.594 1 41.25 347 ARG B N 1
ATOM 5721 C CA . ARG B 1 347 ? 19.609 -58.406 -19.359 1 41.25 347 ARG B CA 1
ATOM 5722 C C . ARG B 1 347 ? 18.516 -58.438 -18.297 1 41.25 347 ARG B C 1
ATOM 5724 O O . ARG B 1 347 ? 17.578 -59.25 -18.375 1 41.25 347 ARG B O 1
ATOM 5731 N N . PHE B 1 348 ? 18.812 -58.031 -16.953 1 36.69 348 PHE B N 1
ATOM 5732 C CA . PHE B 1 348 ? 18.062 -58.5 -15.789 1 36.69 348 PHE B CA 1
ATOM 5733 C C . PHE B 1 348 ? 16.906 -57.562 -15.469 1 36.69 348 PHE B C 1
ATOM 5735 O O . PHE B 1 348 ? 16.281 -57.688 -14.406 1 36.69 348 PHE B O 1
ATOM 5742 N N . ILE B 1 349 ? 16.781 -56.312 -15.891 1 40.25 349 ILE B N 1
ATOM 5743 C CA . ILE B 1 349 ? 15.781 -55.594 -15.125 1 40.25 349 ILE B CA 1
ATOM 5744 C C . ILE B 1 349 ? 14.391 -56.125 -15.477 1 40.25 349 ILE B C 1
ATOM 5746 O O . ILE B 1 349 ? 13.977 -56.062 -16.641 1 40.25 349 ILE B O 1
ATOM 5750 N N . PRO B 1 350 ? 13.789 -56.938 -14.617 1 42.47 350 PRO B N 1
ATOM 5751 C CA . PRO B 1 350 ? 12.383 -57.312 -14.703 1 42.47 350 PRO B CA 1
ATOM 5752 C C . PRO B 1 350 ? 11.469 -56.156 -15.102 1 42.47 350 PRO B C 1
ATOM 5754 O O . PRO B 1 350 ? 11.32 -55.188 -14.344 1 42.47 350 PRO B O 1
ATOM 5757 N N . ILE B 1 351 ? 11.555 -55.656 -16.234 1 43.91 351 ILE B N 1
ATOM 5758 C CA . ILE B 1 351 ? 10.789 -54.594 -16.859 1 43.91 351 ILE B CA 1
ATOM 5759 C C . ILE B 1 351 ? 9.297 -54.875 -16.719 1 43.91 351 ILE B C 1
ATOM 5761 O O . ILE B 1 351 ? 8.891 -56.031 -16.594 1 43.91 351 ILE B O 1
ATOM 5765 N N . LEU B 1 352 ? 8.539 -53.75 -16.609 1 42.81 352 LEU B N 1
ATOM 5766 C CA . LEU B 1 352 ? 7.082 -53.656 -16.625 1 42.81 352 LEU B CA 1
ATOM 5767 C C . LEU B 1 352 ? 6.5 -54.594 -17.672 1 42.81 352 LEU B C 1
ATOM 5769 O O . LEU B 1 352 ? 5.602 -54.219 -18.438 1 42.81 352 LEU B O 1
ATOM 5773 N N . GLY B 1 353 ? 7.004 -55.969 -17.594 1 44.41 353 GLY B N 1
ATOM 5774 C CA . GLY B 1 353 ? 6.387 -56.906 -18.516 1 44.41 353 GLY B CA 1
ATOM 5775 C C . GLY B 1 353 ? 6.781 -56.656 -19.969 1 44.41 353 GLY B C 1
ATOM 5776 O O . GLY B 1 353 ? 6.125 -57.125 -20.891 1 44.41 353 GLY B O 1
ATOM 5777 N N . ILE B 1 354 ? 7.676 -55.75 -20.25 1 48.09 354 ILE B N 1
ATOM 5778 C CA . ILE B 1 354 ? 8.031 -55.406 -21.641 1 48.09 354 ILE B CA 1
ATOM 5779 C C . ILE B 1 354 ? 8.812 -56.562 -22.25 1 48.09 354 ILE B C 1
ATOM 5781 O O . ILE B 1 354 ? 9.672 -57.156 -21.594 1 48.09 354 ILE B O 1
ATOM 5785 N N . PRO B 1 355 ? 8.367 -57.094 -23.359 1 51.31 355 PRO B N 1
ATOM 5786 C CA . PRO B 1 355 ? 9.141 -58.125 -24.047 1 51.31 355 PRO B CA 1
ATOM 5787 C C . PRO B 1 355 ? 10.625 -57.812 -24.141 1 51.31 355 PRO B C 1
ATOM 5789 O O . PRO B 1 355 ? 11 -56.625 -24.188 1 51.31 355 PRO B O 1
ATOM 5792 N N . ILE B 1 356 ? 11.57 -58.75 -24.016 1 50.19 356 ILE B N 1
ATOM 5793 C CA . ILE B 1 356 ? 13.031 -58.719 -24 1 50.19 356 ILE B CA 1
ATOM 5794 C C . ILE B 1 356 ? 13.516 -57.812 -25.156 1 50.19 356 ILE B C 1
ATOM 5796 O O . ILE B 1 356 ? 14.461 -57.031 -24.984 1 50.19 356 ILE B O 1
ATOM 5800 N N . ALA B 1 357 ? 12.805 -57.875 -26.359 1 50.75 357 ALA B N 1
ATOM 5801 C CA . ALA B 1 357 ? 13.242 -57.125 -27.531 1 50.75 357 ALA B CA 1
ATOM 5802 C C . ALA B 1 357 ? 13.078 -55.625 -27.312 1 50.75 357 ALA B C 1
ATOM 5804 O O . ALA B 1 357 ? 13.797 -54.812 -27.922 1 50.75 357 ALA B O 1
ATOM 5805 N N . MET B 1 358 ? 12.281 -55.344 -26.406 1 62.25 358 MET B N 1
ATOM 5806 C CA . MET B 1 358 ? 11.984 -53.906 -26.172 1 62.25 358 MET B CA 1
ATOM 5807 C C . MET B 1 358 ? 12.75 -53.406 -24.969 1 62.25 358 MET B C 1
ATOM 5809 O O . MET B 1 358 ? 12.734 -52.188 -24.688 1 62.25 358 MET B O 1
ATOM 5813 N N . GLY B 1 359 ? 13.406 -54.312 -24.25 1 66.31 359 GLY B N 1
ATOM 5814 C CA . GLY B 1 359 ? 14.102 -53.969 -23.016 1 66.31 359 GLY B CA 1
ATOM 5815 C C . GLY B 1 359 ? 15.25 -53 -23.203 1 66.31 359 GLY B C 1
ATOM 5816 O O . GLY B 1 359 ? 15.406 -52.062 -22.422 1 66.31 359 GLY B O 1
ATOM 5817 N N . LEU B 1 360 ? 15.953 -53.281 -24.344 1 68.31 360 LEU B N 1
ATOM 5818 C CA . LEU B 1 360 ? 17.094 -52.406 -24.594 1 68.31 360 LEU B CA 1
ATOM 5819 C C . LEU B 1 360 ? 16.625 -50.969 -24.875 1 68.31 360 LEU B C 1
ATOM 5821 O O . LEU B 1 360 ? 17.234 -50 -24.375 1 68.31 360 LEU B O 1
ATOM 5825 N N . SER B 1 361 ? 15.586 -50.844 -25.656 1 73 361 SER B N 1
ATOM 5826 C CA . SER B 1 361 ? 15.047 -49.5 -25.969 1 73 361 SER B CA 1
ATOM 5827 C C . SER B 1 361 ? 14.523 -48.812 -24.719 1 73 361 SER B C 1
ATOM 5829 O O . SER B 1 361 ? 14.703 -47.625 -24.547 1 73 361 SER B O 1
ATOM 5831 N N . TYR B 1 362 ? 13.922 -49.562 -23.781 1 79.44 362 TYR B N 1
ATOM 5832 C CA . TYR B 1 362 ? 13.398 -49.062 -22.516 1 79.44 362 TYR B CA 1
ATOM 5833 C C . TYR B 1 362 ? 14.531 -48.531 -21.641 1 79.44 362 TYR B C 1
ATOM 5835 O O . TYR B 1 362 ? 14.453 -47.406 -21.141 1 79.44 362 TYR B O 1
ATOM 5843 N N . VAL B 1 363 ? 15.531 -49.312 -21.484 1 78.25 363 VAL B N 1
ATOM 5844 C CA . VAL B 1 363 ? 16.641 -48.969 -20.594 1 78.25 363 VAL B CA 1
ATOM 5845 C C . VAL B 1 363 ? 17.375 -47.75 -21.172 1 78.25 363 VAL B C 1
ATOM 5847 O O . VAL B 1 363 ? 17.734 -46.812 -20.422 1 78.25 363 VAL B O 1
ATOM 5850 N N . THR B 1 364 ? 17.578 -47.781 -22.453 1 76.81 364 THR B N 1
ATOM 5851 C CA . THR B 1 364 ? 18.281 -46.688 -23.094 1 76.81 364 THR B CA 1
ATOM 5852 C C . THR B 1 364 ? 17.484 -45.375 -22.953 1 76.81 364 THR B C 1
ATOM 5854 O O . THR B 1 364 ? 18.047 -44.344 -22.594 1 76.81 364 THR B O 1
ATOM 5857 N N . THR B 1 365 ? 16.203 -45.5 -23.25 1 82.44 365 THR B N 1
ATOM 5858 C CA . THR B 1 365 ? 15.352 -44.312 -23.141 1 82.44 365 THR B CA 1
ATOM 5859 C C . THR B 1 365 ? 15.32 -43.781 -21.719 1 82.44 365 THR B C 1
ATOM 5861 O O . THR B 1 365 ? 15.398 -42.594 -21.484 1 82.44 365 THR B O 1
ATOM 5864 N N . SER B 1 366 ? 15.234 -44.688 -20.766 1 86.56 366 SER B N 1
ATOM 5865 C CA . SER B 1 366 ? 15.203 -44.312 -19.359 1 86.56 366 SER B CA 1
ATOM 5866 C C . SER B 1 366 ? 16.484 -43.594 -18.953 1 86.56 366 SER B C 1
ATOM 5868 O O . SER B 1 366 ? 16.453 -42.594 -18.25 1 86.56 366 SER B O 1
ATOM 5870 N N . ARG B 1 367 ? 17.562 -44.031 -19.422 1 83.38 367 ARG B N 1
ATOM 5871 C CA . ARG B 1 367 ? 18.844 -43.438 -19.062 1 83.38 367 ARG B CA 1
ATOM 5872 C C . ARG B 1 367 ? 19.016 -42.094 -19.719 1 83.38 367 ARG B C 1
ATOM 5874 O O . ARG B 1 367 ? 19.531 -41.156 -19.094 1 83.38 367 ARG B O 1
ATOM 5881 N N . VAL B 1 368 ? 18.641 -42.062 -20.953 1 83.5 368 VAL B N 1
ATOM 5882 C CA . VAL B 1 368 ? 18.75 -40.781 -21.688 1 83.5 368 VAL B CA 1
ATOM 5883 C C . VAL B 1 368 ? 17.891 -39.719 -21 1 83.5 368 VAL B C 1
ATOM 5885 O O . VAL B 1 368 ? 18.359 -38.625 -20.734 1 83.5 368 VAL B O 1
ATOM 5888 N N . LEU B 1 369 ? 16.672 -40.062 -20.688 1 90.19 369 LEU B N 1
ATOM 5889 C CA . LEU B 1 369 ? 15.758 -39.125 -20.062 1 90.19 369 LEU B CA 1
ATOM 5890 C C . LEU B 1 369 ? 16.266 -38.719 -18.688 1 90.19 369 LEU B C 1
ATOM 5892 O O . LEU B 1 369 ? 16.188 -37.562 -18.297 1 90.19 369 LEU B O 1
ATOM 5896 N N . SER B 1 370 ? 16.828 -39.656 -17.969 1 91.38 370 SER B N 1
ATOM 5897 C CA . SER B 1 370 ? 17.359 -39.375 -16.641 1 91.38 370 SER B CA 1
ATOM 5898 C C . SER B 1 370 ? 18.547 -38.438 -16.719 1 91.38 370 SER B C 1
ATOM 5900 O O . SER B 1 370 ? 18.672 -37.5 -15.906 1 91.38 370 SER B O 1
ATOM 5902 N N . HIS B 1 371 ? 19.344 -38.656 -17.641 1 87.88 371 HIS B N 1
ATOM 5903 C CA . HIS B 1 371 ? 20.516 -37.812 -17.828 1 87.88 371 HIS B CA 1
ATOM 5904 C C . HIS B 1 371 ? 20.109 -36.406 -18.203 1 87.88 371 HIS B C 1
ATOM 5906 O O . HIS B 1 371 ? 20.609 -35.438 -17.625 1 87.88 371 HIS B O 1
ATOM 5912 N N . ILE B 1 372 ? 19.266 -36.312 -19.141 1 91.12 372 ILE B N 1
ATOM 5913 C CA . ILE B 1 372 ? 18.797 -35 -19.594 1 91.12 372 ILE B CA 1
ATOM 5914 C C . ILE B 1 372 ? 18.094 -34.25 -18.453 1 91.12 372 ILE B C 1
ATOM 5916 O O . ILE B 1 372 ? 18.297 -33.062 -18.25 1 91.12 372 ILE B O 1
ATOM 5920 N N . LEU B 1 373 ? 17.266 -35 -17.719 1 95.12 373 LEU B N 1
ATOM 5921 C CA . LEU B 1 373 ? 16.594 -34.438 -16.562 1 95.12 373 LEU B CA 1
ATOM 5922 C C . LEU B 1 373 ? 17.594 -33.844 -15.57 1 95.12 373 LEU B C 1
ATOM 5924 O O . LEU B 1 373 ? 17.391 -32.75 -15.055 1 95.12 373 LEU B O 1
ATOM 5928 N N . ASN B 1 374 ? 18.656 -34.531 -15.312 1 94.31 374 ASN B N 1
ATOM 5929 C CA . ASN B 1 374 ? 19.672 -34.094 -14.367 1 94.31 374 ASN B CA 1
ATOM 5930 C C . ASN B 1 374 ? 20.359 -32.812 -14.859 1 94.31 374 ASN B C 1
ATOM 5932 O O . ASN B 1 374 ? 20.578 -31.875 -14.086 1 94.31 374 ASN B O 1
ATOM 5936 N N . ILE B 1 375 ? 20.672 -32.781 -16.094 1 92.94 375 ILE B N 1
ATOM 5937 C CA . ILE B 1 375 ? 21.359 -31.641 -16.656 1 92.94 375 ILE B CA 1
ATOM 5938 C C . ILE B 1 375 ? 20.453 -30.406 -16.609 1 92.94 375 ILE B C 1
ATOM 5940 O O . ILE B 1 375 ? 20.891 -29.312 -16.25 1 92.94 375 ILE B O 1
ATOM 5944 N N . LEU B 1 376 ? 19.234 -30.609 -17 1 95.69 376 LEU B N 1
ATOM 5945 C CA . LEU B 1 376 ? 18.281 -29.5 -17.016 1 95.69 376 LEU B CA 1
ATOM 5946 C C . LEU B 1 376 ? 17.984 -29.031 -15.594 1 95.69 376 LEU B C 1
ATOM 5948 O O . LEU B 1 376 ? 17.75 -27.844 -15.367 1 95.69 376 LEU B O 1
ATOM 5952 N N . THR B 1 377 ? 18.016 -29.953 -14.633 1 96.69 377 THR B N 1
ATOM 5953 C CA . THR B 1 377 ? 17.859 -29.578 -13.227 1 96.69 377 THR B CA 1
ATOM 5954 C C . THR B 1 377 ? 19 -28.656 -12.789 1 96.69 377 THR B C 1
ATOM 5956 O O . THR B 1 377 ? 18.75 -27.625 -12.148 1 96.69 377 THR B O 1
ATOM 5959 N N . GLU B 1 378 ? 20.125 -29.016 -13.102 1 95.94 378 GLU B N 1
ATOM 5960 C CA . GLU B 1 378 ? 21.297 -28.219 -12.75 1 95.94 378 GLU B CA 1
ATOM 5961 C C . GLU B 1 378 ? 21.25 -26.844 -13.414 1 95.94 378 GLU B C 1
ATOM 5963 O O . GLU B 1 378 ? 21.594 -25.828 -12.805 1 95.94 378 GLU B O 1
ATOM 5968 N N . ASP B 1 379 ? 20.828 -26.875 -14.633 1 96.31 379 ASP B N 1
ATOM 5969 C CA . ASP B 1 379 ? 20.688 -25.609 -15.352 1 96.31 379 ASP B CA 1
ATOM 5970 C C . ASP B 1 379 ? 19.672 -24.703 -14.664 1 96.31 379 ASP B C 1
ATOM 5972 O O . ASP B 1 379 ? 19.906 -23.5 -14.539 1 96.31 379 ASP B O 1
ATOM 5976 N N . SER B 1 380 ? 18.578 -25.281 -14.344 1 96.5 380 SER B N 1
ATOM 5977 C CA . SER B 1 380 ? 17.547 -24.516 -13.648 1 96.5 380 SER B CA 1
ATOM 5978 C C . SER B 1 380 ? 18.078 -23.922 -12.344 1 96.5 380 SER B C 1
ATOM 5980 O O . SER B 1 380 ? 17.781 -22.781 -12.008 1 96.5 380 SER B O 1
ATOM 5982 N N . GLU B 1 381 ? 18.875 -24.703 -11.609 1 96.25 381 GLU B N 1
ATOM 5983 C CA . GLU B 1 381 ? 19.469 -24.234 -10.367 1 96.25 381 GLU B CA 1
ATOM 5984 C C . GLU B 1 381 ? 20.438 -23.078 -10.625 1 96.25 381 GLU B C 1
ATOM 5986 O O . GLU B 1 381 ? 20.469 -22.109 -9.867 1 96.25 381 GLU B O 1
ATOM 5991 N N . ARG B 1 382 ? 21.234 -23.156 -11.641 1 95.69 382 ARG B N 1
ATOM 5992 C CA . ARG B 1 382 ? 22.188 -22.109 -11.984 1 95.69 382 ARG B CA 1
ATOM 5993 C C . ARG B 1 382 ? 21.453 -20.812 -12.359 1 95.69 382 ARG B C 1
ATOM 5995 O O . ARG B 1 382 ? 21.859 -19.734 -11.938 1 95.69 382 ARG B O 1
ATOM 6002 N N . VAL B 1 383 ? 20.422 -21.031 -13.156 1 94.81 383 VAL B N 1
ATOM 6003 C CA . VAL B 1 383 ? 19.656 -19.859 -13.578 1 94.81 383 VAL B CA 1
ATOM 6004 C C . VAL B 1 383 ? 19.016 -19.188 -12.359 1 94.81 383 VAL B C 1
ATOM 6006 O O . VAL B 1 383 ? 19.031 -17.969 -12.242 1 94.81 383 VAL B O 1
ATOM 6009 N N . PHE B 1 384 ? 18.516 -20.016 -11.5 1 93.62 384 PHE B N 1
ATOM 6010 C CA . PHE B 1 384 ? 17.891 -19.469 -10.289 1 93.62 384 PHE B CA 1
ATOM 6011 C C . PHE B 1 384 ? 18.906 -18.688 -9.461 1 93.62 384 PHE B C 1
ATOM 6013 O O . PHE B 1 384 ? 18.609 -17.578 -9.008 1 93.62 384 PHE B O 1
ATOM 6020 N N . ARG B 1 385 ? 20.047 -19.203 -9.227 1 93.69 385 ARG B N 1
ATOM 6021 C CA . ARG B 1 385 ? 21.062 -18.562 -8.414 1 93.69 385 ARG B CA 1
ATOM 6022 C C . ARG B 1 385 ? 21.531 -17.266 -9.062 1 93.69 385 ARG B C 1
ATOM 6024 O O . ARG B 1 385 ? 21.781 -16.281 -8.367 1 93.69 385 ARG B O 1
ATOM 6031 N N . LYS B 1 386 ? 21.656 -17.297 -10.359 1 92.94 386 LYS B N 1
ATOM 6032 C CA . LYS B 1 386 ? 22.094 -16.094 -11.078 1 92.94 386 LYS B CA 1
ATOM 6033 C C . LYS B 1 386 ? 21.016 -15.008 -11.023 1 92.94 386 LYS B C 1
ATOM 6035 O O . LYS B 1 386 ? 21.344 -13.828 -10.867 1 92.94 386 LYS B O 1
ATOM 6040 N N . ALA B 1 387 ? 19.812 -15.422 -11.172 1 91.19 387 ALA B N 1
ATOM 6041 C CA . ALA B 1 387 ? 18.703 -14.477 -11.25 1 91.19 387 ALA B CA 1
ATOM 6042 C C . ALA B 1 387 ? 18.375 -13.898 -9.875 1 91.19 387 ALA B C 1
ATOM 6044 O O . ALA B 1 387 ? 18.078 -12.711 -9.75 1 91.19 387 ALA B O 1
ATOM 6045 N N . PHE B 1 388 ? 18.453 -14.688 -8.797 1 85 388 PHE B N 1
ATOM 6046 C CA . PHE B 1 388 ? 17.938 -14.266 -7.504 1 85 388 PHE B CA 1
ATOM 6047 C C . PHE B 1 388 ? 19.047 -14.195 -6.469 1 85 388 PHE B C 1
ATOM 6049 O O . PHE B 1 388 ? 18.828 -13.75 -5.34 1 85 388 PHE B O 1
ATOM 6056 N N . GLY B 1 389 ? 20.266 -14.773 -6.555 1 76 389 GLY B N 1
ATOM 6057 C CA . GLY B 1 389 ? 21.359 -14.859 -5.598 1 76 389 GLY B CA 1
ATOM 6058 C C . GLY B 1 389 ? 22.047 -13.523 -5.359 1 76 389 GLY B C 1
ATOM 6059 O O . GLY B 1 389 ? 22.625 -13.305 -4.297 1 76 389 GLY B O 1
ATOM 6060 N N . SER B 1 390 ? 22.562 -12.719 -6.457 1 55.69 390 SER B N 1
ATOM 6061 C CA . SER B 1 390 ? 23.516 -11.625 -6.246 1 55.69 390 SER B CA 1
ATOM 6062 C C . SER B 1 390 ? 22.938 -10.57 -5.312 1 55.69 390 SER B C 1
ATOM 6064 O O . SER B 1 390 ? 23.562 -9.555 -5.043 1 55.69 390 SER B O 1
ATOM 6066 N N . LYS B 1 391 ? 21.969 -10.641 -4.891 1 40.62 391 LYS B N 1
ATOM 6067 C CA . LYS B 1 391 ? 21.734 -9.469 -4.047 1 40.62 391 LYS B CA 1
ATOM 6068 C C . LYS B 1 391 ? 22.219 -9.711 -2.623 1 40.62 391 LYS B C 1
ATOM 6070 O O . LYS B 1 391 ? 22.047 -10.797 -2.072 1 40.62 391 LYS B O 1
#

pLDDT: mean 83.85, std 13.12, range [36.34, 97.81]

Secondary structure (DSSP, 8-state):
-HHHHHHHHHHHHHHS-HHHHHHHHHHHHHHHHT--EEEEEEEBTTSSHHHHHHHHTT--TTSTTPPP--SS----S-EEEE-SS-TTEEEEEPPPBTSSSS-GGGHHHHH-GGG-SEEEEEEESS--HHHHHHHHHHHHTT-EEEEEEE-HHHHHHHHHHH-TTT--HHHHHHHHHHHHHHHHHHTT-SS--EEE--TT-TTSTTHHHHHHHHHHHS-HHHHHHHHHHS---SHHHHHHHHHHHHHHHHHHHHHHHHS--EEETTTTEEE-HHHHHHHHHHHHHHTT-SHHHHHHHHHHH---HHHHHHT---TTTTS---HHHHHHHHHHHHTSHHHHHHHHHTTT---SS--HHHHHHHHHHHHHHHHHHHHHHHHHHHHHHHHHS--/-HHHHHHHHHHHHHHS-HHHHHHHHHHHHHHHHT--EEEEEEEBTTSSHHHHHHHHTT--TTSTTPPP--SS----S-EEEE-SS-TTEEEEEPPPBTSSSS-GGGHHHHH-GGG-SEEEEEEESS--HHHHHHHHHHHHTT-EEEEEEE-HHHHHHHHHHH-TTT--HHHHHHHHHHHHHHHHHHTT-SS--EEE--TT-TTSTTHHHHHHHHHHHS-HHHHHHHHHHS---SHHHHHHHHHHHHHHHHHHHHHHHHS--EEETTTTEEE-HHHHHHHHHHHHHHTT-SHHHHHHHHHHH---HHHHHHT---TTTTS---HHHHHHHHHHHHTSHHHHHHHHHTTT---SS--HHHHHHHHHHHHHHHHHHHHHHHHHHHHHHHHHS--

Sequence (782 aa):
MEAETDAEIRQILQNSDQSLAAAQINEVLERQNNVPLNIAVTGETGAGKSTFINAFRDLNDEDEGAALTGCKETTKEVTAYPHPNYPNVTFWDLPGIGTTNFPAKKYKKKVGLEKFDFFIIISAHRFTENDVKLAKEIKKMKKTFYFVRSKIDSDLDNEKRSRKSNFNKEKTLTDIKEDCIKGLQDAGFESPQVFLVSSFELHEYDFSLLQETLERELPEHKRDALLMTTPITSLEIIAKKKKAFKSKIKYWAAASAAGAAVPVPGLSIAVDVSILIAAITQYVHGFGLDIPTMKRVAARTGVSYDDLLAVIVSPLAAAEVTPTLLLRVMASLAGTAALMAAEEGSRFIPILGIPIAMGLSYVTTSRVLSHILNILTEDSERVFRKAFGSKMEAETDAEIRQILQNSDQSLAAAQINEVLERQNNVPLNIAVTGETGAGKSTFINAFRDLNDEDEGAALTGCKETTKEVTAYPHPNYPNVTFWDLPGIGTTNFPAKKYKKKVGLEKFDFFIIISAHRFTENDVKLAKEIKKMKKTFYFVRSKIDSDLDNEKRSRKSNFNKEKTLTDIKEDCIKGLQDAGFESPQVFLVSSFELHEYDFSLLQETLERELPEHKRDALLMTTPITSLEIIAKKKKAFKSKIKYWAAASAAGAAVPVPGLSIAVDVSILIAAITQYVHGFGLDIPTMKRVAARTGVSYDDLLAVIVSPLAAAEVTPTLLLRVMASLAGTAALMAAEEGSRFIPILGIPIAMGLSYVTTSRVLSHILNILTEDSERVFRKAFGSK